Protein AF-0000000083314369 (afdb_homodimer)

Secondary structure (DSSP, 8-state):
---EEEEEE--SHHHHHHHHHHHHHHHTT---EEEEEEE-SSHHHHHHHHHHHHHHHSSPPEEESSGGGGGGGT--EEEE-S-GGGHHHHHHHHHHTT-EEEEESSS-SSHHHHHHHHHHHTTS---EEEE--GGGSHHHHHHHHHHHTTTT-SEEEEEEEEEEETTB--S-GGGG-GGGTHHHHHTHHHHHHHHHHHH--EEEEEEEEE---SEEE-GGGGTS--S--GGGTTHHHHTTS-SEEE--S--EEEEEEEETTS-EEEEEEEEEE-SS-EEEEEEEESSEEEEPPPTTS-PPPEEEETTTEE---GGGGGGG-TT----HHHHHHHT-SS-S-----HHHHHHHHHHHHHHHHHHHHTTSS--SSBHHHHHHHHHHHHHHHHHHHHTS-EEHHHHHTTS--HHHHHHHHHHT-/---EEEEEE--SHHHHHHHHHHHHHHHTT---EEEEEEE-SSHHHHHHHHHHHHHHHSSPPEEESSGGGGGGGT--EEEE-S-GGGHHHHHHHHHHTT-EEEEESSS-SSHHHHHHHHHHHTTS---EEEE--GGGSHHHHHHHHHHHTTTT-SEEEEEEEEEEETTB--SSGGGG-GGGTHHHHHTHHHHHHHHHHHH--EEEEEEEEE---SEEE-GGGGTS--S--GGGTTHHHHTTS-SEEE--S--EEEEEEEETTS-EEEEEEEEEE-SS-EEEEEEEESS-EEEPPPTTS-PPPEEEEGGGEE---SSGGGGG-TT----HHHHHHHT-SS-S-----HHHHHHHHHHHHHHHHHHHHTTSS--SSBHHHHHHHHHHHHHHHHHHHHTS-EEHHHHHTTS--HHHHHHHHHHT-

Radius of gyration: 30.79 Å; Cα contacts (8 Å, |Δi|>4): 2016; chains: 2; bounding box: 58×99×67 Å

pLDDT: mean 95.56, std 6.74, range [52.72, 98.94]

Foldseek 3Di:
DAAAEEEEADQALQVLLLLLLQLLCVVLVRHRHDDAEYEALPQVSRVVSQVVNCVSPVHGHHYYHDVVVCLVSNHQEYEYRDFQLCLLVVLLVCLVSNHAYEYEPLNHLALVSLVSNVVSNPPSLHFYHYPQQQCLDLQNLLLQLCVVLCVQPQWAEKEWAWAEQAQADDLDQLLQALLRNHVLRRVQLNVLLSCCSRRNAWWWKAKAFAAPHQKHAAVLCVVHDGPDDQVVRRSVVSVVDHRMDGGHDTAWMWMWIAHPSRHIYTYIGHNNHPDDTDGWIKIHHPFWIWTGDDGLAQDAIFTAGPPRDRDDDQVCSCVSRVPQFADPLLCSLQVHGNGRGGDDDSSSSSSSSSNSQSSLSSCVRVVNDHRPGGSVSSSLSSLVSVQRVQSNVVVHMDTSCCRSVVVGQVSVVVSCVVSVD/DAAAEEEEADQALQVLLLLLLQLLCVVLVRHRHDDAEYEALPQVSRVVSQVVNCVSPVDGHHYYHDVVVCLVSNHQAYEYRDFQLCLLVVLLVCLVSNHAYEYEPLNHLALVSLVSNVVSNPPSLHFYHYPQQQCLDLQNLLLQLCVVLCVQPQWAEKEWAWAEQAQADDLDQLLQALLRNHVLRRVQLNVLLSCCSRRNAWWWKAKAFAAPHQKHAAVLCVVHDGPDDQVVRRSVVSVVDHRMDGGHDTAWMWMWIAHPSRHIYTYIGHNNHPDDTDGWIKIHHPFWIWTGDDGLQQQAIWTAGPPRDTPDRDLVSCVSRVPQFADPLLCSLQVHGNGRGGDDDSSSSSSSSSNSQSSLSVCVRVVNDHRPGGSVSSSLSSLVSVQRVQSNVVVHMDTSCCRSVVVGQVSVVVSCVVSVD

Nearest PDB structures (foldseek):
  5yaq-assembly1_D  TM=8.282E-01  e=1.132E-24  Paracoccus laeviglucosivorans
  4gqa-assembly1_A-2  TM=8.170E-01  e=6.142E-25  Klebsiella pneumoniae 342
  2glx-assembly6_F  TM=8.316E-01  e=1.028E-20  Ensifer adhaerens
  5a02-assembly1_B  TM=8.290E-01  e=3.048E-19  Caulobacter vibrioides CB15
  3gfg-assembly1_B  TM=7.665E-01  e=4.755E-19  Bacillus subtilis subsp. subtilis str. 168

InterPro domains:
  IPR000683 Gfo/Idh/MocA-like oxidoreductase, N-terminal [PF01408] (6-131)
  IPR004104 Gfo/Idh/MocA-like oxidoreductase, C-terminal [PF02894] (145-400)
  IPR036291 NAD(P)-binding domain superfamily [SSF51735] (3-158)
  IPR050463 Gfo/Idh/MocA family oxidoreductases and glycosidases [PTHR43818] (2-307)

Structure (mmCIF, N/CA/C/O backbone):
data_AF-0000000083314369-model_v1
#
loop_
_entity.id
_entity.type
_entity.pdbx_description
1 polymer 'Gfo/Idh/MocA family oxidoreductase'
#
loop_
_atom_site.group_PDB
_atom_site.id
_atom_site.type_symbol
_atom_site.label_atom_id
_atom_site.label_alt_id
_atom_site.label_comp_id
_atom_site.label_asym_id
_atom_site.label_entity_id
_atom_site.label_seq_id
_atom_site.pdbx_PDB_ins_code
_atom_site.Cartn_x
_atom_site.Cartn_y
_atom_site.Cartn_z
_atom_site.occupancy
_atom_site.B_iso_or_equiv
_atom_site.auth_seq_id
_atom_site.auth_comp_id
_atom_site.auth_asym_id
_atom_site.auth_atom_id
_atom_site.pdbx_PDB_model_num
ATOM 1 N N . MET A 1 1 ? -9.172 -48.188 -13.641 1 52.75 1 MET A N 1
ATOM 2 C CA . MET A 1 1 ? -9.164 -47.312 -14.797 1 52.75 1 MET A CA 1
ATOM 3 C C . MET A 1 1 ? -7.738 -47.062 -15.281 1 52.75 1 MET A C 1
ATOM 5 O O . MET A 1 1 ? -6.805 -47.031 -14.477 1 52.75 1 MET A O 1
ATOM 9 N N . GLU A 1 2 ? -7.418 -47.125 -16.609 1 82.12 2 GLU A N 1
ATOM 10 C CA . GLU A 1 2 ? -6.078 -46.969 -17.172 1 82.12 2 GLU A CA 1
ATOM 11 C C . GLU A 1 2 ? -5.5 -45.594 -16.875 1 82.12 2 GLU A C 1
ATOM 13 O O . GLU A 1 2 ? -6.207 -44.594 -16.953 1 82.12 2 GLU A O 1
ATOM 18 N N . ARG A 1 3 ? -4.344 -45.5 -16.234 1 95 3 ARG A N 1
ATOM 19 C CA . ARG A 1 3 ? -3.658 -44.25 -15.875 1 95 3 ARG A CA 1
ATOM 20 C C . ARG A 1 3 ? -3.219 -43.5 -17.125 1 95 3 ARG A C 1
ATOM 22 O O . ARG A 1 3 ? -2.967 -44.094 -18.172 1 95 3 ARG A O 1
ATOM 29 N N . ILE A 1 4 ? -3.229 -42.219 -17.094 1 98.31 4 ILE A N 1
ATOM 30 C CA . ILE A 1 4 ? -2.854 -41.344 -18.203 1 98.31 4 ILE A CA 1
ATOM 31 C C . ILE A 1 4 ? -1.337 -41.344 -18.375 1 98.31 4 ILE A C 1
ATOM 33 O O . ILE A 1 4 ? -0.603 -40.969 -17.453 1 98.31 4 ILE A O 1
ATOM 37 N N . PRO A 1 5 ? -0.827 -41.906 -19.469 1 98.56 5 PRO A N 1
ATOM 38 C CA . PRO A 1 5 ? 0.622 -41.844 -19.672 1 98.56 5 PRO A CA 1
ATOM 39 C C . PRO A 1 5 ? 1.15 -40.406 -19.688 1 98.56 5 PRO A C 1
ATOM 41 O O . PRO A 1 5 ? 0.74 -39.594 -20.547 1 98.56 5 PRO A O 1
ATOM 44 N N . LEU A 1 6 ? 2.066 -40.062 -18.781 1 98.75 6 LEU A N 1
ATOM 45 C CA . LEU A 1 6 ? 2.562 -38.719 -18.578 1 98.75 6 LEU A CA 1
ATOM 46 C C . LEU A 1 6 ? 4.07 -38.625 -18.797 1 98.75 6 LEU A C 1
ATOM 48 O O . LEU A 1 6 ? 4.797 -39.562 -18.422 1 98.75 6 LEU A O 1
ATOM 52 N N . ALA A 1 7 ? 4.551 -37.594 -19.375 1 98.94 7 ALA A N 1
ATOM 53 C CA . ALA A 1 7 ? 5.977 -37.281 -19.406 1 98.94 7 ALA A CA 1
ATOM 54 C C . ALA A 1 7 ? 6.258 -35.938 -18.719 1 98.94 7 ALA A C 1
ATOM 56 O O . ALA A 1 7 ? 5.496 -35 -18.875 1 98.94 7 ALA A O 1
ATOM 57 N N . ILE A 1 8 ? 7.273 -35.875 -17.922 1 98.88 8 ILE A N 1
ATOM 58 C CA . ILE A 1 8 ? 7.781 -34.594 -17.406 1 98.88 8 ILE A CA 1
ATOM 59 C C . ILE A 1 8 ? 8.867 -34.062 -18.328 1 98.88 8 ILE A C 1
ATOM 61 O O . ILE A 1 8 ? 9.844 -34.75 -18.609 1 98.88 8 ILE A O 1
ATOM 65 N N . VAL A 1 9 ? 8.609 -32.906 -18.875 1 98.88 9 VAL A N 1
ATOM 66 C CA . VAL A 1 9 ? 9.547 -32.219 -19.766 1 98.88 9 VAL A CA 1
ATOM 67 C C . VAL A 1 9 ? 10.266 -31.109 -19.016 1 98.88 9 VAL A C 1
ATOM 69 O O . VAL A 1 9 ? 9.656 -30.094 -18.688 1 98.88 9 VAL A O 1
ATOM 72 N N . GLY A 1 10 ? 11.539 -31.172 -18.859 1 98.12 10 GLY A N 1
ATOM 73 C CA . GLY A 1 10 ? 12.312 -30.375 -17.906 1 98.12 10 GLY A CA 1
ATOM 74 C C . GLY A 1 10 ? 12.523 -31.094 -16.578 1 98.12 10 GLY A C 1
ATOM 75 O O . GLY A 1 10 ? 11.586 -31.266 -15.812 1 98.12 10 GLY A O 1
ATOM 76 N N . CYS A 1 11 ? 13.766 -31.484 -16.359 1 97.31 11 CYS A N 1
ATOM 77 C CA . CYS A 1 11 ? 14.031 -32.344 -15.203 1 97.31 11 CYS A CA 1
ATOM 78 C C . CYS A 1 11 ? 14.984 -31.672 -14.227 1 97.31 11 CYS A C 1
ATOM 80 O O . CYS A 1 11 ? 15.812 -32.312 -13.602 1 97.31 11 CYS A O 1
ATOM 82 N N . GLY A 1 12 ? 14.969 -30.312 -14.195 1 93.56 12 GLY A N 1
ATOM 83 C CA . GLY A 1 12 ? 15.695 -29.562 -13.18 1 93.56 12 GLY A CA 1
ATOM 84 C C . GLY A 1 12 ? 14.961 -29.5 -11.852 1 93.56 12 GLY A C 1
ATOM 85 O O . GLY A 1 12 ? 14.312 -30.469 -11.445 1 93.56 12 GLY A O 1
ATOM 86 N N . GLY A 1 13 ? 15.203 -28.438 -11.117 1 92.06 13 GLY A N 1
ATOM 87 C CA . GLY A 1 13 ? 14.586 -28.266 -9.812 1 92.06 13 GLY A CA 1
ATOM 88 C C . GLY A 1 13 ? 13.07 -28.344 -9.852 1 92.06 13 GLY A C 1
ATOM 89 O O . GLY A 1 13 ? 12.469 -29.078 -9.055 1 92.06 13 GLY A O 1
ATOM 90 N N . MET A 1 14 ? 12.469 -27.625 -10.781 1 94.81 14 MET A N 1
ATOM 91 C CA . MET A 1 14 ? 11.016 -27.609 -10.867 1 94.81 14 MET A CA 1
ATOM 92 C C . MET A 1 14 ? 10.484 -28.969 -11.281 1 94.81 14 MET A C 1
ATOM 94 O O . MET A 1 14 ? 9.422 -29.406 -10.812 1 94.81 14 MET A O 1
ATOM 98 N N . GLY A 1 15 ? 11.188 -29.641 -12.188 1 97.19 15 GLY A N 1
ATOM 99 C CA . GLY A 1 15 ? 10.805 -31 -12.547 1 97.19 15 GLY A CA 1
ATOM 100 C C . GLY A 1 15 ? 10.75 -31.938 -11.359 1 97.19 15 GLY A C 1
ATOM 101 O O . GLY A 1 15 ? 9.805 -32.719 -11.219 1 97.19 15 GLY A O 1
ATOM 102 N N . HIS A 1 16 ? 11.734 -31.828 -10.5 1 96.25 16 HIS A N 1
ATOM 103 C CA . HIS A 1 16 ? 11.758 -32.656 -9.289 1 96.25 16 HIS A CA 1
ATOM 104 C C . HIS A 1 16 ? 10.617 -32.281 -8.352 1 96.25 16 HIS A C 1
ATOM 106 O O . HIS A 1 16 ? 10.008 -33.156 -7.734 1 96.25 16 HIS A O 1
ATOM 112 N N . ARG A 1 17 ? 10.336 -30.984 -8.227 1 96.25 17 ARG A N 1
ATOM 113 C CA . ARG A 1 17 ? 9.211 -30.578 -7.391 1 96.25 17 ARG A CA 1
ATOM 114 C C . ARG A 1 17 ? 7.906 -31.188 -7.895 1 96.25 17 ARG A C 1
ATOM 116 O O . ARG A 1 17 ? 7.086 -31.656 -7.102 1 96.25 17 ARG A O 1
ATOM 123 N N . HIS A 1 18 ? 7.723 -31.172 -9.219 1 98.31 18 HIS A N 1
ATOM 124 C CA . HIS A 1 18 ? 6.52 -31.766 -9.797 1 98.31 18 HIS A CA 1
ATOM 125 C C . HIS A 1 18 ? 6.5 -33.281 -9.594 1 98.31 18 HIS A C 1
ATOM 127 O O . HIS A 1 18 ? 5.453 -33.844 -9.289 1 98.31 18 HIS A O 1
ATOM 133 N N . LEU A 1 19 ? 7.672 -33.906 -9.719 1 98.31 19 LEU A N 1
ATOM 134 C CA . LEU A 1 19 ? 7.77 -35.344 -9.406 1 98.31 19 LEU A CA 1
ATOM 135 C C . LEU A 1 19 ? 7.34 -35.625 -7.973 1 98.31 19 LEU A C 1
ATOM 137 O O . LEU A 1 19 ? 6.625 -36.594 -7.707 1 98.31 19 LEU A O 1
ATOM 141 N N . TYR A 1 20 ? 7.781 -34.75 -7.035 1 97.81 20 TYR A N 1
ATOM 142 C CA . TYR A 1 20 ? 7.414 -34.906 -5.633 1 97.81 20 TYR A CA 1
ATOM 143 C C . TYR A 1 20 ? 5.906 -34.812 -5.445 1 97.81 20 TYR A C 1
ATOM 145 O O . TYR A 1 20 ? 5.32 -35.5 -4.621 1 97.81 20 TYR A O 1
ATOM 153 N N . GLY A 1 21 ? 5.266 -33.906 -6.219 1 98.06 21 GLY A N 1
ATOM 154 C CA . GLY A 1 21 ? 3.814 -33.812 -6.191 1 98.06 21 GLY A CA 1
ATOM 155 C C . GLY A 1 21 ? 3.125 -35.062 -6.688 1 98.06 21 GLY A C 1
ATOM 156 O O . GLY A 1 21 ? 2.172 -35.531 -6.07 1 98.06 21 GLY A O 1
ATOM 157 N N . LEU A 1 22 ? 3.602 -35.562 -7.762 1 98.38 22 LEU A N 1
ATOM 158 C CA . LEU A 1 22 ? 3.066 -36.812 -8.312 1 98.38 22 LEU A CA 1
ATOM 159 C C . LEU A 1 22 ? 3.227 -37.969 -7.316 1 98.38 22 LEU A C 1
ATOM 161 O O . LEU A 1 22 ? 2.32 -38.781 -7.16 1 98.38 22 LEU A O 1
ATOM 165 N N . ALA A 1 23 ? 4.363 -38 -6.668 1 98.12 23 ALA A N 1
ATOM 166 C CA . ALA A 1 23 ? 4.637 -39.031 -5.668 1 98.12 23 ALA A CA 1
ATOM 167 C C . ALA A 1 23 ? 3.67 -38.906 -4.492 1 98.12 23 ALA A C 1
ATOM 169 O O . ALA A 1 23 ? 3.225 -39.938 -3.949 1 98.12 23 ALA A O 1
ATOM 170 N N . GLU A 1 24 ? 3.465 -37.656 -4.082 1 97.56 24 GLU A N 1
ATOM 171 C CA . GLU A 1 24 ? 2.518 -37.438 -2.998 1 97.56 24 GLU A CA 1
ATOM 172 C C . GLU A 1 24 ? 1.128 -37.938 -3.355 1 97.56 24 GLU A C 1
ATOM 174 O O . GLU A 1 24 ? 0.45 -38.562 -2.518 1 97.56 24 GLU A O 1
ATOM 179 N N . LEU A 1 25 ? 0.695 -37.688 -4.523 1 97.44 25 LEU A N 1
ATOM 180 C CA . LEU A 1 25 ? -0.593 -38.156 -5.016 1 97.44 25 LEU A CA 1
ATOM 181 C C . LEU A 1 25 ? -0.624 -39.688 -5.078 1 97.44 25 LEU A C 1
ATOM 183 O O . LEU A 1 25 ? -1.633 -40.312 -4.734 1 97.44 25 LEU A O 1
ATOM 187 N N . HIS A 1 26 ? 0.431 -40.281 -5.527 1 97.06 26 HIS A N 1
ATOM 188 C CA . HIS A 1 26 ? 0.576 -41.75 -5.598 1 97.06 26 HIS A CA 1
ATOM 189 C C . HIS A 1 26 ? 0.501 -42.375 -4.211 1 97.06 26 HIS A C 1
ATOM 191 O O . HIS A 1 26 ? -0.202 -43.375 -4.012 1 97.06 26 HIS A O 1
ATOM 197 N N . ARG A 1 27 ? 1.187 -41.781 -3.309 1 96.94 27 ARG A N 1
ATOM 198 C CA . ARG A 1 27 ? 1.199 -42.281 -1.937 1 96.94 27 ARG A CA 1
ATOM 199 C C . ARG A 1 27 ? -0.2 -42.25 -1.331 1 96.94 27 ARG A C 1
ATOM 201 O O . ARG A 1 27 ? -0.564 -43.156 -0.555 1 96.94 27 ARG A O 1
ATOM 208 N N . ALA A 1 28 ? -0.932 -41.312 -1.7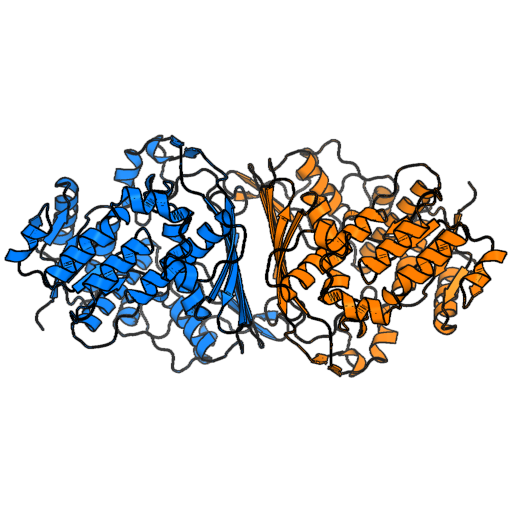1 1 97.12 28 ALA A N 1
ATOM 209 C CA . ALA A 1 28 ? -2.287 -41.125 -1.187 1 97.12 28 ALA A CA 1
ATOM 210 C C . ALA A 1 28 ? -3.266 -42.062 -1.899 1 97.12 28 ALA A C 1
ATOM 212 O O . ALA A 1 28 ? -4.449 -42.094 -1.562 1 97.12 28 ALA A O 1
ATOM 213 N N . GLY A 1 29 ? -2.836 -42.781 -2.928 1 96.25 29 GLY A N 1
ATOM 214 C CA . GLY A 1 29 ? -3.678 -43.688 -3.68 1 96.25 29 GLY A CA 1
ATOM 215 C C . GLY A 1 29 ? -4.602 -43 -4.656 1 96.25 29 GLY A C 1
ATOM 216 O O . GLY A 1 29 ? -5.648 -43.531 -5.027 1 96.25 29 GLY A O 1
ATOM 217 N N . LEU A 1 30 ? -4.195 -41.812 -5.07 1 96.06 30 LEU A N 1
ATOM 218 C CA . LEU A 1 30 ? -5.105 -40.969 -5.855 1 96.06 30 LEU A CA 1
ATOM 219 C C . LEU A 1 30 ? -4.543 -40.719 -7.25 1 96.06 30 LEU A C 1
ATOM 221 O O . LEU A 1 30 ? -5.207 -40.094 -8.086 1 96.06 30 LEU A O 1
ATOM 225 N N . SER A 1 31 ? -3.332 -41.125 -7.547 1 95 31 SER A N 1
ATOM 226 C CA . SER A 1 31 ? -2.691 -40.781 -8.805 1 95 31 SER A CA 1
ATOM 227 C C . SER A 1 31 ? -3.387 -41.438 -9.984 1 95 31 SER A C 1
ATOM 229 O O . SER A 1 31 ? -3.693 -42.656 -9.938 1 95 31 SER A O 1
ATOM 231 N N . ARG A 1 32 ? -3.627 -40.688 -10.977 1 97.12 32 ARG A N 1
ATOM 232 C CA . ARG A 1 32 ? -4.246 -41.188 -12.211 1 97.12 32 ARG A CA 1
ATOM 233 C C . ARG A 1 32 ? -3.273 -41.094 -13.383 1 97.12 32 ARG A C 1
ATOM 235 O O . ARG A 1 32 ? -3.676 -41.219 -14.539 1 97.12 32 ARG A O 1
ATOM 242 N N . PHE A 1 33 ? -2.014 -40.812 -13.047 1 98.19 33 PHE A N 1
ATOM 243 C CA . PHE A 1 33 ? -0.981 -40.688 -14.07 1 98.19 33 PHE A CA 1
ATOM 244 C C . PHE A 1 33 ? 0.006 -41.875 -13.984 1 98.19 33 PHE A C 1
ATOM 246 O O . PHE A 1 33 ? 0.234 -42.406 -12.898 1 98.19 33 PHE A O 1
ATOM 253 N N . ASP A 1 34 ? 0.502 -42.281 -15.062 1 97.94 34 ASP A N 1
ATOM 254 C CA . ASP A 1 34 ? 1.658 -43.156 -15.203 1 97.94 34 ASP A CA 1
ATOM 255 C C . ASP A 1 34 ? 2.838 -42.406 -15.828 1 97.94 34 ASP A C 1
ATOM 257 O O . ASP A 1 34 ? 2.812 -42.094 -17.016 1 97.94 34 ASP A O 1
ATOM 261 N N . LEU A 1 35 ? 3.836 -42.125 -15 1 98.69 35 LEU A N 1
ATOM 262 C CA . LEU A 1 35 ? 5 -41.406 -15.531 1 98.69 35 LEU A CA 1
ATOM 263 C C . LEU A 1 35 ? 5.82 -42.312 -16.438 1 98.69 35 LEU A C 1
ATOM 265 O O . LEU A 1 35 ? 6.547 -43.188 -15.953 1 98.69 35 LEU A O 1
ATOM 269 N N . VAL A 1 36 ? 5.812 -42.094 -17.719 1 98.31 36 VAL A N 1
ATOM 270 C CA . VAL A 1 36 ? 6.395 -43.062 -18.656 1 98.31 36 VAL A CA 1
ATOM 271 C C . VAL A 1 36 ? 7.719 -42.531 -19.188 1 98.31 36 VAL A C 1
ATOM 273 O O . VAL A 1 36 ? 8.523 -43.281 -19.734 1 98.31 36 VAL A O 1
ATOM 276 N N . ALA A 1 37 ? 7.906 -41.156 -18.984 1 98.81 37 ALA A N 1
ATOM 277 C CA . ALA A 1 37 ? 9.148 -40.625 -19.531 1 98.81 37 ALA A CA 1
ATOM 278 C C . ALA A 1 37 ? 9.594 -39.375 -18.797 1 98.81 37 ALA A C 1
ATOM 280 O O . ALA A 1 37 ? 8.766 -38.625 -18.266 1 98.81 37 ALA A O 1
ATOM 281 N N . ALA A 1 38 ? 10.875 -39.188 -18.688 1 98.81 38 ALA A N 1
ATOM 282 C CA . ALA A 1 38 ? 11.562 -37.938 -18.297 1 98.81 38 ALA A CA 1
ATOM 283 C C . ALA A 1 38 ? 12.336 -37.375 -19.484 1 98.81 38 ALA A C 1
ATOM 285 O O . ALA A 1 38 ? 13.203 -38.031 -20.047 1 98.81 38 ALA A O 1
ATOM 286 N N . CYS A 1 39 ? 12 -36.188 -19.828 1 98.81 39 CYS A N 1
ATOM 287 C CA . CYS A 1 39 ? 12.562 -35.562 -21.031 1 98.81 39 CYS A CA 1
ATOM 288 C C . CYS A 1 39 ? 13.398 -34.344 -20.672 1 98.81 39 CYS A C 1
ATOM 290 O O . CYS A 1 39 ? 12.883 -33.375 -20.125 1 98.81 39 CYS A O 1
ATOM 292 N N . ASP A 1 40 ? 14.648 -34.344 -20.922 1 98.38 40 ASP A N 1
ATOM 293 C CA . ASP A 1 40 ? 15.586 -33.25 -20.719 1 98.38 40 ASP A CA 1
ATOM 294 C C . ASP A 1 40 ? 16.797 -33.375 -21.625 1 98.38 40 ASP A C 1
ATOM 296 O O . ASP A 1 40 ? 17.359 -34.469 -21.781 1 98.38 40 ASP A O 1
ATOM 300 N N . PRO A 1 41 ? 17.188 -32.25 -22.281 1 97.62 41 PRO A N 1
ATOM 301 C CA . PRO A 1 41 ? 18.375 -32.344 -23.141 1 97.62 41 PRO A CA 1
ATOM 302 C C . PRO A 1 41 ? 19.641 -32.688 -22.359 1 97.62 41 PRO A C 1
ATOM 304 O O . PRO A 1 41 ? 20.609 -33.188 -22.938 1 97.62 41 PRO A O 1
ATOM 307 N N . VAL A 1 42 ? 19.688 -32.312 -21.094 1 96.25 42 VAL A N 1
ATOM 308 C CA . VAL A 1 42 ? 20.797 -32.688 -20.234 1 96.25 42 VAL A CA 1
ATOM 309 C C . VAL A 1 42 ? 20.547 -34.062 -19.609 1 96.25 42 VAL A C 1
ATOM 311 O O . VAL A 1 42 ? 19.75 -34.188 -18.672 1 96.25 42 VAL A O 1
ATOM 314 N N . ALA A 1 43 ? 21.234 -35.031 -19.984 1 96.25 43 ALA A N 1
ATOM 315 C CA . ALA A 1 43 ? 21 -36.438 -19.625 1 96.25 43 ALA A CA 1
ATOM 316 C C . ALA A 1 43 ? 21.031 -36.625 -18.109 1 96.25 43 ALA A C 1
ATOM 318 O O . ALA A 1 43 ? 20.234 -37.375 -17.562 1 96.25 43 ALA A O 1
ATOM 319 N N . ASP A 1 44 ? 21.953 -35.938 -17.484 1 95.88 44 ASP A N 1
ATOM 320 C CA . ASP A 1 44 ? 22.078 -36.094 -16.047 1 95.88 44 ASP A CA 1
ATOM 321 C C . ASP A 1 44 ? 20.812 -35.656 -15.32 1 95.88 44 ASP A C 1
ATOM 323 O O . ASP A 1 44 ? 20.422 -36.25 -14.32 1 95.88 44 ASP A O 1
ATOM 327 N N . ASN A 1 45 ? 20.203 -34.594 -15.828 1 95.94 45 ASN A N 1
ATOM 328 C CA . ASN A 1 45 ? 18.953 -34.156 -15.242 1 95.94 45 ASN A CA 1
ATOM 329 C C . ASN A 1 45 ? 17.844 -35.188 -15.406 1 95.94 45 ASN A C 1
ATOM 331 O O . ASN A 1 45 ? 17.156 -35.531 -14.445 1 95.94 45 ASN A O 1
ATOM 335 N N . ALA A 1 46 ? 17.703 -35.688 -16.594 1 98.06 46 ALA A N 1
ATOM 336 C CA . ALA A 1 46 ? 16.656 -36.656 -16.906 1 98.06 46 ALA A CA 1
ATOM 337 C C . ALA A 1 46 ? 16.859 -37.938 -16.125 1 98.06 46 ALA A C 1
ATOM 339 O O . ALA A 1 46 ? 15.914 -38.531 -15.586 1 98.06 46 ALA A O 1
ATOM 340 N N . ASN A 1 47 ? 18.109 -38.375 -16.062 1 98.19 47 ASN A N 1
ATOM 341 C CA . ASN A 1 47 ? 18.422 -39.625 -15.336 1 98.19 47 ASN A CA 1
ATOM 342 C C . ASN A 1 47 ? 18.141 -39.469 -13.844 1 98.19 47 ASN A C 1
ATOM 344 O O . ASN A 1 47 ? 17.609 -40.375 -13.219 1 98.19 47 ASN A O 1
ATOM 348 N N . SER A 1 48 ? 18.578 -38.344 -13.312 1 96.88 48 SER A N 1
ATOM 349 C CA . SER A 1 48 ? 18.344 -38.094 -11.891 1 96.88 48 SER A CA 1
ATOM 350 C C . SER A 1 48 ? 16.859 -38.156 -11.555 1 96.88 48 SER A C 1
ATOM 352 O O . SER A 1 48 ? 16.484 -38.781 -10.562 1 96.88 48 SER A O 1
ATOM 354 N N . LEU A 1 49 ? 16.031 -37.5 -12.375 1 97.88 49 LEU A N 1
ATOM 355 C CA . LEU A 1 49 ? 14.594 -37.5 -12.148 1 97.88 49 LEU A CA 1
ATOM 356 C C . LEU A 1 49 ? 14.031 -38.906 -12.32 1 97.88 49 LEU A C 1
ATOM 358 O O . LEU A 1 49 ? 13.227 -39.375 -11.508 1 97.88 49 LEU A O 1
ATOM 362 N N . ALA A 1 50 ? 14.453 -39.625 -13.32 1 98.69 50 ALA A N 1
ATOM 363 C CA . ALA A 1 50 ? 13.984 -41 -13.594 1 98.69 50 ALA A CA 1
ATOM 364 C C . ALA A 1 50 ? 14.344 -41.938 -12.453 1 98.69 50 ALA A C 1
ATOM 366 O O . ALA A 1 50 ? 13.547 -42.812 -12.078 1 98.69 50 ALA A O 1
ATOM 367 N N . ASP A 1 51 ? 15.539 -41.781 -11.922 1 98.5 51 ASP A N 1
ATOM 368 C CA . ASP A 1 51 ? 15.977 -42.625 -10.805 1 98.5 51 ASP A CA 1
ATOM 369 C C . ASP A 1 51 ? 15.117 -42.406 -9.57 1 98.5 51 ASP A C 1
ATOM 371 O O . ASP A 1 51 ? 14.719 -43.344 -8.898 1 98.5 51 ASP A O 1
ATOM 375 N N . GLN A 1 52 ? 14.867 -41.188 -9.328 1 97.62 52 GLN A N 1
ATOM 376 C CA . GLN A 1 52 ? 14.008 -40.875 -8.188 1 97.62 52 GLN A CA 1
ATOM 377 C C . GLN A 1 52 ? 12.586 -41.406 -8.406 1 97.62 52 GLN A C 1
ATOM 379 O O . GLN A 1 52 ? 11.945 -41.875 -7.473 1 97.62 52 GLN A O 1
ATOM 384 N N . ALA A 1 53 ? 12.117 -41.219 -9.633 1 98.5 53 ALA A N 1
ATOM 385 C CA . ALA A 1 53 ? 10.797 -41.781 -9.969 1 98.5 53 ALA A CA 1
ATOM 386 C C . ALA A 1 53 ? 10.742 -43.281 -9.742 1 98.5 53 ALA A C 1
ATOM 388 O O . ALA A 1 53 ? 9.734 -43.812 -9.258 1 98.5 53 ALA A O 1
ATOM 389 N N . ALA A 1 54 ? 11.766 -43.938 -10.102 1 98.38 54 ALA A N 1
ATOM 390 C CA . ALA A 1 54 ? 11.836 -45.375 -9.883 1 98.38 54 ALA A CA 1
ATOM 391 C C . ALA A 1 54 ? 11.68 -45.719 -8.406 1 98.38 54 ALA A C 1
ATOM 393 O O . ALA A 1 54 ? 11.031 -46.719 -8.062 1 98.38 54 ALA A O 1
ATOM 394 N N . GLU A 1 55 ? 12.305 -44.938 -7.629 1 98 55 GLU A N 1
ATOM 395 C CA . GLU A 1 55 ? 12.188 -45.125 -6.188 1 98 55 GLU A CA 1
ATOM 396 C C . GLU A 1 55 ? 10.758 -44.938 -5.715 1 98 55 GLU A C 1
ATOM 398 O O . GLU A 1 55 ? 10.266 -45.656 -4.855 1 98 55 GLU A O 1
ATOM 403 N N . PHE A 1 56 ? 10.109 -43.906 -6.266 1 97.5 56 PHE A N 1
ATOM 404 C CA . PHE A 1 56 ? 8.781 -43.531 -5.797 1 97.5 56 PHE A CA 1
ATOM 405 C C . PHE A 1 56 ? 7.723 -44.469 -6.34 1 97.5 56 PHE A C 1
ATOM 407 O O . PHE A 1 56 ? 6.762 -44.812 -5.645 1 97.5 56 PHE A O 1
ATOM 414 N N . PHE A 1 57 ? 7.906 -44.969 -7.625 1 97.31 57 PHE A N 1
ATOM 415 C CA . PHE A 1 57 ? 6.801 -45.594 -8.32 1 97.31 57 PHE A CA 1
ATOM 416 C C . PHE A 1 57 ? 7.117 -47.062 -8.609 1 97.31 57 PHE A C 1
ATOM 418 O O . PHE A 1 57 ? 6.25 -47.812 -9.055 1 97.31 57 PHE A O 1
ATOM 425 N N . GLY A 1 58 ? 8.32 -47.531 -8.414 1 96.62 58 GLY A N 1
ATOM 426 C CA . GLY A 1 58 ? 8.727 -48.906 -8.648 1 96.62 58 GLY A CA 1
ATOM 427 C C . GLY A 1 58 ? 9.078 -49.188 -10.094 1 96.62 58 GLY A C 1
ATOM 428 O O . GLY A 1 58 ? 9.391 -50.312 -10.461 1 96.62 58 GLY A O 1
ATOM 429 N N . ARG A 1 59 ? 8.984 -48.188 -10.898 1 96.31 59 ARG A N 1
ATOM 430 C CA . ARG A 1 59 ? 9.32 -48.312 -12.312 1 96.31 59 ARG A CA 1
ATOM 431 C C . ARG A 1 59 ? 10.039 -47.062 -12.812 1 96.31 59 ARG A C 1
ATOM 433 O O . ARG A 1 59 ? 9.594 -45.938 -12.57 1 96.31 59 ARG A O 1
ATOM 440 N N . ARG A 1 60 ? 11.078 -47.281 -13.508 1 98.19 60 ARG A N 1
ATOM 441 C CA . ARG A 1 60 ? 11.859 -46.156 -14.055 1 98.19 60 ARG A CA 1
ATOM 442 C C . ARG A 1 60 ? 11.281 -45.688 -15.391 1 98.19 60 ARG A C 1
ATOM 444 O O . ARG A 1 60 ? 11.156 -46.5 -16.328 1 98.19 60 ARG A O 1
ATOM 451 N N . PRO A 1 61 ? 10.852 -44.5 -15.492 1 98.56 61 PRO A N 1
ATOM 452 C CA . PRO A 1 61 ? 10.398 -44 -16.797 1 98.56 61 PRO A CA 1
ATOM 453 C C . PRO A 1 61 ? 11.523 -43.938 -17.812 1 98.56 61 PRO A C 1
ATOM 455 O O . PRO A 1 61 ? 12.703 -43.938 -17.453 1 98.56 61 PRO A O 1
ATOM 458 N N . ALA A 1 62 ? 11.172 -43.875 -19.047 1 98.62 62 ALA A N 1
ATOM 459 C CA . ALA A 1 62 ? 12.156 -43.719 -20.109 1 98.62 62 ALA A CA 1
ATOM 460 C C . ALA A 1 62 ? 12.82 -42.344 -20.047 1 98.62 62 ALA A C 1
ATOM 462 O O . ALA A 1 62 ? 12.188 -41.375 -19.641 1 98.62 62 ALA A O 1
ATOM 463 N N . VAL A 1 63 ? 14.086 -42.312 -20.344 1 98.56 63 VAL A N 1
ATOM 464 C CA . VAL A 1 63 ? 14.828 -41.062 -20.406 1 98.56 63 VAL A CA 1
ATOM 465 C C . VAL A 1 63 ? 15.031 -40.656 -21.875 1 98.56 63 VAL A C 1
ATOM 467 O O . VAL A 1 63 ? 15.531 -41.438 -22.672 1 98.56 63 VAL A O 1
ATOM 470 N N . VAL A 1 64 ? 14.609 -39.5 -22.234 1 98.44 64 VAL A N 1
ATOM 471 C CA . VAL A 1 64 ? 14.773 -39.031 -23.609 1 98.44 64 VAL A CA 1
ATOM 472 C C . VAL A 1 64 ? 15.281 -37.594 -23.609 1 98.44 64 VAL A C 1
ATOM 474 O O . VAL A 1 64 ? 15.125 -36.844 -22.609 1 98.44 64 VAL A O 1
ATOM 477 N N . ALA A 1 65 ? 15.828 -37.125 -24.75 1 97.88 65 ALA A N 1
ATOM 478 C CA . ALA A 1 65 ? 16.422 -35.812 -24.828 1 97.88 65 ALA A CA 1
ATOM 479 C C . ALA A 1 65 ? 15.484 -34.812 -25.531 1 97.88 65 ALA A C 1
ATOM 481 O O . ALA A 1 65 ? 15.562 -33.625 -25.312 1 97.88 65 ALA A O 1
ATOM 482 N N . ASP A 1 66 ? 14.578 -35.438 -26.312 1 97.25 66 ASP A N 1
ATOM 483 C CA . ASP A 1 66 ? 13.727 -34.625 -27.156 1 97.25 66 ASP A CA 1
ATOM 484 C C . ASP A 1 66 ? 12.273 -35.094 -27.094 1 97.25 66 ASP A C 1
ATOM 486 O O . ASP A 1 66 ? 12.008 -36.281 -26.953 1 97.25 66 ASP A O 1
ATOM 490 N N . MET A 1 67 ? 11.328 -34.125 -27.297 1 97.56 67 MET A N 1
ATOM 491 C CA . MET A 1 67 ? 9.906 -34.469 -27.219 1 97.56 67 MET A CA 1
ATOM 492 C C . MET A 1 67 ? 9.5 -35.406 -28.344 1 97.56 67 MET A C 1
ATOM 494 O O . MET A 1 67 ? 8.555 -36.188 -28.203 1 97.56 67 MET A O 1
ATOM 498 N N . ALA A 1 68 ? 10.211 -35.312 -29.453 1 96.81 68 ALA A N 1
ATOM 499 C CA . ALA A 1 68 ? 9.914 -36.219 -30.562 1 96.81 68 ALA A CA 1
ATOM 500 C C . ALA A 1 68 ? 10.023 -37.656 -30.141 1 96.81 68 ALA A C 1
ATOM 502 O O . ALA A 1 68 ? 9.289 -38.531 -30.641 1 96.81 68 ALA A O 1
ATOM 503 N N . ASP A 1 69 ? 10.93 -37.906 -29.203 1 97.88 69 ASP A N 1
ATOM 504 C CA . ASP A 1 69 ? 11.188 -39.281 -28.75 1 97.88 69 ASP A CA 1
ATOM 505 C C . ASP A 1 69 ? 10.078 -39.75 -27.828 1 97.88 69 ASP A C 1
ATOM 507 O O . ASP A 1 69 ? 10.055 -40.938 -27.453 1 97.88 69 ASP A O 1
ATOM 511 N N . LEU A 1 70 ? 9.133 -38.875 -27.516 1 98.38 70 LEU A N 1
ATOM 512 C CA . LEU A 1 70 ? 8.016 -39.25 -26.656 1 98.38 70 LEU A CA 1
ATOM 513 C C . LEU A 1 70 ? 6.93 -39.969 -27.453 1 98.38 70 LEU A C 1
ATOM 515 O O . LEU A 1 70 ? 6.105 -40.688 -26.875 1 98.38 70 LEU A O 1
ATOM 519 N N . VAL A 1 71 ? 6.855 -39.812 -28.75 1 97.25 71 VAL A N 1
ATOM 520 C CA . VAL A 1 71 ? 5.766 -40.25 -29.609 1 97.25 71 VAL A CA 1
ATOM 521 C C . VAL A 1 71 ? 5.625 -41.781 -29.5 1 97.25 71 VAL A C 1
ATOM 523 O O . VAL A 1 71 ? 4.543 -42.281 -29.219 1 97.25 71 VAL A O 1
ATOM 526 N N . PRO A 1 72 ? 6.73 -42.562 -29.625 1 97.62 72 PRO A N 1
ATOM 527 C CA . PRO A 1 72 ? 6.59 -44 -29.578 1 97.62 72 PRO A CA 1
ATOM 528 C C . PRO A 1 72 ? 6.273 -44.531 -28.188 1 97.62 72 PRO A C 1
ATOM 530 O O . PRO A 1 72 ? 5.961 -45.719 -28.031 1 97.62 72 PRO A O 1
ATOM 533 N N . LEU A 1 73 ? 6.348 -43.688 -27.203 1 97.81 73 LEU A N 1
ATOM 534 C CA . LEU A 1 73 ? 6.18 -44.125 -25.828 1 97.81 73 LEU A CA 1
ATOM 535 C C . LEU A 1 73 ? 4.711 -44.062 -25.406 1 97.81 73 LEU A C 1
ATOM 537 O O . LEU A 1 73 ? 4.367 -44.438 -24.281 1 97.81 73 LEU A O 1
ATOM 541 N N . GLY A 1 74 ? 3.826 -43.531 -26.281 1 97.06 74 GLY A N 1
ATOM 542 C CA . GLY A 1 74 ? 2.396 -43.5 -26.016 1 97.06 74 GLY A CA 1
ATOM 543 C C . GLY A 1 74 ? 1.992 -42.406 -25.047 1 97.06 74 GLY A C 1
ATOM 544 O O . GLY A 1 74 ? 1.001 -42.562 -24.328 1 97.06 74 GLY A O 1
ATOM 545 N N . VAL A 1 75 ? 2.73 -41.375 -24.984 1 98.12 75 VAL A N 1
ATOM 546 C CA . VAL A 1 75 ? 2.447 -40.25 -24.109 1 98.12 75 VAL A CA 1
ATOM 547 C C . VAL A 1 75 ? 1.104 -39.625 -24.484 1 98.12 75 VAL A C 1
ATOM 549 O O . VAL A 1 75 ? 0.796 -39.469 -25.656 1 98.12 75 VAL A O 1
ATOM 552 N N . ALA A 1 76 ? 0.301 -39.312 -23.484 1 98.31 76 ALA A N 1
ATOM 553 C CA . ALA A 1 76 ? -0.992 -38.688 -23.703 1 98.31 76 ALA A CA 1
ATOM 554 C C . ALA A 1 76 ? -1.006 -37.281 -23.125 1 98.31 76 ALA A C 1
ATOM 556 O O . ALA A 1 76 ? -1.836 -36.438 -23.516 1 98.31 76 ALA A O 1
ATOM 557 N N . ALA A 1 77 ? -0.124 -37.031 -22.188 1 98.81 77 ALA A N 1
ATOM 558 C CA . ALA A 1 77 ? -0.033 -35.719 -21.516 1 98.81 77 ALA A CA 1
ATOM 559 C C . ALA A 1 77 ? 1.413 -35.375 -21.172 1 98.81 77 ALA A C 1
ATOM 561 O O . ALA A 1 77 ? 2.227 -36.281 -20.922 1 98.81 77 ALA A O 1
ATOM 562 N N . VAL A 1 78 ? 1.716 -34.125 -21.172 1 98.88 78 VAL A N 1
ATOM 563 C CA . VAL A 1 78 ? 3.051 -33.688 -20.766 1 98.88 78 VAL A CA 1
ATOM 564 C C . VAL A 1 78 ? 2.943 -32.625 -19.656 1 98.88 78 VAL A C 1
ATOM 566 O O . VAL A 1 78 ? 1.985 -31.859 -19.609 1 98.88 78 VAL A O 1
ATOM 569 N N . ASP A 1 79 ? 3.857 -32.656 -18.703 1 98.88 79 ASP A N 1
ATOM 570 C CA . ASP A 1 79 ? 4.125 -31.656 -17.688 1 98.88 79 ASP A CA 1
ATOM 571 C C . ASP A 1 79 ? 5.398 -30.875 -18.016 1 98.88 79 ASP A C 1
ATOM 573 O O . ASP A 1 79 ? 6.508 -31.391 -17.859 1 98.88 79 ASP A O 1
ATOM 577 N N . ILE A 1 80 ? 5.191 -29.656 -18.469 1 98.88 80 ILE A N 1
ATOM 578 C CA . ILE A 1 80 ? 6.316 -28.844 -18.906 1 98.88 80 ILE A CA 1
ATOM 579 C C . ILE A 1 80 ? 6.805 -27.969 -17.766 1 98.88 80 ILE A C 1
ATOM 581 O O . ILE A 1 80 ? 6.125 -27.016 -17.359 1 98.88 80 ILE A O 1
ATOM 585 N N . THR A 1 81 ? 8.031 -28.234 -17.25 1 98 81 THR A N 1
ATOM 586 C CA . THR A 1 81 ? 8.57 -27.578 -16.062 1 98 81 THR A CA 1
ATOM 587 C C . THR A 1 81 ? 9.898 -26.906 -16.375 1 98 81 THR A C 1
ATOM 589 O O . THR A 1 81 ? 10.742 -26.734 -15.492 1 98 81 THR A O 1
ATOM 592 N N . THR A 1 82 ? 10.117 -26.578 -17.688 1 96.5 82 THR A N 1
ATOM 593 C CA . THR A 1 82 ? 11.328 -25.875 -18.125 1 96.5 82 THR A CA 1
ATOM 594 C C . THR A 1 82 ? 11.273 -24.406 -17.734 1 96.5 82 THR A C 1
ATOM 596 O O . THR A 1 82 ? 10.297 -23.953 -17.125 1 96.5 82 THR A O 1
ATOM 599 N N . THR A 1 83 ? 12.352 -23.688 -18.016 1 93.5 83 THR A N 1
ATOM 600 C CA . THR A 1 83 ? 12.32 -22.234 -17.875 1 93.5 83 THR A CA 1
ATOM 601 C C . THR A 1 83 ? 11.312 -21.625 -18.844 1 93.5 83 THR A C 1
ATOM 603 O O . THR A 1 83 ? 11.023 -22.188 -19.891 1 93.5 83 THR A O 1
ATOM 606 N N . PRO A 1 84 ? 10.812 -20.484 -18.516 1 94.81 84 PRO A N 1
ATOM 607 C CA . PRO A 1 84 ? 9.703 -19.906 -19.266 1 94.81 84 PRO A CA 1
ATOM 608 C C . PRO A 1 84 ? 10.047 -19.656 -20.734 1 94.81 84 PRO A C 1
ATOM 610 O O . PRO A 1 84 ? 9.156 -19.672 -21.594 1 94.81 84 PRO A O 1
ATOM 613 N N . ARG A 1 85 ? 11.297 -19.484 -21 1 94.69 85 ARG A N 1
ATOM 614 C CA . ARG A 1 85 ? 11.727 -19.156 -22.359 1 94.69 85 ARG A CA 1
ATOM 615 C C . ARG A 1 85 ? 11.289 -20.234 -23.344 1 94.69 85 ARG A C 1
ATOM 617 O O . ARG A 1 85 ? 11.047 -19.938 -24.516 1 94.69 85 ARG A O 1
ATOM 624 N N . HIS A 1 86 ? 11.07 -21.469 -22.891 1 95.88 86 HIS A N 1
ATOM 625 C CA . HIS A 1 86 ? 10.805 -22.594 -23.766 1 95.88 86 HIS A CA 1
ATOM 626 C C . HIS A 1 86 ? 9.336 -23 -23.719 1 95.88 86 HIS A C 1
ATOM 628 O O . HIS A 1 86 ? 8.906 -23.875 -24.469 1 95.88 86 HIS A O 1
ATOM 634 N N . HIS A 1 87 ? 8.531 -22.375 -22.906 1 98.38 87 HIS A N 1
ATOM 635 C CA . HIS A 1 87 ? 7.164 -22.828 -22.672 1 98.38 87 HIS A CA 1
ATOM 636 C C . HIS A 1 87 ? 6.344 -22.781 -23.953 1 98.38 87 HIS A C 1
ATOM 638 O O . HIS A 1 87 ? 5.633 -23.75 -24.266 1 98.38 87 HIS A O 1
ATOM 644 N N . HIS A 1 88 ? 6.5 -21.672 -24.719 1 98.12 88 HIS A N 1
ATOM 645 C CA . HIS A 1 88 ? 5.645 -21.562 -25.891 1 98.12 88 HIS A CA 1
ATOM 646 C C . HIS A 1 88 ? 6.023 -22.578 -26.953 1 98.12 88 HIS A C 1
ATOM 648 O O . HIS A 1 88 ? 5.152 -23.188 -27.578 1 98.12 88 HIS A O 1
ATOM 654 N N . THR A 1 89 ? 7.328 -22.844 -27.188 1 98.25 89 THR A N 1
ATOM 655 C CA . THR A 1 89 ? 7.758 -23.797 -28.203 1 98.25 89 THR A CA 1
ATOM 656 C C . THR A 1 89 ? 7.387 -25.219 -27.797 1 98.25 89 THR A C 1
ATOM 658 O O . THR A 1 89 ? 6.84 -25.984 -28.594 1 98.25 89 THR A O 1
ATOM 661 N N . LEU A 1 90 ? 7.621 -25.562 -26.531 1 98.69 90 LEU A N 1
ATOM 662 C CA . LEU A 1 90 ? 7.316 -26.906 -26.031 1 98.69 90 LEU A CA 1
ATOM 663 C C . LEU A 1 90 ? 5.812 -27.109 -25.938 1 98.69 90 LEU A C 1
ATOM 665 O O . LEU A 1 90 ? 5.312 -28.203 -26.25 1 98.69 90 LEU A O 1
ATOM 669 N N . GLY A 1 91 ? 5.098 -26.094 -25.453 1 98.69 91 GLY A N 1
ATOM 670 C CA . GLY A 1 91 ? 3.648 -26.172 -25.391 1 98.69 91 GL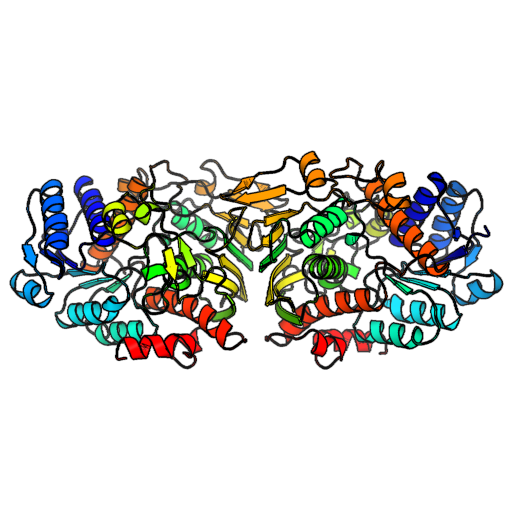Y A CA 1
ATOM 671 C C . GLY A 1 91 ? 3.004 -26.391 -26.75 1 98.69 91 GLY A C 1
ATOM 672 O O . GLY A 1 91 ? 2.152 -27.281 -26.906 1 98.69 91 GLY A O 1
ATOM 673 N N . VAL A 1 92 ? 3.441 -25.609 -27.734 1 98.44 92 VAL A N 1
ATOM 674 C CA . VAL A 1 92 ? 2.918 -25.75 -29.094 1 98.44 92 VAL A CA 1
ATOM 675 C C . VAL A 1 92 ? 3.219 -27.141 -29.625 1 98.44 92 VAL A C 1
ATOM 677 O O . VAL A 1 92 ? 2.342 -27.797 -30.188 1 98.44 92 VAL A O 1
ATOM 680 N N . THR A 1 93 ? 4.473 -27.609 -29.406 1 98.5 93 THR A N 1
ATOM 681 C CA . THR A 1 93 ? 4.875 -28.938 -29.859 1 98.5 93 THR A CA 1
ATOM 682 C C . THR A 1 93 ? 3.979 -30.016 -29.234 1 98.5 93 THR A C 1
ATOM 684 O O . THR A 1 93 ? 3.512 -30.922 -29.938 1 98.5 93 THR A O 1
ATOM 687 N N . ALA A 1 94 ? 3.707 -29.938 -27.938 1 98.69 94 ALA A N 1
ATOM 688 C CA . ALA A 1 94 ? 2.85 -30.906 -27.25 1 98.69 94 ALA A CA 1
ATOM 689 C C . ALA A 1 94 ? 1.455 -30.938 -27.875 1 98.69 94 ALA A C 1
ATOM 691 O O . ALA A 1 94 ? 0.929 -32 -28.172 1 98.69 94 ALA A O 1
ATOM 692 N N . LEU A 1 95 ? 0.877 -29.781 -28.094 1 98.5 95 LEU A N 1
ATOM 693 C CA . LEU A 1 95 ? -0.483 -29.672 -28.594 1 98.5 95 LEU A CA 1
ATOM 694 C C . LEU A 1 95 ? -0.572 -30.172 -30.031 1 98.5 95 LEU A C 1
ATOM 696 O O . LEU A 1 95 ? -1.562 -30.812 -30.406 1 98.5 95 LEU A O 1
ATOM 700 N N . GLU A 1 96 ? 0.458 -29.906 -30.812 1 97.56 96 GLU A N 1
ATOM 701 C CA . GLU A 1 96 ? 0.489 -30.359 -32.188 1 97.56 96 GLU A CA 1
ATOM 702 C C . GLU A 1 96 ? 0.544 -31.891 -32.25 1 97.56 96 GLU A C 1
ATOM 704 O O . GLU A 1 96 ? 0.073 -32.469 -33.25 1 97.56 96 GLU A O 1
ATOM 709 N N . HIS A 1 97 ? 1.107 -32.531 -31.25 1 97.81 97 HIS A N 1
ATOM 710 C CA . HIS A 1 97 ? 1.169 -34 -31.188 1 97.81 97 HIS A CA 1
ATOM 711 C C . HIS A 1 97 ? -0.106 -34.562 -30.578 1 97.81 97 HIS A C 1
ATOM 713 O O . HIS A 1 97 ? -0.233 -35.781 -30.453 1 97.81 97 HIS A O 1
ATOM 719 N N . GLY A 1 98 ? -1.003 -33.656 -30.141 1 98.06 98 GLY A N 1
ATOM 720 C CA . GLY A 1 98 ? -2.271 -34.125 -29.594 1 98.06 98 GLY A CA 1
ATOM 721 C C . GLY A 1 98 ? -2.189 -34.469 -28.125 1 98.06 98 GLY A C 1
ATOM 722 O O . GLY A 1 98 ? -3.004 -35.219 -27.609 1 98.06 98 GLY A O 1
ATOM 723 N N . TRP A 1 99 ? -1.189 -34.031 -27.422 1 98.69 99 TRP A N 1
ATOM 724 C CA . TRP A 1 99 ? -1.023 -34.312 -26 1 98.69 99 TRP A CA 1
ATOM 725 C C . TRP A 1 99 ? -1.641 -33.188 -25.156 1 98.69 99 TRP A C 1
ATOM 727 O O . TRP A 1 99 ? -1.536 -32 -25.5 1 98.69 99 TRP A O 1
ATOM 737 N N . HIS A 1 100 ? -2.381 -33.5 -24.062 1 98.75 100 HIS A N 1
ATOM 738 C CA . HIS A 1 100 ? -2.711 -32.531 -23.031 1 98.75 100 HIS A CA 1
ATOM 739 C C . HIS A 1 100 ? -1.452 -31.969 -22.391 1 98.75 100 HIS A C 1
ATOM 741 O O . HIS A 1 100 ? -0.411 -32.625 -22.359 1 98.75 100 HIS A O 1
ATOM 747 N N . ALA A 1 101 ? -1.531 -30.734 -21.922 1 98.88 101 ALA A N 1
ATOM 748 C CA . ALA A 1 101 ? -0.306 -30.156 -21.391 1 98.88 101 ALA A CA 1
ATOM 749 C C . ALA A 1 101 ? -0.584 -29.391 -20.094 1 98.88 101 ALA A C 1
ATOM 751 O O . ALA A 1 101 ? -1.536 -28.609 -20.016 1 98.88 101 ALA A O 1
ATOM 752 N N . MET A 1 102 ? 0.138 -29.641 -19.062 1 98.88 102 MET A N 1
ATOM 753 C CA . MET A 1 102 ? 0.307 -28.734 -17.922 1 98.88 102 MET A CA 1
ATOM 754 C C . MET A 1 102 ? 1.611 -27.953 -18.031 1 98.88 102 MET A C 1
ATOM 756 O O . MET A 1 102 ? 2.689 -28.547 -18.125 1 98.88 102 MET A O 1
ATOM 760 N N . ILE A 1 103 ? 1.515 -26.688 -18.109 1 98.81 103 ILE A N 1
ATOM 761 C CA . ILE A 1 103 ? 2.682 -25.844 -18.297 1 98.81 103 ILE A CA 1
ATOM 762 C C . ILE A 1 103 ? 2.934 -25.016 -17.047 1 98.81 103 ILE A C 1
ATOM 764 O O . ILE A 1 103 ? 2.012 -24.406 -16.5 1 98.81 103 ILE A O 1
ATOM 768 N N . GLU A 1 104 ? 4.117 -25.031 -16.562 1 98.25 104 GLU A N 1
ATOM 769 C CA . GLU A 1 104 ? 4.504 -24.234 -15.398 1 98.25 104 GLU A CA 1
ATOM 770 C C . GLU A 1 104 ? 4.238 -22.75 -15.633 1 98.25 104 GLU A C 1
ATOM 772 O O . GLU A 1 104 ? 4.246 -22.281 -16.781 1 98.25 104 GLU A O 1
ATOM 777 N N . LYS A 1 105 ? 3.957 -22.094 -14.609 1 98.19 105 LYS A N 1
ATOM 778 C CA . LYS A 1 105 ? 3.863 -20.641 -14.648 1 98.19 105 LYS A CA 1
ATOM 779 C C . LYS A 1 105 ? 5.25 -20 -14.719 1 98.19 105 LYS A C 1
ATOM 781 O O . LYS A 1 105 ? 6.219 -20.562 -14.203 1 98.19 105 LYS A O 1
ATOM 786 N N . PRO A 1 106 ? 5.465 -18.844 -15.32 1 98.25 106 PRO A N 1
ATOM 787 C CA . PRO A 1 106 ? 4.492 -18.25 -16.234 1 98.25 106 PRO A CA 1
ATOM 788 C C . PRO A 1 106 ? 4.297 -19.047 -17.516 1 98.25 106 PRO A C 1
ATOM 790 O O . PRO A 1 106 ? 5.254 -19.641 -18.031 1 98.25 106 PRO A O 1
ATOM 793 N N . VAL A 1 107 ? 3.107 -19.047 -18.047 1 98.5 107 VAL A N 1
ATOM 794 C CA . VAL A 1 107 ? 2.775 -19.969 -19.141 1 98.5 107 VAL A CA 1
ATOM 795 C C . VAL A 1 107 ? 3.521 -19.547 -20.406 1 98.5 107 VAL A C 1
ATOM 797 O O . VAL A 1 107 ? 3.766 -20.375 -21.297 1 98.5 107 VAL A O 1
ATOM 800 N N . GLY A 1 108 ? 3.887 -18.391 -20.5 1 98.12 108 GLY A N 1
ATOM 801 C CA . GLY A 1 108 ? 4.742 -17.828 -21.547 1 98.12 108 GLY A CA 1
ATOM 802 C C . GLY A 1 108 ? 5.637 -16.719 -21.047 1 98.12 108 GLY A C 1
ATOM 803 O O . GLY A 1 108 ? 5.324 -16.062 -20.047 1 98.12 108 GLY A O 1
ATOM 804 N N . LEU A 1 109 ? 6.727 -16.516 -21.781 1 98.25 109 LEU A N 1
ATOM 805 C CA . LEU A 1 109 ? 7.672 -15.484 -21.391 1 98.25 109 LEU A CA 1
ATOM 806 C C . LEU A 1 109 ? 7.141 -14.102 -21.75 1 98.25 109 LEU A C 1
ATOM 808 O O . LEU A 1 109 ? 7.559 -13.102 -21.156 1 98.25 109 LEU A O 1
ATOM 812 N N . THR A 1 110 ? 6.332 -13.984 -22.797 1 98.62 110 THR A N 1
ATOM 813 C CA . THR A 1 110 ? 5.648 -12.766 -23.219 1 98.62 110 THR A CA 1
ATOM 814 C C . THR A 1 110 ? 4.191 -13.055 -23.562 1 98.62 110 THR A C 1
ATOM 816 O O . THR A 1 110 ? 3.789 -14.219 -23.672 1 98.62 110 THR A O 1
ATOM 819 N N . VAL A 1 111 ? 3.455 -12 -23.688 1 98.75 111 VAL A N 1
ATOM 820 C CA . VAL A 1 111 ? 2.059 -12.172 -24.078 1 98.75 111 VAL A CA 1
ATOM 821 C C . VAL A 1 111 ? 1.985 -12.773 -25.484 1 98.75 111 VAL A C 1
ATOM 823 O O . VAL A 1 111 ? 1.138 -13.625 -25.75 1 98.75 111 VAL A O 1
ATOM 826 N N . ARG A 1 112 ? 2.871 -12.414 -26.359 1 98.5 112 ARG A N 1
ATOM 827 C CA . ARG A 1 112 ? 2.916 -12.977 -27.703 1 98.5 112 ARG A CA 1
ATOM 828 C C . ARG A 1 112 ? 3.201 -14.477 -27.656 1 98.5 112 ARG A C 1
ATOM 830 O O . ARG A 1 112 ? 2.598 -15.25 -28.391 1 98.5 112 ARG A O 1
ATOM 837 N N . ALA A 1 113 ? 4.164 -14.852 -26.797 1 98.62 113 ALA A N 1
ATOM 838 C CA . ALA A 1 113 ? 4.445 -16.266 -26.594 1 98.62 113 ALA A CA 1
ATOM 839 C C . ALA A 1 113 ? 3.207 -17.016 -26.109 1 98.62 113 ALA A C 1
ATOM 841 O O . ALA A 1 113 ? 2.906 -18.109 -26.594 1 98.62 113 ALA A O 1
ATOM 842 N N . CYS A 1 114 ? 2.488 -16.453 -25.172 1 98.69 114 CYS A N 1
ATOM 843 C CA . CYS A 1 114 ? 1.247 -17.047 -24.703 1 98.69 114 CYS A CA 1
ATOM 844 C C . CYS A 1 114 ? 0.248 -17.219 -25.828 1 98.69 114 CYS A C 1
ATOM 846 O O . CYS A 1 114 ? -0.399 -18.266 -25.938 1 98.69 114 CYS A O 1
ATOM 848 N N . ASN A 1 115 ? 0.134 -16.203 -26.609 1 98 115 ASN A N 1
ATOM 849 C CA . ASN A 1 115 ? -0.821 -16.219 -27.703 1 98 115 ASN A CA 1
ATOM 850 C C . ASN A 1 115 ? -0.492 -17.312 -28.719 1 98 115 ASN A C 1
ATOM 852 O O . ASN A 1 115 ? -1.394 -17.891 -29.328 1 98 115 ASN A O 1
ATOM 856 N N . ARG A 1 116 ? 0.778 -17.609 -28.906 1 97.88 116 ARG A N 1
ATOM 857 C CA . ARG A 1 116 ? 1.172 -18.703 -29.781 1 97.88 116 ARG A CA 1
ATOM 858 C C . ARG A 1 116 ? 0.64 -20.031 -29.266 1 97.88 116 ARG A C 1
ATOM 860 O O . ARG A 1 116 ? 0.181 -20.875 -30.031 1 97.88 116 ARG A O 1
ATOM 867 N N . ILE A 1 117 ? 0.688 -20.219 -27.984 1 98.62 117 ILE A N 1
ATOM 868 C CA . ILE A 1 117 ? 0.157 -21.438 -27.391 1 98.62 117 ILE A CA 1
ATOM 869 C C . ILE A 1 117 ? -1.36 -21.484 -27.547 1 98.62 117 ILE A C 1
ATOM 871 O O . ILE A 1 117 ? -1.929 -22.516 -27.906 1 98.62 117 ILE A O 1
ATOM 875 N N . ARG A 1 118 ? -1.978 -20.344 -27.266 1 98 118 ARG A N 1
ATOM 876 C CA . ARG A 1 118 ? -3.428 -20.25 -27.391 1 98 118 ARG A CA 1
ATOM 877 C C . ARG A 1 118 ? -3.877 -20.609 -28.812 1 98 118 ARG A C 1
ATOM 879 O O . ARG A 1 118 ? -4.875 -21.312 -29 1 98 118 ARG A O 1
ATOM 886 N N . GLN A 1 119 ? -3.145 -20.109 -29.766 1 97.31 119 GLN A N 1
ATOM 887 C CA . GLN A 1 119 ? -3.461 -20.391 -31.156 1 97.31 119 GLN A CA 1
ATOM 888 C C . GLN A 1 119 ? -3.344 -21.891 -31.453 1 97.31 119 GLN A C 1
ATOM 890 O O . GLN A 1 119 ? -4.195 -22.469 -32.125 1 97.31 119 GLN A O 1
ATOM 895 N N . ALA A 1 120 ? -2.314 -22.469 -30.906 1 97.69 120 ALA A N 1
ATOM 896 C CA . ALA A 1 120 ? -2.1 -23.906 -31.125 1 97.69 120 ALA A CA 1
ATOM 897 C C . ALA A 1 120 ? -3.188 -24.734 -30.438 1 97.69 120 ALA A C 1
ATOM 899 O O . ALA A 1 120 ? -3.562 -25.797 -30.922 1 97.69 120 ALA A O 1
ATOM 900 N N . ALA A 1 121 ? -3.654 -24.281 -29.328 1 97.56 121 ALA A N 1
ATOM 901 C CA . ALA A 1 121 ? -4.648 -25 -28.531 1 97.56 121 ALA A CA 1
ATOM 902 C C . ALA A 1 121 ? -6.039 -24.875 -29.156 1 97.56 121 ALA A C 1
ATOM 904 O O . ALA A 1 121 ? -6.906 -25.719 -28.922 1 97.56 121 ALA A O 1
ATOM 905 N N . ALA A 1 122 ? -6.215 -23.812 -29.906 1 92.25 122 ALA A N 1
ATOM 906 C CA . ALA A 1 122 ? -7.531 -23.484 -30.438 1 92.25 122 ALA A CA 1
ATOM 907 C C . ALA A 1 122 ? -8.109 -24.641 -31.234 1 92.25 122 ALA A C 1
ATOM 909 O O . ALA A 1 122 ? -7.441 -25.188 -32.125 1 92.25 122 ALA A O 1
ATOM 910 N N . HIS A 1 123 ? -9.195 -25.156 -30.922 1 88.19 123 HIS A N 1
ATOM 911 C CA . HIS A 1 123 ? -10.031 -26.109 -31.656 1 88.19 123 HIS A CA 1
ATOM 912 C C . HIS A 1 123 ? -9.445 -27.516 -31.609 1 88.19 123 HIS A C 1
ATOM 914 O O . HIS A 1 123 ? -9.75 -28.344 -32.469 1 88.19 123 HIS A O 1
ATOM 920 N N . ARG A 1 124 ? -8.586 -27.875 -30.688 1 91.31 124 ARG A N 1
ATOM 921 C CA . ARG A 1 124 ? -8.008 -29.219 -30.609 1 91.31 124 ARG A CA 1
ATOM 922 C C . ARG A 1 124 ? -8.688 -30.031 -29.516 1 91.31 124 ARG A C 1
ATOM 924 O O . ARG A 1 124 ? -8.492 -31.25 -29.438 1 91.31 124 ARG A O 1
ATOM 931 N N . GLY A 1 125 ? -9.453 -29.359 -28.688 1 94.62 125 GLY A N 1
ATOM 932 C CA . GLY A 1 125 ? -10.148 -30.047 -27.625 1 94.62 125 GLY A CA 1
ATOM 933 C C . GLY A 1 125 ? -9.219 -30.609 -26.562 1 94.62 125 GLY A C 1
ATOM 934 O O . GLY A 1 125 ? -9.562 -31.578 -25.875 1 94.62 125 GLY A O 1
ATOM 935 N N . LEU A 1 126 ? -7.992 -30.203 -26.484 1 98.06 126 LEU A N 1
ATOM 936 C CA . LEU A 1 126 ? -7.012 -30.656 -25.516 1 98.06 126 LEU A CA 1
ATOM 937 C C . LEU A 1 126 ? -7.051 -29.766 -24.266 1 98.06 126 LEU A C 1
ATOM 939 O O . LEU A 1 126 ? -7.383 -28.594 -24.344 1 98.06 126 LEU A O 1
ATOM 943 N N . VAL A 1 127 ? -6.727 -30.344 -23.109 1 98.44 127 VAL A N 1
ATOM 944 C CA . VAL A 1 127 ? -6.641 -29.609 -21.844 1 98.44 127 VAL A CA 1
ATOM 945 C C . VAL A 1 127 ? -5.262 -28.969 -21.719 1 98.44 127 VAL A C 1
ATOM 947 O O . VAL A 1 127 ? -4.238 -29.641 -21.859 1 98.44 127 VAL A O 1
ATOM 950 N N . VAL A 1 128 ? -5.234 -27.672 -21.578 1 98.75 128 VAL A N 1
ATOM 951 C CA . VAL A 1 128 ? -4.012 -26.953 -21.219 1 98.75 128 VAL A CA 1
ATOM 952 C C . VAL A 1 128 ? -4.164 -26.344 -19.828 1 98.75 128 VAL A C 1
ATOM 954 O O . VAL A 1 128 ? -4.977 -25.453 -19.609 1 98.75 128 VAL A O 1
ATOM 957 N N . SER A 1 129 ? -3.408 -26.859 -18.906 1 98.56 129 SER A N 1
ATOM 958 C CA . SER A 1 129 ? -3.395 -26.375 -17.531 1 98.56 129 SER A CA 1
ATOM 959 C C . SER A 1 129 ? -2.162 -25.516 -17.25 1 98.56 129 SER A C 1
ATOM 961 O O . SER A 1 129 ? -1.078 -25.797 -17.766 1 98.56 129 SER A O 1
ATOM 963 N N . VAL A 1 130 ? -2.33 -24.438 -16.547 1 98.75 130 VAL A N 1
ATOM 964 C CA . VAL A 1 130 ? -1.205 -23.656 -16.047 1 98.75 130 VAL A CA 1
ATOM 965 C C . VAL A 1 130 ? -0.959 -23.984 -14.578 1 98.75 130 VAL A C 1
ATOM 967 O O . VAL A 1 130 ? -1.892 -23.984 -13.773 1 98.75 130 VAL A O 1
ATOM 970 N N . ALA A 1 131 ? 0.254 -24.266 -14.258 1 98.12 131 ALA A N 1
ATOM 971 C CA . ALA A 1 131 ? 0.614 -24.734 -12.922 1 98.12 131 ALA A CA 1
ATOM 972 C C . ALA A 1 131 ? 0.706 -23.562 -11.945 1 98.12 131 ALA A C 1
ATOM 974 O O . ALA A 1 131 ? 1.789 -23.234 -11.453 1 98.12 131 ALA A O 1
ATOM 975 N N . GLU A 1 132 ? -0.401 -22.984 -11.617 1 96.12 132 GLU A N 1
ATOM 976 C CA . GLU A 1 132 ? -0.581 -22 -10.562 1 96.12 132 GLU A CA 1
ATOM 977 C C . GLU A 1 132 ? -1.081 -22.656 -9.273 1 96.12 132 GLU A C 1
ATOM 979 O O . GLU A 1 132 ? -2.221 -23.109 -9.211 1 96.12 132 GLU A O 1
ATOM 984 N N . ASN A 1 133 ? -0.29 -22.578 -8.25 1 94.75 133 ASN A N 1
ATOM 985 C CA . ASN A 1 133 ? -0.586 -23.438 -7.113 1 94.75 133 ASN A CA 1
ATOM 986 C C . ASN A 1 133 ? -1.211 -22.656 -5.961 1 94.75 133 ASN A C 1
ATOM 988 O O . ASN A 1 133 ? -1.834 -23.25 -5.074 1 94.75 133 ASN A O 1
ATOM 992 N N . TYR A 1 134 ? -1.167 -21.266 -5.934 1 96.94 134 TYR A N 1
ATOM 993 C CA . TYR A 1 134 ? -1.582 -20.516 -4.758 1 96.94 134 TYR A CA 1
ATOM 994 C C . TYR A 1 134 ? -3.084 -20.641 -4.531 1 96.94 134 TYR A C 1
ATOM 996 O O . TYR A 1 134 ? -3.531 -20.875 -3.408 1 96.94 134 TYR A O 1
ATOM 1004 N N . ARG A 1 135 ? -3.861 -20.5 -5.629 1 95.88 135 ARG A N 1
ATOM 1005 C CA . ARG A 1 135 ? -5.309 -20.484 -5.449 1 95.88 135 ARG A CA 1
ATOM 1006 C C . ARG A 1 135 ? -5.824 -21.859 -5.016 1 95.88 135 ARG A C 1
ATOM 1008 O O . ARG A 1 135 ? -6.949 -21.984 -4.531 1 95.88 135 ARG A O 1
ATOM 1015 N N . ARG A 1 136 ? -5.016 -22.906 -5.145 1 96.69 136 ARG A N 1
ATOM 1016 C CA . ARG A 1 136 ? -5.41 -24.281 -4.816 1 96.69 136 ARG A CA 1
ATOM 1017 C C . ARG A 1 136 ? -5.215 -24.562 -3.332 1 96.69 136 ARG A C 1
ATOM 1019 O O . ARG A 1 136 ? -5.691 -25.578 -2.822 1 96.69 136 ARG A O 1
ATOM 1026 N N . ASP A 1 137 ? -4.52 -23.688 -2.609 1 97.94 137 ASP A N 1
ATOM 1027 C CA . ASP A 1 137 ? -4.305 -23.797 -1.17 1 97.94 137 ASP A CA 1
ATOM 1028 C C . ASP A 1 137 ? -5.629 -23.719 -0.411 1 97.94 137 ASP A C 1
ATOM 1030 O O . ASP A 1 137 ? -6.449 -22.844 -0.672 1 97.94 137 ASP A O 1
ATOM 1034 N N . PRO A 1 138 ? -5.84 -24.672 0.552 1 97.94 138 PRO A N 1
ATOM 1035 C CA . PRO A 1 138 ? -7.094 -24.703 1.308 1 97.94 138 PRO A CA 1
ATOM 1036 C C . PRO A 1 138 ? -7.438 -23.344 1.919 1 97.94 138 PRO A C 1
ATOM 1038 O O . PRO A 1 138 ? -8.609 -22.953 1.96 1 97.94 138 PRO A O 1
ATOM 1041 N N . ILE A 1 139 ? -6.48 -22.625 2.363 1 96.81 139 ILE A N 1
ATOM 1042 C CA . ILE A 1 139 ? -6.711 -21.344 3.041 1 96.81 139 ILE A CA 1
ATOM 1043 C C . ILE A 1 139 ? -7.191 -20.312 2.033 1 96.81 139 ILE A C 1
ATOM 1045 O O . ILE A 1 139 ? -8.094 -19.516 2.326 1 96.81 139 ILE A O 1
ATOM 1049 N N . ASN A 1 140 ? -6.609 -20.297 0.846 1 98.25 140 ASN A N 1
ATOM 1050 C CA . ASN A 1 140 ? -7.055 -19.375 -0.191 1 98.25 140 ASN A CA 1
ATOM 1051 C C . ASN A 1 140 ? -8.438 -19.75 -0.722 1 98.25 140 ASN A C 1
ATOM 1053 O O . ASN A 1 140 ? -9.227 -18.875 -1.088 1 98.25 140 ASN A O 1
ATOM 1057 N N . ARG A 1 141 ? -8.711 -21.094 -0.782 1 98.44 141 ARG A N 1
ATOM 1058 C CA . ARG A 1 141 ? -10.055 -21.516 -1.137 1 98.44 141 ARG A CA 1
ATOM 1059 C C . ARG A 1 141 ? -11.078 -21.016 -0.121 1 98.44 141 ARG A C 1
ATOM 1061 O O . ARG A 1 141 ? -12.172 -20.594 -0.494 1 98.44 141 ARG A O 1
ATOM 1068 N N . LEU A 1 142 ? -10.695 -21.094 1.128 1 97.06 142 LEU A N 1
ATOM 1069 C CA . LEU A 1 142 ? -11.578 -20.594 2.178 1 97.06 142 LEU A CA 1
ATOM 1070 C C . LEU A 1 142 ? -11.797 -19.078 2.037 1 97.06 142 LEU A C 1
ATOM 1072 O O . LEU A 1 142 ? -12.93 -18.609 2.162 1 97.06 142 LEU A O 1
ATOM 1076 N N . ALA A 1 143 ? -10.742 -18.375 1.791 1 97.5 143 ALA A N 1
ATOM 1077 C CA . ALA A 1 143 ? -10.852 -16.922 1.583 1 97.5 143 ALA A CA 1
ATOM 1078 C C . ALA A 1 143 ? -11.836 -16.609 0.456 1 97.5 143 ALA A C 1
ATOM 1080 O O . ALA A 1 143 ? -12.68 -15.727 0.593 1 97.5 143 ALA A O 1
ATOM 1081 N N . ARG A 1 144 ? -11.711 -17.328 -0.65 1 98.44 144 ARG A N 1
ATOM 1082 C CA . ARG A 1 144 ? -12.625 -17.141 -1.777 1 98.44 144 ARG A CA 1
ATOM 1083 C C . ARG A 1 144 ? -14.062 -17.406 -1.37 1 98.44 144 ARG A C 1
ATOM 1085 O O . ARG A 1 144 ? -14.977 -16.672 -1.74 1 98.44 144 ARG A O 1
ATOM 1092 N N . ALA A 1 145 ? -14.242 -18.469 -0.604 1 98.12 145 ALA A N 1
ATOM 1093 C CA . ALA A 1 145 ? -15.586 -18.828 -0.15 1 98.12 145 ALA A CA 1
ATOM 1094 C C . ALA A 1 145 ? -16.188 -17.719 0.713 1 98.12 145 ALA A C 1
ATOM 1096 O O . ALA A 1 145 ? -17.375 -17.406 0.6 1 98.12 145 ALA A O 1
ATOM 1097 N N . LEU A 1 146 ? -15.359 -17.156 1.563 1 96.62 146 LEU A N 1
ATOM 1098 C CA . LEU A 1 146 ? -15.812 -16.062 2.424 1 96.62 146 LEU A CA 1
ATOM 1099 C C . LEU A 1 146 ? -16.219 -14.859 1.595 1 96.62 146 LEU A C 1
ATOM 1101 O O . LEU A 1 146 ? -17.234 -14.219 1.877 1 96.62 146 LEU A O 1
ATOM 1105 N N . LEU A 1 147 ? -15.477 -14.531 0.573 1 98.31 147 LEU A N 1
ATOM 1106 C CA . LEU A 1 147 ? -15.773 -13.406 -0.312 1 98.31 147 LEU A CA 1
ATOM 1107 C C . LEU A 1 147 ? -17.047 -13.672 -1.104 1 98.31 147 LEU A C 1
ATOM 1109 O O . LEU A 1 147 ? -17.906 -12.789 -1.224 1 98.31 147 LEU A O 1
ATOM 1113 N N . ASP A 1 148 ? -17.219 -14.883 -1.578 1 98.12 148 ASP A N 1
ATOM 1114 C CA . ASP A 1 148 ? -18.391 -15.258 -2.363 1 98.12 148 ASP A CA 1
ATOM 1115 C C . ASP A 1 148 ? -19.656 -15.188 -1.519 1 98.12 148 ASP A C 1
ATOM 1117 O O . ASP A 1 148 ? -20.734 -14.867 -2.027 1 98.12 148 ASP A O 1
ATOM 1121 N N . ALA A 1 149 ? -19.469 -15.555 -0.259 1 97.25 149 ALA A N 1
ATOM 1122 C CA . ALA A 1 149 ? -20.594 -15.562 0.657 1 97.25 149 ALA A CA 1
ATOM 1123 C C . ALA A 1 149 ? -20.969 -14.141 1.092 1 97.25 149 ALA A C 1
ATOM 1125 O O . ALA A 1 149 ? -21.953 -13.938 1.804 1 97.25 149 ALA A O 1
ATOM 1126 N N . GLY A 1 150 ? -20.156 -13.156 0.731 1 96.56 150 GLY A N 1
ATOM 1127 C CA . GLY A 1 150 ? -20.438 -11.766 1.04 1 96.56 150 GLY A CA 1
ATOM 1128 C C . GLY A 1 150 ? -20.172 -11.406 2.488 1 96.56 150 GLY A C 1
ATOM 1129 O O . GLY A 1 150 ? -20.797 -10.5 3.037 1 96.56 150 GLY A O 1
ATOM 1130 N N . ILE A 1 151 ? -19.234 -12.133 3.109 1 94.06 151 ILE A N 1
ATOM 1131 C CA . ILE A 1 151 ? -19.016 -12 4.547 1 94.06 151 ILE A CA 1
ATOM 1132 C C . ILE A 1 151 ? -18.516 -10.594 4.863 1 94.06 151 ILE A C 1
ATOM 1134 O O . ILE A 1 151 ? -18.859 -10.031 5.906 1 94.06 151 ILE A O 1
ATOM 1138 N N . ILE A 1 152 ? -17.812 -9.992 3.893 1 95.75 152 ILE A N 1
ATOM 1139 C CA . ILE A 1 152 ? -17.312 -8.641 4.145 1 95.75 152 ILE A CA 1
ATOM 1140 C C . ILE A 1 152 ? -18.062 -7.652 3.254 1 95.75 152 ILE A C 1
ATOM 1142 O O . ILE A 1 152 ? -17.594 -6.535 3.031 1 95.75 152 ILE A O 1
ATOM 1146 N N . GLY A 1 153 ? -19.156 -8 2.674 1 96.62 153 GLY A N 1
ATOM 1147 C CA . GLY A 1 153 ? -19.891 -7.145 1.76 1 96.62 153 GLY A CA 1
ATOM 1148 C C . GLY A 1 153 ? -19.234 -7.012 0.4 1 96.62 153 GLY A C 1
ATOM 1149 O O . GLY A 1 153 ? -18.641 -7.965 -0.102 1 96.62 153 GLY A O 1
ATOM 1150 N N . THR A 1 154 ? -19.453 -5.883 -0.23 1 97.56 154 THR A N 1
ATOM 1151 C CA . THR A 1 154 ? -18.844 -5.613 -1.529 1 97.56 154 THR A CA 1
ATOM 1152 C C . THR A 1 154 ? -17.359 -5.281 -1.375 1 97.56 154 THR A C 1
ATOM 1154 O O . THR A 1 154 ? -17 -4.328 -0.681 1 97.56 154 THR A O 1
ATOM 1157 N N . PRO A 1 155 ? -16.469 -6.059 -2.008 1 98.38 155 PRO A N 1
ATOM 1158 C CA . PRO A 1 155 ? -15.055 -5.695 -1.954 1 98.38 155 PRO A CA 1
ATOM 1159 C C . PRO A 1 155 ? -14.773 -4.312 -2.541 1 98.38 155 PRO A C 1
ATOM 1161 O O . PRO A 1 155 ? -15.219 -4.008 -3.65 1 98.38 155 PRO A O 1
ATOM 1164 N N . ARG A 1 156 ? -14 -3.473 -1.796 1 98.25 156 ARG A N 1
ATOM 1165 C CA . ARG A 1 156 ? -13.773 -2.088 -2.191 1 98.25 156 ARG A CA 1
ATOM 1166 C C . ARG A 1 156 ? -12.312 -1.865 -2.582 1 98.25 156 ARG A C 1
ATOM 1168 O O . ARG A 1 156 ? -12.031 -1.176 -3.562 1 98.25 156 ARG A O 1
ATOM 1175 N N . PHE A 1 157 ? -11.43 -2.369 -1.803 1 97.44 157 PHE A N 1
ATOM 1176 C CA . PHE A 1 157 ? -10.031 -2.213 -2.178 1 97.44 157 PHE A CA 1
ATOM 1177 C C . PHE A 1 157 ? -9.18 -3.322 -1.569 1 97.44 157 PHE A C 1
ATOM 1179 O O . PHE A 1 157 ? -9.609 -3.992 -0.626 1 97.44 157 PHE A O 1
ATOM 1186 N N . MET A 1 158 ? -7.992 -3.594 -2.152 1 98.62 158 MET A N 1
ATOM 1187 C CA . MET A 1 158 ? -7.047 -4.621 -1.735 1 98.62 158 MET A CA 1
ATOM 1188 C C . MET A 1 158 ? -5.641 -4.047 -1.606 1 98.62 158 MET A C 1
ATOM 1190 O O . MET A 1 158 ? -5.234 -3.199 -2.404 1 98.62 158 MET A O 1
ATOM 1194 N N . VAL A 1 159 ? -4.941 -4.426 -0.528 1 98.56 159 VAL A N 1
ATOM 1195 C CA . VAL A 1 159 ? -3.508 -4.195 -0.385 1 98.56 159 VAL A CA 1
ATOM 1196 C C . VAL A 1 159 ? -2.752 -5.512 -0.53 1 98.56 159 VAL A C 1
ATOM 1198 O O . VAL A 1 159 ? -3.035 -6.48 0.183 1 98.56 159 VAL A O 1
ATOM 1201 N N . HIS A 1 160 ? -1.896 -5.594 -1.448 1 98.44 160 HIS A N 1
ATOM 1202 C CA . HIS A 1 160 ? -1.018 -6.746 -1.613 1 98.44 160 HIS A CA 1
ATOM 1203 C C . HIS A 1 160 ? 0.437 -6.312 -1.761 1 98.44 160 HIS A C 1
ATOM 1205 O O . HIS A 1 160 ? 0.879 -5.969 -2.859 1 98.44 160 HIS A O 1
ATOM 1211 N N . ASN A 1 161 ? 1.206 -6.441 -0.641 1 98.06 161 ASN A N 1
ATOM 1212 C CA . ASN A 1 161 ? 2.582 -5.957 -0.639 1 98.06 161 ASN A CA 1
ATOM 1213 C C . ASN A 1 161 ? 3.566 -7.062 -0.276 1 98.06 161 ASN A C 1
ATOM 1215 O O . ASN A 1 161 ? 3.295 -7.875 0.612 1 98.06 161 ASN A O 1
ATOM 1219 N N . THR A 1 162 ? 4.605 -7.145 -0.957 1 97.75 162 THR A N 1
ATOM 1220 C CA . THR A 1 162 ? 5.773 -7.957 -0.644 1 97.75 162 THR A CA 1
ATOM 1221 C C . THR A 1 162 ? 7.059 -7.148 -0.827 1 97.75 162 THR A C 1
ATOM 1223 O O . THR A 1 162 ? 7.332 -6.652 -1.921 1 97.75 162 THR A O 1
ATOM 1226 N N . VAL A 1 163 ? 7.828 -7 0.212 1 96.81 163 VAL A N 1
ATOM 1227 C CA . VAL A 1 163 ? 9.094 -6.273 0.162 1 96.81 163 VAL A CA 1
ATOM 1228 C C . VAL A 1 163 ? 10.18 -7.066 0.885 1 96.81 163 VAL A C 1
ATOM 1230 O O . VAL A 1 163 ? 9.938 -7.621 1.96 1 96.81 163 VAL A O 1
ATOM 1233 N N . GLY A 1 164 ? 11.336 -7.191 0.336 1 95 164 GLY A N 1
ATOM 1234 C CA . GLY A 1 164 ? 12.492 -7.828 0.946 1 95 164 GLY A CA 1
ATOM 1235 C C . GLY A 1 164 ? 13.578 -8.18 -0.054 1 95 164 GLY A C 1
ATOM 1236 O O . GLY A 1 164 ? 13.695 -7.535 -1.098 1 95 164 GLY A O 1
ATOM 1237 N N . GLY A 1 165 ? 14.445 -9.078 0.385 1 92.25 165 GLY A N 1
ATOM 1238 C CA . GLY A 1 165 ? 15.43 -9.695 -0.49 1 92.25 165 GLY A CA 1
ATOM 1239 C C . GLY A 1 165 ? 16.75 -8.953 -0.522 1 92.25 165 GLY A C 1
ATOM 1240 O O . GLY A 1 165 ? 17.812 -9.562 -0.683 1 92.25 165 GLY A O 1
ATOM 1241 N N . GLY A 1 166 ? 16.688 -7.539 -0.421 1 93.38 166 GLY A N 1
ATOM 1242 C CA . GLY A 1 166 ? 17.922 -6.785 -0.563 1 93.38 166 GLY A CA 1
ATOM 1243 C C . GLY A 1 166 ? 18.609 -7.016 -1.895 1 93.38 166 GLY A C 1
ATOM 1244 O O . GLY A 1 166 ? 17.984 -6.906 -2.951 1 93.38 166 GLY A O 1
ATOM 1245 N N . ASN A 1 167 ? 19.938 -7.359 -1.84 1 94.06 167 ASN A N 1
ATOM 1246 C CA . ASN A 1 167 ? 20.672 -7.609 -3.076 1 94.06 167 ASN A CA 1
ATOM 1247 C C . ASN A 1 167 ? 20.906 -9.102 -3.297 1 94.06 167 ASN A C 1
ATOM 1249 O O . ASN A 1 167 ? 21.781 -9.484 -4.082 1 94.06 167 ASN A O 1
ATOM 1253 N N . GLN A 1 168 ? 20.141 -9.922 -2.65 1 93.62 168 GLN A N 1
ATOM 1254 C CA . GLN A 1 168 ? 20.344 -11.359 -2.73 1 93.62 168 GLN A CA 1
ATOM 1255 C C . GLN A 1 168 ? 19.672 -11.945 -3.969 1 93.62 168 GLN A C 1
ATOM 1257 O O . GLN A 1 168 ? 18.625 -11.469 -4.398 1 93.62 168 GLN A O 1
ATOM 1262 N N . MET A 1 169 ? 20.281 -12.984 -4.438 1 94.06 169 MET A N 1
ATOM 1263 C CA . MET A 1 169 ? 19.688 -13.734 -5.535 1 94.06 169 MET A CA 1
ATOM 1264 C C . MET A 1 169 ? 18.438 -14.484 -5.07 1 94.06 169 MET A C 1
ATOM 1266 O O . MET A 1 169 ? 18.438 -15.102 -4.004 1 94.06 169 MET A O 1
ATOM 1270 N N . LEU A 1 170 ? 17.406 -14.406 -5.836 1 93.06 170 LEU A N 1
ATOM 1271 C CA . LEU A 1 170 ? 16.219 -15.211 -5.598 1 93.06 170 LEU A CA 1
ATOM 1272 C C . LEU A 1 170 ? 16.266 -16.516 -6.395 1 93.06 170 LEU A C 1
ATOM 1274 O O . LEU A 1 170 ? 15.844 -16.547 -7.551 1 93.06 170 LEU A O 1
ATOM 1278 N N . ILE A 1 171 ? 16.797 -17.562 -5.863 1 89.69 171 ILE A N 1
ATOM 1279 C CA . ILE A 1 171 ? 16.797 -18.953 -6.297 1 89.69 171 ILE A CA 1
ATOM 1280 C C . ILE A 1 171 ? 17.766 -19.125 -7.461 1 89.69 171 ILE A C 1
ATOM 1282 O O . ILE A 1 171 ? 18.625 -20.016 -7.434 1 89.69 171 ILE A O 1
ATOM 1286 N N . SER A 1 172 ? 17.672 -18.344 -8.562 1 92.56 172 SER A N 1
ATOM 1287 C CA . SER A 1 172 ? 18.5 -18.562 -9.742 1 92.56 172 SER A CA 1
ATOM 1288 C C . SER A 1 172 ? 18.828 -17.25 -10.438 1 92.56 172 SER A C 1
ATOM 1290 O O . SER A 1 172 ? 18.125 -16.25 -10.281 1 92.56 172 SER A O 1
ATOM 1292 N N . VAL A 1 173 ? 19.828 -17.281 -11.242 1 93.44 173 VAL A N 1
ATOM 1293 C CA . VAL A 1 173 ? 20.312 -16.125 -11.992 1 93.44 173 VAL A CA 1
ATOM 1294 C C . VAL A 1 173 ? 19.25 -15.68 -12.992 1 93.44 173 VAL A C 1
ATOM 1296 O O . VAL A 1 173 ? 19 -14.484 -13.148 1 93.44 173 VAL A O 1
ATOM 1299 N N . TRP A 1 174 ? 18.578 -16.609 -13.648 1 91.25 174 TRP A N 1
ATOM 1300 C CA . TRP A 1 174 ? 17.656 -16.266 -14.734 1 91.25 174 TRP A CA 1
ATOM 1301 C C . TRP A 1 174 ? 16.484 -15.438 -14.219 1 91.25 174 TRP A C 1
ATOM 1303 O O . TRP A 1 174 ? 15.898 -14.648 -14.961 1 91.25 174 TRP A O 1
ATOM 1313 N N . ARG A 1 175 ? 16.141 -15.531 -12.953 1 94.12 175 ARG A N 1
ATOM 1314 C CA . ARG A 1 175 ? 15.047 -14.773 -12.352 1 94.12 175 ARG A CA 1
ATOM 1315 C C . ARG A 1 175 ? 15.391 -13.297 -12.258 1 94.12 175 ARG A C 1
ATOM 1317 O O . ARG A 1 175 ? 14.539 -12.477 -11.891 1 94.12 175 ARG A O 1
ATOM 1324 N N . HIS A 1 176 ? 16.578 -12.969 -12.586 1 97.06 176 HIS A N 1
ATOM 1325 C CA . HIS A 1 176 ? 17.031 -11.586 -12.523 1 97.06 176 HIS A CA 1
ATOM 1326 C C . HIS A 1 176 ? 17.391 -11.055 -13.906 1 97.06 176 HIS A C 1
ATOM 1328 O O . HIS A 1 176 ? 17.906 -9.945 -14.031 1 97.06 176 HIS A O 1
ATOM 1334 N N . MET A 1 177 ? 17.125 -11.883 -14.906 1 97.31 177 MET A N 1
ATOM 1335 C CA . MET A 1 177 ? 17.438 -11.508 -16.281 1 97.31 177 MET A CA 1
ATOM 1336 C C . MET A 1 177 ? 16.172 -11.188 -17.062 1 97.31 177 MET A C 1
ATOM 1338 O O . MET A 1 177 ? 15.25 -11.992 -17.109 1 97.31 177 MET A O 1
ATOM 1342 N N . LYS A 1 178 ? 16.156 -10.078 -17.734 1 96.44 178 LYS A N 1
ATOM 1343 C CA . LYS A 1 178 ? 14.977 -9.57 -18.453 1 96.44 178 LYS A CA 1
ATOM 1344 C C . LYS A 1 178 ? 14.508 -10.562 -19.516 1 96.44 178 LYS A C 1
ATOM 1346 O O . LYS A 1 178 ? 13.305 -10.789 -19.672 1 96.44 178 LYS A O 1
ATOM 1351 N N . ASP A 1 179 ? 15.43 -11.188 -20.156 1 95.5 179 ASP A N 1
ATOM 1352 C CA . ASP A 1 179 ? 15.094 -12.062 -21.281 1 95.5 179 ASP A CA 1
ATOM 1353 C C . ASP A 1 179 ? 14.773 -13.477 -20.797 1 95.5 179 ASP A C 1
ATOM 1355 O O . ASP A 1 179 ? 14.555 -14.383 -21.594 1 95.5 179 ASP A O 1
ATOM 1359 N N . GLN A 1 180 ? 14.773 -13.68 -19.469 1 94.69 180 GLN A N 1
ATOM 1360 C CA . GLN A 1 180 ? 14.508 -14.992 -18.891 1 94.69 180 GLN A CA 1
ATOM 1361 C C . GLN A 1 180 ? 13.398 -14.922 -17.844 1 94.69 180 GLN A C 1
ATOM 1363 O O . GLN A 1 180 ? 13.359 -15.742 -16.922 1 94.69 180 GLN A O 1
ATOM 1368 N N . SER A 1 181 ? 12.492 -13.836 -17.922 1 91 181 SER A N 1
ATOM 1369 C CA . SER A 1 181 ? 11.281 -13.68 -17.109 1 91 181 SER A CA 1
ATOM 1370 C C . SER A 1 181 ? 11.438 -12.547 -16.109 1 91 181 SER A C 1
ATOM 1372 O O . SER A 1 181 ? 10.562 -11.68 -16 1 91 181 SER A O 1
ATOM 1374 N N . GLY A 1 182 ? 12.734 -12.555 -15.406 1 95.62 182 GLY A N 1
ATOM 1375 C CA . GLY A 1 182 ? 12.828 -11.641 -14.273 1 95.62 182 GLY A CA 1
ATOM 1376 C C . GLY A 1 182 ? 11.914 -12.023 -13.125 1 95.62 182 GLY A C 1
ATOM 1377 O O . GLY A 1 182 ? 10.914 -12.711 -13.32 1 95.62 182 GLY A O 1
ATOM 1378 N N . VAL A 1 183 ? 12.164 -11.438 -12 1 96.56 183 VAL A N 1
ATOM 1379 C CA . VAL A 1 183 ? 11.445 -11.844 -10.797 1 96.56 183 VAL A CA 1
ATOM 1380 C C . VAL A 1 183 ? 10.039 -11.242 -10.797 1 96.56 183 VAL A C 1
ATOM 1382 O O . VAL A 1 183 ? 9.094 -11.859 -10.305 1 96.56 183 VAL A O 1
ATOM 1385 N N . LEU A 1 184 ? 9.828 -10.086 -11.422 1 98.25 184 LEU A N 1
ATOM 1386 C CA . LEU A 1 184 ? 8.539 -9.406 -11.391 1 98.25 184 LEU A CA 1
ATOM 1387 C C . LEU A 1 184 ? 7.508 -10.156 -12.227 1 98.25 184 LEU A C 1
ATOM 1389 O O . LEU A 1 184 ? 6.309 -10.086 -11.953 1 98.25 184 LEU A O 1
ATOM 1393 N N . LEU A 1 185 ? 7.988 -10.875 -13.219 1 98.25 185 LEU A N 1
ATOM 1394 C CA . LEU A 1 185 ? 7.086 -11.766 -13.945 1 98.25 185 LEU A CA 1
ATOM 1395 C C . LEU A 1 185 ? 6.973 -13.109 -13.242 1 98.25 185 LEU A C 1
ATOM 1397 O O . LEU A 1 185 ? 5.863 -13.602 -13.008 1 98.25 185 LEU A O 1
ATOM 1401 N N . ASP A 1 186 ? 8.094 -13.688 -12.898 1 96.94 186 ASP A N 1
ATOM 1402 C CA . ASP A 1 186 ? 8.125 -15.047 -12.367 1 96.94 186 ASP A CA 1
ATOM 1403 C C . ASP A 1 186 ? 7.273 -15.156 -11.102 1 96.94 186 ASP A C 1
ATOM 1405 O O . ASP A 1 186 ? 6.488 -16.094 -10.961 1 96.94 186 ASP A O 1
ATOM 1409 N N . VAL A 1 187 ? 7.477 -14.219 -10.188 1 96.75 187 VAL A N 1
ATOM 1410 C CA . VAL A 1 187 ? 6.715 -14.219 -8.938 1 96.75 187 VAL A CA 1
ATOM 1411 C C . VAL A 1 187 ? 5.383 -13.508 -9.148 1 96.75 187 VAL A C 1
ATOM 1413 O O . VAL A 1 187 ? 4.355 -13.922 -8.617 1 96.75 187 VAL A O 1
ATOM 1416 N N . GLY A 1 188 ? 5.375 -12.516 -9.984 1 98.12 188 GLY A N 1
ATOM 1417 C CA . GLY A 1 188 ? 4.23 -11.633 -10.172 1 98.12 188 GLY A CA 1
ATOM 1418 C C . GLY A 1 188 ? 3.006 -12.359 -10.695 1 98.12 188 GLY A C 1
ATOM 1419 O O . GLY A 1 188 ? 1.875 -11.984 -10.383 1 98.12 188 GLY A O 1
ATOM 1420 N N . VAL A 1 189 ? 3.203 -13.336 -11.453 1 98.5 189 VAL A N 1
ATOM 1421 C CA . VAL A 1 189 ? 2.07 -14.039 -12.047 1 98.5 189 VAL A CA 1
ATOM 1422 C C . VAL A 1 189 ? 1.262 -14.734 -10.961 1 98.5 189 VAL A C 1
ATOM 1424 O O . VAL A 1 189 ? 0.042 -14.883 -11.078 1 98.5 189 VAL A O 1
ATOM 1427 N N . HIS A 1 190 ? 1.949 -15.211 -9.867 1 98.25 190 HIS A N 1
ATOM 1428 C CA . HIS A 1 190 ? 1.212 -15.758 -8.734 1 98.25 190 HIS A CA 1
ATOM 1429 C C . HIS A 1 190 ? 0.264 -14.719 -8.141 1 98.25 190 HIS A C 1
ATOM 1431 O O . HIS A 1 190 ? -0.908 -15.016 -7.895 1 98.25 190 HIS A O 1
ATOM 1437 N N . TYR A 1 191 ? 0.8 -13.562 -7.969 1 98.56 191 TYR A N 1
ATOM 1438 C CA . TYR A 1 191 ? 0.035 -12.508 -7.309 1 98.56 191 TYR A CA 1
ATOM 1439 C C . TYR A 1 191 ? -1.042 -11.961 -8.234 1 98.56 191 TYR A C 1
ATOM 1441 O O . TYR A 1 191 ? -2.133 -11.602 -7.781 1 98.56 191 TYR A O 1
ATOM 1449 N N . ALA A 1 192 ? -0.719 -11.867 -9.523 1 98.75 192 ALA A N 1
ATOM 1450 C CA . ALA A 1 192 ? -1.731 -11.477 -10.5 1 98.75 192 ALA A CA 1
ATOM 1451 C C . ALA A 1 192 ? -2.912 -12.438 -10.484 1 98.75 192 ALA A C 1
ATOM 1453 O O . ALA A 1 192 ? -4.07 -12.016 -10.461 1 98.75 192 ALA A O 1
ATOM 1454 N N . ASP A 1 193 ? -2.604 -13.711 -10.477 1 98.69 193 ASP A N 1
ATOM 1455 C CA . ASP A 1 193 ? -3.645 -14.734 -10.406 1 98.69 193 ASP A CA 1
ATOM 1456 C C . ASP A 1 193 ? -4.477 -14.586 -9.133 1 98.69 193 ASP A C 1
ATOM 1458 O O . ASP A 1 193 ? -5.707 -14.648 -9.18 1 98.69 193 ASP A O 1
ATOM 1462 N N . MET A 1 194 ? -3.801 -14.359 -8.016 1 98.69 194 MET A N 1
ATOM 1463 C CA . MET A 1 194 ? -4.492 -14.258 -6.734 1 98.69 194 MET A CA 1
ATOM 1464 C C . MET A 1 194 ? -5.367 -13.008 -6.688 1 98.69 194 MET A C 1
ATOM 1466 O O . MET A 1 194 ? -6.477 -13.039 -6.152 1 98.69 194 MET A O 1
ATOM 1470 N N . MET A 1 195 ? -4.871 -11.891 -7.23 1 98.75 195 MET A N 1
ATOM 1471 C CA . MET A 1 195 ? -5.672 -10.672 -7.242 1 98.75 195 MET A CA 1
ATOM 1472 C C . MET A 1 195 ? -6.965 -10.875 -8.023 1 98.75 195 MET A C 1
ATOM 1474 O O . MET A 1 195 ? -8.047 -10.531 -7.547 1 98.75 195 MET A O 1
ATOM 1478 N N . GLU A 1 196 ? -6.832 -11.477 -9.195 1 98.56 196 GLU A N 1
ATOM 1479 C CA . GLU A 1 196 ? -8.039 -11.695 -9.984 1 98.56 196 GLU A CA 1
ATOM 1480 C C . GLU A 1 196 ? -8.922 -12.773 -9.359 1 98.56 196 GLU A C 1
ATOM 1482 O O . GLU A 1 196 ? -10.148 -12.711 -9.453 1 98.56 196 GLU A O 1
ATOM 1487 N N . TYR A 1 197 ? -8.266 -13.773 -8.703 1 98.5 197 TYR A N 1
ATOM 1488 C CA . TYR A 1 197 ? -9.008 -14.836 -8.031 1 98.5 197 TYR A CA 1
ATOM 1489 C C . TYR A 1 197 ? -9.898 -14.266 -6.934 1 98.5 197 TYR A C 1
ATOM 1491 O O . TYR A 1 197 ? -11.047 -14.695 -6.77 1 98.5 197 TYR A O 1
ATOM 1499 N N . PHE A 1 198 ? -9.43 -13.289 -6.195 1 98.69 198 PHE A N 1
ATOM 1500 C CA . PHE A 1 198 ? -10.156 -12.742 -5.059 1 98.69 198 PHE A CA 1
ATOM 1501 C C . PHE A 1 198 ? -11.062 -11.594 -5.492 1 98.69 198 PHE A C 1
ATOM 1503 O O . PHE A 1 198 ? -12.188 -11.469 -5.012 1 98.69 198 PHE A O 1
ATOM 1510 N N . MET A 1 199 ? -10.602 -10.75 -6.457 1 98.69 199 MET A N 1
ATOM 1511 C CA . MET A 1 199 ? -11.234 -9.445 -6.648 1 98.69 199 MET A CA 1
ATOM 1512 C C . MET A 1 199 ? -11.93 -9.375 -8.008 1 98.69 199 MET A C 1
ATOM 1514 O O . MET A 1 199 ? -12.664 -8.422 -8.281 1 98.69 199 MET A O 1
ATOM 1518 N N . GLY A 1 200 ? -11.734 -10.375 -8.867 1 98.44 200 GLY A N 1
ATOM 1519 C CA . GLY A 1 200 ? -12.266 -10.328 -10.219 1 98.44 200 GLY A CA 1
ATOM 1520 C C . GLY A 1 200 ? -11.297 -9.734 -11.227 1 98.44 200 GLY A C 1
ATOM 1521 O O . GLY A 1 200 ? -10.133 -9.469 -10.898 1 98.44 200 GLY A O 1
ATOM 1522 N N . PRO A 1 201 ? -11.719 -9.508 -12.438 1 98.62 201 PRO A N 1
ATOM 1523 C CA . PRO A 1 201 ? -10.828 -9.141 -13.539 1 98.62 201 PRO A CA 1
ATOM 1524 C C . PRO A 1 201 ? -10.203 -7.754 -13.352 1 98.62 201 PRO A C 1
ATOM 1526 O O . PRO A 1 201 ? -10.898 -6.809 -12.969 1 98.62 201 PRO A O 1
ATOM 1529 N N . ILE A 1 202 ? -8.969 -7.652 -13.555 1 98.81 202 ILE A N 1
ATOM 1530 C CA . ILE A 1 202 ? -8.234 -6.391 -13.617 1 98.81 202 ILE A CA 1
ATOM 1531 C C . ILE A 1 202 ? -8.422 -5.746 -14.984 1 98.81 202 ILE A C 1
ATOM 1533 O O . ILE A 1 202 ? -8.305 -6.414 -16.016 1 98.81 202 ILE A O 1
ATOM 1537 N N . THR A 1 203 ? -8.672 -4.445 -15.039 1 98.81 203 THR A N 1
ATOM 1538 C CA . THR A 1 203 ? -8.945 -3.777 -16.312 1 98.81 203 THR A CA 1
ATOM 1539 C C . THR A 1 203 ? -7.77 -2.887 -16.703 1 98.81 203 THR A C 1
ATOM 1541 O O . THR A 1 203 ? -7.477 -2.74 -17.891 1 98.81 203 THR A O 1
ATOM 1544 N N . SER A 1 204 ? -7.098 -2.285 -15.742 1 98.81 204 SER A N 1
ATOM 1545 C CA . SER A 1 204 ? -5.969 -1.407 -16.031 1 98.81 204 SER A CA 1
ATOM 1546 C C . SER A 1 204 ? -5.047 -1.272 -14.828 1 98.81 204 SER A C 1
ATOM 1548 O O . SER A 1 204 ? -5.43 -1.615 -13.711 1 98.81 204 SER A O 1
ATOM 1550 N N . VAL A 1 205 ? -3.811 -0.81 -15.133 1 98.81 205 VAL A N 1
ATOM 1551 C CA . VAL A 1 205 ? -2.824 -0.619 -14.07 1 98.81 205 VAL A CA 1
ATOM 1552 C C . VAL A 1 205 ? -2.006 0.639 -14.352 1 98.81 205 VAL A C 1
ATOM 1554 O O . VAL A 1 205 ? -1.816 1.022 -15.508 1 98.81 205 VAL A O 1
ATOM 1557 N N . TYR A 1 206 ? -1.647 1.369 -13.352 1 98.94 206 TYR A N 1
ATOM 1558 C CA . TYR A 1 206 ? -0.565 2.346 -13.359 1 98.94 206 TYR A CA 1
ATOM 1559 C C . TYR A 1 206 ? 0.569 1.913 -12.445 1 98.94 206 TYR A C 1
ATOM 1561 O O . TYR A 1 206 ? 0.334 1.54 -11.289 1 98.94 206 TYR A O 1
ATOM 1569 N N . ALA A 1 207 ? 1.803 1.965 -12.977 1 98.88 207 ALA A N 1
ATOM 1570 C CA . ALA A 1 207 ? 2.887 1.435 -12.156 1 98.88 207 ALA A CA 1
ATOM 1571 C C . ALA A 1 207 ? 4.176 2.219 -12.375 1 98.88 207 ALA A C 1
ATOM 1573 O O . ALA A 1 207 ? 4.359 2.846 -13.422 1 98.88 207 ALA A O 1
ATOM 1574 N N . GLN A 1 208 ? 4.965 2.266 -11.367 1 98.81 208 GLN A N 1
ATOM 1575 C CA . GLN A 1 208 ? 6.387 2.592 -11.43 1 98.81 208 GLN A CA 1
ATOM 1576 C C . GLN A 1 208 ? 7.246 1.346 -11.234 1 98.81 208 GLN A C 1
ATOM 1578 O O . GLN A 1 208 ? 6.93 0.492 -10.398 1 98.81 208 GLN A O 1
ATOM 1583 N N . VAL A 1 209 ? 8.234 1.234 -12.047 1 98.62 209 VAL A N 1
ATOM 1584 C CA . VAL A 1 209 ? 9.109 0.064 -12.016 1 98.62 209 VAL A CA 1
ATOM 1585 C C . VAL A 1 209 ? 10.562 0.506 -11.844 1 98.62 209 VAL A C 1
ATOM 1587 O O . VAL A 1 209 ? 10.961 1.554 -12.352 1 98.62 209 VAL A O 1
ATOM 1590 N N . ARG A 1 210 ? 11.359 -0.291 -11.031 1 98.56 210 ARG A N 1
ATOM 1591 C CA . ARG A 1 210 ? 12.734 0.095 -10.75 1 98.56 210 ARG A CA 1
ATOM 1592 C C . ARG A 1 210 ? 13.672 -1.111 -10.805 1 98.56 210 ARG A C 1
ATOM 1594 O O . ARG A 1 210 ? 13.234 -2.246 -10.594 1 98.56 210 ARG A O 1
ATOM 1601 N N . LEU A 1 211 ? 14.852 -0.869 -11.203 1 98.25 211 LEU A N 1
ATOM 1602 C CA . LEU A 1 211 ? 16 -1.722 -10.922 1 98.25 211 LEU A CA 1
ATOM 1603 C C . LEU A 1 211 ? 16.875 -1.104 -9.836 1 98.25 211 LEU A C 1
ATOM 1605 O O . LEU A 1 211 ? 17.75 -0.289 -10.133 1 98.25 211 LEU A O 1
ATOM 1609 N N . HIS A 1 212 ? 16.672 -1.509 -8.562 1 98.06 212 HIS A N 1
ATOM 1610 C CA . HIS A 1 212 ? 17.375 -0.919 -7.43 1 98.06 212 HIS A CA 1
ATOM 1611 C C . HIS A 1 212 ? 18.75 -1.55 -7.242 1 98.06 212 HIS A C 1
ATOM 1613 O O . HIS A 1 212 ? 19.719 -0.861 -6.891 1 98.06 212 HIS A O 1
ATOM 1619 N N . GLU A 1 213 ? 18.828 -2.865 -7.438 1 97.75 213 GLU A N 1
ATOM 1620 C CA . GLU A 1 213 ? 20.062 -3.602 -7.188 1 97.75 213 GLU A CA 1
ATOM 1621 C C . GLU A 1 213 ? 20.594 -4.234 -8.469 1 97.75 213 GLU A C 1
ATOM 1623 O O . GLU A 1 213 ? 20.281 -5.383 -8.781 1 97.75 213 GLU A O 1
ATOM 1628 N N . PRO A 1 214 ? 21.5 -3.582 -9.164 1 97.69 214 PRO A N 1
ATOM 1629 C CA . PRO A 1 214 ? 21.984 -4.055 -10.461 1 97.69 214 PRO A CA 1
ATOM 1630 C C . PRO A 1 214 ? 22.953 -5.227 -10.336 1 97.69 214 PRO A C 1
ATOM 1632 O O . PRO A 1 214 ? 23.281 -5.879 -11.336 1 97.69 214 PRO A O 1
ATOM 1635 N N . VAL A 1 215 ? 23.5 -5.457 -9.156 1 97.94 215 VAL A N 1
ATOM 1636 C CA . VAL A 1 215 ? 24.344 -6.605 -8.875 1 97.94 215 VAL A CA 1
ATOM 1637 C C . VAL A 1 215 ? 23.734 -7.441 -7.754 1 97.94 215 VAL A C 1
ATOM 1639 O O . VAL A 1 215 ? 23.438 -6.926 -6.672 1 97.94 215 VAL A O 1
ATOM 1642 N N . ARG A 1 216 ? 23.562 -8.734 -8.023 1 97.12 216 ARG A N 1
ATOM 1643 C CA . ARG A 1 216 ? 22.984 -9.641 -7.039 1 97.12 216 ARG A CA 1
ATOM 1644 C C . ARG A 1 216 ? 24.031 -10.602 -6.5 1 97.12 216 ARG A C 1
ATOM 1646 O O . ARG A 1 216 ? 25.016 -10.898 -7.18 1 97.12 216 ARG A O 1
ATOM 1653 N N . HIS A 1 217 ? 23.781 -11.023 -5.301 1 95.88 217 HIS A N 1
ATOM 1654 C CA . HIS A 1 217 ? 24.688 -11.93 -4.613 1 95.88 217 HIS A CA 1
ATOM 1655 C C . HIS A 1 217 ? 24.078 -13.305 -4.414 1 95.88 217 HIS A C 1
ATOM 1657 O O . HIS A 1 217 ? 22.953 -13.414 -3.906 1 95.88 217 HIS A O 1
ATOM 1663 N N . ASN A 1 218 ? 24.734 -14.297 -4.812 1 95.56 218 ASN A N 1
ATOM 1664 C CA . ASN A 1 218 ? 24.422 -15.711 -4.609 1 95.56 218 ASN A CA 1
ATOM 1665 C C . ASN A 1 218 ? 25.312 -16.344 -3.547 1 95.56 218 ASN A C 1
ATOM 1667 O O . ASN A 1 218 ? 26.406 -16.812 -3.852 1 95.56 218 ASN A O 1
ATOM 1671 N N . PRO A 1 219 ? 24.781 -16.484 -2.32 1 91.88 219 PRO A N 1
ATOM 1672 C CA . PRO A 1 219 ? 25.625 -17.031 -1.254 1 91.88 219 PRO A CA 1
ATOM 1673 C C . PRO A 1 219 ? 26.156 -18.422 -1.574 1 91.88 219 PRO A C 1
ATOM 1675 O O . PRO A 1 219 ? 27.297 -18.734 -1.234 1 91.88 219 PRO A O 1
ATOM 1678 N N . ALA A 1 220 ? 25.391 -19.234 -2.197 1 91.81 220 ALA A N 1
ATOM 1679 C CA . ALA A 1 220 ? 25.812 -20.594 -2.51 1 91.81 220 ALA A CA 1
ATOM 1680 C C . ALA A 1 220 ? 27.031 -20.594 -3.432 1 91.81 220 ALA A C 1
ATOM 1682 O O . ALA A 1 220 ? 27.906 -21.453 -3.32 1 91.81 220 ALA A O 1
ATOM 1683 N N . GLY A 1 221 ? 27.016 -19.656 -4.324 1 92.25 221 GLY A N 1
ATOM 1684 C CA . GLY A 1 221 ? 28.156 -19.516 -5.223 1 92.25 221 GLY A CA 1
ATOM 1685 C C . GLY A 1 221 ? 29.422 -19.062 -4.516 1 92.25 221 GLY A C 1
ATOM 1686 O O . GLY A 1 221 ? 30.516 -19.219 -5.047 1 92.25 221 GLY A O 1
ATOM 1687 N N . ALA A 1 222 ? 29.25 -18.562 -3.355 1 91.62 222 ALA A N 1
ATOM 1688 C CA . ALA A 1 222 ? 30.375 -18.125 -2.545 1 91.62 222 ALA A CA 1
ATOM 1689 C C . ALA A 1 222 ? 30.75 -19.172 -1.493 1 91.62 222 ALA A C 1
ATOM 1691 O O . ALA A 1 222 ? 31.547 -18.906 -0.6 1 91.62 222 ALA A O 1
ATOM 1692 N N . GLY A 1 223 ? 30.047 -20.266 -1.572 1 89.88 223 GLY A N 1
ATOM 1693 C CA . GLY A 1 223 ? 30.359 -21.359 -0.665 1 89.88 223 GLY A CA 1
ATOM 1694 C C . GLY A 1 223 ? 29.562 -21.312 0.621 1 89.88 223 GLY A C 1
ATOM 1695 O O . GLY A 1 223 ? 29.859 -22.031 1.572 1 89.88 223 GLY A O 1
ATOM 1696 N N . GLU A 1 224 ? 28.516 -20.469 0.637 1 89.88 224 GLU A N 1
ATOM 1697 C CA . GLU A 1 224 ? 27.656 -20.328 1.811 1 89.88 224 GLU A CA 1
ATOM 1698 C C . GLU A 1 224 ? 26.328 -21.031 1.604 1 89.88 224 GLU A C 1
ATOM 1700 O O . GLU A 1 224 ? 26.078 -21.609 0.542 1 89.88 224 GLU A O 1
ATOM 1705 N N . GLU A 1 225 ? 25.531 -21.094 2.6 1 86.06 225 GLU A N 1
ATOM 1706 C CA . GLU A 1 225 ? 24.172 -21.641 2.479 1 86.06 225 GLU A CA 1
ATOM 1707 C C . GLU A 1 225 ? 23.297 -20.766 1.59 1 86.06 225 GLU A C 1
ATOM 1709 O O . GLU A 1 225 ? 23.344 -19.531 1.679 1 86.06 225 GLU A O 1
ATOM 1714 N N . PRO A 1 226 ? 22.562 -21.438 0.79 1 83.62 226 PRO A N 1
ATOM 1715 C CA . PRO A 1 226 ? 21.703 -20.641 -0.083 1 83.62 226 PRO A CA 1
ATOM 1716 C C . PRO A 1 226 ? 20.656 -19.828 0.693 1 83.62 226 PRO A C 1
ATOM 1718 O O . PRO A 1 226 ? 20.219 -20.266 1.756 1 83.62 226 PRO A O 1
ATOM 1721 N N . GLN A 1 227 ? 20.312 -18.688 0.093 1 73.5 227 GLN A N 1
ATOM 1722 C CA . GLN A 1 227 ? 19.266 -17.844 0.672 1 73.5 227 GLN A CA 1
ATOM 1723 C C . GLN A 1 227 ? 17.891 -18.484 0.518 1 73.5 227 GLN A C 1
ATOM 1725 O O . GLN A 1 227 ? 17.078 -18.438 1.439 1 73.5 227 GLN A O 1
ATOM 1730 N N . ALA A 1 228 ? 17.594 -19 -0.674 1 76.38 228 ALA A N 1
ATOM 1731 C CA . ALA A 1 228 ? 16.312 -19.641 -0.964 1 76.38 228 ALA A CA 1
ATOM 1732 C C . ALA A 1 228 ? 16.5 -20.891 -1.803 1 76.38 228 ALA A C 1
ATOM 1734 O O . ALA A 1 228 ? 17.094 -20.844 -2.881 1 76.38 228 ALA A O 1
ATOM 1735 N N . SER A 1 229 ? 16.094 -21.953 -1.237 1 77.06 229 SER A N 1
ATOM 1736 C CA . SER A 1 229 ? 16.062 -23.234 -1.953 1 77.06 229 SER A CA 1
ATOM 1737 C C . SER A 1 229 ? 14.844 -24.062 -1.569 1 77.06 229 SER A C 1
ATOM 1739 O O . SER A 1 229 ? 14.945 -25 -0.775 1 77.06 229 SER A O 1
ATOM 1741 N N . PRO A 1 230 ? 13.711 -23.625 -2.221 1 73.19 230 PRO A N 1
ATOM 1742 C CA . PRO A 1 230 ? 12.5 -24.359 -1.855 1 73.19 230 PRO A CA 1
ATOM 1743 C C . PRO A 1 230 ? 12.656 -25.859 -1.987 1 73.19 230 PRO A C 1
ATOM 1745 O O . PRO A 1 230 ? 13.094 -26.359 -3.033 1 73.19 230 PRO A O 1
ATOM 1748 N N . ALA A 1 231 ? 12.461 -26.609 -0.947 1 71.19 231 ALA A N 1
ATOM 1749 C CA . ALA A 1 231 ? 12.523 -28.062 -0.841 1 71.19 231 ALA A CA 1
ATOM 1750 C C . ALA A 1 231 ? 13.945 -28.562 -1.074 1 71.19 231 ALA A C 1
ATOM 1752 O O . ALA A 1 231 ? 14.164 -29.766 -1.245 1 71.19 231 ALA A O 1
ATOM 1753 N N . GLY A 1 232 ? 14.891 -27.719 -1.22 1 77.94 232 GLY A N 1
ATOM 1754 C CA . GLY A 1 232 ? 16.297 -28.078 -1.346 1 77.94 232 GLY A CA 1
ATOM 1755 C C . GLY A 1 232 ? 16.672 -28.531 -2.742 1 77.94 232 GLY A C 1
ATOM 1756 O O . GLY A 1 232 ? 17.781 -29.031 -2.965 1 77.94 232 GLY A O 1
ATOM 1757 N N . VAL A 1 233 ? 15.789 -28.312 -3.699 1 84.06 233 VAL A N 1
ATOM 1758 C CA . VAL A 1 233 ? 15.938 -28.969 -4.988 1 84.06 233 VAL A CA 1
ATOM 1759 C C . VAL A 1 233 ? 16.875 -28.172 -5.879 1 84.06 233 VAL A C 1
ATOM 1761 O O . VAL A 1 233 ? 17.391 -28.688 -6.883 1 84.06 233 VAL A O 1
ATOM 1764 N N . TYR A 1 234 ? 17.188 -26.938 -5.438 1 88.38 234 TYR A N 1
ATOM 1765 C CA . TYR A 1 234 ? 17.938 -26.062 -6.34 1 88.38 234 TYR A CA 1
ATOM 1766 C C . TYR A 1 234 ? 19.406 -25.984 -5.914 1 88.38 234 TYR A C 1
ATOM 1768 O O . TYR A 1 234 ? 20.234 -25.453 -6.648 1 88.38 234 TYR A O 1
ATOM 1776 N N . THR A 1 235 ? 19.719 -26.531 -4.785 1 86.38 235 THR A N 1
ATOM 1777 C CA . THR A 1 235 ? 21 -26.312 -4.117 1 86.38 235 THR A CA 1
ATOM 1778 C C . THR A 1 235 ? 22.172 -26.703 -5.035 1 86.38 235 THR A C 1
ATOM 1780 O O . THR A 1 235 ? 23.141 -25.953 -5.156 1 86.38 235 THR A O 1
ATOM 1783 N N . ARG A 1 236 ? 22 -27.812 -5.672 1 83.62 236 ARG A N 1
ATOM 1784 C CA . ARG A 1 236 ? 23.109 -28.297 -6.496 1 83.62 236 ARG A CA 1
ATOM 1785 C C . ARG A 1 236 ? 23.391 -27.344 -7.652 1 83.62 236 ARG A C 1
ATOM 1787 O O . ARG A 1 236 ? 24.547 -27.141 -8.031 1 83.62 236 ARG A O 1
ATOM 1794 N N . TRP A 1 237 ? 22.422 -26.766 -8.195 1 87.94 237 TRP A N 1
ATOM 1795 C CA . TRP A 1 237 ? 22.578 -25.844 -9.312 1 87.94 237 TRP A CA 1
ATOM 1796 C C . TRP A 1 237 ? 23.078 -24.469 -8.828 1 87.94 237 TRP A C 1
ATOM 1798 O O . TRP A 1 237 ? 23.875 -23.812 -9.508 1 87.94 237 TRP A O 1
ATOM 1808 N N . GLN A 1 238 ? 22.625 -24 -7.664 1 92 238 GLN A N 1
ATOM 1809 C CA . GLN A 1 238 ? 22.969 -22.703 -7.109 1 92 238 GLN A CA 1
ATOM 1810 C C . GLN A 1 238 ? 24.469 -22.609 -6.824 1 92 238 GLN A C 1
ATOM 1812 O O . GLN A 1 238 ? 25.078 -21.547 -6.992 1 92 238 GLN A O 1
ATOM 1817 N N . LYS A 1 239 ? 25.062 -23.75 -6.488 1 91.75 239 LYS A N 1
ATOM 1818 C CA . LYS A 1 239 ? 26.484 -23.797 -6.203 1 91.75 239 LYS A CA 1
ATOM 1819 C C . LYS A 1 239 ? 27.312 -23.578 -7.473 1 91.75 239 LYS A C 1
ATOM 1821 O O . LYS A 1 239 ? 28.469 -23.156 -7.402 1 91.75 239 LYS A O 1
ATOM 1826 N N . GLN A 1 240 ? 26.688 -23.844 -8.547 1 91.88 240 GLN A N 1
ATOM 1827 C CA . GLN A 1 240 ? 27.391 -23.75 -9.82 1 91.88 240 GLN A CA 1
ATOM 1828 C C . GLN A 1 240 ? 27.219 -22.359 -10.438 1 91.88 240 GLN A C 1
ATOM 1830 O O . GLN A 1 240 ? 27.922 -22 -11.391 1 91.88 240 GLN A O 1
ATOM 1835 N N . MET A 1 241 ? 26.375 -21.562 -9.906 1 94.25 241 MET A N 1
ATOM 1836 C CA . MET A 1 241 ? 26.125 -20.203 -10.383 1 94.25 241 MET A CA 1
ATOM 1837 C C . MET A 1 241 ? 27.125 -19.219 -9.773 1 94.25 241 MET A C 1
ATOM 1839 O O . MET A 1 241 ? 27.703 -19.5 -8.719 1 94.25 241 MET A O 1
ATOM 1843 N N . PRO A 1 242 ? 27.391 -18.094 -10.461 1 96 242 PRO A N 1
ATOM 1844 C CA . PRO A 1 242 ? 28.359 -17.125 -9.93 1 96 242 PRO A CA 1
ATOM 1845 C C . PRO A 1 242 ? 27.922 -16.531 -8.586 1 96 242 PRO A C 1
ATOM 1847 O O . PRO A 1 242 ? 26.734 -16.391 -8.328 1 96 242 PRO A O 1
ATOM 1850 N N . ALA A 1 243 ? 28.938 -16.203 -7.816 1 96.12 243 ALA A N 1
ATOM 1851 C CA . ALA A 1 243 ? 28.688 -15.602 -6.512 1 96.12 243 ALA A CA 1
ATOM 1852 C C . ALA A 1 243 ? 28.047 -14.219 -6.664 1 96.12 243 ALA A C 1
ATOM 1854 O O . ALA A 1 243 ? 27.172 -13.844 -5.887 1 96.12 243 ALA A O 1
ATOM 1855 N N . ASP A 1 244 ? 28.562 -13.43 -7.621 1 97.31 244 ASP A N 1
ATOM 1856 C CA . ASP A 1 244 ? 28.016 -12.125 -7.98 1 97.31 244 ASP A CA 1
ATOM 1857 C C . ASP A 1 244 ? 27.766 -12.031 -9.484 1 97.31 244 ASP A C 1
ATOM 1859 O O . ASP A 1 244 ? 28.516 -12.586 -10.281 1 97.31 244 ASP A O 1
ATOM 1863 N N . PHE A 1 245 ? 26.703 -11.383 -9.781 1 97.75 245 PHE A N 1
ATOM 1864 C CA . PHE A 1 245 ? 26.406 -11.25 -11.195 1 97.75 245 PHE A CA 1
ATOM 1865 C C . PHE A 1 245 ? 25.578 -9.992 -11.461 1 97.75 245 PHE A C 1
ATOM 1867 O O . PHE A 1 245 ? 24.859 -9.523 -10.578 1 97.75 245 PHE A O 1
ATOM 1874 N N . GLU A 1 246 ? 25.688 -9.422 -12.609 1 98.12 246 GLU A N 1
ATOM 1875 C CA . GLU A 1 246 ? 24.891 -8.281 -13.047 1 98.12 246 GLU A CA 1
ATOM 1876 C C . GLU A 1 246 ? 23.531 -8.727 -13.547 1 98.12 246 GLU A C 1
ATOM 1878 O O . GLU A 1 246 ? 23.391 -9.812 -14.125 1 98.12 246 GLU A O 1
ATOM 1883 N N . VAL A 1 247 ? 22.547 -7.918 -13.242 1 98.06 247 VAL A N 1
ATOM 1884 C CA . VAL A 1 247 ? 21.203 -8.289 -13.633 1 98.06 247 VAL A CA 1
ATOM 1885 C C . VAL A 1 247 ? 20.703 -7.359 -14.742 1 98.06 247 VAL A C 1
ATOM 1887 O O . VAL A 1 247 ? 21.297 -6.305 -14.984 1 98.06 247 VAL A O 1
ATOM 1890 N N . THR A 1 248 ? 19.641 -7.766 -15.445 1 97.81 248 THR A N 1
ATOM 1891 C CA . THR A 1 248 ? 19.109 -6.941 -16.516 1 97.81 248 THR A CA 1
ATOM 1892 C C . THR A 1 248 ? 17.609 -6.695 -16.328 1 97.81 248 THR A C 1
ATOM 1894 O O . THR A 1 248 ? 17.016 -5.887 -17.031 1 97.81 248 THR A O 1
ATOM 1897 N N . ALA A 1 249 ? 16.984 -7.383 -15.367 1 97.94 249 ALA A N 1
ATOM 1898 C CA . ALA A 1 249 ? 15.547 -7.223 -15.125 1 97.94 249 ALA A CA 1
ATOM 1899 C C . ALA A 1 249 ? 15.289 -6.305 -13.938 1 97.94 249 ALA A C 1
ATOM 1901 O O . ALA A 1 249 ? 16.047 -6.309 -12.961 1 97.94 249 ALA A O 1
ATOM 1902 N N . GLU A 1 250 ? 14.227 -5.582 -14.016 1 98.38 250 GLU A N 1
ATOM 1903 C CA . GLU A 1 250 ? 13.773 -4.777 -12.883 1 98.38 250 GLU A CA 1
ATOM 1904 C C . GLU A 1 250 ? 13.43 -5.652 -11.68 1 98.38 250 GLU A C 1
ATOM 1906 O O . GLU A 1 250 ? 13.109 -6.832 -11.836 1 98.38 250 GLU A O 1
ATOM 1911 N N . ASP A 1 251 ? 13.539 -5.055 -10.445 1 98.44 251 ASP A N 1
ATOM 1912 C CA . ASP A 1 251 ? 13.383 -5.891 -9.258 1 98.44 251 ASP A CA 1
ATOM 1913 C C . ASP A 1 251 ? 12.328 -5.305 -8.312 1 98.44 251 ASP A C 1
ATOM 1915 O O . ASP A 1 251 ? 12.125 -5.82 -7.211 1 98.44 251 ASP A O 1
ATOM 1919 N N . ALA A 1 252 ? 11.641 -4.191 -8.797 1 98.69 252 ALA A N 1
ATOM 1920 C CA . ALA A 1 252 ? 10.586 -3.621 -7.957 1 98.69 252 ALA A CA 1
ATOM 1921 C C . ALA A 1 252 ? 9.484 -3.002 -8.812 1 98.69 252 ALA A C 1
ATOM 1923 O O . ALA A 1 252 ? 9.766 -2.363 -9.828 1 98.69 252 ALA A O 1
ATOM 1924 N N . VAL A 1 253 ? 8.25 -3.193 -8.406 1 98.81 253 VAL A N 1
ATOM 1925 C CA . VAL A 1 253 ? 7.094 -2.568 -9.039 1 98.81 253 VAL A CA 1
ATOM 1926 C C . VAL A 1 253 ? 6.152 -2.02 -7.965 1 98.81 253 VAL A C 1
ATOM 1928 O O . VAL A 1 253 ? 5.953 -2.652 -6.926 1 98.81 253 VAL A O 1
ATOM 1931 N N . TYR A 1 254 ? 5.676 -0.819 -8.102 1 98.81 254 TYR A N 1
ATOM 1932 C CA . TYR A 1 254 ? 4.68 -0.119 -7.293 1 98.81 254 TYR A CA 1
ATOM 1933 C C . TYR A 1 254 ? 3.469 0.264 -8.133 1 98.81 254 TYR A C 1
ATOM 1935 O O . TYR A 1 254 ? 3.551 1.148 -8.984 1 98.81 254 TYR A O 1
ATOM 1943 N N . ALA A 1 255 ? 2.303 -0.417 -7.848 1 98.88 255 ALA A N 1
ATOM 1944 C CA . ALA A 1 255 ? 1.246 -0.29 -8.844 1 98.88 255 ALA A CA 1
ATOM 1945 C C . ALA A 1 255 ? -0.097 0.015 -8.188 1 98.88 255 ALA A C 1
ATOM 1947 O O . ALA A 1 255 ? -0.324 -0.344 -7.031 1 98.88 255 ALA A O 1
ATOM 1948 N N . THR A 1 256 ? -0.911 0.78 -8.812 1 98.81 256 THR A N 1
ATOM 1949 C CA . THR A 1 256 ? -2.352 0.854 -8.602 1 98.81 256 THR A CA 1
ATOM 1950 C C . THR A 1 256 ? -3.092 0.008 -9.633 1 98.81 256 THR A C 1
ATOM 1952 O O . THR A 1 256 ? -2.9 0.183 -10.844 1 98.81 256 THR A O 1
ATOM 1955 N N . VAL A 1 257 ? -3.873 -0.895 -9.133 1 98.75 257 VAL A N 1
ATOM 1956 C CA . VAL A 1 257 ? -4.59 -1.845 -9.977 1 98.75 257 VAL A CA 1
ATOM 1957 C C . VAL A 1 257 ? -6.086 -1.537 -9.945 1 98.75 257 VAL A C 1
ATOM 1959 O O . VAL A 1 257 ? -6.668 -1.367 -8.875 1 98.75 257 VAL A O 1
ATOM 1962 N N . ASN A 1 258 ? -6.699 -1.438 -11.141 1 98.88 258 ASN A N 1
ATOM 1963 C CA . ASN A 1 258 ? -8.133 -1.174 -11.234 1 98.88 258 ASN A CA 1
ATOM 1964 C C . ASN A 1 258 ? -8.898 -2.416 -11.672 1 98.88 258 ASN A C 1
ATOM 1966 O O . ASN A 1 258 ? -8.562 -3.043 -12.68 1 98.88 258 ASN A O 1
ATOM 1970 N N . PHE A 1 259 ? -9.883 -2.814 -10.914 1 98.81 259 PHE A N 1
ATOM 1971 C CA . PHE A 1 259 ? -10.703 -3.986 -11.211 1 98.81 259 PHE A CA 1
ATOM 1972 C C . PHE A 1 259 ? -11.977 -3.586 -11.945 1 98.81 259 PHE A C 1
ATOM 1974 O O . PHE A 1 259 ? -12.445 -2.453 -11.82 1 98.81 259 PHE A O 1
ATOM 1981 N N . ALA A 1 260 ? -12.547 -4.488 -12.664 1 98.75 260 ALA A N 1
ATOM 1982 C CA . ALA A 1 260 ? -13.781 -4.254 -13.422 1 98.75 260 ALA A CA 1
ATOM 1983 C C . ALA A 1 260 ? -14.922 -3.863 -12.484 1 98.75 260 ALA A C 1
ATOM 1985 O O . ALA A 1 260 ? -15.805 -3.082 -12.867 1 98.75 260 ALA A O 1
ATOM 1986 N N . SER A 1 261 ? -14.945 -4.34 -11.273 1 98.38 261 SER A N 1
ATOM 1987 C CA . SER A 1 261 ? -15.992 -4.086 -10.289 1 98.38 261 SER A CA 1
ATOM 1988 C C . SER A 1 261 ? -15.969 -2.635 -9.812 1 98.38 261 SER A C 1
ATOM 1990 O O . SER A 1 261 ? -16.906 -2.172 -9.172 1 98.38 261 SER A O 1
ATOM 1992 N N . GLY A 1 262 ? -14.898 -1.945 -10.078 1 97.88 262 GLY A N 1
ATOM 1993 C CA . GLY A 1 262 ? -14.688 -0.612 -9.539 1 97.88 262 GLY A CA 1
ATOM 1994 C C . GLY A 1 262 ? -13.758 -0.596 -8.344 1 97.88 262 GLY A C 1
ATOM 1995 O O . GLY A 1 262 ? -13.281 0.466 -7.934 1 97.88 262 GLY A O 1
ATOM 1996 N N . ALA A 1 263 ? -13.453 -1.777 -7.777 1 98.62 263 ALA A N 1
ATOM 1997 C CA . ALA A 1 263 ? -12.492 -1.88 -6.684 1 98.62 263 ALA A CA 1
ATOM 1998 C C . ALA A 1 263 ? -11.094 -1.476 -7.141 1 98.62 263 ALA A C 1
ATOM 2000 O O . ALA A 1 263 ? -10.812 -1.448 -8.344 1 98.62 263 ALA A O 1
ATOM 2001 N N . VAL A 1 264 ? -10.297 -1.106 -6.164 1 98.69 264 VAL A N 1
ATOM 2002 C CA . VAL A 1 264 ? -8.938 -0.652 -6.438 1 98.69 264 VAL A CA 1
ATOM 2003 C C . VAL A 1 264 ? -7.938 -1.501 -5.652 1 98.69 264 VAL A C 1
ATOM 2005 O O . VAL A 1 264 ? -8.258 -2.014 -4.574 1 98.69 264 VAL A O 1
ATOM 2008 N N . GLY A 1 265 ? -6.805 -1.751 -6.23 1 98.44 265 GLY A N 1
ATOM 2009 C CA . GLY A 1 265 ? -5.73 -2.432 -5.527 1 98.44 265 GLY A CA 1
ATOM 2010 C C . GLY A 1 265 ? -4.449 -1.622 -5.469 1 98.44 265 GLY A C 1
ATOM 2011 O O . GLY A 1 265 ? -4.109 -0.916 -6.422 1 98.44 265 GLY A O 1
ATOM 2012 N N . GLN A 1 266 ? -3.773 -1.632 -4.355 1 98.44 266 GLN A N 1
ATOM 2013 C CA . GLN A 1 266 ? -2.383 -1.212 -4.238 1 98.44 266 GLN A CA 1
ATOM 2014 C C . GLN A 1 266 ? -1.449 -2.416 -4.156 1 98.44 266 GLN A C 1
ATOM 2016 O O . GLN A 1 266 ? -1.632 -3.295 -3.311 1 98.44 266 GLN A O 1
ATOM 2021 N N . TYR A 1 267 ? -0.529 -2.373 -5.051 1 98.75 267 TYR A N 1
ATOM 2022 C CA . TYR A 1 267 ? 0.338 -3.537 -5.207 1 98.75 267 TYR A CA 1
ATOM 2023 C C . TYR A 1 267 ? 1.807 -3.131 -5.16 1 98.75 267 TYR A C 1
ATOM 2025 O O . TYR A 1 267 ? 2.234 -2.236 -5.895 1 98.75 267 TYR A O 1
ATOM 2033 N N . ILE A 1 268 ? 2.611 -3.828 -4.238 1 98.81 268 ILE A N 1
ATOM 2034 C CA . ILE A 1 268 ? 4.062 -3.689 -4.191 1 98.81 268 ILE A CA 1
ATOM 2035 C C . ILE A 1 268 ? 4.715 -5.066 -4.285 1 98.81 268 ILE A C 1
ATOM 2037 O O . ILE A 1 268 ? 4.391 -5.969 -3.51 1 98.81 268 ILE A O 1
ATOM 2041 N N . GLU A 1 269 ? 5.488 -5.238 -5.223 1 98.69 269 GLU A N 1
ATOM 2042 C CA . GLU A 1 269 ? 6.441 -6.344 -5.305 1 98.69 269 GLU A CA 1
ATOM 2043 C C . GLU A 1 269 ? 7.875 -5.828 -5.422 1 98.69 269 GLU A C 1
ATOM 2045 O O . GLU A 1 269 ? 8.297 -5.391 -6.5 1 98.69 269 GLU A O 1
ATOM 2050 N N . ASP A 1 270 ? 8.562 -5.832 -4.316 1 98.31 270 ASP A N 1
ATOM 2051 C CA . ASP A 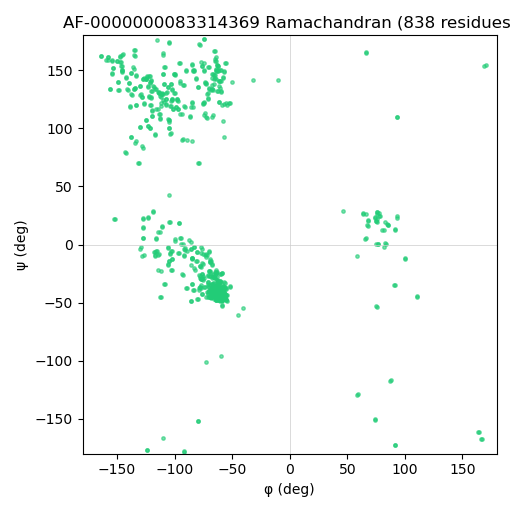1 270 ? 9.922 -5.305 -4.258 1 98.31 270 ASP A CA 1
ATOM 2052 C C . ASP A 1 270 ? 10.891 -6.348 -3.705 1 98.31 270 ASP A C 1
ATOM 2054 O O . ASP A 1 270 ? 10.883 -6.637 -2.506 1 98.31 270 ASP A O 1
ATOM 2058 N N . HIS A 1 271 ? 11.688 -6.871 -4.578 1 97.44 271 HIS A N 1
ATOM 2059 C CA . HIS A 1 271 ? 12.648 -7.898 -4.191 1 97.44 271 HIS A CA 1
ATOM 2060 C C . HIS A 1 271 ? 14.023 -7.293 -3.916 1 97.44 271 HIS A C 1
ATOM 2062 O O . HIS A 1 271 ? 15.039 -7.992 -3.977 1 97.44 271 HIS A O 1
ATOM 2068 N N . ALA A 1 272 ? 14.07 -5.992 -3.682 1 96.88 272 ALA A N 1
ATOM 2069 C CA . ALA A 1 272 ? 15.297 -5.27 -3.381 1 96.88 272 ALA A CA 1
ATOM 2070 C C . ALA A 1 272 ? 15.156 -4.453 -2.1 1 96.88 272 ALA A C 1
ATOM 2072 O O . ALA A 1 272 ? 15.906 -3.498 -1.881 1 96.88 272 ALA A O 1
ATOM 2073 N N . GLY A 1 273 ? 14.148 -4.746 -1.355 1 96.31 273 GLY A N 1
ATOM 2074 C CA . GLY A 1 273 ? 13.953 -4.023 -0.108 1 96.31 273 GLY A CA 1
ATOM 2075 C C . GLY A 1 273 ? 14.961 -4.395 0.962 1 96.31 273 GLY A C 1
ATOM 2076 O O . GLY A 1 273 ? 15.203 -5.578 1.208 1 96.31 273 GLY A O 1
ATOM 2077 N N . HIS A 1 274 ? 15.578 -3.432 1.558 1 95.69 274 HIS A N 1
ATOM 2078 C CA . HIS A 1 274 ? 16.516 -3.633 2.652 1 95.69 274 HIS A CA 1
ATOM 2079 C C . HIS A 1 274 ? 15.859 -3.363 4 1 95.69 274 HIS A C 1
ATOM 2081 O O . HIS A 1 274 ? 15.016 -2.471 4.121 1 95.69 274 HIS A O 1
ATOM 2087 N N . GLY A 1 275 ? 16.266 -4.125 5.023 1 93.69 275 GLY A N 1
ATOM 2088 C CA . GLY A 1 275 ? 15.734 -3.949 6.363 1 93.69 275 GLY A CA 1
ATOM 2089 C C . GLY A 1 275 ? 14.477 -4.766 6.609 1 93.69 275 GLY A C 1
ATOM 2090 O O . GLY A 1 275 ? 14.477 -5.984 6.434 1 93.69 275 GLY A O 1
ATOM 2091 N N . LYS A 1 276 ? 13.391 -4.062 6.852 1 93.31 276 LYS A N 1
ATOM 2092 C CA . LYS A 1 276 ? 12.148 -4.711 7.254 1 93.31 276 LYS A CA 1
ATOM 2093 C C . LYS A 1 276 ? 11.523 -5.469 6.09 1 93.31 276 LYS A C 1
ATOM 2095 O O . LYS A 1 276 ? 11.312 -4.906 5.016 1 93.31 276 LYS A O 1
ATOM 2100 N N . GLY A 1 277 ? 11.258 -6.734 6.305 1 93.94 277 GLY A N 1
ATOM 2101 C CA . GLY A 1 277 ? 10.375 -7.434 5.383 1 93.94 277 GLY A CA 1
ATOM 2102 C C . GLY A 1 277 ? 8.922 -7.023 5.52 1 93.94 277 GLY A C 1
ATOM 2103 O O . GLY A 1 277 ? 8.438 -6.812 6.629 1 93.94 277 GLY A O 1
ATOM 2104 N N . LEU A 1 278 ? 8.258 -6.867 4.375 1 94.5 278 LEU A N 1
ATOM 2105 C CA . LEU A 1 278 ? 6.848 -6.492 4.406 1 94.5 278 LEU A CA 1
ATOM 2106 C C . LEU A 1 278 ? 5.992 -7.527 3.682 1 94.5 278 LEU A C 1
ATOM 2108 O O . LEU A 1 278 ? 6.32 -7.938 2.566 1 94.5 278 LEU A O 1
ATOM 2112 N N . TRP A 1 279 ? 4.992 -8.016 4.352 1 95.44 279 TRP A N 1
ATOM 2113 C CA . TRP A 1 279 ? 3.916 -8.797 3.748 1 95.44 279 TRP A CA 1
ATOM 2114 C C . TRP A 1 279 ? 2.551 -8.25 4.16 1 95.44 279 TRP A C 1
ATOM 2116 O O . TRP A 1 279 ? 2.309 -7.996 5.34 1 95.44 279 TRP A O 1
ATOM 2126 N N . SER A 1 280 ? 1.744 -8.031 3.248 1 96.38 280 SER A N 1
ATOM 2127 C CA . SER A 1 280 ? 0.351 -7.68 3.508 1 96.38 280 SER A CA 1
ATOM 2128 C C . SER A 1 280 ? -0.562 -8.188 2.396 1 96.38 280 SER A C 1
ATOM 2130 O O . SER A 1 280 ? -0.218 -8.094 1.215 1 96.38 280 SER A O 1
ATOM 2132 N N . ARG A 1 281 ? -1.587 -8.781 2.719 1 98 281 ARG A N 1
ATOM 2133 C CA . ARG A 1 281 ? -2.695 -9.086 1.818 1 98 281 ARG A CA 1
ATOM 2134 C C . ARG A 1 281 ? -4.035 -8.844 2.5 1 98 281 ARG A C 1
ATOM 2136 O O . ARG A 1 281 ? -4.605 -9.758 3.105 1 98 281 ARG A O 1
ATOM 2143 N N . LEU A 1 282 ? -4.559 -7.668 2.326 1 98.19 282 LEU A N 1
ATOM 2144 C CA . LEU A 1 282 ? -5.773 -7.195 2.98 1 98.19 282 LEU A CA 1
ATOM 2145 C C . LEU A 1 282 ? -6.867 -6.906 1.958 1 98.19 282 LEU A C 1
ATOM 2147 O O . LEU A 1 282 ? -6.598 -6.344 0.896 1 98.19 282 LEU A O 1
ATOM 2151 N N . ILE A 1 283 ? -8.016 -7.359 2.244 1 98.44 283 ILE A N 1
ATOM 2152 C CA . ILE A 1 283 ? -9.18 -7.031 1.425 1 98.44 283 ILE A CA 1
ATOM 2153 C C . ILE A 1 283 ? -10.227 -6.328 2.279 1 98.44 283 ILE A C 1
ATOM 2155 O O . ILE A 1 283 ? -10.711 -6.887 3.268 1 98.44 283 ILE A O 1
ATOM 2159 N N . TYR A 1 284 ? -10.562 -5.105 1.893 1 97.88 284 TYR A N 1
ATOM 2160 C CA . TYR A 1 284 ? -11.586 -4.328 2.586 1 97.88 284 TYR A CA 1
ATOM 2161 C C . TYR A 1 284 ? -12.898 -4.336 1.81 1 97.88 284 TYR A C 1
ATOM 2163 O O . TYR A 1 284 ? -12.906 -4.141 0.592 1 97.88 284 TYR A O 1
ATOM 2171 N N . GLY A 1 285 ? -13.961 -4.57 2.492 1 97.56 285 GLY A N 1
ATOM 2172 C CA . GLY A 1 285 ? -15.289 -4.508 1.916 1 97.56 285 GLY A CA 1
ATOM 2173 C C . GLY A 1 285 ? -16.219 -3.557 2.654 1 97.56 285 GLY A C 1
ATOM 2174 O O . GLY A 1 285 ? -15.781 -2.834 3.553 1 97.56 285 GLY A O 1
ATOM 2175 N N . SER A 1 286 ? -17.438 -3.482 2.242 1 96.56 286 SER A N 1
ATOM 2176 C CA . SER A 1 286 ? -18.422 -2.535 2.756 1 96.56 286 SER A CA 1
ATOM 2177 C C . SER A 1 286 ? -18.891 -2.928 4.156 1 96.56 286 SER A C 1
ATOM 2179 O O . SER A 1 286 ? -19.547 -2.143 4.84 1 96.56 286 SER A O 1
ATOM 2181 N N . LEU A 1 287 ? -18.484 -4.211 4.648 1 95.19 287 LEU A N 1
ATOM 2182 C CA . LEU A 1 287 ? -18.984 -4.664 5.945 1 95.19 287 LEU A CA 1
ATOM 2183 C C . LEU A 1 287 ? -17.844 -5.145 6.828 1 95.19 287 LEU A C 1
ATOM 2185 O O . LEU A 1 287 ? -18.062 -5.527 7.98 1 95.19 287 LEU A O 1
ATOM 2189 N N . GLY A 1 288 ? -16.656 -5.16 6.324 1 95.25 288 GLY A N 1
ATOM 2190 C CA . GLY A 1 288 ? -15.508 -5.676 7.055 1 95.25 288 GLY A CA 1
ATOM 2191 C C . GLY A 1 288 ? -14.289 -5.887 6.176 1 95.25 288 GLY A C 1
ATOM 2192 O O . GLY A 1 288 ? -14.227 -5.375 5.059 1 95.25 288 GLY A O 1
ATOM 2193 N N . SER A 1 289 ? -13.289 -6.609 6.754 1 96.62 289 SER A N 1
ATOM 2194 C CA . SER A 1 289 ? -12.055 -6.836 6.012 1 96.62 289 SER A CA 1
ATOM 2195 C C . SER A 1 289 ? -11.453 -8.203 6.34 1 96.62 289 SER A C 1
ATOM 2197 O O . SER A 1 289 ? -11.758 -8.781 7.383 1 96.62 289 SER A O 1
ATOM 2199 N N . LEU A 1 290 ? -10.727 -8.703 5.434 1 96.38 290 LEU A N 1
ATOM 2200 C CA . LEU A 1 290 ? -9.969 -9.945 5.586 1 96.38 290 LEU A CA 1
ATOM 2201 C C . LEU A 1 290 ? -8.469 -9.672 5.555 1 96.38 290 LEU A C 1
ATOM 2203 O O . LEU A 1 290 ? -7.992 -8.883 4.734 1 96.38 290 LEU A O 1
ATOM 2207 N N . ASP A 1 291 ? -7.77 -10.18 6.492 1 96.12 291 ASP A N 1
ATOM 2208 C CA . ASP A 1 291 ? -6.312 -10.227 6.512 1 96.12 291 ASP A CA 1
ATOM 2209 C C . ASP A 1 291 ? -5.805 -11.633 6.207 1 96.12 291 ASP A C 1
ATOM 2211 O O . ASP A 1 291 ? -5.934 -12.539 7.039 1 96.12 291 ASP A O 1
ATOM 2215 N N . LEU A 1 292 ? -5.242 -11.828 5.012 1 96.94 292 LEU A N 1
ATOM 2216 C CA . LEU A 1 292 ? -4.871 -13.148 4.52 1 96.94 292 LEU A CA 1
ATOM 2217 C C . LEU A 1 292 ? -3.402 -13.438 4.809 1 96.94 292 LEU A C 1
ATOM 2219 O O . LEU A 1 292 ? -2.547 -12.562 4.652 1 96.94 292 LEU A O 1
ATOM 2223 N N . PRO A 1 293 ? -3.139 -14.625 5.176 1 94.94 293 PRO A N 1
ATOM 2224 C CA . PRO A 1 293 ? -1.761 -14.984 5.512 1 94.94 293 PRO A CA 1
ATOM 2225 C C . PRO A 1 293 ? -0.895 -15.227 4.277 1 94.94 293 PRO A C 1
ATOM 2227 O O . PRO A 1 293 ? -1.405 -15.242 3.156 1 94.94 293 PRO A O 1
ATOM 2230 N N . HIS A 1 294 ? 0.369 -15.391 4.516 1 95.19 294 HIS A N 1
ATOM 2231 C CA . HIS A 1 294 ? 1.302 -15.758 3.457 1 95.19 294 HIS A CA 1
ATOM 2232 C C . HIS A 1 294 ? 0.893 -17.062 2.793 1 95.19 294 HIS A C 1
ATOM 2234 O O . HIS A 1 294 ? 0.448 -18 3.471 1 95.19 294 HIS A O 1
ATOM 2240 N N . ASP A 1 295 ? 1.111 -17.109 1.526 1 93.94 295 ASP A N 1
ATOM 2241 C CA . ASP A 1 295 ? 0.775 -18.328 0.793 1 93.94 295 ASP A CA 1
ATOM 2242 C C . ASP A 1 295 ? 1.579 -19.516 1.309 1 93.94 295 ASP A C 1
ATOM 2244 O O . ASP A 1 295 ? 2.752 -19.375 1.665 1 93.94 295 ASP A O 1
ATOM 2248 N N . ARG A 1 296 ? 0.993 -20.688 1.406 1 94.81 296 ARG A N 1
ATOM 2249 C CA . ARG A 1 296 ? 1.581 -21.969 1.764 1 94.81 296 ARG A CA 1
ATOM 2250 C C . ARG A 1 296 ? 2.021 -21.984 3.225 1 94.81 296 ARG A C 1
ATOM 2252 O O . ARG A 1 296 ? 2.932 -22.734 3.596 1 94.81 296 ARG A O 1
ATOM 2259 N N . SER A 1 297 ? 1.458 -21.078 4.059 1 94.5 297 SER A N 1
ATOM 2260 C CA . SER A 1 297 ? 1.842 -21 5.465 1 94.5 297 SER A CA 1
ATOM 2261 C C . SER A 1 297 ? 0.914 -21.844 6.34 1 94.5 297 SER A C 1
ATOM 2263 O O . SER A 1 297 ? 1.293 -22.25 7.438 1 94.5 297 SER A O 1
ATOM 2265 N N . GLY A 1 298 ? -0.248 -22.062 5.898 1 95.25 298 GLY A N 1
ATOM 2266 C CA . GLY A 1 298 ? -1.245 -22.781 6.668 1 95.25 298 GLY A CA 1
ATOM 2267 C C . GLY A 1 298 ? -1.841 -21.969 7.801 1 95.25 298 GLY A C 1
ATOM 2268 O O . GLY A 1 298 ? -2.723 -22.438 8.516 1 95.25 298 GLY A O 1
ATOM 2269 N N . HIS A 1 299 ? -1.397 -20.688 7.961 1 94.31 299 HIS A N 1
ATOM 2270 C CA . HIS A 1 299 ? -1.93 -19.812 9 1 94.31 299 HIS A CA 1
ATOM 2271 C C . HIS A 1 299 ? -3.363 -19.406 8.695 1 94.31 299 HIS A C 1
ATOM 2273 O O . HIS A 1 299 ? -3.768 -19.359 7.531 1 94.31 299 HIS A O 1
ATOM 2279 N N . PRO A 1 300 ? -4.07 -19.125 9.672 1 94.06 300 PRO A N 1
ATOM 2280 C CA . PRO A 1 300 ? -5.484 -18.812 9.461 1 94.06 300 PRO A CA 1
ATOM 2281 C C . PRO A 1 300 ? -5.688 -17.406 8.906 1 94.06 300 PRO A C 1
ATOM 2283 O O . P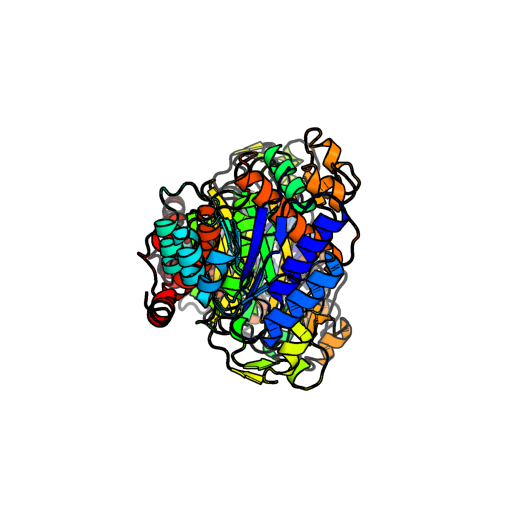RO A 1 300 ? -4.832 -16.531 9.078 1 94.06 300 PRO A O 1
ATOM 2286 N N . ILE A 1 301 ? -6.859 -17.266 8.258 1 95.12 301 ILE A N 1
ATOM 2287 C CA . ILE A 1 301 ? -7.375 -15.961 7.84 1 95.12 301 ILE A CA 1
ATOM 2288 C C . ILE A 1 301 ? -7.875 -15.188 9.062 1 95.12 301 ILE A C 1
ATOM 2290 O O . ILE A 1 301 ? -8.477 -15.773 9.969 1 95.12 301 ILE A O 1
ATOM 2294 N N . THR A 1 302 ? -7.648 -13.922 9.188 1 94.69 302 THR A N 1
ATOM 2295 C CA . THR A 1 302 ? -8.25 -13.086 10.219 1 94.69 302 THR A CA 1
ATOM 2296 C C . THR A 1 302 ? -9.375 -12.234 9.633 1 94.69 302 THR A C 1
ATOM 2298 O O . THR A 1 302 ? -9.156 -11.477 8.688 1 94.69 302 THR A O 1
ATOM 2301 N N . LEU A 1 303 ? -10.547 -12.383 10.094 1 95 303 LEU A N 1
ATOM 2302 C CA . LEU A 1 303 ? -11.719 -11.609 9.703 1 95 303 LEU A CA 1
ATOM 2303 C C . LEU A 1 303 ? -11.977 -10.484 10.703 1 95 303 LEU A C 1
ATOM 2305 O O . LEU A 1 303 ? -11.992 -10.719 11.914 1 95 303 LEU A O 1
ATOM 2309 N N . TYR A 1 304 ? -12.055 -9.25 10.219 1 93.56 304 TYR A N 1
ATOM 2310 C CA . TYR A 1 304 ? -12.438 -8.109 11.039 1 93.56 304 TYR A CA 1
ATOM 2311 C C . TYR A 1 304 ? -13.82 -7.594 10.656 1 93.56 304 TYR A C 1
ATOM 2313 O O . TYR A 1 304 ? -14.086 -7.34 9.477 1 93.56 304 TYR A O 1
ATOM 2321 N N . ARG A 1 305 ? -14.625 -7.594 11.656 1 84.88 305 ARG A N 1
ATOM 2322 C CA . ARG A 1 305 ? -15.953 -7.027 11.422 1 84.88 305 ARG A CA 1
ATOM 2323 C C . ARG A 1 305 ? -16.156 -5.77 12.258 1 84.88 305 ARG A C 1
ATOM 2325 O O . ARG A 1 305 ? -15.383 -5.484 13.172 1 84.88 305 ARG A O 1
ATOM 2332 N N . GLU A 1 306 ? -17.234 -5.059 12.156 1 69.69 306 GLU A N 1
ATOM 2333 C CA . GLU A 1 306 ? -17.625 -3.789 12.758 1 69.69 306 GLU A CA 1
ATOM 2334 C C . GLU A 1 306 ? -16.641 -3.375 13.852 1 69.69 306 GLU A C 1
ATOM 2336 O O . GLU A 1 306 ? -16.188 -4.215 14.633 1 69.69 306 GLU A O 1
ATOM 2341 N N . GLN A 1 307 ? -16.281 -2.176 14.047 1 60.31 307 GLN A N 1
ATOM 2342 C CA . GLN A 1 307 ? -15.445 -1.434 14.992 1 60.31 307 GLN A CA 1
ATOM 2343 C C . GLN A 1 307 ? -14.109 -2.127 15.211 1 60.31 307 GLN A C 1
ATOM 2345 O O . GLN A 1 307 ? -13.602 -2.164 16.328 1 60.31 307 GLN A O 1
ATOM 2350 N N . GLY A 1 308 ? -13.602 -2.869 14.188 1 64 308 GLY A N 1
ATOM 2351 C CA . GLY A 1 308 ? -12.234 -3.375 14.242 1 64 308 GLY A CA 1
ATOM 2352 C C . GLY A 1 308 ? -12.109 -4.652 15.047 1 64 308 GLY A C 1
ATOM 2353 O O . GLY A 1 308 ? -10.992 -5.121 15.297 1 64 308 GLY A O 1
ATOM 2354 N N . ARG A 1 309 ? -13.219 -5.074 15.594 1 59.44 309 ARG A N 1
ATOM 2355 C CA . ARG A 1 309 ? -13.211 -6.266 16.438 1 59.44 309 ARG A CA 1
ATOM 2356 C C . ARG A 1 309 ? -12.898 -7.516 15.625 1 59.44 309 ARG A C 1
ATOM 2358 O O . ARG A 1 309 ? -13.531 -7.77 14.602 1 59.44 309 ARG A O 1
ATOM 2365 N N . GLN A 1 310 ? -11.711 -7.934 16 1 67 310 GLN A N 1
ATOM 2366 C CA . GLN A 1 310 ? -11.352 -9.219 15.422 1 67 310 GLN A CA 1
ATOM 2367 C C . GLN A 1 310 ? -12.383 -10.289 15.758 1 67 310 GLN A C 1
ATOM 2369 O O . GLN A 1 310 ? -12.805 -10.414 16.906 1 67 310 GLN A O 1
ATOM 2374 N N . VAL A 1 311 ? -13.258 -10.414 14.922 1 60.53 311 VAL A N 1
ATOM 2375 C CA . VAL A 1 311 ? -14.297 -11.383 15.266 1 60.53 311 VAL A CA 1
ATOM 2376 C C . VAL A 1 311 ? -13.672 -12.758 15.453 1 60.53 311 VAL A C 1
ATOM 2378 O O . VAL A 1 311 ? -13.906 -13.422 16.469 1 60.53 311 VAL A O 1
ATOM 2381 N N . VAL A 1 312 ? -13.734 -13.562 14.312 1 57.75 312 VAL A N 1
ATOM 2382 C CA . VAL A 1 312 ? -14.047 -14.992 14.336 1 57.75 312 VAL A CA 1
ATOM 2383 C C . VAL A 1 312 ? -12.758 -15.797 14.508 1 57.75 312 VAL A C 1
ATOM 2385 O O . VAL A 1 312 ? -11.781 -15.578 13.789 1 57.75 312 VAL A O 1
ATOM 2388 N N . ASP A 1 313 ? -12.508 -15.977 15.773 1 56.69 313 ASP A N 1
ATOM 2389 C CA . ASP A 1 313 ? -11.555 -17.062 15.945 1 56.69 313 ASP A CA 1
ATOM 2390 C C . ASP A 1 313 ? -11.727 -18.125 14.852 1 56.69 313 ASP A C 1
ATOM 2392 O O . ASP A 1 313 ? -12.812 -18.281 14.305 1 56.69 313 ASP A O 1
ATOM 2396 N N . ASP A 1 314 ? -10.492 -18.75 14.312 1 60.78 314 ASP A N 1
ATOM 2397 C CA . ASP A 1 314 ? -10.195 -19.578 13.148 1 60.78 314 ASP A CA 1
ATOM 2398 C C . ASP A 1 314 ? -11.297 -20.625 12.93 1 60.78 314 ASP A C 1
ATOM 2400 O O . ASP A 1 314 ? -11.812 -20.766 11.82 1 60.78 314 ASP A O 1
ATOM 2404 N N . GLY A 1 315 ? -11.656 -21.438 13.844 1 65.06 315 GLY A N 1
ATOM 2405 C CA . GLY A 1 315 ? -12.633 -22.469 13.516 1 65.06 315 GLY A CA 1
ATOM 2406 C C . GLY A 1 315 ? -14.023 -21.906 13.266 1 65.06 315 GLY A C 1
ATOM 2407 O O . GLY A 1 315 ? -14.844 -22.547 12.609 1 65.06 315 GLY A O 1
ATOM 2408 N N . ARG A 1 316 ? -14.336 -20.641 13.594 1 84.12 316 ARG A N 1
ATOM 2409 C CA . ARG A 1 316 ? -15.656 -20.047 13.438 1 84.12 316 ARG A CA 1
ATOM 2410 C C . ARG A 1 316 ? -15.844 -19.5 12.031 1 84.12 316 ARG A C 1
ATOM 2412 O O . ARG A 1 316 ? -16.984 -19.281 11.586 1 84.12 316 ARG A O 1
ATOM 2419 N N . LEU A 1 317 ? -14.75 -19.312 11.328 1 91.81 317 LEU A N 1
ATOM 2420 C CA . LEU A 1 317 ? -14.828 -18.891 9.938 1 91.81 317 LEU A CA 1
ATOM 2421 C C . LEU A 1 317 ? -15.633 -19.891 9.109 1 91.81 317 LEU A C 1
ATOM 2423 O O . LEU A 1 317 ? -16.391 -19.5 8.219 1 91.81 317 LEU A O 1
ATOM 2427 N N . LEU A 1 318 ? -15.469 -21.125 9.477 1 94.31 318 LEU A N 1
ATOM 2428 C CA . LEU A 1 318 ? -16.125 -22.188 8.711 1 94.31 318 LEU A CA 1
ATOM 2429 C C . LEU A 1 318 ? -17.641 -22.141 8.906 1 94.31 318 LEU A C 1
ATOM 2431 O O . LEU A 1 318 ? -18.391 -22.578 8.031 1 94.31 318 LEU A O 1
ATOM 2435 N N . ASP A 1 319 ? -18.078 -21.625 10.031 1 93.19 319 ASP A N 1
ATOM 2436 C CA . ASP A 1 319 ? -19.5 -21.484 10.297 1 93.19 319 ASP A CA 1
ATOM 2437 C C . ASP A 1 319 ? -20.141 -20.469 9.359 1 93.19 319 ASP A C 1
ATOM 2439 O O . ASP A 1 319 ? -21.344 -20.531 9.102 1 93.19 319 ASP A O 1
ATOM 2443 N N . LEU A 1 320 ? -19.375 -19.547 8.867 1 93.69 320 LEU A N 1
ATOM 2444 C CA . LEU A 1 320 ? -19.875 -18.5 7.992 1 93.69 320 LEU A CA 1
ATOM 2445 C C . LEU A 1 320 ? -20.078 -19.016 6.57 1 93.69 320 LEU A C 1
ATOM 2447 O O . LEU A 1 320 ? -20.75 -18.375 5.762 1 93.69 320 LEU A O 1
ATOM 2451 N N . VAL A 1 321 ? -19.438 -20.125 6.312 1 96.31 321 VAL A N 1
ATOM 2452 C CA . VAL A 1 321 ? -19.531 -20.75 4.996 1 96.31 321 VAL A CA 1
ATOM 2453 C C . VAL A 1 321 ? -19.828 -22.234 5.145 1 96.31 321 VAL A C 1
ATOM 2455 O O . VAL A 1 321 ? -19.016 -23.078 4.77 1 96.31 321 VAL A O 1
ATOM 2458 N N . PRO A 1 322 ? -21 -22.625 5.57 1 95.88 322 PRO A N 1
ATOM 2459 C CA . PRO A 1 322 ? -21.344 -24.016 5.883 1 95.88 322 PRO A CA 1
ATOM 2460 C C . PRO A 1 322 ? -21.266 -24.922 4.66 1 95.88 322 PRO A C 1
ATOM 2462 O O . PRO A 1 322 ? -21.062 -26.141 4.797 1 95.88 322 PRO A O 1
ATOM 2465 N N . ASP A 1 323 ? -21.391 -24.359 3.484 1 96.69 323 ASP A N 1
ATOM 2466 C CA . ASP A 1 323 ? -21.422 -25.172 2.275 1 96.69 323 ASP A CA 1
ATOM 2467 C C . ASP A 1 323 ? -20.031 -25.328 1.668 1 96.69 323 ASP A C 1
ATOM 2469 O O . ASP A 1 323 ? -19.875 -25.984 0.633 1 96.69 323 ASP A O 1
ATOM 2473 N N . PHE A 1 324 ? -19.031 -24.719 2.338 1 97.06 324 PHE A N 1
ATOM 2474 C CA . PHE A 1 324 ? -17.656 -24.781 1.827 1 97.06 324 PHE A CA 1
ATOM 2475 C C . PHE A 1 324 ? -17.062 -26.156 2.078 1 97.06 324 PHE A C 1
ATOM 2477 O O . PHE A 1 324 ? -17 -26.625 3.221 1 97.06 324 PHE A O 1
ATOM 2484 N N . HIS A 1 325 ? -16.641 -26.797 1 1 97.81 325 HIS A N 1
ATOM 2485 C CA . HIS A 1 325 ? -15.898 -28.062 1.063 1 97.81 325 HIS A CA 1
ATOM 2486 C C . HIS A 1 325 ? -14.773 -28.094 0.031 1 97.81 325 HIS A C 1
ATOM 2488 O O . HIS A 1 325 ? -14.953 -27.625 -1.099 1 97.81 325 HIS A O 1
ATOM 2494 N N . LEU A 1 326 ? -13.703 -28.609 0.502 1 98.12 326 LEU A N 1
ATOM 2495 C CA . LEU A 1 326 ? -12.617 -28.875 -0.435 1 98.12 326 LEU A CA 1
ATOM 2496 C C . LEU A 1 326 ? -12.914 -30.125 -1.256 1 98.12 326 LEU A C 1
ATOM 2498 O O . LEU A 1 326 ? -13.703 -30.984 -0.833 1 98.12 326 LEU A O 1
ATOM 2502 N N . ASN A 1 327 ? -12.344 -30.188 -2.449 1 96.56 327 ASN A N 1
ATOM 2503 C CA . ASN A 1 327 ? -12.523 -31.406 -3.238 1 96.56 327 ASN A CA 1
ATOM 2504 C C . ASN A 1 327 ? -11.859 -32.625 -2.576 1 96.56 327 ASN A C 1
ATOM 2506 O O . ASN A 1 327 ? -11.047 -32.469 -1.668 1 96.56 327 ASN A O 1
ATOM 2510 N N . ARG A 1 328 ? -12.156 -33.781 -3.016 1 96.44 328 ARG A N 1
ATOM 2511 C CA . ARG A 1 328 ? -11.758 -35.031 -2.375 1 96.44 328 ARG A CA 1
ATOM 2512 C C . ARG A 1 328 ? -10.234 -35.125 -2.273 1 96.44 328 ARG A C 1
ATOM 2514 O O . ARG A 1 328 ? -9.703 -35.469 -1.216 1 96.44 328 ARG A O 1
ATOM 2521 N N . ALA A 1 329 ? -9.547 -34.844 -3.326 1 97.44 329 ALA A N 1
ATOM 2522 C CA . ALA A 1 329 ? -8.094 -34.969 -3.344 1 97.44 329 ALA A CA 1
ATOM 2523 C C . ALA A 1 329 ? -7.441 -34.031 -2.338 1 97.44 329 ALA A C 1
ATOM 2525 O O . ALA A 1 329 ? -6.586 -34.438 -1.549 1 97.44 329 ALA A O 1
ATOM 2526 N N . THR A 1 330 ? -7.895 -32.75 -2.369 1 98.38 330 THR A N 1
ATOM 2527 C CA . THR A 1 330 ? -7.344 -31.781 -1.445 1 98.38 330 THR A CA 1
ATOM 2528 C C . THR A 1 330 ? -7.641 -32.156 0 1 98.38 330 THR A C 1
ATOM 2530 O O . THR A 1 330 ? -6.762 -32.094 0.861 1 98.38 330 THR A O 1
ATOM 2533 N N . ALA A 1 331 ? -8.852 -32.625 0.245 1 98.31 331 ALA A N 1
ATOM 2534 C CA . ALA A 1 331 ? -9.25 -33.062 1.582 1 98.31 331 ALA A CA 1
ATOM 2535 C C . ALA A 1 331 ? -8.383 -34.219 2.078 1 98.31 331 ALA A C 1
ATOM 2537 O O . ALA A 1 331 ? -7.949 -34.219 3.232 1 98.31 331 ALA A O 1
ATOM 2538 N N . THR A 1 332 ? -8.117 -35.156 1.224 1 98.31 332 THR A N 1
ATOM 2539 C CA . THR A 1 332 ? -7.301 -36.312 1.584 1 98.31 332 THR A CA 1
ATOM 2540 C C . THR A 1 332 ? -5.863 -35.906 1.872 1 98.31 332 THR A C 1
ATOM 2542 O O . THR A 1 332 ? -5.285 -36.312 2.883 1 98.31 332 THR A O 1
ATOM 2545 N N . LEU A 1 333 ? -5.344 -35.062 1.035 1 98.38 333 LEU A N 1
ATOM 2546 C CA . LEU A 1 333 ? -3.943 -34.656 1.129 1 98.38 333 LEU A CA 1
ATOM 2547 C C . LEU A 1 333 ? -3.709 -33.781 2.35 1 98.38 333 LEU A C 1
ATOM 2549 O O . LEU A 1 333 ? -2.674 -33.875 3.01 1 98.38 333 LEU A O 1
ATOM 2553 N N . PHE A 1 334 ? -4.711 -32.906 2.674 1 98.19 334 PHE A N 1
ATOM 2554 C CA . PHE A 1 334 ? -4.508 -31.938 3.73 1 98.19 334 PHE A CA 1
ATOM 2555 C C . PHE A 1 334 ? -5.207 -32.375 5.012 1 98.19 334 PHE A C 1
ATOM 2557 O O . PHE A 1 334 ? -5.098 -31.703 6.043 1 98.19 334 PHE A O 1
ATOM 2564 N N . GLY A 1 335 ? -5.941 -33.406 5.02 1 97 335 GLY A N 1
ATOM 2565 C CA . GLY A 1 335 ? -6.441 -34.031 6.23 1 97 335 GLY A CA 1
ATOM 2566 C C . GLY A 1 335 ? -7.816 -33.531 6.637 1 97 335 GLY A C 1
ATOM 2567 O O . GLY A 1 335 ? -8.156 -33.531 7.82 1 97 335 GLY A O 1
ATOM 2568 N N . GLY A 1 336 ? -8.57 -33.031 5.629 1 96.75 336 GLY A N 1
ATOM 2569 C CA . GLY A 1 336 ? -9.922 -32.562 5.926 1 96.75 336 GLY A CA 1
ATOM 2570 C C . GLY A 1 336 ? -10.555 -31.781 4.781 1 96.75 336 GLY A C 1
ATOM 2571 O O . GLY A 1 336 ? -9.852 -31.141 4.004 1 96.75 336 GLY A O 1
ATOM 2572 N N . ASP A 1 337 ? -11.891 -31.844 4.797 1 96.44 337 ASP A N 1
ATOM 2573 C CA . ASP A 1 337 ? -12.57 -31.203 3.682 1 96.44 337 ASP A CA 1
ATOM 2574 C C . ASP A 1 337 ? -13.016 -29.797 4.051 1 96.44 337 ASP A C 1
ATOM 2576 O O . ASP A 1 337 ? -13.508 -29.047 3.203 1 96.44 337 ASP A O 1
ATOM 2580 N N . ARG A 1 338 ? -12.867 -29.453 5.309 1 95.88 338 ARG A N 1
ATOM 2581 C CA . ARG A 1 338 ? -13.148 -28.094 5.785 1 95.88 338 ARG A CA 1
ATOM 2582 C C . ARG A 1 338 ? -12.031 -27.594 6.688 1 95.88 338 ARG A C 1
ATOM 2584 O O . ARG A 1 338 ? -12.062 -27.797 7.902 1 95.88 338 ARG A O 1
ATOM 2591 N N . LEU A 1 339 ? -11.07 -27 6.07 1 95 339 LEU A N 1
ATOM 2592 C CA . LEU A 1 339 ? -9.883 -26.594 6.805 1 95 339 LEU A CA 1
ATOM 2593 C C . LEU A 1 339 ? -9.828 -25.078 6.938 1 95 339 LEU A C 1
ATOM 2595 O O . LEU A 1 339 ? -10.148 -24.344 5.992 1 95 339 LEU A O 1
ATOM 2599 N N . TRP A 1 340 ? -9.461 -24.594 8.109 1 94.25 340 TRP A N 1
ATOM 2600 C CA . TRP A 1 340 ? -9.242 -23.172 8.336 1 94.25 340 TRP A CA 1
ATOM 2601 C C . TRP A 1 340 ? -7.781 -22.891 8.68 1 94.25 340 TRP A C 1
ATOM 2603 O O . TRP A 1 340 ? -7.359 -21.734 8.758 1 94.25 340 TRP A O 1
ATOM 2613 N N . ARG A 1 341 ? -7.023 -23.969 8.828 1 94.88 341 ARG A N 1
ATOM 2614 C CA . ARG A 1 341 ? -5.582 -23.922 9.031 1 94.88 341 ARG A CA 1
ATOM 2615 C C . ARG A 1 341 ? -4.949 -25.281 8.766 1 94.88 341 ARG A C 1
ATOM 2617 O O . ARG A 1 341 ? -5.652 -26.297 8.672 1 94.88 341 ARG A O 1
ATOM 2624 N N . TYR A 1 342 ? -3.676 -25.328 8.562 1 95.94 342 TYR A N 1
ATOM 2625 C CA . TYR A 1 342 ? -2.9 -26.562 8.57 1 95.94 342 TYR A CA 1
ATOM 2626 C C . TYR A 1 342 ? -1.471 -26.312 9.031 1 95.94 342 TYR A C 1
ATOM 2628 O O . TYR A 1 342 ? -1.005 -25.172 9.031 1 95.94 342 TYR A O 1
ATOM 2636 N N . ASP A 1 343 ? -0.873 -27.359 9.492 1 95.94 343 ASP A N 1
ATOM 2637 C CA . ASP A 1 343 ? 0.492 -27.25 10 1 95.94 343 ASP A CA 1
ATOM 2638 C C . ASP A 1 343 ? 1.396 -28.297 9.352 1 95.94 343 ASP A C 1
ATOM 2640 O O . ASP A 1 343 ? 1.571 -29.391 9.898 1 95.94 343 ASP A O 1
ATOM 2644 N N . PHE A 1 344 ? 1.938 -28.047 8.211 1 96 344 PHE A N 1
ATOM 2645 C CA . PHE A 1 344 ? 2.912 -28.859 7.504 1 96 344 PHE A CA 1
ATOM 2646 C C . PHE A 1 344 ? 4.188 -28.078 7.23 1 96 344 PHE A C 1
ATOM 2648 O O . PHE A 1 344 ? 4.141 -26.859 7.051 1 96 344 PHE A O 1
ATOM 2655 N N . PRO A 1 345 ? 5.305 -28.797 7.281 1 94.31 345 PRO A N 1
ATOM 2656 C CA . PRO A 1 345 ? 6.496 -28.109 6.777 1 94.31 345 PRO A CA 1
ATOM 2657 C C . PRO A 1 345 ? 6.324 -27.609 5.348 1 94.31 345 PRO A C 1
ATOM 2659 O O . PRO A 1 345 ? 5.535 -28.156 4.582 1 94.31 345 PRO A O 1
ATOM 2662 N N . PHE A 1 346 ? 7.047 -26.641 4.949 1 92.06 346 PHE A N 1
ATOM 2663 C CA . PHE A 1 346 ? 6.941 -25.984 3.65 1 92.06 346 PHE A CA 1
ATOM 2664 C C . PHE A 1 346 ? 7.059 -27 2.521 1 92.06 346 PHE A C 1
ATOM 2666 O O . PHE A 1 346 ? 6.254 -26.984 1.587 1 92.06 346 PHE A O 1
ATOM 2673 N N . ALA A 1 347 ? 8.031 -27.844 2.613 1 92.69 347 ALA A N 1
ATOM 2674 C CA . ALA A 1 347 ? 8.289 -28.812 1.548 1 92.69 347 ALA A CA 1
ATOM 2675 C C . ALA A 1 347 ? 7.086 -29.734 1.353 1 92.69 347 ALA A C 1
ATOM 2677 O O . ALA A 1 347 ? 6.75 -30.094 0.222 1 92.69 347 ALA A O 1
ATOM 2678 N N . GLU A 1 348 ? 6.496 -30.109 2.457 1 96 348 GLU A N 1
ATOM 2679 C CA . GLU A 1 348 ? 5.312 -30.953 2.393 1 96 348 GLU A CA 1
ATOM 2680 C C . GLU A 1 348 ? 4.129 -30.203 1.792 1 96 348 GLU A C 1
ATOM 2682 O O . GLU A 1 348 ? 3.404 -30.734 0.952 1 96 348 GLU A O 1
ATOM 2687 N N . THR A 1 349 ? 3.91 -28.969 2.221 1 96.69 349 THR A N 1
ATOM 2688 C CA . THR A 1 349 ? 2.848 -28.141 1.664 1 96.69 349 THR A CA 1
ATOM 2689 C C . THR A 1 349 ? 3.027 -27.969 0.158 1 96.69 349 THR A C 1
ATOM 2691 O O . THR A 1 349 ? 2.061 -28.062 -0.602 1 96.69 349 THR A O 1
ATOM 2694 N N . ASP A 1 350 ? 4.258 -27.75 -0.226 1 95.38 350 ASP A N 1
ATOM 2695 C CA . ASP A 1 350 ? 4.586 -27.547 -1.635 1 95.38 350 ASP A CA 1
ATOM 2696 C C . ASP A 1 350 ? 4.227 -28.781 -2.459 1 95.38 350 ASP A C 1
ATOM 2698 O O . ASP A 1 350 ? 3.564 -28.672 -3.494 1 95.38 350 ASP A O 1
ATOM 2702 N N . ARG A 1 351 ? 4.598 -30 -1.984 1 96.06 351 ARG A N 1
ATOM 2703 C CA . ARG A 1 351 ? 4.301 -31.234 -2.709 1 96.06 351 ARG A CA 1
ATOM 2704 C C . ARG A 1 351 ? 2.797 -31.484 -2.768 1 96.06 351 ARG A C 1
ATOM 2706 O O . ARG A 1 351 ? 2.279 -31.953 -3.785 1 96.06 351 ARG A O 1
ATOM 2713 N N . LYS A 1 352 ? 2.15 -31.156 -1.705 1 98.12 352 LYS A N 1
ATOM 2714 C CA . LYS A 1 352 ? 0.708 -31.375 -1.654 1 98.12 352 LYS A CA 1
ATOM 2715 C C . LYS A 1 352 ? -0.023 -30.469 -2.643 1 98.12 352 LYS A C 1
ATOM 2717 O O . LYS A 1 352 ? -0.968 -30.906 -3.305 1 98.12 352 LYS A O 1
ATOM 2722 N N . LEU A 1 353 ? 0.386 -29.266 -2.738 1 98 353 LEU A N 1
ATOM 2723 C CA . LEU A 1 353 ? -0.278 -28.344 -3.648 1 98 353 LEU A CA 1
ATOM 2724 C C . LEU A 1 353 ? -0.033 -28.734 -5.102 1 98 353 LEU A C 1
ATOM 2726 O O . LEU A 1 353 ? -0.928 -28.609 -5.941 1 98 353 LEU A O 1
ATOM 2730 N N . ILE A 1 354 ? 1.151 -29.172 -5.406 1 97.88 354 ILE A N 1
ATOM 2731 C CA . ILE A 1 354 ? 1.439 -29.656 -6.754 1 97.88 354 ILE A CA 1
ATOM 2732 C C . ILE A 1 354 ? 0.636 -30.922 -7.035 1 97.88 354 ILE A C 1
ATOM 2734 O O . ILE A 1 354 ? 0.151 -31.125 -8.148 1 97.88 354 ILE A O 1
ATOM 2738 N N . ALA A 1 355 ? 0.48 -31.781 -6.016 1 98.62 355 ALA A N 1
ATOM 2739 C CA . ALA A 1 355 ? -0.369 -32.969 -6.145 1 98.62 355 ALA A CA 1
ATOM 2740 C C . ALA A 1 355 ? -1.796 -32.562 -6.52 1 98.62 355 ALA A C 1
ATOM 2742 O O . ALA A 1 355 ? -2.416 -33.219 -7.375 1 98.62 355 ALA A O 1
ATOM 2743 N N . VAL A 1 356 ? -2.266 -31.516 -5.914 1 98.44 356 VAL A N 1
ATOM 2744 C CA . VAL A 1 356 ? -3.609 -31.031 -6.207 1 98.44 356 VAL A CA 1
ATOM 2745 C C . VAL A 1 356 ? -3.689 -30.578 -7.664 1 98.44 356 VAL A C 1
ATOM 2747 O O . VAL A 1 356 ? -4.707 -30.781 -8.328 1 98.44 356 VAL A O 1
ATOM 2750 N N . GLU A 1 357 ? -2.662 -29.969 -8.18 1 98.31 357 GLU A N 1
ATOM 2751 C CA . GLU A 1 357 ? -2.609 -29.578 -9.586 1 98.31 357 GLU A CA 1
ATOM 2752 C C . GLU A 1 357 ? -2.727 -30.781 -10.508 1 98.31 357 GLU A C 1
ATOM 2754 O O . GLU A 1 357 ? -3.477 -30.75 -11.484 1 98.31 357 GLU A O 1
ATOM 2759 N N . TYR A 1 358 ? -2.004 -31.844 -10.195 1 98.56 358 TYR A N 1
ATOM 2760 C CA . TYR A 1 358 ? -2.043 -33.062 -11 1 98.56 358 TYR A CA 1
ATOM 2761 C C . TYR A 1 358 ? -3.43 -33.688 -10.977 1 98.56 358 TYR A C 1
ATOM 2763 O O . TYR A 1 358 ? -3.926 -34.156 -12.008 1 98.56 358 TYR A O 1
ATOM 2771 N N . ASP A 1 359 ? -3.988 -33.719 -9.789 1 98.56 359 ASP A N 1
ATOM 2772 C CA . ASP A 1 359 ? -5.332 -34.25 -9.672 1 98.56 359 ASP A CA 1
ATOM 2773 C C . ASP A 1 359 ? -6.328 -33.469 -10.523 1 98.56 359 ASP A C 1
ATOM 2775 O O . ASP A 1 359 ? -7.164 -34.062 -11.211 1 98.56 359 ASP A O 1
ATOM 2779 N N . ASP A 1 360 ? -6.25 -32.188 -10.453 1 98.38 360 ASP A N 1
ATOM 2780 C CA . ASP A 1 360 ? -7.109 -31.328 -11.25 1 98.38 360 ASP A CA 1
ATOM 2781 C C . ASP A 1 360 ? -6.902 -31.578 -12.742 1 98.38 360 ASP A C 1
ATOM 2783 O O . ASP A 1 360 ? -7.871 -31.656 -13.508 1 98.38 360 ASP A O 1
ATOM 2787 N N . PHE A 1 361 ? -5.664 -31.672 -13.148 1 98.62 361 PHE A N 1
ATOM 2788 C CA . PHE A 1 361 ? -5.305 -31.906 -14.547 1 98.62 361 PHE A CA 1
ATOM 2789 C C . PHE A 1 361 ? -5.879 -33.219 -15.047 1 98.62 361 PHE A C 1
ATOM 2791 O O . PHE A 1 361 ? -6.52 -33.281 -16.094 1 98.62 361 PHE A O 1
ATOM 2798 N N . ALA A 1 362 ? -5.742 -34.281 -14.297 1 98.56 362 ALA A N 1
ATOM 2799 C CA . ALA A 1 362 ? -6.273 -35.594 -14.664 1 98.56 362 ALA A CA 1
ATOM 2800 C C . ALA A 1 362 ? -7.793 -35.562 -14.781 1 98.56 362 ALA A C 1
ATOM 2802 O O . ALA A 1 362 ? -8.359 -36.062 -15.758 1 98.56 362 ALA A O 1
ATOM 2803 N N . GLY A 1 363 ? -8.422 -34.938 -13.75 1 98.06 363 GLY A N 1
ATOM 2804 C CA . GLY A 1 363 ? -9.875 -34.844 -13.789 1 98.06 363 GLY A CA 1
ATOM 2805 C C . GLY A 1 363 ? -10.391 -34.125 -15.008 1 98.06 363 GLY A C 1
ATOM 2806 O O . GLY A 1 363 ? -11.406 -34.5 -15.586 1 98.06 363 GLY A O 1
ATOM 2807 N N . ALA A 1 364 ? -9.672 -33.062 -15.398 1 98.38 364 ALA A N 1
ATOM 2808 C CA . ALA A 1 364 ? -10.062 -32.312 -16.578 1 98.38 364 ALA A CA 1
ATOM 2809 C C . ALA A 1 364 ? -9.883 -33.156 -17.844 1 98.38 364 ALA A C 1
ATOM 2811 O O . ALA A 1 364 ? -10.742 -33.125 -18.734 1 98.38 364 ALA A O 1
ATOM 2812 N N . ILE A 1 365 ? -8.766 -33.844 -17.984 1 98.19 365 ILE A N 1
ATOM 2813 C CA . ILE A 1 365 ? -8.484 -34.688 -19.141 1 98.19 365 ILE A CA 1
ATOM 2814 C C . ILE A 1 365 ? -9.578 -35.75 -19.281 1 98.19 365 ILE A C 1
ATOM 2816 O O . ILE A 1 365 ? -10.023 -36.062 -20.391 1 98.19 365 ILE A O 1
ATOM 2820 N N . LEU A 1 366 ? -10.047 -36.281 -18.156 1 97.56 366 LEU A N 1
ATOM 2821 C CA . LEU A 1 366 ? -11.031 -37.344 -18.141 1 97.56 366 LEU A CA 1
ATOM 2822 C C . LEU A 1 366 ? -12.445 -36.812 -18.281 1 97.56 366 LEU A C 1
ATOM 2824 O O . LEU A 1 366 ? -13.422 -37.562 -18.219 1 97.56 366 LEU A O 1
ATOM 2828 N N . GLY A 1 367 ? -12.602 -35.5 -18.359 1 96.88 367 GLY A N 1
ATOM 2829 C CA . GLY A 1 367 ? -13.891 -34.875 -18.609 1 96.88 367 GLY A CA 1
ATOM 2830 C C . GLY A 1 367 ? -14.734 -34.719 -17.359 1 96.88 367 GLY A C 1
ATOM 2831 O O . GLY A 1 367 ? -15.945 -34.531 -17.438 1 96.88 367 GLY A O 1
ATOM 2832 N N . GLU A 1 368 ? -14.086 -34.781 -16.188 1 97.12 368 GLU A N 1
ATOM 2833 C CA . GLU A 1 368 ? -14.82 -34.719 -14.93 1 97.12 368 GLU A CA 1
ATOM 2834 C C . GLU A 1 368 ? -15.211 -33.281 -14.586 1 97.12 368 GLU A C 1
ATOM 2836 O O . GLU A 1 368 ? -16.25 -33.031 -13.961 1 97.12 368 GLU A O 1
ATOM 2841 N N . HIS A 1 369 ? -14.445 -32.312 -14.82 1 96.75 369 HIS A N 1
ATOM 2842 C CA . HIS A 1 369 ? -14.641 -30.906 -14.539 1 96.75 369 HIS A CA 1
ATOM 2843 C C . HIS A 1 369 ? -13.742 -30.031 -15.406 1 96.75 369 HIS A C 1
ATOM 2845 O O . HIS A 1 369 ? -12.773 -30.531 -16 1 96.75 369 HIS A O 1
ATOM 2851 N N . PRO A 1 370 ? -14.094 -28.781 -15.578 1 97.06 370 PRO A N 1
ATOM 2852 C CA . PRO A 1 370 ? -13.148 -27.875 -16.219 1 97.06 370 PRO A CA 1
ATOM 2853 C C . PRO A 1 370 ? -11.867 -27.672 -15.422 1 97.06 370 PRO A C 1
ATOM 2855 O O . PRO A 1 370 ? -11.875 -27.812 -14.195 1 97.06 370 PRO A O 1
ATOM 2858 N N . ILE A 1 371 ? -10.781 -27.438 -16.094 1 97.88 371 ILE A N 1
ATOM 2859 C CA . ILE A 1 371 ? -9.5 -27.203 -15.438 1 97.88 371 ILE A CA 1
ATOM 2860 C C . ILE A 1 371 ? -9.578 -25.922 -14.609 1 97.88 371 ILE A C 1
ATOM 2862 O O . ILE A 1 371 ? -10.203 -24.938 -15.023 1 97.88 371 ILE A O 1
ATOM 2866 N N . ASP A 1 372 ? -8.961 -25.875 -13.461 1 97.44 372 ASP A N 1
ATOM 2867 C CA . ASP A 1 372 ? -9.055 -24.781 -12.5 1 97.44 372 ASP A CA 1
ATOM 2868 C C . ASP A 1 372 ? -8.359 -23.531 -13.023 1 97.44 372 ASP A C 1
ATOM 2870 O O . ASP A 1 372 ? -8.891 -22.422 -12.883 1 97.44 372 ASP A O 1
ATOM 2874 N N . VAL A 1 373 ? -7.145 -23.719 -13.586 1 98.38 373 VAL A N 1
ATOM 2875 C CA . VAL A 1 373 ? -6.395 -22.625 -14.211 1 98.38 373 VAL A CA 1
ATOM 2876 C C . VAL A 1 373 ? -6.078 -22.969 -15.656 1 98.38 373 VAL A C 1
ATOM 2878 O O . VAL A 1 373 ? -5.148 -23.734 -15.93 1 98.38 373 VAL A O 1
ATOM 2881 N N . ASP A 1 374 ? -6.809 -22.422 -16.516 1 98.31 374 ASP A N 1
ATOM 2882 C CA . ASP A 1 374 ? -6.637 -22.734 -17.938 1 98.31 374 ASP A CA 1
ATOM 2883 C C . ASP A 1 374 ? -5.664 -21.75 -18.594 1 98.31 374 ASP A C 1
ATOM 2885 O O . ASP A 1 374 ? -5.051 -20.922 -17.906 1 98.31 374 ASP A O 1
ATOM 2889 N N . LEU A 1 375 ? -5.492 -21.938 -19.844 1 98.38 375 LEU A N 1
ATOM 2890 C CA . LEU A 1 375 ? -4.527 -21.172 -20.609 1 98.38 375 LEU A CA 1
ATOM 2891 C C . LEU A 1 375 ? -4.895 -19.688 -20.625 1 98.38 375 LEU A C 1
ATOM 2893 O O . LEU A 1 375 ? -4.016 -18.828 -20.531 1 98.38 375 LEU A O 1
ATOM 2897 N N . ASP A 1 376 ? -6.168 -19.344 -20.672 1 97.81 376 ASP A N 1
ATOM 2898 C CA . ASP A 1 376 ? -6.613 -17.953 -20.688 1 97.81 376 ASP A CA 1
ATOM 2899 C C . ASP A 1 376 ? -6.289 -17.266 -19.359 1 97.81 376 ASP A C 1
ATOM 2901 O O . ASP A 1 376 ? -5.789 -16.141 -19.344 1 97.81 376 ASP A O 1
ATOM 2905 N N . GLN A 1 377 ? -6.543 -17.938 -18.297 1 98.12 377 GLN A N 1
ATOM 2906 C CA . GLN A 1 377 ? -6.242 -17.391 -16.984 1 98.12 377 GLN A CA 1
ATOM 2907 C C . GLN A 1 377 ? -4.742 -17.188 -16.797 1 98.12 377 GLN A C 1
ATOM 2909 O O . GLN A 1 377 ? -4.301 -16.172 -16.25 1 98.12 377 GLN A O 1
ATOM 2914 N N . GLY A 1 378 ? -3.979 -18.203 -17.203 1 98.69 378 GLY A N 1
ATOM 2915 C CA . GLY A 1 378 ? -2.533 -18.062 -17.125 1 98.69 378 GLY A CA 1
ATOM 2916 C C . GLY A 1 378 ? -2.008 -16.906 -17.969 1 98.69 378 GLY A C 1
ATOM 2917 O O . GLY A 1 378 ? -1.104 -16.172 -17.531 1 98.69 378 GLY A O 1
ATOM 2918 N N . THR A 1 379 ? -2.584 -16.75 -19.156 1 98.69 379 THR A N 1
ATOM 2919 C CA . THR A 1 379 ? -2.197 -15.656 -20.047 1 98.69 379 THR A CA 1
ATOM 2920 C C . THR A 1 379 ? -2.535 -14.305 -19.422 1 98.69 379 THR A C 1
ATOM 2922 O O . THR A 1 379 ? -1.749 -13.359 -19.5 1 98.69 379 THR A O 1
ATOM 2925 N N . ARG A 1 380 ? -3.672 -14.211 -18.797 1 98.69 380 ARG A N 1
ATOM 2926 C CA . ARG A 1 380 ? -4.07 -12.977 -18.125 1 98.69 380 ARG A CA 1
ATOM 2927 C C . ARG A 1 380 ? -3.092 -12.609 -17.016 1 98.69 380 ARG A C 1
ATOM 2929 O O . ARG A 1 380 ? -2.762 -11.438 -16.828 1 98.69 380 ARG A O 1
ATOM 2936 N N . SER A 1 381 ? -2.678 -13.609 -16.25 1 98.75 381 SER A N 1
ATOM 2937 C CA . SER A 1 381 ? -1.701 -13.344 -15.195 1 98.75 381 SER A CA 1
ATOM 2938 C C . SER A 1 381 ? -0.415 -12.758 -15.773 1 98.75 381 SER A C 1
ATOM 2940 O O . SER A 1 381 ? 0.155 -11.828 -15.203 1 98.75 381 SER A O 1
ATOM 2942 N N . VAL A 1 382 ? 0.045 -13.312 -16.891 1 98.81 382 VAL A N 1
ATOM 2943 C CA . VAL A 1 382 ? 1.216 -12.789 -17.578 1 98.81 382 VAL A CA 1
ATOM 2944 C C . VAL A 1 382 ? 0.945 -11.352 -18.031 1 98.81 382 VAL A C 1
ATOM 2946 O O . VAL A 1 382 ? 1.772 -10.461 -17.828 1 98.81 382 VAL A O 1
ATOM 2949 N N . ALA A 1 383 ? -0.232 -11.141 -18.562 1 98.88 383 ALA A N 1
ATOM 2950 C CA . ALA A 1 383 ? -0.597 -9.828 -19.078 1 98.88 383 ALA A CA 1
ATOM 2951 C C . ALA A 1 383 ? -0.652 -8.781 -17.969 1 98.88 383 ALA A C 1
ATOM 2953 O O . ALA A 1 383 ? -0.253 -7.633 -18.172 1 98.88 383 ALA A O 1
ATOM 2954 N N . VAL A 1 384 ? -1.164 -9.125 -16.828 1 98.94 384 VAL A N 1
ATOM 2955 C CA . VAL A 1 384 ? -1.222 -8.195 -15.703 1 98.94 384 VAL A CA 1
ATOM 2956 C C . VAL A 1 384 ? 0.193 -7.793 -15.289 1 98.94 384 VAL A C 1
ATOM 2958 O O . VAL A 1 384 ? 0.47 -6.609 -15.086 1 98.94 384 VAL A O 1
ATOM 2961 N N . SER A 1 385 ? 1.088 -8.781 -15.164 1 98.81 385 SER A N 1
ATOM 2962 C CA . SER A 1 385 ? 2.477 -8.492 -14.828 1 98.81 385 SER A CA 1
ATOM 2963 C C . SER A 1 385 ? 3.109 -7.543 -15.844 1 98.81 385 SER A C 1
ATOM 2965 O O . SER A 1 385 ? 3.748 -6.559 -15.469 1 98.81 385 SER A O 1
ATOM 2967 N N . TYR A 1 386 ? 2.844 -7.816 -17.109 1 98.81 386 TYR A N 1
ATOM 2968 C CA . TYR A 1 386 ? 3.453 -6.984 -18.141 1 98.81 386 TYR A CA 1
ATOM 2969 C C . TYR A 1 386 ? 2.75 -5.637 -18.25 1 98.81 386 TYR A C 1
ATOM 2971 O O . TYR A 1 386 ? 3.363 -4.637 -18.625 1 98.81 386 TYR A O 1
ATOM 2979 N N . ALA A 1 387 ? 1.436 -5.609 -17.922 1 98.94 387 ALA A N 1
ATOM 2980 C CA . ALA A 1 387 ? 0.775 -4.309 -17.891 1 98.94 387 ALA A CA 1
ATOM 2981 C C . ALA A 1 387 ? 1.489 -3.357 -16.922 1 98.94 387 ALA A C 1
ATOM 2983 O O . ALA A 1 387 ? 1.635 -2.168 -17.219 1 98.94 387 ALA A O 1
ATOM 2984 N N . MET A 1 388 ? 1.953 -3.859 -15.867 1 98.81 388 MET A N 1
ATOM 2985 C CA . MET A 1 388 ? 2.68 -3.041 -14.898 1 98.81 388 MET A CA 1
ATOM 2986 C C . MET A 1 388 ? 4.02 -2.59 -15.469 1 98.81 388 MET A C 1
ATOM 2988 O O . MET A 1 388 ? 4.375 -1.413 -15.375 1 98.81 388 MET A O 1
ATOM 2992 N N . LEU A 1 389 ? 4.758 -3.533 -16.078 1 98.75 389 LEU A N 1
ATOM 2993 C CA . LEU A 1 389 ? 6.055 -3.207 -16.656 1 98.75 389 LEU A CA 1
ATOM 2994 C C . LEU A 1 389 ? 5.898 -2.203 -17.797 1 98.75 389 LEU A C 1
ATOM 2996 O O . LEU A 1 389 ? 6.656 -1.234 -17.891 1 98.75 389 LEU A O 1
ATOM 3000 N N . GLU A 1 390 ? 4.867 -2.449 -18.625 1 98.81 390 GLU A N 1
ATOM 3001 C CA . GLU A 1 390 ? 4.609 -1.558 -19.75 1 98.81 390 GLU A CA 1
ATOM 3002 C C . GLU A 1 390 ? 4.176 -0.174 -19.266 1 98.81 390 GLU A C 1
ATOM 3004 O O . GLU A 1 390 ? 4.547 0.839 -19.875 1 98.81 390 GLU A O 1
ATOM 3009 N N . SER A 1 391 ? 3.365 -0.121 -18.25 1 98.81 391 SER A N 1
ATOM 3010 C CA . SER A 1 391 ? 2.977 1.154 -17.656 1 98.81 391 SER A CA 1
ATOM 3011 C C . SER A 1 391 ? 4.195 1.936 -17.172 1 98.81 391 SER A C 1
ATOM 3013 O O . SER A 1 391 ? 4.281 3.148 -17.375 1 98.81 391 SER A O 1
ATOM 3015 N N . GLY A 1 392 ? 5.133 1.24 -16.531 1 98.25 392 GLY A N 1
ATOM 3016 C CA . GLY A 1 392 ? 6.371 1.869 -16.109 1 98.25 392 GLY A CA 1
ATOM 3017 C C . GLY A 1 392 ? 7.148 2.502 -17.234 1 98.25 392 GLY A C 1
ATOM 3018 O O . GLY A 1 392 ? 7.723 3.582 -17.078 1 98.25 392 GLY A O 1
ATOM 3019 N N . VAL A 1 393 ? 7.137 1.87 -18.359 1 97.81 393 VAL A N 1
ATOM 3020 C CA . VAL A 1 393 ? 7.848 2.367 -19.531 1 97.81 393 VAL A CA 1
ATOM 3021 C C . VAL A 1 393 ? 7.066 3.516 -20.156 1 97.81 393 VAL A C 1
ATOM 3023 O O . VAL A 1 393 ? 7.641 4.547 -20.516 1 97.81 393 VAL A O 1
ATOM 3026 N N . ALA A 1 394 ? 5.738 3.35 -20.25 1 97.5 394 ALA A N 1
ATOM 3027 C CA . ALA A 1 394 ? 4.891 4.297 -20.969 1 97.5 394 ALA A CA 1
ATOM 3028 C C . ALA A 1 394 ? 4.629 5.543 -20.141 1 97.5 394 ALA A C 1
ATOM 3030 O O . ALA A 1 394 ? 4.301 6.602 -20.672 1 97.5 394 ALA A O 1
ATOM 3031 N N . GLY A 1 395 ? 4.68 5.398 -18.797 1 96.94 395 GLY A N 1
ATOM 3032 C CA . GLY A 1 395 ? 4.426 6.527 -17.906 1 96.94 395 GLY A CA 1
ATOM 3033 C C . GLY A 1 395 ? 2.953 6.883 -17.797 1 96.94 395 GLY A C 1
ATOM 3034 O O . GLY A 1 395 ? 2.605 8.031 -17.516 1 96.94 395 GLY A O 1
ATOM 3035 N N . ARG A 1 396 ? 2.105 6.004 -18.141 1 97.69 396 ARG A N 1
ATOM 3036 C CA . ARG A 1 396 ? 0.658 6.188 -18.109 1 97.69 396 ARG A CA 1
ATOM 3037 C C . ARG A 1 396 ? -0.049 4.891 -17.719 1 97.69 396 ARG A C 1
ATOM 3039 O O . ARG A 1 396 ? 0.547 3.814 -17.781 1 97.69 396 ARG A O 1
ATOM 3046 N N . PRO A 1 397 ? -1.334 4.984 -17.328 1 98.56 397 PRO A N 1
ATOM 3047 C CA . PRO A 1 397 ? -2.094 3.744 -17.156 1 98.56 397 PRO A CA 1
ATOM 3048 C C . PRO A 1 397 ? -2.193 2.922 -18.438 1 98.56 397 PRO A C 1
ATOM 3050 O O . PRO A 1 397 ? -2.314 3.484 -19.516 1 98.56 397 PRO A O 1
ATOM 3053 N N . VAL A 1 398 ? -2.086 1.648 -18.266 1 98.75 398 VAL A N 1
ATOM 3054 C CA . VAL A 1 398 ? -2.188 0.692 -19.359 1 98.75 398 VAL A CA 1
ATOM 3055 C C . VAL A 1 398 ? -3.346 -0.268 -19.109 1 98.75 398 VAL A C 1
ATOM 3057 O O . VAL A 1 398 ? -3.51 -0.773 -18 1 98.75 398 VAL A O 1
ATOM 3060 N N . THR A 1 399 ? -4.195 -0.47 -20.125 1 98.81 399 THR A N 1
ATOM 3061 C CA . THR A 1 399 ? -5.289 -1.426 -19.984 1 98.81 399 THR A CA 1
ATOM 3062 C C . THR A 1 399 ? -4.809 -2.844 -20.281 1 98.81 399 THR A C 1
ATOM 3064 O O . THR A 1 399 ? -3.844 -3.039 -21.031 1 98.81 399 THR A O 1
ATOM 3067 N N . LEU A 1 400 ? -5.441 -3.777 -19.641 1 98.75 400 LEU A N 1
ATOM 3068 C CA . LEU A 1 400 ? -5.082 -5.168 -19.906 1 98.75 400 LEU A CA 1
ATOM 3069 C C . LEU A 1 400 ? -5.328 -5.523 -21.375 1 98.75 400 LEU A C 1
ATOM 3071 O O . LEU A 1 400 ? -4.562 -6.289 -21.969 1 98.75 400 LEU A O 1
ATOM 3075 N N . ASP A 1 401 ? -6.316 -4.996 -21.969 1 98.5 401 ASP A N 1
ATOM 3076 C CA . ASP A 1 401 ? -6.625 -5.242 -23.375 1 98.5 401 ASP A CA 1
ATOM 3077 C C . ASP A 1 401 ? -5.492 -4.762 -24.281 1 98.5 401 ASP A C 1
ATOM 3079 O O . ASP A 1 401 ? -5.148 -5.426 -25.266 1 98.5 401 ASP A O 1
ATOM 3083 N N . GLU A 1 402 ? -4.953 -3.576 -23.969 1 98.62 402 GLU A N 1
ATOM 3084 C CA . GLU A 1 402 ? -3.822 -3.068 -24.734 1 98.62 402 GLU A CA 1
ATOM 3085 C C . GLU A 1 402 ? -2.668 -4.066 -24.75 1 98.62 402 GLU A C 1
ATOM 3087 O O . GLU A 1 402 ? -1.978 -4.215 -25.766 1 98.62 402 GLU A O 1
ATOM 3092 N N . VAL A 1 403 ? -2.484 -4.73 -23.641 1 98.69 403 VAL A N 1
ATOM 3093 C CA . VAL A 1 403 ? -1.372 -5.664 -23.516 1 98.69 403 VAL A CA 1
ATOM 3094 C C . VAL A 1 403 ? -1.728 -6.988 -24.188 1 98.69 403 VAL A C 1
ATOM 3096 O O . VAL A 1 403 ? -0.939 -7.523 -24.969 1 98.69 403 VAL A O 1
ATOM 3099 N N . LEU A 1 404 ? -2.916 -7.488 -23.906 1 98.44 404 LEU A N 1
ATOM 3100 C CA . LEU A 1 404 ? -3.363 -8.766 -24.438 1 98.44 404 LEU A CA 1
ATOM 3101 C C . LEU A 1 404 ? -3.396 -8.734 -25.969 1 98.44 404 LEU A C 1
ATOM 3103 O O . LEU A 1 404 ? -3.109 -9.734 -26.625 1 98.44 404 LEU A O 1
ATOM 3107 N N . ASN A 1 405 ? -3.705 -7.527 -26.531 1 98 405 ASN A N 1
ATOM 3108 C CA . ASN A 1 405 ? -3.783 -7.367 -27.969 1 98 405 ASN A CA 1
ATOM 3109 C C . ASN A 1 405 ? -2.469 -6.855 -28.547 1 98 405 ASN A C 1
ATOM 3111 O O . ASN A 1 405 ? -2.404 -6.484 -29.719 1 98 405 ASN A O 1
ATOM 3115 N N . GLU A 1 406 ? -1.47 -6.754 -27.703 1 97.19 406 GLU A N 1
ATOM 3116 C CA . GLU A 1 406 ? -0.104 -6.406 -28.078 1 97.19 406 GLU A CA 1
ATOM 3117 C C . GLU A 1 406 ? -0.033 -4.996 -28.656 1 97.19 406 GLU A C 1
ATOM 3119 O O . GLU A 1 406 ? 0.787 -4.719 -29.531 1 97.19 406 GLU A O 1
ATOM 3124 N N . GLN A 1 407 ? -0.993 -4.121 -28.25 1 97.94 407 GLN A N 1
ATOM 3125 C CA . GLN A 1 407 ? -0.969 -2.717 -28.656 1 97.94 407 GLN A CA 1
ATOM 3126 C C . GLN A 1 407 ? 0.092 -1.942 -27.875 1 97.94 407 GLN A C 1
ATOM 3128 O O . GLN A 1 407 ? 0.572 -0.904 -28.328 1 97.94 407 GLN A O 1
ATOM 3133 N N . VAL A 1 408 ? 0.404 -2.371 -26.703 1 97.69 408 VAL A N 1
ATOM 3134 C CA . VAL A 1 408 ? 1.506 -1.879 -25.891 1 97.69 408 VAL A CA 1
ATOM 3135 C C . VAL A 1 408 ? 2.482 -3.016 -25.594 1 97.69 408 VAL A C 1
ATOM 3137 O O . VAL A 1 408 ? 2.125 -4 -24.953 1 97.69 408 VAL A O 1
ATOM 3140 N N . ASP A 1 409 ? 3.711 -2.895 -26.109 1 97 409 ASP A N 1
ATOM 3141 C CA . ASP A 1 409 ? 4.652 -4 -25.953 1 97 409 ASP A CA 1
ATOM 3142 C C . ASP A 1 409 ? 6.094 -3.498 -25.938 1 97 409 ASP A C 1
ATOM 3144 O O . ASP A 1 409 ? 7.012 -4.223 -26.328 1 97 409 ASP A O 1
ATOM 3148 N N . ALA A 1 410 ? 6.289 -2.205 -25.609 1 98.19 410 ALA A N 1
ATOM 3149 C CA . ALA A 1 410 ? 7.629 -1.627 -25.656 1 98.19 410 ALA A CA 1
ATOM 3150 C C . ALA A 1 410 ? 8.594 -2.426 -24.781 1 98.19 410 ALA A C 1
ATOM 3152 O O . ALA A 1 410 ? 9.734 -2.689 -25.188 1 98.19 410 ALA A O 1
ATOM 3153 N N . TYR A 1 411 ? 8.195 -2.811 -23.641 1 98.06 411 TYR A N 1
ATOM 3154 C CA . TYR A 1 411 ? 9.047 -3.584 -22.734 1 98.06 411 TYR A CA 1
ATOM 3155 C C . TYR A 1 411 ? 9.297 -4.98 -23.297 1 98.06 411 TYR A C 1
ATOM 3157 O O . TYR A 1 411 ? 10.414 -5.492 -23.219 1 98.06 411 TYR A O 1
ATOM 3165 N N . GLN A 1 412 ? 8.281 -5.613 -23.859 1 98.06 412 GLN A N 1
ATOM 3166 C CA . GLN A 1 412 ? 8.328 -7.012 -24.281 1 98.06 412 GLN A CA 1
ATOM 3167 C C . GLN A 1 412 ? 9.016 -7.152 -25.625 1 98.06 412 GLN A C 1
ATOM 3169 O O . GLN A 1 412 ? 9.391 -8.258 -26.031 1 98.06 412 GLN A O 1
ATOM 3174 N N . ARG A 1 413 ? 9.188 -6.066 -26.312 1 97.5 413 ARG A N 1
ATOM 3175 C CA . ARG A 1 413 ? 9.602 -6.098 -27.719 1 97.5 413 ARG A CA 1
ATOM 3176 C C . ARG A 1 413 ? 10.938 -6.82 -27.875 1 97.5 413 ARG A C 1
ATOM 3178 O O . ARG A 1 413 ? 11.07 -7.727 -28.703 1 97.5 413 ARG A O 1
ATOM 3185 N N . GLU A 1 414 ? 11.883 -6.391 -27.109 1 96.56 414 GLU A N 1
ATOM 3186 C CA . GLU A 1 414 ? 13.203 -7.004 -27.203 1 96.56 414 GLU A CA 1
ATOM 3187 C C . GLU A 1 414 ? 13.164 -8.477 -26.812 1 96.56 414 GLU A C 1
ATOM 3189 O O . GLU A 1 414 ? 13.898 -9.297 -27.375 1 96.56 414 GLU A O 1
ATOM 3194 N N . ILE A 1 415 ? 12.383 -8.805 -25.875 1 98.06 415 ILE A N 1
ATOM 3195 C CA . ILE A 1 415 ? 12.242 -10.195 -25.453 1 98.06 415 ILE A CA 1
ATOM 3196 C C . ILE A 1 415 ? 11.656 -11.023 -26.594 1 98.06 415 ILE A C 1
ATOM 3198 O O . ILE A 1 415 ? 12.156 -12.109 -26.891 1 98.06 415 ILE A O 1
ATOM 3202 N N . ASN A 1 416 ? 10.602 -10.531 -27.203 1 98 416 ASN A N 1
ATOM 3203 C CA . ASN A 1 416 ? 9.984 -11.195 -28.344 1 98 416 ASN A CA 1
ATOM 3204 C C . ASN A 1 416 ? 10.992 -11.438 -29.469 1 98 416 ASN A C 1
ATOM 3206 O O . ASN A 1 416 ? 11.031 -12.531 -30.047 1 98 416 ASN A O 1
ATOM 3210 N N . GLU A 1 417 ? 11.781 -10.414 -29.719 1 97.5 417 GLU A N 1
ATOM 3211 C CA . GLU A 1 417 ? 12.812 -10.547 -30.75 1 97.5 417 GLU A CA 1
ATOM 3212 C C . GLU A 1 417 ? 13.789 -11.672 -30.406 1 97.5 417 GLU A C 1
ATOM 3214 O O . GLU A 1 417 ? 14.148 -12.477 -31.266 1 97.5 417 GLU A O 1
ATOM 3219 N N . GLY A 1 418 ? 14.156 -11.734 -29.156 1 96.75 418 GLY A N 1
ATOM 3220 C CA . GLY A 1 418 ? 15.062 -12.773 -28.703 1 96.75 418 GLY A CA 1
ATOM 3221 C C . GLY A 1 418 ? 14.469 -14.172 -28.812 1 96.75 418 GLY A C 1
ATOM 3222 O O . GLY A 1 418 ? 15.203 -15.156 -28.922 1 96.75 418 GLY A O 1
ATOM 3223 N N . LEU A 1 419 ? 13.125 -14.266 -28.812 1 96.69 419 LEU A N 1
ATOM 3224 C CA . LEU A 1 419 ? 12.422 -15.539 -28.906 1 96.69 419 LEU A CA 1
ATOM 3225 C C . LEU A 1 419 ? 12.117 -15.898 -30.344 1 96.69 419 LEU A C 1
ATOM 3227 O O . LEU A 1 419 ? 11.586 -16.969 -30.625 1 96.69 419 LEU A O 1
ATOM 3231 N N . GLY A 1 420 ? 12.43 -15.016 -31.25 1 96.31 420 GLY A N 1
ATOM 3232 C CA . GLY A 1 420 ? 12.086 -15.219 -32.656 1 96.31 420 GLY A CA 1
ATOM 3233 C C . GLY A 1 420 ? 10.609 -15.008 -32.938 1 96.31 420 GLY A C 1
ATOM 3234 O O . GLY A 1 420 ? 10.062 -15.617 -33.844 1 96.31 420 GLY A O 1
ATOM 3235 N N . LEU A 1 421 ? 10 -14.289 -32.125 1 95.5 421 LEU A N 1
ATOM 3236 C CA . LEU A 1 421 ? 8.578 -14.008 -32.281 1 95.5 421 LEU A CA 1
ATOM 3237 C C . LEU A 1 421 ? 8.359 -12.609 -32.844 1 95.5 421 LEU A C 1
ATOM 3239 O O . LEU A 1 421 ? 9.133 -11.695 -32.594 1 95.5 421 LEU A O 1
ATOM 3243 N N . MET B 1 1 ? 11.43 41.969 26.828 1 52.72 1 MET B N 1
ATOM 3244 C CA . MET B 1 1 ? 11.109 42.281 25.438 1 52.72 1 MET B CA 1
ATOM 3245 C C . MET B 1 1 ? 9.602 42.344 25.219 1 52.72 1 MET B C 1
ATOM 3247 O O . MET B 1 1 ? 8.844 41.625 25.891 1 52.72 1 MET B O 1
ATOM 3251 N N . GLU B 1 2 ? 9.039 43.375 24.516 1 82.06 2 GLU B N 1
ATOM 3252 C CA . GLU B 1 2 ? 7.609 43.594 24.312 1 82.06 2 GLU B CA 1
ATOM 3253 C C . GLU B 1 2 ? 6.969 42.438 23.562 1 82.06 2 GLU B C 1
ATOM 3255 O O . GLU B 1 2 ? 7.547 41.906 22.594 1 82.06 2 GLU B O 1
ATOM 3260 N N . ARG B 1 3 ? 5.957 41.781 24.109 1 95 3 ARG B N 1
ATOM 3261 C CA . ARG B 1 3 ? 5.242 40.656 23.516 1 95 3 ARG B CA 1
ATOM 3262 C C . ARG B 1 3 ? 4.488 41.094 22.266 1 95 3 ARG B C 1
ATOM 3264 O O . ARG B 1 3 ? 4.094 42.25 22.141 1 95 3 ARG B O 1
ATOM 3271 N N . ILE B 1 4 ? 4.383 40.25 21.312 1 98.31 4 ILE B N 1
ATOM 3272 C CA . ILE B 1 4 ? 3.713 40.5 20.031 1 98.31 4 ILE B CA 1
ATOM 3273 C C . ILE B 1 4 ? 2.199 40.5 20.25 1 98.31 4 ILE B C 1
ATOM 3275 O O . ILE B 1 4 ? 1.628 39.469 20.641 1 98.31 4 ILE B O 1
ATOM 3279 N N . PRO B 1 5 ? 1.527 41.625 20.094 1 98.56 5 PRO B N 1
ATOM 3280 C CA . PRO B 1 5 ? 0.067 41.625 20.203 1 98.56 5 PRO B CA 1
ATOM 3281 C C . PRO B 1 5 ? -0.59 40.688 19.203 1 98.56 5 PRO B C 1
ATOM 3283 O O . PRO B 1 5 ? -0.437 40.844 17.984 1 98.56 5 PRO B O 1
ATOM 3286 N N . LEU B 1 6 ? -1.338 39.688 19.672 1 98.81 6 LEU B N 1
ATOM 3287 C CA . LEU B 1 6 ? -1.909 38.594 18.859 1 98.81 6 LEU B CA 1
ATOM 3288 C C . LEU B 1 6 ? -3.43 38.594 18.984 1 98.81 6 LEU B C 1
ATOM 3290 O O . LEU B 1 6 ? -3.975 38.812 20.062 1 98.81 6 LEU B O 1
ATOM 3294 N N . ALA B 1 7 ? -4.109 38.344 17.922 1 98.94 7 ALA B N 1
ATOM 3295 C CA . ALA B 1 7 ? -5.535 38.031 17.938 1 98.94 7 ALA B CA 1
ATOM 3296 C C . ALA B 1 7 ? -5.797 36.625 17.391 1 98.94 7 ALA B C 1
ATOM 3298 O O . ALA B 1 7 ? -5.176 36.188 16.422 1 98.94 7 ALA B O 1
ATOM 3299 N N . ILE B 1 8 ? -6.641 35.844 18.031 1 98.88 8 ILE B N 1
ATOM 3300 C CA . ILE B 1 8 ? -7.152 34.594 17.484 1 98.88 8 ILE B CA 1
ATOM 3301 C C . ILE B 1 8 ? -8.445 34.875 16.719 1 98.88 8 ILE B C 1
ATOM 3303 O O . ILE B 1 8 ? -9.398 35.438 17.281 1 98.88 8 ILE B O 1
ATOM 3307 N N . VAL B 1 9 ? -8.422 34.594 15.445 1 98.88 9 VAL B N 1
ATOM 3308 C CA . VAL B 1 9 ? -9.578 34.75 14.578 1 98.88 9 VAL B CA 1
ATOM 3309 C C . VAL B 1 9 ? -10.234 33.406 14.32 1 98.88 9 VAL B C 1
ATOM 3311 O O . VAL B 1 9 ? -9.68 32.562 13.617 1 98.88 9 VAL B O 1
ATOM 3314 N N . GLY B 1 10 ? -11.438 33.188 14.719 1 98.06 10 GLY B N 1
ATOM 3315 C CA . GLY B 1 10 ? -12.07 31.891 14.852 1 98.06 10 GLY B CA 1
ATOM 3316 C C . GLY B 1 10 ? -11.945 31.297 16.25 1 98.06 10 GLY B C 1
ATOM 3317 O O . GLY B 1 10 ? -10.852 30.922 16.672 1 98.06 10 GLY B O 1
ATOM 3318 N N . CYS B 1 11 ? -13.078 31.25 16.938 1 97.25 11 CYS B N 1
ATOM 3319 C CA . CYS B 1 11 ? -13.031 30.875 18.359 1 97.25 11 CYS B CA 1
ATOM 3320 C C . CYS B 1 11 ? -13.828 29.609 18.625 1 97.25 11 CYS B C 1
ATOM 3322 O O . CYS B 1 11 ? -14.438 29.469 19.688 1 97.25 11 CYS B O 1
ATOM 3324 N N . GLY B 1 12 ? -13.93 28.734 17.594 1 93.5 12 GLY B N 1
ATOM 3325 C CA . GLY B 1 12 ? -14.508 27.406 17.781 1 93.5 12 GLY B CA 1
ATOM 3326 C C . GLY B 1 12 ? -13.531 26.422 18.391 1 93.5 12 GLY B C 1
ATOM 3327 O O . GLY B 1 12 ? -12.719 26.781 19.25 1 93.5 12 GLY B O 1
ATOM 3328 N N . GLY B 1 13 ? -13.727 25.156 18.078 1 92.06 13 GLY B N 1
ATOM 3329 C CA . GLY B 1 13 ? -12.875 24.109 18.609 1 92.06 13 GLY B CA 1
ATOM 3330 C C . GLY B 1 13 ? -11.398 24.328 18.344 1 92.06 13 GLY B C 1
ATOM 3331 O O . GLY B 1 13 ? -10.578 24.25 19.266 1 92.06 13 GLY B O 1
ATOM 3332 N N . MET B 1 14 ? -11.07 24.641 17.109 1 94.81 14 MET B N 1
ATOM 3333 C CA . MET B 1 14 ? -9.672 24.844 16.734 1 94.81 14 MET B CA 1
ATOM 3334 C C . MET B 1 14 ? -9.102 26.078 17.438 1 94.81 14 MET B C 1
ATOM 3336 O O . MET B 1 14 ? -7.938 26.094 17.828 1 94.81 14 MET B O 1
ATOM 3340 N N . GLY B 1 15 ? -9.906 27.141 17.531 1 97.12 15 GLY B N 1
ATOM 3341 C CA . GLY B 1 15 ? -9.477 28.312 18.281 1 97.12 15 GLY B CA 1
ATOM 3342 C C . GLY B 1 15 ? -9.086 28 19.719 1 97.12 15 GLY B C 1
ATOM 3343 O O . GLY B 1 15 ? -8.055 28.469 20.203 1 97.12 15 GLY B O 1
ATOM 3344 N N . HIS B 1 16 ? -9.891 27.172 20.359 1 96.19 16 HIS B N 1
ATOM 3345 C CA . HIS B 1 16 ? -9.586 26.766 21.719 1 96.19 16 HIS B CA 1
ATOM 3346 C C . HIS B 1 16 ? -8.32 25.922 21.781 1 96.19 16 HIS B C 1
ATOM 3348 O O . HIS B 1 16 ? -7.523 26.062 22.703 1 96.19 16 HIS B O 1
ATOM 3354 N N . ARG B 1 17 ? -8.148 25.031 20.797 1 96.19 17 ARG B N 1
ATOM 3355 C CA . ARG B 1 17 ? -6.926 24.234 20.766 1 96.19 17 ARG B CA 1
ATOM 3356 C C . ARG B 1 17 ? -5.699 25.141 20.672 1 96.19 17 ARG B C 1
ATOM 3358 O O . ARG B 1 17 ? -4.691 24.891 21.328 1 96.19 17 ARG B O 1
ATOM 3365 N N . HIS B 1 18 ? -5.785 26.172 19.812 1 98.31 18 HIS B N 1
ATOM 3366 C CA . HIS B 1 18 ? -4.672 27.094 19.672 1 98.31 18 HIS B CA 1
ATOM 3367 C C . HIS B 1 18 ? -4.469 27.906 20.953 1 98.31 18 HIS B C 1
ATOM 3369 O O . HIS B 1 18 ? -3.334 28.141 21.375 1 98.31 18 HIS B O 1
ATOM 3375 N N . LEU B 1 19 ? -5.566 28.281 21.609 1 98.31 19 LEU B N 1
ATOM 3376 C CA . LEU B 1 19 ? -5.465 28.938 22.922 1 98.31 19 LEU B CA 1
ATOM 3377 C C . LEU B 1 19 ? -4.727 28.062 23.906 1 98.31 19 LEU B C 1
ATOM 3379 O O . LEU B 1 19 ? -3.885 28.547 24.672 1 98.31 19 LEU B O 1
ATOM 3383 N N . TYR B 1 20 ? -5.047 26.75 23.906 1 97.81 20 TYR B N 1
ATOM 3384 C CA . TYR B 1 20 ? -4.391 25.812 24.812 1 97.81 20 TYR B CA 1
ATOM 3385 C C . TYR B 1 20 ? -2.896 25.734 24.531 1 97.81 20 TYR B C 1
ATOM 3387 O O . TYR B 1 20 ? -2.09 25.609 25.453 1 97.81 20 TYR B O 1
ATOM 3395 N N . GLY B 1 21 ? -2.518 25.812 23.234 1 98.06 21 GLY B N 1
ATOM 3396 C CA . GLY B 1 21 ? -1.107 25.859 22.891 1 98.06 21 GLY B CA 1
ATOM 3397 C C . GLY B 1 21 ? -0.413 27.109 23.406 1 98.06 21 GLY B C 1
ATOM 3398 O O . GLY B 1 21 ? 0.688 27.031 23.953 1 98.06 21 GLY B O 1
ATOM 3399 N N . LEU B 1 22 ? -1.048 28.219 23.25 1 98.38 22 LEU B N 1
ATOM 3400 C CA . LEU B 1 22 ? -0.517 29.484 23.766 1 98.38 22 LEU B CA 1
ATOM 3401 C C . LEU B 1 22 ? -0.361 29.422 25.281 1 98.38 22 LEU B C 1
ATOM 3403 O O . LEU B 1 22 ? 0.63 29.922 25.812 1 98.38 22 LEU B O 1
ATOM 3407 N N . ALA B 1 23 ? -1.333 28.844 25.922 1 98.12 23 ALA B N 1
ATOM 3408 C CA . ALA B 1 23 ? -1.299 28.703 27.375 1 98.12 23 ALA B CA 1
ATOM 3409 C C . ALA B 1 23 ? -0.13 27.812 27.812 1 98.12 23 ALA B C 1
ATOM 3411 O O . ALA B 1 23 ? 0.509 28.094 28.828 1 98.12 23 ALA B O 1
ATOM 3412 N N . GLU B 1 24 ? 0.033 26.734 27.062 1 97.56 24 GLU B N 1
ATOM 3413 C CA . GLU B 1 24 ? 1.151 25.844 27.359 1 97.56 24 GLU B CA 1
ATOM 3414 C C . GLU B 1 24 ? 2.484 26.578 27.25 1 97.56 24 GLU B C 1
ATOM 3416 O O . GLU B 1 24 ? 3.373 26.375 28.078 1 97.56 24 GLU B O 1
ATOM 3421 N N . LEU B 1 25 ? 2.646 27.359 26.266 1 97.5 25 LEU B N 1
ATOM 3422 C CA . LEU B 1 25 ? 3.85 28.156 26.062 1 97.5 25 LEU B CA 1
ATOM 3423 C C . LEU B 1 25 ? 4.012 29.172 27.188 1 97.5 25 LEU B C 1
ATOM 3425 O O . LEU B 1 25 ? 5.125 29.406 27.672 1 97.5 25 LEU B O 1
ATOM 3429 N N . HIS B 1 26 ? 2.951 29.812 27.594 1 97.06 26 HIS B N 1
ATOM 3430 C CA . HIS B 1 26 ? 2.936 30.766 28.688 1 97.06 26 HIS B CA 1
ATOM 3431 C C . HIS B 1 26 ? 3.348 30.109 30 1 97.06 26 HIS B C 1
ATOM 3433 O O . HIS B 1 26 ? 4.172 30.656 30.734 1 97.06 26 HIS B O 1
ATOM 3439 N N . ARG B 1 27 ? 2.805 28.984 30.234 1 96.94 27 ARG B N 1
ATOM 3440 C CA . ARG B 1 27 ? 3.115 28.25 31.453 1 96.94 27 ARG B CA 1
ATOM 3441 C C . ARG B 1 27 ? 4.598 27.891 31.516 1 96.94 27 ARG B C 1
ATOM 3443 O O . ARG B 1 27 ? 5.191 27.891 32.594 1 96.94 27 ARG B O 1
ATOM 3450 N N . ALA B 1 28 ? 5.148 27.656 30.406 1 97.12 28 ALA B N 1
ATOM 3451 C CA . ALA B 1 28 ? 6.559 27.281 30.328 1 97.12 28 ALA B CA 1
ATOM 3452 C C . ALA B 1 28 ? 7.461 28.5 30.422 1 97.12 28 ALA B C 1
ATOM 3454 O O . ALA B 1 28 ? 8.688 28.375 30.422 1 97.12 28 ALA B O 1
ATOM 3455 N N . GLY B 1 29 ? 6.902 29.703 30.422 1 96.31 29 GLY B N 1
ATOM 3456 C CA . GLY B 1 29 ? 7.664 30.938 30.5 1 96.31 29 GLY B CA 1
ATOM 3457 C C . GLY B 1 29 ? 8.297 31.328 29.188 1 96.31 29 GLY B C 1
ATOM 3458 O O . GLY B 1 29 ? 9.289 32.062 29.156 1 96.31 29 GLY B O 1
ATOM 3459 N N . LEU B 1 30 ? 7.703 30.859 28.109 1 96.12 30 LEU B N 1
ATOM 3460 C CA . LEU B 1 30 ? 8.352 31.016 26.812 1 96.12 30 LEU B CA 1
ATOM 3461 C C . LEU B 1 30 ? 7.504 31.875 25.875 1 96.12 30 LEU B C 1
ATOM 3463 O O . LEU B 1 30 ? 7.922 32.188 24.766 1 96.12 30 LEU B O 1
ATOM 3467 N N . SER B 1 31 ? 6.293 32.25 26.266 1 95.12 31 SER B N 1
ATOM 3468 C CA . SER B 1 31 ? 5.379 32.938 25.344 1 95.12 31 SER B CA 1
ATOM 3469 C C . SER B 1 31 ? 5.883 34.344 25.016 1 95.12 31 SER B C 1
ATOM 3471 O O . SER B 1 31 ? 6.312 35.062 25.891 1 95.12 31 SER B O 1
ATOM 3473 N N . ARG B 1 32 ? 5.852 34.625 23.766 1 97.12 32 ARG B N 1
ATOM 3474 C CA . ARG B 1 32 ? 6.25 35.938 23.281 1 97.12 32 ARG B CA 1
ATOM 3475 C C . ARG B 1 32 ? 5.059 36.688 22.703 1 97.12 32 ARG B C 1
ATOM 3477 O O . ARG B 1 32 ? 5.227 37.719 22.016 1 97.12 32 ARG B O 1
ATOM 3484 N N . PHE B 1 33 ? 3.865 36.125 22.938 1 98.19 33 PHE B N 1
ATOM 3485 C CA . PHE B 1 33 ? 2.641 36.75 22.438 1 98.19 33 PHE B CA 1
ATOM 3486 C C . PHE B 1 33 ? 1.809 37.312 23.578 1 98.19 33 PHE B C 1
ATOM 3488 O O . PHE B 1 33 ? 1.859 36.812 24.703 1 98.19 33 PHE B O 1
ATOM 3495 N N . ASP B 1 34 ? 1.147 38.375 23.328 1 98 34 ASP B N 1
ATOM 3496 C CA . ASP B 1 34 ? 0.078 38.906 24.156 1 98 34 ASP B CA 1
ATOM 3497 C C . ASP B 1 34 ? -1.27 38.812 23.438 1 98 34 ASP B C 1
ATOM 3499 O O . ASP B 1 34 ? -1.514 39.531 22.453 1 98 34 ASP B O 1
ATOM 3503 N N . LEU B 1 35 ? -2.109 37.906 23.922 1 98.69 35 LEU B N 1
ATOM 3504 C CA . LEU B 1 35 ? -3.416 37.75 23.281 1 98.69 35 LEU B CA 1
ATOM 3505 C C . LEU B 1 35 ? -4.309 38.938 23.609 1 98.69 35 LEU B C 1
ATOM 3507 O O . LEU B 1 35 ? -4.836 39.062 24.719 1 98.69 35 LEU B O 1
ATOM 3511 N N . VAL B 1 36 ? -4.578 39.781 22.641 1 98.31 36 VAL B N 1
ATOM 3512 C CA . VAL B 1 36 ? -5.242 41.062 22.922 1 98.31 36 VAL B CA 1
ATOM 3513 C C . VAL B 1 36 ? -6.691 41 22.453 1 98.31 36 VAL B C 1
ATOM 3515 O O . VAL B 1 36 ? -7.52 41.812 22.859 1 98.31 36 VAL B O 1
ATOM 3518 N N . ALA B 1 37 ? -6.961 39.969 21.562 1 98.81 37 ALA B N 1
ATOM 3519 C CA . ALA B 1 37 ? -8.336 39.938 21.078 1 98.81 37 ALA B CA 1
ATOM 3520 C C . ALA B 1 37 ? -8.742 38.5 20.656 1 98.81 37 ALA B C 1
ATOM 3522 O O . ALA B 1 37 ? -7.895 37.719 20.234 1 98.81 37 ALA B O 1
ATOM 3523 N N . ALA B 1 38 ? -9.984 38.188 20.828 1 98.81 38 ALA B N 1
ATOM 3524 C CA . ALA B 1 38 ? -10.703 37.062 20.266 1 98.81 38 ALA B CA 1
ATOM 3525 C C . ALA B 1 38 ? -11.75 37.5 19.25 1 98.81 38 ALA B C 1
ATOM 3527 O O . ALA B 1 38 ? -12.641 38.281 19.594 1 98.81 38 ALA B O 1
ATOM 3528 N N . CYS B 1 39 ? -11.594 37.062 18.078 1 98.81 39 CYS B N 1
ATOM 3529 C CA . CYS B 1 39 ? -12.445 37.531 16.984 1 98.81 39 CYS B CA 1
ATOM 3530 C C . CYS B 1 39 ? -13.305 36.406 16.438 1 98.81 39 CYS B C 1
ATOM 3532 O O . CYS B 1 39 ? -12.781 35.406 15.922 1 98.81 39 CYS B O 1
ATOM 3534 N N . ASP B 1 40 ? -14.586 36.469 16.531 1 98.38 40 ASP B N 1
ATOM 3535 C CA . ASP B 1 40 ? -15.562 35.531 16 1 98.38 40 ASP B CA 1
ATOM 3536 C C . ASP B 1 40 ? -16.922 36.188 15.789 1 98.38 40 ASP B C 1
ATOM 3538 O O . ASP B 1 40 ? -17.391 36.938 16.641 1 98.38 40 ASP B O 1
ATOM 3542 N N . PRO B 1 41 ? -17.531 35.938 14.594 1 97.56 41 PRO B N 1
ATOM 35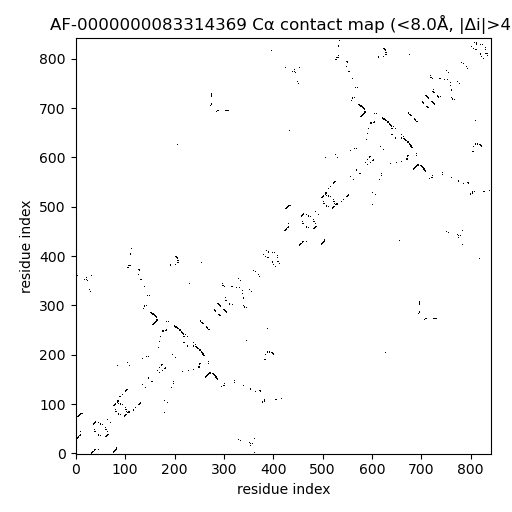43 C CA . PRO B 1 41 ? -18.844 36.562 14.398 1 97.56 41 PRO B CA 1
ATOM 3544 C C . PRO B 1 41 ? -19.891 36.031 15.391 1 97.56 41 PRO B C 1
ATOM 3546 O O . PRO B 1 41 ? -20.906 36.719 15.617 1 97.56 41 PRO B O 1
ATOM 3549 N N . VAL B 1 42 ? -19.719 34.844 15.883 1 96.25 42 VAL B N 1
ATOM 3550 C CA . VAL B 1 42 ? -20.594 34.281 16.922 1 96.25 42 VAL B CA 1
ATOM 3551 C C . VAL B 1 42 ? -20.078 34.719 18.297 1 96.25 42 VAL B C 1
ATOM 3553 O O . VAL B 1 42 ? -19.125 34.156 18.812 1 96.25 42 VAL B O 1
ATOM 3556 N N . ALA B 1 43 ? -20.766 35.531 18.953 1 96.25 43 ALA B N 1
ATOM 3557 C CA . ALA B 1 43 ? -20.328 36.156 20.188 1 96.25 43 ALA B CA 1
ATOM 3558 C C . ALA B 1 43 ? -20.016 35.125 21.266 1 96.25 43 ALA B C 1
ATOM 3560 O O . ALA B 1 43 ? -19.062 35.281 22.016 1 96.25 43 ALA B O 1
ATOM 3561 N N . ASP B 1 44 ? -20.859 34.125 21.312 1 95.94 44 ASP B N 1
ATOM 3562 C CA . ASP B 1 44 ? -20.672 33.094 22.328 1 95.94 44 ASP B CA 1
ATOM 3563 C C . ASP B 1 44 ? -19.328 32.406 22.188 1 95.94 44 ASP B C 1
ATOM 3565 O O . ASP B 1 44 ? -18.688 32.062 23.172 1 95.94 44 ASP B O 1
ATOM 3569 N N . ASN B 1 45 ? -18.953 32.188 20.953 1 95.88 45 ASN B N 1
ATOM 3570 C CA . ASN B 1 45 ? -17.641 31.578 20.703 1 95.88 45 ASN B CA 1
ATOM 3571 C C . ASN B 1 45 ? -16.5 32.469 21.172 1 95.88 45 ASN B C 1
ATOM 3573 O O . ASN B 1 45 ? -15.602 32 21.875 1 95.88 45 ASN B O 1
ATOM 3577 N N . ALA B 1 46 ? -16.562 33.719 20.812 1 98.06 46 ALA B N 1
ATOM 3578 C CA . ALA B 1 46 ? -15.508 34.656 21.156 1 98.06 46 ALA B CA 1
ATOM 3579 C C . ALA B 1 46 ? -15.43 34.875 22.672 1 98.06 46 ALA B C 1
ATOM 3581 O O . ALA B 1 46 ? -14.336 34.906 23.234 1 98.06 46 ALA B O 1
ATOM 3582 N N . ASN B 1 47 ? -16.578 34.969 23.281 1 98.19 47 ASN B N 1
ATOM 3583 C CA . ASN B 1 47 ? -16.625 35.156 24.719 1 98.19 47 ASN B CA 1
ATOM 3584 C C . ASN B 1 47 ? -16.062 33.938 25.469 1 98.19 47 ASN B C 1
ATOM 3586 O O . ASN B 1 47 ? -15.32 34.094 26.438 1 98.19 47 ASN B O 1
ATOM 3590 N N . SER B 1 48 ? -16.484 32.781 25.016 1 96.81 48 SER B N 1
ATOM 3591 C CA . SER B 1 48 ? -16 31.562 25.641 1 96.81 48 SER B CA 1
ATOM 3592 C C . SER B 1 48 ? -14.477 31.484 25.594 1 96.81 48 SER B C 1
ATOM 3594 O O . SER B 1 48 ? -13.836 31.172 26.594 1 96.81 48 SER B O 1
ATOM 3596 N N . LEU B 1 49 ? -13.906 31.781 24.422 1 97.88 49 LEU B N 1
ATOM 3597 C CA . LEU B 1 49 ? -12.453 31.766 24.281 1 97.88 49 LEU B CA 1
ATOM 3598 C C . LEU B 1 49 ? -11.805 32.844 25.141 1 97.88 49 LEU B C 1
ATOM 3600 O O . LEU B 1 49 ? -10.812 32.594 25.828 1 97.88 49 LEU B O 1
ATOM 3604 N N . ALA B 1 50 ? -12.352 34.031 25.188 1 98.69 50 ALA B N 1
ATOM 3605 C CA . ALA B 1 50 ? -11.82 35.125 25.969 1 98.69 50 ALA B CA 1
ATOM 3606 C C . ALA B 1 50 ? -11.836 34.812 27.453 1 98.69 50 ALA B C 1
ATOM 3608 O O . ALA B 1 50 ? -10.898 35.156 28.188 1 98.69 50 ALA B O 1
ATOM 3609 N N . ASP B 1 51 ? -12.906 34.188 27.906 1 98.5 51 ASP B N 1
ATOM 3610 C CA . ASP B 1 51 ? -13.031 33.844 29.312 1 98.5 51 ASP B CA 1
ATOM 3611 C C . ASP B 1 51 ? -11.961 32.812 29.703 1 98.5 51 ASP B C 1
ATOM 3613 O O . ASP B 1 51 ? -11.352 32.938 30.766 1 98.5 51 ASP B O 1
ATOM 3617 N N . GLN B 1 52 ? -11.781 31.891 28.875 1 97.62 52 GLN B N 1
ATOM 3618 C CA . GLN B 1 52 ? -10.75 30.906 29.156 1 97.62 52 GLN B CA 1
ATOM 3619 C C . GLN B 1 52 ? -9.359 31.531 29.141 1 97.62 52 GLN B C 1
ATOM 3621 O O . GLN B 1 52 ? -8.5 31.188 29.953 1 97.62 52 GLN B O 1
ATOM 3626 N N . ALA B 1 53 ? -9.164 32.438 28.188 1 98.5 53 ALA B N 1
ATOM 3627 C CA . ALA B 1 53 ? -7.902 33.156 28.125 1 98.5 53 ALA B CA 1
ATOM 3628 C C . ALA B 1 53 ? -7.656 33.938 29.406 1 98.5 53 ALA B C 1
ATOM 3630 O O . ALA B 1 53 ? -6.527 34 29.891 1 98.5 53 ALA B O 1
ATOM 3631 N N . ALA B 1 54 ? -8.656 34.531 29.891 1 98.38 54 ALA B N 1
ATOM 3632 C CA . ALA B 1 54 ? -8.547 35.281 31.156 1 98.38 54 ALA B CA 1
ATOM 3633 C C . ALA B 1 54 ? -8.062 34.375 32.281 1 98.38 54 ALA B C 1
ATOM 3635 O O . ALA B 1 54 ? -7.262 34.781 33.125 1 98.38 54 ALA B O 1
ATOM 3636 N N . GLU B 1 55 ? -8.594 33.188 32.25 1 98 55 GLU B N 1
ATOM 3637 C CA . GLU B 1 55 ? -8.172 32.219 33.281 1 98 55 GLU B CA 1
ATOM 3638 C C . GLU B 1 55 ? -6.695 31.875 33.125 1 98 55 GLU B C 1
ATOM 3640 O O . GLU B 1 55 ? -5.977 31.734 34.094 1 98 55 GLU B O 1
ATOM 3645 N N . PHE B 1 56 ? -6.277 31.734 31.875 1 97.44 56 PHE B N 1
ATOM 3646 C CA . PHE B 1 56 ? -4.926 31.266 31.594 1 97.44 56 PHE B CA 1
ATOM 3647 C C . PHE B 1 56 ? -3.912 32.375 31.781 1 97.44 56 PHE B C 1
ATOM 3649 O O . PHE B 1 56 ? -2.801 32.156 32.281 1 97.44 56 PHE B O 1
ATOM 3656 N N . PHE B 1 57 ? -4.305 33.656 31.406 1 97.31 57 PHE B N 1
ATOM 3657 C CA . PHE B 1 57 ? -3.301 34.688 31.25 1 97.31 57 PHE B CA 1
ATOM 3658 C C . PHE B 1 57 ? -3.527 35.812 32.25 1 97.31 57 PHE B C 1
ATOM 3660 O O . PHE B 1 57 ? -2.695 36.719 32.406 1 97.31 57 PHE B O 1
ATOM 3667 N N . GLY B 1 58 ? -4.605 35.844 32.969 1 96.56 58 GLY B N 1
ATOM 3668 C CA . GLY B 1 58 ? -4.914 36.844 33.969 1 96.56 58 GLY B CA 1
ATOM 3669 C C . GLY B 1 58 ? -5.52 38.125 33.375 1 96.56 58 GLY B C 1
ATOM 3670 O O . GLY B 1 58 ? -5.789 39.094 34.094 1 96.56 58 GLY B O 1
ATOM 3671 N N . ARG B 1 59 ? -5.688 38.125 32.094 1 96.25 59 ARG B N 1
ATOM 3672 C CA . ARG B 1 59 ? -6.285 39.25 31.391 1 96.25 59 ARG B CA 1
ATOM 3673 C C . ARG B 1 59 ? -7.207 38.75 30.281 1 96.25 59 ARG B C 1
ATOM 3675 O O . ARG B 1 59 ? -6.828 37.906 29.484 1 96.25 59 ARG B O 1
ATOM 3682 N N . ARG B 1 60 ? -8.344 39.312 30.234 1 98.12 60 ARG B N 1
ATOM 3683 C CA . ARG B 1 60 ? -9.32 38.969 29.219 1 98.12 60 ARG B CA 1
ATOM 3684 C C . ARG B 1 60 ? -9.078 39.75 27.922 1 98.12 60 ARG B C 1
ATOM 3686 O O . ARG B 1 60 ? -9.062 41 27.938 1 98.12 60 ARG B O 1
ATOM 3693 N N . PRO B 1 61 ? -8.805 39.125 26.859 1 98.56 61 PRO B N 1
ATOM 3694 C CA . PRO B 1 61 ? -8.68 39.844 25.594 1 98.56 61 PRO B CA 1
ATOM 3695 C C . PRO B 1 61 ? -9.992 40.469 25.156 1 98.56 61 PRO B C 1
ATOM 3697 O O . PRO B 1 61 ? -11.062 40.094 25.625 1 98.56 61 PRO B O 1
ATOM 3700 N N . ALA B 1 62 ? -9.898 41.438 24.297 1 98.62 62 ALA B N 1
ATOM 3701 C CA . ALA B 1 62 ? -11.086 42.031 23.719 1 98.62 62 ALA B CA 1
ATOM 3702 C C . ALA B 1 62 ? -11.852 41.062 22.844 1 98.62 62 ALA B C 1
ATOM 3704 O O . ALA B 1 62 ? -11.25 40.188 22.219 1 98.62 62 ALA B O 1
ATOM 3705 N N . VAL B 1 63 ? -13.148 41.125 22.891 1 98.56 63 VAL B N 1
ATOM 3706 C CA . VAL B 1 63 ? -14.008 40.312 22.031 1 98.56 63 VAL B CA 1
ATOM 3707 C C . VAL B 1 63 ? -14.547 41.156 20.875 1 98.56 63 VAL B C 1
ATOM 3709 O O . VAL B 1 63 ? -15.125 42.219 21.094 1 98.56 63 VAL B O 1
ATOM 3712 N N . VAL B 1 64 ? -14.312 40.719 19.672 1 98.44 64 VAL B N 1
ATOM 3713 C CA . VAL B 1 64 ? -14.797 41.469 18.516 1 98.44 64 VAL B CA 1
ATOM 3714 C C . VAL B 1 64 ? -15.43 40.5 17.516 1 98.44 64 VAL B C 1
ATOM 3716 O O . VAL B 1 64 ? -15.148 39.312 17.531 1 98.44 64 VAL B O 1
ATOM 3719 N N . ALA B 1 65 ? -16.234 41.062 16.578 1 97.88 65 ALA B N 1
ATOM 3720 C CA . ALA B 1 65 ? -16.953 40.219 15.617 1 97.88 65 ALA B CA 1
ATOM 3721 C C . ALA B 1 65 ? -16.266 40.25 14.25 1 97.88 65 ALA B C 1
ATOM 3723 O O . ALA B 1 65 ? -16.422 39.312 13.469 1 97.88 65 ALA B O 1
ATOM 3724 N N . ASP B 1 66 ? -15.5 41.312 14.078 1 97.19 66 ASP B N 1
ATOM 3725 C CA . ASP B 1 66 ? -14.914 41.5 12.758 1 97.19 66 ASP B CA 1
ATOM 3726 C C . ASP B 1 66 ? -13.445 41.906 12.867 1 97.19 66 ASP B C 1
ATOM 3728 O O . ASP B 1 66 ? -13.047 42.594 13.812 1 97.19 66 ASP B O 1
ATOM 3732 N N . MET B 1 67 ? -12.664 41.562 11.812 1 97.56 67 MET B N 1
ATOM 3733 C CA . MET B 1 67 ? -11.227 41.844 11.82 1 97.56 67 MET B CA 1
ATOM 3734 C C . MET B 1 67 ? -10.969 43.344 11.773 1 97.56 67 MET B C 1
ATOM 3736 O O . MET B 1 67 ? -9.938 43.812 12.266 1 97.56 67 MET B O 1
ATOM 3740 N N . ALA B 1 68 ? -11.883 44.062 11.172 1 96.81 68 ALA B N 1
ATOM 3741 C CA . ALA B 1 68 ? -11.742 45.531 11.125 1 96.81 68 ALA B CA 1
ATOM 3742 C C . ALA B 1 68 ? -11.617 46.094 12.531 1 96.81 68 ALA B C 1
ATOM 3744 O O . ALA B 1 68 ? -10.914 47.094 12.734 1 96.81 68 ALA B O 1
ATOM 3745 N N . ASP B 1 69 ? -12.289 45.438 13.461 1 97.88 69 ASP B N 1
ATOM 3746 C CA . ASP B 1 69 ? -12.312 45.938 14.836 1 97.88 69 ASP B CA 1
ATOM 3747 C C . ASP B 1 69 ? -11 45.625 15.555 1 97.88 69 ASP B C 1
ATOM 3749 O O . ASP B 1 69 ? -10.781 46.094 16.672 1 97.88 69 ASP B O 1
ATOM 3753 N N . LEU B 1 70 ? -10.109 44.938 14.875 1 98.31 70 LEU B N 1
ATOM 3754 C CA . LEU B 1 70 ? -8.812 44.625 15.461 1 98.31 70 LEU B CA 1
ATOM 3755 C C . LEU B 1 70 ? -7.84 45.781 15.297 1 98.31 70 LEU B C 1
ATOM 3757 O O . LEU B 1 70 ? -6.852 45.875 16.031 1 98.31 70 LEU B O 1
ATOM 3761 N N . VAL B 1 71 ? -8.055 46.688 14.383 1 97.19 71 VAL B N 1
ATOM 3762 C CA . VAL B 1 71 ? -7.129 47.719 13.984 1 97.19 71 VAL B CA 1
ATOM 3763 C C . VAL B 1 71 ? -6.824 48.625 15.188 1 97.19 71 VAL B C 1
ATOM 3765 O O . VAL B 1 71 ? -5.66 48.844 15.531 1 97.19 71 VAL B O 1
ATOM 3768 N N . PRO B 1 72 ? -7.844 49.094 15.93 1 97.62 72 PRO B N 1
ATOM 3769 C CA . PRO B 1 72 ? -7.559 50 17.047 1 97.62 72 PRO B CA 1
ATOM 3770 C C . PRO B 1 72 ? -6.918 49.312 18.234 1 97.62 72 PRO B C 1
ATOM 3772 O O . PRO B 1 72 ? -6.465 49.969 19.172 1 97.62 72 PRO B O 1
ATOM 3775 N N . LEU B 1 73 ? -6.867 48 18.172 1 97.81 73 LEU B N 1
ATOM 3776 C CA . LEU B 1 73 ? -6.379 47.25 19.328 1 97.81 73 LEU B CA 1
ATOM 3777 C C . LEU B 1 73 ? -4.875 47.031 19.234 1 97.81 73 LEU B C 1
ATOM 3779 O O . LEU B 1 73 ? -4.273 46.438 20.141 1 97.81 73 LEU B O 1
ATOM 3783 N N . GLY B 1 74 ? -4.234 47.469 18.125 1 97.06 74 GLY B N 1
ATOM 3784 C CA . GLY B 1 74 ? -2.791 47.375 17.969 1 97.06 74 GLY B CA 1
ATOM 3785 C C . GLY B 1 74 ? -2.307 45.969 17.641 1 97.06 74 GLY B C 1
ATOM 3786 O O . GLY B 1 74 ? -1.182 45.625 17.984 1 97.06 74 GLY B O 1
ATOM 3787 N N . VAL B 1 75 ? -3.115 45.188 17.047 1 98.12 75 VAL B N 1
ATOM 3788 C CA . VAL B 1 75 ? -2.768 43.844 16.656 1 98.12 75 VAL B CA 1
ATOM 3789 C C . VAL B 1 75 ? -1.595 43.844 15.688 1 98.12 75 VAL B C 1
ATOM 3791 O O . VAL B 1 75 ? -1.548 44.688 14.781 1 98.12 75 VAL B O 1
ATOM 3794 N N . ALA B 1 76 ? -0.635 42.969 15.906 1 98.31 76 ALA B N 1
ATOM 3795 C CA . ALA B 1 76 ? 0.52 42.844 15.023 1 98.31 76 ALA B CA 1
ATOM 3796 C C . ALA B 1 76 ? 0.51 41.531 14.281 1 98.31 76 ALA B C 1
ATOM 3798 O O . ALA B 1 76 ? 1.155 41.375 13.234 1 98.31 76 ALA B O 1
ATOM 3799 N N . ALA B 1 77 ? -0.18 40.562 14.836 1 98.81 77 ALA B N 1
ATOM 3800 C CA . ALA B 1 77 ? -0.261 39.219 14.266 1 98.81 77 ALA B CA 1
ATOM 3801 C C . ALA B 1 77 ? -1.633 38.594 14.508 1 98.81 77 ALA B C 1
ATOM 3803 O O . ALA B 1 77 ? -2.287 38.906 15.508 1 98.81 77 ALA B O 1
ATOM 3804 N N . VAL B 1 78 ? -2.049 37.781 13.594 1 98.88 78 VAL B N 1
ATOM 3805 C CA . VAL B 1 78 ? -3.312 37.062 13.766 1 98.88 78 VAL B CA 1
ATOM 3806 C C . VAL B 1 78 ? -3.084 35.562 13.625 1 98.88 78 VAL B C 1
ATOM 3808 O O . VAL B 1 78 ? -2.217 35.125 12.859 1 98.88 78 VAL B O 1
ATOM 3811 N N . ASP B 1 79 ? -3.779 34.781 14.414 1 98.88 79 ASP B N 1
ATOM 3812 C CA . ASP B 1 79 ? -3.936 33.312 14.305 1 98.88 79 ASP B CA 1
ATOM 3813 C C . ASP B 1 79 ? -5.316 32.969 13.766 1 98.88 79 ASP B C 1
ATOM 3815 O O . ASP B 1 79 ? -6.312 33.062 14.484 1 98.88 79 ASP B O 1
ATOM 3819 N N . ILE B 1 80 ? -5.316 32.531 12.508 1 98.88 80 ILE B N 1
ATOM 3820 C CA . ILE B 1 80 ? -6.582 32.25 11.836 1 98.88 80 ILE B CA 1
ATOM 3821 C C . ILE B 1 80 ? -6.91 30.766 11.961 1 98.88 80 ILE B C 1
ATOM 3823 O O . ILE B 1 80 ? -6.258 29.938 11.344 1 98.88 80 ILE B O 1
ATOM 3827 N N . THR B 1 81 ? -7.984 30.438 12.734 1 97.94 81 THR B N 1
ATOM 3828 C CA . THR B 1 81 ? -8.328 29.062 13.055 1 97.94 81 THR B CA 1
ATOM 3829 C C . THR B 1 81 ? -9.75 28.734 12.609 1 97.94 81 THR B C 1
ATOM 3831 O O . THR B 1 81 ? -10.398 27.859 13.172 1 97.94 81 THR B O 1
ATOM 3834 N N . THR B 1 82 ? -10.258 29.516 11.617 1 96.38 82 THR B N 1
ATOM 3835 C CA . THR B 1 82 ? -11.594 29.281 11.062 1 96.38 82 THR B CA 1
ATOM 3836 C C . THR B 1 82 ? -11.602 28.062 10.156 1 96.38 82 THR B C 1
ATOM 3838 O O . THR B 1 82 ? -10.57 27.406 9.977 1 96.38 82 THR B O 1
ATOM 3841 N N . THR B 1 83 ? -12.781 27.719 9.648 1 93.44 83 THR B N 1
ATOM 3842 C CA . THR B 1 83 ? -12.859 26.703 8.609 1 93.44 83 THR B CA 1
ATOM 3843 C C . THR B 1 83 ? -12.133 27.156 7.352 1 93.44 83 THR B C 1
ATOM 3845 O O . THR B 1 83 ? -12.008 28.344 7.09 1 93.44 83 THR B O 1
ATOM 3848 N N . PRO B 1 84 ? -11.68 26.219 6.578 1 94.75 84 PRO B N 1
ATOM 3849 C CA . PRO B 1 84 ? -10.805 26.531 5.449 1 94.75 84 PRO B CA 1
ATOM 3850 C C . PRO B 1 84 ? -11.461 27.469 4.43 1 94.75 84 PRO B C 1
ATOM 3852 O O . PRO B 1 84 ? -10.766 28.219 3.742 1 94.75 84 PRO B O 1
ATOM 3855 N N . ARG B 1 85 ? -12.75 27.453 4.383 1 94.62 85 ARG B N 1
ATOM 3856 C CA . ARG B 1 85 ? -13.477 28.25 3.393 1 94.62 85 ARG B CA 1
ATOM 3857 C C . ARG B 1 85 ? -13.148 29.719 3.533 1 94.62 85 ARG B C 1
ATOM 3859 O O . ARG B 1 85 ? -13.188 30.469 2.551 1 94.62 85 ARG B O 1
ATOM 3866 N N . HIS B 1 86 ? -12.727 30.156 4.723 1 95.69 86 HIS B N 1
ATOM 3867 C CA . HIS B 1 86 ? -12.539 31.578 4.996 1 95.69 86 HIS B CA 1
ATOM 3868 C C . HIS B 1 86 ? -11.062 31.953 5.039 1 95.69 86 HIS B C 1
ATOM 3870 O O . HIS B 1 86 ? -10.711 33.125 5.168 1 95.69 86 HIS B O 1
ATOM 3876 N N . HIS B 1 87 ? -10.172 31.016 4.887 1 98.38 87 HIS B N 1
ATOM 3877 C CA . HIS B 1 87 ? -8.75 31.25 5.098 1 98.38 87 HIS B CA 1
ATOM 3878 C C . HIS B 1 87 ? -8.211 32.281 4.121 1 98.38 87 HIS B C 1
ATOM 3880 O O . HIS B 1 87 ? -7.488 33.219 4.52 1 98.38 87 HIS B O 1
ATOM 3886 N N . HIS B 1 88 ? -8.633 32.156 2.846 1 98.12 88 HIS B N 1
ATOM 3887 C CA . HIS B 1 88 ? -8.047 33.062 1.866 1 98.12 88 HIS B CA 1
ATOM 3888 C C . HIS B 1 88 ? -8.531 34.5 2.078 1 98.12 88 HIS B C 1
ATOM 3890 O O . HIS B 1 88 ? -7.746 35.438 1.993 1 98.12 88 HIS B O 1
ATOM 3896 N N . THR B 1 89 ? -9.82 34.719 2.414 1 98.25 89 THR B N 1
ATOM 3897 C CA . THR B 1 89 ? -10.352 36.062 2.617 1 98.25 89 THR B CA 1
ATOM 3898 C C . THR B 1 89 ? -9.766 36.688 3.885 1 98.25 89 THR B C 1
ATOM 3900 O O . THR B 1 89 ? -9.336 37.844 3.871 1 98.25 89 THR B O 1
ATOM 3903 N N . LEU B 1 90 ? -9.711 35.906 4.949 1 98.62 90 LEU B N 1
ATOM 3904 C CA . LEU B 1 90 ? -9.188 36.406 6.219 1 98.62 90 LEU B CA 1
ATOM 3905 C C . LEU B 1 90 ? -7.676 36.594 6.141 1 98.62 90 LEU B C 1
ATOM 3907 O O . LEU B 1 90 ? -7.148 37.594 6.684 1 98.62 90 LEU B O 1
ATOM 3911 N N . GLY B 1 91 ? -6.98 35.656 5.508 1 98.69 91 GLY B N 1
ATOM 3912 C CA . GLY B 1 91 ? -5.547 35.781 5.312 1 98.69 91 GLY B CA 1
ATOM 3913 C C . GLY B 1 91 ? -5.172 37.031 4.531 1 98.69 91 GLY B C 1
ATOM 3914 O O . GLY B 1 91 ? -4.285 37.781 4.941 1 98.69 91 GLY B O 1
ATOM 3915 N N . VAL B 1 92 ? -5.871 37.25 3.418 1 98.44 92 VAL B N 1
ATOM 3916 C CA . VAL B 1 92 ? -5.617 38.438 2.59 1 98.44 92 VAL B CA 1
ATOM 3917 C C . VAL B 1 92 ? -5.887 39.688 3.396 1 98.44 92 VAL B C 1
ATOM 3919 O O . VAL B 1 92 ? -5.086 40.625 3.379 1 98.44 92 VAL B O 1
ATOM 3922 N N . THR B 1 93 ? -7.02 39.719 4.141 1 98.44 93 THR B N 1
ATOM 3923 C CA . THR B 1 93 ? -7.375 40.844 4.973 1 98.44 93 THR B CA 1
ATOM 3924 C C . THR B 1 93 ? -6.273 41.156 5.988 1 98.44 93 THR B C 1
ATOM 3926 O O . THR B 1 93 ? -5.875 42.312 6.164 1 98.44 93 THR B O 1
ATOM 3929 N N . ALA B 1 94 ? -5.758 40.125 6.66 1 98.69 94 ALA B N 1
ATOM 3930 C CA . ALA B 1 94 ? -4.691 40.281 7.645 1 98.69 94 ALA B CA 1
ATOM 3931 C C . ALA B 1 94 ? -3.455 40.906 7.012 1 98.69 94 ALA B C 1
ATOM 3933 O O . ALA B 1 94 ? -2.9 41.875 7.547 1 98.69 94 ALA B O 1
ATOM 3934 N N . LEU B 1 95 ? -3.043 40.406 5.883 1 98.5 95 LEU B N 1
ATOM 3935 C CA . LEU B 1 95 ? -1.83 40.875 5.203 1 98.5 95 LEU B CA 1
ATOM 3936 C C . LEU B 1 95 ? -1.982 42.312 4.707 1 98.5 95 LEU B C 1
ATOM 3938 O O . LEU B 1 95 ? -1.032 43.094 4.758 1 98.5 95 LEU B O 1
ATOM 3942 N N . GLU B 1 96 ? -3.17 42.625 4.242 1 97.5 96 GLU B N 1
ATOM 3943 C CA . GLU B 1 96 ? -3.434 43.969 3.76 1 97.5 96 GLU B CA 1
ATOM 3944 C C . GLU B 1 96 ? -3.355 45 4.895 1 97.5 96 GLU B C 1
ATOM 3946 O O . GLU B 1 96 ? -3.029 46.156 4.668 1 97.5 96 GLU B O 1
ATOM 3951 N N . HIS B 1 97 ? -3.643 44.562 6.125 1 97.81 97 HIS B N 1
ATOM 3952 C CA . HIS B 1 97 ? -3.551 45.438 7.293 1 97.81 97 HIS B CA 1
ATOM 3953 C C . HIS B 1 97 ? -2.133 45.469 7.852 1 97.81 97 HIS B C 1
ATOM 3955 O O . HIS B 1 97 ? -1.864 46.125 8.844 1 97.81 97 HIS B O 1
ATOM 3961 N N . GLY B 1 98 ? -1.253 44.656 7.25 1 98 98 GLY B N 1
ATOM 3962 C CA . GLY B 1 98 ? 0.138 44.625 7.672 1 98 98 GLY B CA 1
ATOM 3963 C C . GLY B 1 98 ? 0.387 43.688 8.852 1 98 98 GLY B C 1
ATOM 3964 O O . GLY B 1 98 ? 1.357 43.875 9.594 1 98 98 GLY B O 1
ATOM 3965 N N . TRP B 1 99 ? -0.484 42.812 9.133 1 98.69 99 TRP B N 1
ATOM 3966 C CA . TRP B 1 99 ? -0.331 41.875 10.242 1 98.69 99 TRP B CA 1
ATOM 3967 C C . TRP B 1 99 ? 0.334 40.562 9.781 1 98.69 99 TRP B C 1
ATOM 3969 O O . TRP B 1 99 ? 0.054 40.094 8.688 1 98.69 99 TRP B O 1
ATOM 3979 N N . HIS B 1 100 ? 1.299 40 10.547 1 98.75 100 HIS B N 1
ATOM 3980 C CA . HIS B 1 100 ? 1.734 38.625 10.359 1 98.75 100 HIS B CA 1
ATOM 3981 C C . HIS B 1 100 ? 0.583 37.656 10.578 1 98.75 100 HIS B C 1
ATOM 3983 O O . HIS B 1 100 ? -0.363 37.938 11.305 1 98.75 100 HIS B O 1
ATOM 3989 N N . ALA B 1 101 ? 0.636 36.531 9.891 1 98.88 101 ALA B N 1
ATOM 3990 C CA . ALA B 1 101 ? -0.507 35.625 10.008 1 98.88 101 ALA B CA 1
ATOM 3991 C C . ALA B 1 101 ? -0.05 34.156 10.156 1 98.88 101 ALA B C 1
ATOM 3993 O O . ALA B 1 101 ? 0.816 33.719 9.406 1 98.88 101 ALA B O 1
ATOM 3994 N N . MET B 1 102 ? -0.52 33.469 11.125 1 98.88 102 MET B N 1
ATOM 3995 C CA . MET B 1 102 ? -0.542 32 11.164 1 98.88 102 MET B CA 1
ATOM 3996 C C . MET B 1 102 ? -1.911 31.469 10.758 1 98.88 102 MET B C 1
ATOM 3998 O O . MET B 1 102 ? -2.92 31.812 11.383 1 98.88 102 MET B O 1
ATOM 4002 N N . ILE B 1 103 ? -1.95 30.75 9.727 1 98.81 103 ILE B N 1
ATOM 4003 C CA . ILE B 1 103 ? -3.207 30.234 9.188 1 98.81 103 ILE B CA 1
ATOM 4004 C C . ILE B 1 103 ? -3.279 28.734 9.375 1 98.81 103 ILE B C 1
ATOM 4006 O O . ILE B 1 103 ? -2.328 28.016 9.055 1 98.81 103 ILE B O 1
ATOM 4010 N N . GLU B 1 104 ? -4.34 28.25 9.914 1 98.25 104 GLU B N 1
ATOM 4011 C CA . GLU B 1 104 ? -4.562 26.828 10.094 1 98.25 104 GLU B CA 1
ATOM 4012 C C . GLU B 1 104 ? -4.492 26.078 8.758 1 98.25 104 GLU B C 1
ATOM 4014 O O . GLU B 1 104 ? -4.777 26.656 7.707 1 98.25 104 GLU B O 1
ATOM 4019 N N . LYS B 1 105 ? -4.066 24.922 8.836 1 98.19 105 LYS B N 1
ATOM 4020 C CA . LYS B 1 105 ? -4.121 24.031 7.668 1 98.19 105 LYS B CA 1
ATOM 4021 C C . LYS B 1 105 ? -5.547 23.547 7.414 1 98.19 105 LYS B C 1
ATOM 4023 O O . LYS B 1 105 ? -6.34 23.422 8.352 1 98.19 105 LYS B O 1
ATOM 4028 N N . PRO B 1 106 ? -5.992 23.266 6.199 1 98.19 106 PRO B N 1
ATOM 4029 C CA . PRO B 1 106 ? -5.281 23.672 4.984 1 98.19 106 PRO B CA 1
ATOM 4030 C C . PRO B 1 106 ? -5.273 25.188 4.785 1 98.19 106 PRO B C 1
ATOM 4032 O O . PRO B 1 106 ? -6.25 25.859 5.113 1 98.19 106 PRO B O 1
ATOM 4035 N N . VAL B 1 107 ? -4.219 25.703 4.219 1 98.5 107 VAL B N 1
ATOM 4036 C CA . VAL B 1 107 ? -4.031 27.156 4.188 1 98.5 107 VAL B CA 1
ATOM 4037 C C . VAL B 1 107 ? -5.051 27.781 3.246 1 98.5 107 VAL B C 1
ATOM 4039 O O . VAL B 1 107 ? -5.383 28.969 3.385 1 98.5 107 VAL B O 1
ATOM 4042 N N . GLY B 1 108 ? -5.543 27.078 2.383 1 98.12 108 GLY B N 1
ATOM 4043 C CA . GLY B 1 108 ? -6.637 27.438 1.494 1 98.12 108 GLY B CA 1
ATOM 4044 C C . GLY B 1 108 ? -7.516 26.266 1.122 1 98.12 108 GLY B C 1
ATOM 4045 O O . GLY B 1 108 ? -7.07 25.109 1.168 1 98.12 108 GLY B O 1
ATOM 4046 N N . LEU B 1 109 ? -8.75 26.594 0.729 1 98.25 109 LEU B N 1
ATOM 4047 C CA . LEU B 1 109 ? -9.688 25.547 0.365 1 98.25 109 LEU B CA 1
ATOM 4048 C C . LEU B 1 109 ? -9.375 25 -1.023 1 98.25 109 LEU B C 1
ATOM 4050 O O . LEU B 1 109 ? -9.758 23.875 -1.352 1 98.25 109 LEU B O 1
ATOM 4054 N N . THR B 1 110 ? -8.812 25.812 -1.908 1 98.56 110 THR B N 1
ATOM 4055 C CA . THR B 1 110 ? -8.352 25.438 -3.238 1 98.56 110 THR B CA 1
ATOM 4056 C C . THR B 1 110 ? -6.969 26.016 -3.518 1 98.56 110 THR B C 1
ATOM 4058 O O . THR B 1 110 ? -6.488 26.875 -2.771 1 98.56 110 THR B O 1
ATOM 4061 N N . VAL B 1 111 ? -6.367 25.531 -4.555 1 98.75 111 VAL B N 1
ATOM 4062 C CA . VAL B 1 111 ? -5.07 26.062 -4.941 1 98.75 111 VAL B CA 1
ATOM 4063 C C . VAL B 1 111 ? -5.223 27.531 -5.352 1 98.75 111 VAL B C 1
ATOM 4065 O O . VAL B 1 111 ? -4.367 28.359 -5.035 1 98.75 111 VAL B O 1
ATOM 4068 N N . ARG B 1 112 ? -6.301 27.891 -5.977 1 98.5 112 ARG B N 1
ATOM 4069 C CA . ARG B 1 112 ? -6.559 29.281 -6.348 1 98.5 112 ARG B CA 1
ATOM 4070 C C . ARG B 1 112 ? -6.684 30.172 -5.113 1 98.5 112 ARG B C 1
ATOM 4072 O O . ARG B 1 112 ? -6.168 31.281 -5.094 1 98.5 112 ARG B O 1
ATOM 4079 N N . ALA B 1 113 ? -7.414 29.641 -4.121 1 98.62 113 ALA B N 1
ATOM 4080 C CA . ALA B 1 113 ? -7.516 30.359 -2.857 1 98.62 113 ALA B CA 1
ATOM 4081 C C . ALA B 1 113 ? -6.137 30.578 -2.238 1 98.62 113 ALA B C 1
ATOM 4083 O O . ALA B 1 113 ? -5.836 31.672 -1.754 1 98.62 113 ALA B O 1
ATOM 4084 N N . CYS B 1 114 ? -5.297 29.578 -2.248 1 98.69 114 CYS B N 1
ATOM 4085 C CA . CYS B 1 114 ? -3.934 29.703 -1.746 1 98.69 114 CYS B CA 1
ATOM 4086 C C . CYS B 1 114 ? -3.17 30.781 -2.504 1 98.69 114 CYS B C 1
ATOM 4088 O O . CYS B 1 114 ? -2.461 31.594 -1.899 1 98.69 114 CYS B O 1
ATOM 4090 N N . ASN B 1 115 ? -3.307 30.734 -3.775 1 98 115 ASN B N 1
ATOM 4091 C CA . ASN B 1 115 ? -2.596 31.688 -4.629 1 98 115 ASN B CA 1
ATOM 4092 C C . ASN B 1 115 ? -3.016 33.125 -4.344 1 98 115 ASN B C 1
ATOM 4094 O O . ASN B 1 115 ? -2.201 34.031 -4.449 1 98 115 ASN B O 1
ATOM 4098 N N . ARG B 1 116 ? -4.266 33.344 -3.98 1 97.81 116 ARG B N 1
ATOM 4099 C CA . ARG B 1 116 ? -4.719 34.656 -3.592 1 97.81 116 ARG B CA 1
ATOM 4100 C C . ARG B 1 116 ? -3.969 35.156 -2.359 1 97.81 116 ARG B C 1
ATOM 4102 O O . ARG B 1 116 ? -3.6 36.344 -2.283 1 97.81 116 ARG B O 1
ATOM 4109 N N . ILE B 1 117 ? -3.75 34.312 -1.434 1 98.62 117 ILE B N 1
ATOM 4110 C CA . ILE B 1 117 ? -2.994 34.656 -0.24 1 98.62 117 ILE B CA 1
ATOM 4111 C C . ILE B 1 117 ? -1.544 34.969 -0.615 1 98.62 117 ILE B C 1
ATOM 4113 O O . ILE B 1 117 ? -0.959 35.938 -0.147 1 98.62 117 ILE B O 1
ATOM 4117 N N . ARG B 1 118 ? -0.992 34.094 -1.431 1 98 118 ARG B N 1
ATOM 4118 C CA . ARG B 1 118 ? 0.387 34.25 -1.875 1 98 118 ARG B CA 1
ATOM 4119 C C . ARG B 1 118 ? 0.575 35.594 -2.557 1 98 118 ARG B C 1
ATOM 4121 O O . ARG B 1 118 ? 1.579 36.281 -2.334 1 98 118 ARG B O 1
ATOM 4128 N N . GLN B 1 119 ? -0.383 35.938 -3.381 1 97.31 119 GLN B N 1
ATOM 4129 C CA . GLN B 1 119 ? -0.329 37.219 -4.07 1 97.31 119 GLN B CA 1
ATOM 4130 C C . GLN B 1 119 ? -0.36 38.375 -3.078 1 97.31 119 GLN B C 1
ATOM 4132 O O . GLN B 1 119 ? 0.387 39.344 -3.225 1 97.31 119 GLN B O 1
ATOM 4137 N N . ALA B 1 120 ? -1.196 38.25 -2.09 1 97.62 120 ALA B N 1
ATOM 4138 C CA . ALA B 1 120 ? -1.312 39.312 -1.077 1 97.62 120 ALA B CA 1
ATOM 4139 C C . ALA B 1 120 ? -0.035 39.406 -0.247 1 97.62 120 ALA B C 1
ATOM 4141 O O . ALA B 1 120 ? 0.336 40.5 0.201 1 97.62 120 ALA B O 1
ATOM 4142 N N . ALA B 1 121 ? 0.6 38.312 -0.018 1 97.62 121 ALA B N 1
ATOM 4143 C CA . ALA B 1 121 ? 1.798 38.25 0.815 1 97.62 121 ALA B CA 1
ATOM 4144 C C . ALA B 1 121 ? 3.016 38.781 0.064 1 97.62 121 ALA B C 1
ATOM 4146 O O . ALA B 1 121 ? 3.99 39.219 0.68 1 97.62 121 ALA B O 1
ATOM 4147 N N . ALA B 1 122 ? 2.93 38.688 -1.246 1 92.25 122 ALA B N 1
ATOM 4148 C CA . ALA B 1 122 ? 4.074 39.031 -2.092 1 92.25 122 ALA B CA 1
ATOM 4149 C C . ALA B 1 122 ? 4.59 40.438 -1.807 1 92.25 122 ALA B C 1
ATOM 4151 O O . ALA B 1 122 ? 3.814 41.375 -1.779 1 92.25 122 ALA B O 1
ATOM 4152 N N . HIS B 1 123 ? 5.758 40.625 -1.424 1 88.12 123 HIS B N 1
ATOM 4153 C CA . HIS B 1 123 ? 6.523 41.844 -1.312 1 88.12 123 HIS B CA 1
ATOM 4154 C C . HIS B 1 123 ? 6.094 42.656 -0.091 1 88.12 123 HIS B C 1
ATOM 4156 O O . HIS B 1 123 ? 6.285 43.875 -0.048 1 88.12 123 HIS B O 1
ATOM 4162 N N . ARG B 1 124 ? 5.477 42.094 0.927 1 91.44 124 ARG B N 1
ATOM 4163 C CA . ARG B 1 124 ? 5.062 42.844 2.119 1 91.44 124 ARG B CA 1
ATOM 4164 C C . ARG B 1 124 ? 6.02 42.594 3.277 1 91.44 124 ARG B C 1
ATOM 4166 O O . ARG B 1 124 ? 5.969 43.281 4.297 1 91.44 124 ARG B O 1
ATOM 4173 N N . GLY B 1 125 ? 6.863 41.594 3.1 1 94.62 125 GLY B N 1
ATOM 4174 C CA . GLY B 1 125 ? 7.828 41.281 4.141 1 94.62 125 GLY B CA 1
ATOM 4175 C C . GLY B 1 125 ? 7.188 40.75 5.406 1 94.62 125 GLY B C 1
ATOM 4176 O O . GLY B 1 125 ? 7.758 40.844 6.492 1 94.62 125 GLY B O 1
ATOM 4177 N N . LEU B 1 126 ? 5.969 40.312 5.398 1 98.06 126 LEU B N 1
ATOM 4178 C CA . LEU B 1 126 ? 5.25 39.75 6.531 1 98.06 126 LEU B CA 1
ATOM 4179 C C . LEU B 1 126 ? 5.457 38.219 6.605 1 98.06 126 LEU B C 1
ATOM 4181 O O . LEU B 1 126 ? 5.652 37.562 5.582 1 98.06 126 LEU B O 1
ATOM 4185 N N . VAL B 1 127 ? 5.426 37.656 7.816 1 98.44 127 VAL B N 1
ATOM 4186 C CA . VAL B 1 127 ? 5.523 36.219 8.031 1 98.44 127 VAL B CA 1
ATOM 4187 C C . VAL B 1 127 ? 4.141 35.594 7.898 1 98.44 127 VAL B C 1
ATOM 4189 O O . VAL B 1 127 ? 3.184 36.031 8.547 1 98.44 127 VAL B O 1
ATOM 4192 N N . VAL B 1 128 ? 4.016 34.656 6.992 1 98.75 128 VAL B N 1
ATOM 4193 C CA . VAL B 1 128 ? 2.83 33.812 6.914 1 98.75 128 VAL B CA 1
ATOM 4194 C C . VAL B 1 128 ? 3.199 32.375 7.27 1 98.75 128 VAL B C 1
ATOM 4196 O O . VAL B 1 128 ? 3.947 31.734 6.539 1 98.75 128 VAL B O 1
ATOM 4199 N N . SER B 1 129 ? 2.697 31.938 8.375 1 98.56 129 SER B N 1
ATOM 4200 C CA . SER B 1 129 ? 2.918 30.578 8.844 1 98.56 129 SER B CA 1
ATOM 4201 C C . SER B 1 129 ? 1.691 29.703 8.602 1 98.56 129 SER B C 1
ATOM 4203 O O . SER B 1 129 ? 0.556 30.172 8.719 1 98.56 129 SER B O 1
ATOM 4205 N N . VAL B 1 130 ? 1.895 28.484 8.164 1 98.75 130 VAL B N 1
ATOM 4206 C CA . VAL B 1 130 ? 0.826 27.5 8.094 1 98.75 130 VAL B CA 1
ATOM 4207 C C . VAL B 1 130 ? 0.913 26.562 9.297 1 98.75 130 VAL B C 1
ATOM 4209 O O . VAL B 1 130 ? 1.983 26.031 9.602 1 98.75 130 VAL B O 1
ATOM 4212 N N . ALA B 1 131 ? -0.186 26.391 9.953 1 98.19 131 ALA B N 1
ATOM 4213 C CA . ALA B 1 131 ? -0.227 25.609 11.195 1 98.19 131 ALA B CA 1
ATOM 4214 C C . ALA B 1 131 ? -0.229 24.109 10.914 1 98.19 131 ALA B C 1
ATOM 4216 O O . ALA B 1 131 ? -1.21 23.422 11.203 1 98.19 131 ALA B O 1
ATOM 4217 N N . GLU B 1 132 ? 0.861 23.609 10.453 1 96.19 132 GLU B N 1
ATOM 4218 C CA . GLU B 1 132 ? 1.155 22.188 10.297 1 96.19 132 GLU B CA 1
ATOM 4219 C C . GLU B 1 132 ? 1.963 21.656 11.484 1 96.19 132 GLU B C 1
ATOM 4221 O O . GLU B 1 132 ? 3.127 22.031 11.656 1 96.19 132 GLU B O 1
ATOM 4226 N N . ASN B 1 133 ? 1.396 20.75 12.203 1 94.69 133 ASN B N 1
ATOM 4227 C CA . ASN B 1 133 ? 1.996 20.453 13.5 1 94.69 133 ASN B CA 1
ATOM 4228 C C . ASN B 1 133 ? 2.762 19.125 13.477 1 94.69 133 ASN B C 1
ATOM 4230 O O . ASN B 1 133 ? 3.6 18.875 14.344 1 94.69 133 ASN B O 1
ATOM 4234 N N . TYR B 1 134 ? 2.588 18.219 12.43 1 96.94 134 TYR B N 1
ATOM 4235 C CA . TYR B 1 134 ? 3.154 16.875 12.484 1 96.94 134 TYR B CA 1
ATOM 4236 C C . TYR B 1 134 ? 4.676 16.922 12.422 1 96.94 134 TYR B C 1
ATOM 4238 O O . TYR B 1 134 ? 5.359 16.25 13.195 1 96.94 134 TYR B O 1
ATOM 4246 N N . ARG B 1 135 ? 5.211 17.766 11.492 1 95.81 135 ARG B N 1
ATOM 4247 C CA . ARG B 1 135 ? 6.656 17.75 11.297 1 95.81 135 ARG B CA 1
ATOM 4248 C C . ARG B 1 135 ? 7.379 18.328 12.508 1 95.81 135 ARG B C 1
ATOM 4250 O O . ARG B 1 135 ? 8.586 18.156 12.664 1 95.81 135 ARG B O 1
ATOM 4257 N N . ARG B 1 136 ? 6.668 19.016 13.406 1 96.62 136 ARG B N 1
ATOM 4258 C CA . ARG B 1 136 ? 7.25 19.672 14.578 1 96.62 136 ARG B CA 1
ATOM 4259 C C . ARG B 1 136 ? 7.387 18.688 15.742 1 96.62 136 ARG B C 1
ATOM 4261 O O . ARG B 1 136 ? 8.047 18.984 16.734 1 96.62 136 ARG B O 1
ATOM 4268 N N . ASP B 1 137 ? 6.773 17.516 15.641 1 97.94 137 ASP B N 1
ATOM 4269 C CA . ASP B 1 137 ? 6.867 16.453 16.641 1 97.94 137 ASP B CA 1
ATOM 4270 C C . ASP B 1 137 ? 8.305 15.953 16.781 1 97.94 137 ASP B C 1
ATOM 4272 O O . ASP B 1 137 ? 8.969 15.672 15.773 1 97.94 137 ASP B O 1
ATOM 4276 N N . PRO B 1 138 ? 8.789 15.844 18.062 1 97.88 138 PRO B N 1
ATOM 4277 C CA . PRO B 1 138 ? 10.172 15.398 18.281 1 97.88 138 PRO B CA 1
ATOM 4278 C C . PRO B 1 138 ? 10.5 14.102 17.547 1 97.88 138 PRO B C 1
ATOM 4280 O O . PRO B 1 138 ? 11.609 13.938 17.047 1 97.88 138 PRO B O 1
ATOM 4283 N N . ILE B 1 139 ? 9.578 13.211 17.453 1 96.75 139 ILE B N 1
ATOM 4284 C CA . ILE B 1 139 ? 9.812 11.906 16.828 1 96.75 139 ILE B CA 1
ATOM 4285 C C . ILE B 1 139 ? 9.984 12.062 15.328 1 96.75 139 ILE B C 1
ATOM 4287 O O . ILE B 1 139 ? 10.844 11.43 14.719 1 96.75 139 ILE B O 1
ATOM 4291 N N . ASN B 1 140 ? 9.18 12.922 14.711 1 98.12 140 ASN B N 1
ATOM 4292 C CA . ASN B 1 140 ? 9.312 13.172 13.281 1 98.12 140 ASN B CA 1
ATOM 4293 C C . ASN B 1 140 ? 10.586 13.953 12.969 1 98.12 140 ASN B C 1
ATOM 4295 O O . ASN B 1 140 ? 11.195 13.75 11.914 1 98.12 140 ASN B O 1
ATOM 4299 N N . ARG B 1 141 ? 10.977 14.867 13.914 1 98.31 141 ARG B N 1
ATOM 4300 C CA . ARG B 1 141 ? 12.258 15.539 13.758 1 98.31 141 ARG B CA 1
ATOM 4301 C C . ARG B 1 141 ? 13.414 14.539 13.789 1 98.31 141 ARG B C 1
ATOM 4303 O O . ARG B 1 141 ? 14.359 14.656 13.008 1 98.31 141 ARG B O 1
ATOM 4310 N N . LEU B 1 142 ? 13.305 13.586 14.68 1 96.94 142 LEU B N 1
ATOM 4311 C CA . LEU B 1 142 ? 14.328 12.547 14.75 1 96.94 142 LEU B CA 1
ATOM 4312 C C . LEU B 1 142 ? 14.367 11.727 13.469 1 96.94 142 LEU B C 1
ATOM 4314 O O . LEU B 1 142 ? 15.445 11.43 12.945 1 96.94 142 LEU B O 1
ATOM 4318 N N . ALA B 1 143 ? 13.211 11.367 12.977 1 97.38 143 ALA B N 1
ATOM 4319 C CA . ALA B 1 143 ? 13.141 10.633 11.719 1 97.38 143 ALA B CA 1
ATOM 4320 C C . ALA B 1 143 ? 13.836 11.391 10.594 1 97.38 143 ALA B C 1
ATOM 4322 O O . ALA B 1 143 ? 14.609 10.805 9.828 1 97.38 143 ALA B O 1
ATOM 4323 N N . ARG B 1 144 ? 13.57 12.68 10.492 1 98.38 144 ARG B N 1
ATOM 4324 C CA . ARG B 1 144 ? 14.211 13.516 9.477 1 98.38 144 ARG B CA 1
ATOM 4325 C C . ARG B 1 144 ? 15.727 13.516 9.648 1 98.38 144 ARG B C 1
ATOM 4327 O O . ARG B 1 144 ? 16.469 13.414 8.672 1 98.38 144 ARG B O 1
ATOM 4334 N N . ALA B 1 145 ? 16.156 13.609 10.891 1 97.94 145 ALA B N 1
ATOM 4335 C CA . ALA B 1 145 ? 17.594 13.617 11.172 1 97.94 145 ALA B CA 1
ATOM 4336 C C . ALA B 1 145 ? 18.234 12.312 10.727 1 97.94 145 ALA B C 1
ATOM 4338 O O . ALA B 1 145 ? 19.344 12.312 10.18 1 97.94 145 ALA B O 1
ATOM 4339 N N . LEU B 1 146 ? 17.562 11.227 10.977 1 96.56 146 LEU B N 1
ATOM 4340 C CA . LEU B 1 146 ? 18.062 9.914 10.57 1 96.56 146 LEU B CA 1
ATOM 4341 C C . LEU B 1 146 ? 18.188 9.828 9.047 1 96.56 146 LEU B C 1
ATOM 4343 O O . LEU B 1 146 ? 19.172 9.305 8.523 1 96.56 146 LEU B O 1
ATOM 4347 N N . LEU B 1 147 ? 17.219 10.336 8.328 1 98.31 147 LEU B N 1
ATOM 4348 C CA . LEU B 1 147 ? 17.219 10.336 6.871 1 98.31 147 LEU B CA 1
ATOM 4349 C C . LEU B 1 147 ? 18.328 11.234 6.336 1 98.31 147 LEU B C 1
ATOM 4351 O O . LEU B 1 147 ? 19.062 10.852 5.414 1 98.31 147 LEU B O 1
ATOM 4355 N N . ASP B 1 148 ? 18.516 12.383 6.953 1 98.12 148 ASP B N 1
ATOM 4356 C CA . ASP B 1 148 ? 19.531 13.336 6.527 1 98.12 148 ASP B CA 1
ATOM 4357 C C . ASP B 1 148 ? 20.938 12.766 6.734 1 98.12 148 ASP B C 1
ATOM 4359 O O . ASP B 1 148 ? 21.844 13.047 5.957 1 98.12 148 ASP B O 1
ATOM 4363 N N . ALA B 1 149 ? 21.031 12 7.824 1 97.19 149 ALA B N 1
ATOM 4364 C CA . ALA B 1 149 ? 22.328 11.414 8.156 1 97.19 149 ALA B CA 1
ATOM 4365 C C . ALA B 1 149 ? 22.641 10.211 7.262 1 97.19 149 ALA B C 1
ATOM 4367 O O . ALA B 1 149 ? 23.719 9.633 7.34 1 97.19 149 ALA B O 1
ATOM 4368 N N . GLY B 1 150 ? 21.688 9.789 6.453 1 96.5 150 GLY B N 1
ATOM 4369 C CA . GLY B 1 150 ? 21.891 8.695 5.516 1 96.5 150 GLY B CA 1
ATOM 4370 C C . GLY B 1 150 ? 21.891 7.332 6.176 1 96.5 150 GLY B C 1
ATOM 4371 O O . GLY B 1 150 ? 22.531 6.398 5.684 1 96.5 150 GLY B O 1
ATOM 4372 N N . ILE B 1 151 ? 21.172 7.223 7.293 1 94 151 ILE B N 1
ATOM 4373 C CA . ILE B 1 151 ? 21.234 6.012 8.102 1 94 151 ILE B CA 1
ATOM 4374 C C . ILE B 1 151 ? 20.672 4.828 7.316 1 94 151 ILE B C 1
ATOM 4376 O O . ILE B 1 151 ? 21.156 3.703 7.457 1 94 151 ILE B O 1
ATOM 4380 N N . ILE B 1 152 ? 19.734 5.129 6.406 1 95.62 152 ILE B N 1
ATOM 4381 C CA . ILE B 1 152 ? 19.172 4.035 5.621 1 95.62 152 ILE B CA 1
ATOM 4382 C C . ILE B 1 152 ? 19.625 4.164 4.168 1 95.62 152 ILE B C 1
ATOM 4384 O O . ILE B 1 152 ? 19.016 3.582 3.268 1 95.62 152 ILE B O 1
ATOM 4388 N N . GLY B 1 153 ? 20.609 4.93 3.871 1 96.69 153 GLY B N 1
ATOM 4389 C CA . GLY B 1 153 ? 21.062 5.16 2.51 1 96.69 153 GLY B CA 1
ATOM 4390 C C . GLY B 1 153 ? 20.125 6.055 1.713 1 96.69 153 GLY B C 1
ATOM 4391 O O . GLY B 1 153 ? 19.547 6.988 2.26 1 96.69 153 GLY B O 1
ATOM 4392 N N . THR B 1 154 ? 20.094 5.844 0.43 1 97.56 154 THR B N 1
ATOM 4393 C CA . THR B 1 154 ? 19.219 6.613 -0.444 1 97.56 154 THR B CA 1
ATOM 4394 C C . THR B 1 154 ? 17.781 6.141 -0.306 1 97.56 154 THR B C 1
ATOM 4396 O O . THR B 1 154 ? 17.469 4.969 -0.542 1 97.56 154 THR B O 1
ATOM 4399 N N . PRO B 1 155 ? 16.859 7.035 0.076 1 98.38 155 PRO B N 1
ATOM 4400 C CA . PRO B 1 155 ? 15.453 6.629 0.115 1 98.38 155 PRO B CA 1
ATOM 4401 C C . PRO B 1 155 ? 14.93 6.18 -1.248 1 98.38 155 PRO B C 1
ATOM 4403 O O . PRO B 1 155 ? 15.109 6.879 -2.246 1 98.38 155 PRO B O 1
ATOM 4406 N N . ARG B 1 156 ? 14.25 5 -1.286 1 98.38 156 ARG B N 1
ATOM 4407 C CA . ARG B 1 156 ? 13.812 4.402 -2.545 1 98.38 156 ARG B CA 1
ATOM 4408 C C . ARG B 1 156 ? 12.289 4.422 -2.662 1 98.38 156 ARG B C 1
ATOM 4410 O O . ARG B 1 156 ? 11.75 4.707 -3.73 1 98.38 156 ARG B O 1
ATOM 4417 N N . PHE B 1 157 ? 11.633 4.051 -1.624 1 97.44 157 PHE B N 1
ATOM 4418 C CA . PHE B 1 157 ? 10.18 4.109 -1.688 1 97.44 157 PHE B CA 1
ATOM 4419 C C . PHE B 1 157 ? 9.578 4.262 -0.295 1 97.44 157 PHE B C 1
ATOM 4421 O O . PHE B 1 157 ? 10.25 4.004 0.706 1 97.44 157 PHE B O 1
ATOM 4428 N N . MET B 1 158 ? 8.328 4.762 -0.198 1 98.62 158 MET B N 1
ATOM 4429 C CA . MET B 1 158 ? 7.582 5 1.037 1 98.62 158 MET B CA 1
ATOM 4430 C C . MET B 1 158 ? 6.184 4.402 0.956 1 98.62 158 MET B C 1
ATOM 4432 O O . MET B 1 158 ? 5.551 4.434 -0.1 1 98.62 158 MET B O 1
ATOM 4436 N N . VAL B 1 159 ? 5.754 3.736 2.047 1 98.56 159 VAL B N 1
ATOM 4437 C CA . VAL B 1 159 ? 4.363 3.34 2.242 1 98.56 159 VAL B CA 1
ATOM 4438 C C . VAL B 1 159 ? 3.725 4.211 3.32 1 98.56 159 VAL B C 1
ATOM 4440 O O . VAL B 1 159 ? 4.23 4.293 4.441 1 98.56 159 VAL B O 1
ATOM 4443 N N . HIS B 1 160 ? 2.717 4.898 2.996 1 98.44 160 HIS B N 1
ATOM 4444 C CA . HIS B 1 160 ? 1.941 5.676 3.957 1 98.44 160 HIS B CA 1
ATOM 4445 C C . HIS B 1 160 ? 0.451 5.383 3.826 1 98.44 160 HIS B C 1
ATOM 4447 O O . HIS B 1 160 ? -0.234 5.98 2.994 1 98.44 160 HIS B O 1
ATOM 4453 N N . ASN B 1 161 ? -0.066 4.52 4.758 1 98.06 161 ASN B N 1
ATOM 4454 C CA . ASN B 1 161 ? -1.454 4.078 4.664 1 98.06 161 ASN B CA 1
ATOM 4455 C C . ASN B 1 161 ? -2.234 4.402 5.938 1 98.06 161 ASN B C 1
ATOM 4457 O O . ASN B 1 161 ? -1.711 4.258 7.043 1 98.06 161 ASN B O 1
ATOM 4461 N N . THR B 1 162 ? -3.373 4.883 5.785 1 97.75 162 THR B N 1
ATOM 4462 C CA . THR B 1 162 ? -4.371 5.039 6.84 1 97.75 162 THR B CA 1
ATOM 4463 C C . THR B 1 162 ? -5.738 4.551 6.367 1 97.75 162 THR B C 1
ATOM 4465 O O . THR B 1 162 ? -6.277 5.055 5.379 1 97.75 162 THR B O 1
ATOM 4468 N N . VAL B 1 163 ? -6.297 3.576 7.035 1 96.75 163 VAL B N 1
ATOM 4469 C CA . VAL B 1 163 ? -7.609 3.035 6.699 1 96.75 163 VAL B CA 1
ATOM 4470 C C . VAL B 1 163 ? -8.445 2.879 7.969 1 96.75 163 VAL B C 1
ATOM 4472 O O . VAL B 1 163 ? -7.941 2.422 9 1 96.75 163 VAL B O 1
ATOM 4475 N N . GLY B 1 164 ? -9.672 3.273 7.965 1 94.94 164 GLY B N 1
ATOM 4476 C CA . GLY B 1 164 ? -10.617 3.096 9.055 1 94.94 164 GLY B CA 1
ATOM 4477 C C . GLY B 1 164 ? -11.844 3.982 8.93 1 94.94 164 GLY B C 1
ATOM 4478 O O . GLY B 1 164 ? -12.227 4.375 7.828 1 94.94 164 GLY B O 1
ATOM 4479 N N . GLY B 1 165 ? -12.508 4.137 10.07 1 92.5 165 GLY B N 1
ATOM 4480 C CA . GLY B 1 165 ? -13.586 5.105 10.211 1 92.5 165 GLY B CA 1
ATOM 4481 C C . GLY B 1 165 ? -14.953 4.531 9.883 1 92.5 165 GLY B C 1
ATOM 4482 O O . GLY B 1 165 ? -15.953 4.934 10.477 1 92.5 165 GLY B O 1
ATOM 4483 N N . GLY B 1 166 ? -15.008 3.566 8.844 1 93.38 166 GLY B N 1
ATOM 4484 C CA . GLY B 1 166 ? -16.312 3.08 8.422 1 93.38 166 GLY B CA 1
ATOM 4485 C C . GLY B 1 166 ? -17.219 4.188 7.934 1 93.38 166 GLY B C 1
ATOM 4486 O O . GLY B 1 166 ? -16.828 4.992 7.09 1 93.38 166 GLY B O 1
ATOM 4487 N N . ASN B 1 167 ? -18.484 4.23 8.492 1 94.12 167 ASN B N 1
ATOM 4488 C CA . ASN B 1 167 ? -19.422 5.266 8.086 1 94.12 167 ASN B CA 1
ATOM 4489 C C . ASN B 1 167 ? -19.547 6.363 9.141 1 94.12 167 ASN B C 1
ATOM 4491 O O . ASN B 1 167 ? -20.516 7.129 9.133 1 94.12 167 ASN B O 1
ATOM 4495 N N . GLN B 1 168 ? -18.578 6.457 10.008 1 93.69 168 GLN B N 1
ATOM 4496 C CA . GLN B 1 168 ? -18.656 7.41 11.109 1 93.69 168 GLN B CA 1
ATOM 4497 C C . GLN B 1 168 ? -18.203 8.797 10.672 1 93.69 168 GLN B C 1
ATOM 4499 O O . GLN B 1 168 ? -17.328 8.93 9.812 1 93.69 168 GLN B O 1
ATOM 4504 N N . MET B 1 169 ? -18.781 9.758 11.305 1 94.19 169 MET B N 1
ATOM 4505 C CA . MET B 1 169 ? -18.359 11.133 11.094 1 94.19 169 MET B CA 1
ATOM 4506 C C . MET B 1 169 ? -16.984 11.375 11.695 1 94.19 169 MET B C 1
ATOM 4508 O O . MET B 1 169 ? -16.703 10.945 12.82 1 94.19 169 MET B O 1
ATOM 4512 N N . LEU B 1 170 ? -16.125 12.008 10.969 1 93.25 170 LEU B N 1
ATOM 4513 C CA . LEU B 1 170 ? -14.844 12.453 11.492 1 93.25 170 LEU B CA 1
ATOM 4514 C C . LEU B 1 170 ? -14.938 13.883 12.016 1 93.25 170 LEU B C 1
ATOM 4516 O O . LEU B 1 170 ? -14.742 14.836 11.266 1 93.25 170 LEU B O 1
ATOM 4520 N N . ILE B 1 171 ? -15.234 14.094 13.242 1 89.81 171 ILE B N 1
ATOM 4521 C CA . ILE B 1 171 ? -15.188 15.305 14.055 1 89.81 171 ILE B CA 1
ATOM 4522 C C . ILE B 1 171 ? -16.359 16.219 13.68 1 89.81 171 ILE B C 1
ATOM 4524 O O . ILE B 1 171 ? -17.094 16.688 14.555 1 89.81 171 ILE B O 1
ATOM 4528 N N . SER B 1 172 ? -16.562 16.562 12.391 1 92.5 172 SER B N 1
ATOM 4529 C CA . SER B 1 172 ? -17.594 17.531 12.008 1 92.5 172 SER B CA 1
ATOM 4530 C C . SER B 1 172 ? -18.188 17.203 10.641 1 92.5 172 SER B C 1
ATOM 4532 O O . SER B 1 172 ? -17.562 16.516 9.836 1 92.5 172 SER B O 1
ATOM 4534 N N . VAL B 1 173 ? -19.312 17.75 10.375 1 93.5 173 VAL B N 1
ATOM 4535 C CA . VAL B 1 173 ? -20.047 17.531 9.125 1 93.5 173 VAL B CA 1
ATOM 4536 C C . VAL B 1 173 ? -19.25 18.125 7.961 1 93.5 173 VAL B C 1
ATOM 4538 O O . VAL B 1 173 ? -19.156 17.516 6.895 1 93.5 173 VAL B O 1
ATOM 4541 N N . TRP B 1 174 ? -18.641 19.281 8.141 1 91.19 174 TRP B N 1
ATOM 4542 C CA . TRP B 1 174 ? -18 19.984 7.035 1 91.19 174 TRP B CA 1
ATOM 4543 C C . TRP B 1 174 ? -16.828 19.172 6.484 1 91.19 174 TRP B C 1
ATOM 4545 O O . TRP B 1 174 ? -16.484 19.297 5.305 1 91.19 174 TRP B O 1
ATOM 4555 N N . ARG B 1 175 ? -16.234 18.297 7.246 1 94.19 175 ARG B N 1
ATOM 4556 C CA . ARG B 1 175 ? -15.117 17.469 6.809 1 94.19 175 ARG B CA 1
ATOM 4557 C C . ARG B 1 175 ? -15.578 16.422 5.805 1 94.19 175 ARG B C 1
ATOM 4559 O O . ARG B 1 175 ? -14.75 15.703 5.227 1 94.19 175 ARG B O 1
ATOM 4566 N N . HIS B 1 176 ? -16.828 16.359 5.594 1 97.06 176 HIS B N 1
ATOM 4567 C CA . HIS B 1 176 ? -17.391 15.383 4.664 1 97.06 176 HIS B CA 1
ATOM 4568 C C . HIS B 1 176 ? -18.062 16.062 3.486 1 97.06 176 HIS B C 1
ATOM 4570 O O . HIS B 1 176 ? -18.703 15.414 2.658 1 97.06 176 HIS B O 1
ATOM 4576 N N . MET B 1 177 ? -17.938 17.391 3.459 1 97.25 177 MET B N 1
ATOM 4577 C CA . MET B 1 177 ? -18.562 18.172 2.396 1 97.25 177 MET B CA 1
ATOM 4578 C C . MET B 1 177 ? -17.516 18.688 1.416 1 97.25 177 MET B C 1
ATOM 4580 O O . MET B 1 177 ? -16.547 19.328 1.821 1 97.25 177 MET B O 1
ATOM 4584 N N . LYS B 1 178 ? -17.734 18.516 0.153 1 96.44 178 LYS B N 1
ATOM 4585 C CA . LYS B 1 178 ? -16.781 18.844 -0.9 1 96.44 178 LYS B CA 1
ATOM 4586 C C . LYS B 1 178 ? -16.438 20.328 -0.883 1 96.44 178 LYS B C 1
ATOM 4588 O O . LYS B 1 178 ? -15.273 20.719 -1.043 1 96.44 178 LYS B O 1
ATOM 4593 N N . ASP B 1 179 ? -17.406 21.141 -0.616 1 95.38 179 ASP B N 1
ATOM 4594 C CA . ASP B 1 179 ? -17.234 22.594 -0.688 1 95.38 179 ASP B CA 1
ATOM 4595 C C . ASP B 1 179 ? -16.672 23.141 0.625 1 95.38 179 ASP B C 1
ATOM 4597 O O . ASP B 1 179 ? -16.547 24.359 0.788 1 95.38 179 ASP B O 1
ATOM 4601 N N . GLN B 1 180 ? -16.391 22.25 1.582 1 94.56 180 GLN B N 1
ATOM 4602 C CA . GLN B 1 180 ? -15.898 22.672 2.889 1 94.56 180 GLN B CA 1
ATOM 4603 C C . GLN B 1 180 ? -14.609 21.938 3.25 1 94.56 180 GLN B C 1
ATOM 4605 O O . GLN B 1 180 ? -14.312 21.75 4.43 1 94.56 180 GLN B O 1
ATOM 4610 N N . SER B 1 181 ? -13.844 21.391 2.189 1 91 181 SER B N 1
ATOM 4611 C CA . SER B 1 181 ? -12.523 20.797 2.32 1 91 181 SER B CA 1
ATOM 4612 C C . SER B 1 181 ? -12.57 19.281 2.096 1 91 181 SER B C 1
ATOM 4614 O O . SER B 1 181 ? -11.773 18.734 1.338 1 91 181 SER B O 1
ATOM 4616 N N . GLY B 1 182 ? -13.688 18.641 2.779 1 95.69 182 GLY B N 1
ATOM 4617 C CA . GLY B 1 182 ? -13.641 17.188 2.783 1 95.69 182 GLY B CA 1
ATOM 4618 C C . GLY B 1 182 ? -12.484 16.625 3.588 1 95.69 182 GLY B C 1
ATOM 4619 O O . GLY B 1 182 ? -11.477 17.312 3.795 1 95.69 182 GLY B O 1
ATOM 4620 N N . VAL B 1 183 ? -12.555 15.367 3.881 1 96.56 183 VAL B N 1
ATOM 4621 C CA . VAL B 1 183 ? -11.578 14.766 4.781 1 96.56 183 VAL B CA 1
ATOM 4622 C C . VAL B 1 183 ? -10.266 14.531 4.035 1 96.56 183 VAL B C 1
ATOM 4624 O O . VAL B 1 183 ? -9.18 14.625 4.621 1 96.56 183 VAL B O 1
ATOM 4627 N N . LEU B 1 184 ? -10.297 14.289 2.719 1 98.19 184 LEU B N 1
ATOM 4628 C CA . LEU B 1 184 ? -9.094 13.961 1.955 1 98.19 184 LEU B CA 1
ATOM 4629 C C . LEU B 1 184 ? -8.188 15.18 1.813 1 98.19 184 LEU B C 1
ATOM 4631 O O . LEU B 1 184 ? -6.973 15.039 1.664 1 98.19 184 LEU B O 1
ATOM 4635 N N . LEU B 1 185 ? -8.781 16.359 1.865 1 98.19 185 LEU B N 1
ATOM 4636 C CA . LEU B 1 185 ? -7.973 17.562 1.924 1 98.19 185 LEU B CA 1
ATOM 4637 C C . LEU B 1 185 ? -7.586 17.891 3.363 1 98.19 185 LEU B C 1
ATOM 4639 O O . LEU B 1 185 ? -6.414 18.125 3.658 1 98.19 185 LEU B O 1
ATOM 4643 N N . ASP B 1 186 ? -8.562 17.875 4.242 1 96.81 186 ASP B N 1
ATOM 4644 C CA . ASP B 1 186 ? -8.352 18.328 5.617 1 96.81 186 ASP B CA 1
ATOM 4645 C C . ASP B 1 186 ? -7.262 17.5 6.301 1 96.81 186 ASP B C 1
ATOM 4647 O O . ASP B 1 186 ? -6.383 18.062 6.961 1 96.81 186 ASP B O 1
ATOM 4651 N N . VAL B 1 187 ? -7.367 16.203 6.176 1 96.69 187 VAL B N 1
ATOM 4652 C CA . VAL B 1 187 ? -6.379 15.312 6.781 1 96.69 187 VAL B CA 1
ATOM 4653 C C . VAL B 1 187 ? -5.191 15.141 5.84 1 96.69 187 VAL B C 1
ATOM 4655 O O . VAL B 1 187 ? -4.043 15.086 6.281 1 96.69 187 VAL B O 1
ATOM 4658 N N . GLY B 1 188 ? -5.449 15.148 4.57 1 98.12 188 GLY B N 1
ATOM 4659 C CA . GLY B 1 188 ? -4.457 14.844 3.553 1 98.12 188 GLY B CA 1
ATOM 4660 C C . GLY B 1 188 ? -3.299 15.82 3.537 1 98.12 188 GLY B C 1
ATOM 4661 O O . GLY B 1 188 ? -2.168 15.445 3.217 1 98.12 188 GLY B O 1
ATOM 4662 N N . VAL B 1 189 ? -3.537 17 3.873 1 98.5 189 VAL B N 1
ATOM 4663 C CA . VAL B 1 189 ? -2.484 18.016 3.818 1 98.5 189 VAL B CA 1
ATOM 4664 C C . VAL B 1 189 ? -1.408 17.688 4.855 1 98.5 189 VAL B C 1
ATOM 4666 O O . VAL B 1 189 ? -0.23 18 4.648 1 98.5 189 VAL B O 1
ATOM 4669 N N . HIS B 1 190 ? -1.816 17.094 6.027 1 98.25 190 HIS B N 1
ATOM 4670 C CA . HIS B 1 190 ? -0.817 16.641 6.988 1 98.25 190 HIS B CA 1
ATOM 4671 C C . HIS B 1 190 ? 0.126 15.617 6.359 1 98.25 190 HIS B C 1
ATOM 4673 O O . HIS B 1 190 ? 1.346 15.727 6.5 1 98.25 190 HIS B O 1
ATOM 4679 N N . TYR B 1 191 ? -0.469 14.703 5.68 1 98.56 191 TYR B N 1
ATOM 4680 C CA . TYR B 1 191 ? 0.31 13.602 5.121 1 98.56 191 TYR B CA 1
ATOM 4681 C C . TYR B 1 191 ? 1.12 14.062 3.916 1 98.56 191 TYR B C 1
ATOM 4683 O O . TYR B 1 191 ? 2.24 13.594 3.695 1 98.56 191 TYR B O 1
ATOM 4691 N N . ALA B 1 192 ? 0.536 14.969 3.129 1 98.75 192 ALA B N 1
ATOM 4692 C CA . ALA B 1 192 ? 1.289 15.562 2.031 1 98.75 192 ALA B CA 1
ATOM 4693 C C . ALA B 1 192 ? 2.537 16.281 2.545 1 98.75 192 ALA B C 1
ATOM 4695 O O . ALA B 1 192 ? 3.629 16.109 1.998 1 98.75 192 ALA B O 1
ATOM 4696 N N . ASP B 1 193 ? 2.363 17.047 3.59 1 98.69 193 ASP B N 1
ATOM 4697 C CA . ASP B 1 193 ? 3.488 17.734 4.207 1 98.69 193 ASP B CA 1
ATOM 4698 C C . ASP B 1 193 ? 4.543 16.75 4.699 1 98.69 193 ASP B C 1
ATOM 4700 O O . ASP B 1 193 ? 5.738 16.953 4.473 1 98.69 193 ASP B O 1
ATOM 4704 N N . MET B 1 194 ? 4.09 15.68 5.336 1 98.69 194 MET B N 1
ATOM 4705 C CA . MET B 1 194 ? 5.012 14.695 5.895 1 98.69 194 MET B CA 1
ATOM 4706 C C . MET B 1 194 ? 5.754 13.953 4.789 1 98.69 194 MET B C 1
ATOM 4708 O O . MET B 1 194 ? 6.945 13.672 4.918 1 98.69 194 MET B O 1
ATOM 4712 N N . MET B 1 195 ? 5.047 13.617 3.701 1 98.75 195 MET B N 1
ATOM 4713 C CA . MET B 1 195 ? 5.707 12.93 2.594 1 98.75 195 MET B CA 1
ATOM 4714 C C . MET B 1 195 ? 6.828 13.789 2.014 1 98.75 195 MET B C 1
ATOM 4716 O O . MET B 1 195 ? 7.945 13.305 1.817 1 98.75 195 MET B O 1
ATOM 4720 N N . GLU B 1 196 ? 6.52 15.047 1.802 1 98.56 196 GLU B N 1
ATOM 4721 C CA . GLU B 1 196 ? 7.559 15.914 1.246 1 98.56 196 GLU B CA 1
ATOM 4722 C C . GLU B 1 196 ? 8.648 16.203 2.273 1 98.56 196 GLU B C 1
ATOM 4724 O O . GLU B 1 196 ? 9.82 16.344 1.919 1 98.56 196 GLU B O 1
ATOM 4729 N N . TYR B 1 197 ? 8.242 16.266 3.574 1 98.5 197 TYR B N 1
ATOM 4730 C CA . TYR B 1 197 ? 9.203 16.5 4.648 1 98.5 197 TYR B CA 1
ATOM 4731 C C . TYR B 1 197 ? 10.242 15.375 4.695 1 98.5 197 TYR B C 1
ATOM 4733 O O . TYR B 1 197 ? 11.43 15.633 4.898 1 98.5 197 TYR B O 1
ATOM 4741 N N . PHE B 1 198 ? 9.844 14.141 4.488 1 98.69 198 PHE B N 1
ATOM 4742 C CA . PHE B 1 198 ? 10.727 12.984 4.613 1 98.69 198 PHE B CA 1
ATOM 4743 C C . PHE B 1 198 ? 11.406 12.68 3.283 1 98.69 198 PHE B C 1
ATOM 4745 O O . PHE B 1 198 ? 12.594 12.336 3.254 1 98.69 198 PHE B O 1
ATOM 4752 N N . MET B 1 199 ? 10.688 12.852 2.145 1 98.69 199 MET B N 1
ATOM 4753 C CA . MET B 1 199 ? 11.141 12.234 0.9 1 98.69 199 MET B CA 1
ATOM 4754 C C . MET B 1 199 ? 11.539 13.297 -0.121 1 98.69 199 MET B C 1
ATOM 4756 O O . MET B 1 199 ? 12.102 12.977 -1.167 1 98.69 199 MET B O 1
ATOM 4760 N N . GLY B 1 200 ? 11.266 14.57 0.163 1 98.44 200 GLY B N 1
ATOM 4761 C CA . GLY B 1 200 ? 11.508 15.633 -0.798 1 98.44 200 GLY B CA 1
ATOM 4762 C C . GLY B 1 200 ? 10.305 15.93 -1.676 1 98.44 200 GLY B C 1
ATOM 4763 O O . GLY B 1 200 ? 9.219 15.406 -1.442 1 98.44 200 GLY B O 1
ATOM 4764 N N . PRO B 1 201 ? 10.461 16.766 -2.672 1 98.62 201 PRO B N 1
ATOM 4765 C CA . PRO B 1 201 ? 9.328 17.297 -3.445 1 98.62 201 PRO B CA 1
ATOM 4766 C C . PRO B 1 201 ? 8.625 16.219 -4.266 1 98.62 201 PRO B C 1
ATOM 4768 O O . PRO B 1 201 ? 9.289 15.383 -4.898 1 98.62 201 PRO B O 1
ATOM 4771 N N . ILE B 1 202 ? 7.371 16.188 -4.223 1 98.81 202 ILE B N 1
ATOM 4772 C CA . ILE B 1 202 ? 6.523 15.367 -5.078 1 98.81 202 ILE B CA 1
ATOM 4773 C C . ILE B 1 202 ? 6.367 16.031 -6.445 1 98.81 202 ILE B C 1
ATOM 4775 O O . ILE B 1 202 ? 6.113 17.234 -6.535 1 98.81 202 ILE B O 1
ATOM 4779 N N . THR B 1 203 ? 6.477 15.266 -7.523 1 98.81 203 THR B N 1
ATOM 4780 C CA . THR B 1 203 ? 6.418 15.844 -8.859 1 98.81 203 THR B CA 1
ATOM 4781 C C . THR B 1 203 ? 5.109 15.477 -9.555 1 98.81 203 THR B C 1
ATOM 4783 O O . THR B 1 203 ? 4.566 16.266 -10.328 1 98.81 203 THR B O 1
ATOM 4786 N N . SER B 1 204 ? 4.59 14.289 -9.289 1 98.81 204 SER B N 1
ATOM 4787 C CA . SER B 1 204 ? 3.346 13.844 -9.914 1 98.81 204 SER B CA 1
ATOM 4788 C C . SER B 1 204 ? 2.678 12.742 -9.094 1 98.81 204 SER B C 1
ATOM 4790 O O . SER B 1 204 ? 3.309 12.141 -8.227 1 98.81 204 SER B O 1
ATOM 4792 N N . VAL B 1 205 ? 1.367 12.562 -9.383 1 98.81 205 VAL B N 1
ATOM 4793 C CA . VAL B 1 205 ? 0.604 11.531 -8.688 1 98.81 205 VAL B CA 1
ATOM 4794 C C . VAL B 1 205 ? -0.372 10.867 -9.664 1 98.81 205 VAL B C 1
ATOM 4796 O O . VAL B 1 205 ? -0.817 11.492 -10.625 1 98.81 205 VAL B O 1
ATOM 4799 N N . TYR B 1 206 ? -0.606 9.602 -9.539 1 98.94 206 TYR B N 1
ATOM 4800 C CA . TYR B 1 206 ? -1.758 8.891 -10.078 1 98.94 206 TYR B CA 1
ATOM 4801 C C . TYR B 1 206 ? -2.637 8.344 -8.953 1 98.94 206 TYR B C 1
ATOM 4803 O O . TYR B 1 206 ? -2.141 7.719 -8.016 1 98.94 206 TYR B O 1
ATOM 4811 N N . ALA B 1 207 ? -3.941 8.617 -9.086 1 98.88 207 ALA B N 1
ATOM 4812 C CA . ALA B 1 207 ? -4.781 8.211 -7.957 1 98.88 207 ALA B CA 1
ATOM 4813 C C . ALA B 1 207 ? -6.16 7.762 -8.43 1 98.88 207 ALA B C 1
ATOM 4815 O O . ALA B 1 207 ? -6.605 8.148 -9.516 1 98.88 207 ALA B O 1
ATOM 4816 N N . GLN B 1 208 ? -6.727 6.879 -7.699 1 98.81 208 GLN B N 1
ATOM 4817 C CA . GLN B 1 208 ? -8.156 6.586 -7.699 1 98.81 208 GLN B CA 1
ATOM 4818 C C . GLN B 1 208 ? -8.836 7.141 -6.449 1 98.81 208 GLN B C 1
ATOM 4820 O O . GLN B 1 208 ? -8.273 7.074 -5.352 1 98.81 208 GLN B O 1
ATOM 4825 N N . VAL B 1 209 ? -9.953 7.734 -6.66 1 98.62 209 VAL B N 1
ATOM 4826 C CA . VAL B 1 209 ? -10.688 8.367 -5.566 1 98.62 209 VAL B CA 1
ATOM 4827 C C . VAL B 1 209 ? -12.109 7.816 -5.512 1 98.62 209 VAL B C 1
ATOM 4829 O O . VAL B 1 209 ? -12.703 7.516 -6.547 1 98.62 209 VAL B O 1
ATOM 4832 N N . ARG B 1 210 ? -12.648 7.621 -4.242 1 98.56 210 ARG B N 1
ATOM 4833 C CA . ARG B 1 210 ? -13.969 7.023 -4.086 1 98.56 210 ARG B CA 1
ATOM 4834 C C . ARG B 1 210 ? -14.773 7.746 -3.01 1 98.56 210 ARG B C 1
ATOM 4836 O O . ARG B 1 210 ? -14.203 8.336 -2.094 1 98.56 210 ARG B O 1
ATOM 4843 N N . LEU B 1 211 ? -16.031 7.793 -3.201 1 98.31 211 LEU B N 1
ATOM 4844 C CA . LEU B 1 211 ? -17.016 8 -2.141 1 98.31 211 LEU B CA 1
ATOM 4845 C C . LEU B 1 211 ? -17.703 6.691 -1.777 1 98.31 211 LEU B C 1
ATOM 4847 O O . LEU B 1 211 ? -18.688 6.309 -2.412 1 98.31 211 LEU B O 1
ATOM 4851 N N . HIS B 1 212 ? -17.219 5.996 -0.731 1 98 212 HIS B N 1
ATOM 4852 C CA . HIS B 1 212 ? -17.719 4.684 -0.35 1 98 212 HIS B CA 1
ATOM 4853 C C . HIS B 1 212 ? -18.953 4.809 0.528 1 98 212 HIS B C 1
ATOM 4855 O O . HIS B 1 212 ? -19.891 4.012 0.407 1 98 212 HIS B O 1
ATOM 4861 N N . GLU B 1 213 ? -18.938 5.781 1.428 1 97.69 213 GLU B N 1
ATOM 4862 C CA . GLU B 1 213 ? -20.016 5.934 2.393 1 97.69 213 GLU B CA 1
ATOM 4863 C C . GLU B 1 213 ? -20.75 7.266 2.203 1 97.69 213 GLU B C 1
ATOM 4865 O O . GLU B 1 213 ? -20.391 8.266 2.834 1 97.69 213 GLU B O 1
ATOM 4870 N N . PRO B 1 214 ? -21.828 7.301 1.47 1 97.69 214 PRO B N 1
ATOM 4871 C CA . PRO B 1 214 ? -22.516 8.547 1.138 1 97.69 214 PRO B CA 1
ATOM 4872 C C . PRO B 1 214 ? -23.328 9.102 2.309 1 97.69 214 PRO B C 1
ATOM 4874 O O . PRO B 1 214 ? -23.781 10.25 2.264 1 97.69 214 PRO B O 1
ATOM 4877 N N . VAL B 1 215 ? -23.594 8.297 3.314 1 98 215 VAL B N 1
ATOM 4878 C CA . VAL B 1 215 ? -24.25 8.727 4.539 1 98 215 VAL B CA 1
ATOM 4879 C C . VAL B 1 215 ? -23.344 8.461 5.742 1 98 215 VAL B C 1
ATOM 4881 O O . VAL B 1 215 ? -22.891 7.328 5.941 1 98 215 VAL B O 1
ATOM 4884 N N . ARG B 1 216 ? -23.094 9.508 6.527 1 97.12 216 ARG B N 1
ATOM 4885 C CA . ARG B 1 216 ? -22.25 9.383 7.707 1 97.12 216 ARG B CA 1
ATOM 4886 C C . ARG B 1 216 ? -23.078 9.469 8.984 1 97.12 216 ARG B C 1
ATOM 4888 O O . ARG B 1 216 ? -24.141 10.078 9 1 97.12 216 ARG B O 1
ATOM 4895 N N . HIS B 1 217 ? -22.547 8.836 9.992 1 95.94 217 HIS B N 1
ATOM 4896 C CA . HIS B 1 217 ? -23.219 8.789 11.281 1 95.94 217 HIS B CA 1
ATOM 4897 C C . HIS B 1 217 ? -22.438 9.57 12.336 1 95.94 217 HIS B C 1
ATOM 4899 O O . HIS B 1 217 ? -21.234 9.367 12.508 1 95.94 217 HIS B O 1
ATOM 4905 N N . ASN B 1 218 ? -23.078 10.445 13 1 95.62 218 ASN B N 1
ATOM 4906 C CA . ASN B 1 218 ? -22.594 11.219 14.141 1 95.62 218 ASN B CA 1
ATOM 4907 C C . ASN B 1 218 ? -23.188 10.711 15.445 1 95.62 218 ASN B C 1
ATOM 4909 O O . ASN B 1 218 ? -24.281 11.141 15.844 1 95.62 218 ASN B O 1
ATOM 4913 N N . PRO B 1 219 ? -22.406 9.914 16.203 1 92.06 219 PRO B N 1
ATOM 4914 C CA . PRO B 1 219 ? -22.969 9.352 17.438 1 92.06 219 PRO B CA 1
ATOM 4915 C C . PRO B 1 219 ? -23.422 10.43 18.422 1 92.06 219 PRO B C 1
ATOM 4917 O O . PRO B 1 219 ? -24.438 10.266 19.094 1 92.06 219 PRO B O 1
ATOM 4920 N N . ALA B 1 220 ? -22.719 11.492 18.516 1 91.88 220 ALA B N 1
ATOM 4921 C CA . ALA B 1 220 ? -23.062 12.555 19.453 1 91.88 220 ALA B CA 1
ATOM 4922 C C . ALA B 1 220 ? -24.438 13.148 19.125 1 91.88 220 ALA B C 1
ATOM 4924 O O . ALA B 1 220 ? -25.172 13.531 20.031 1 91.88 220 ALA B O 1
ATOM 4925 N N . GLY B 1 221 ? -24.703 13.242 17.875 1 92.38 221 GLY B N 1
ATOM 4926 C CA . GLY B 1 221 ? -26 13.734 17.438 1 92.38 221 GLY B CA 1
ATOM 4927 C C . GLY B 1 221 ? -27.125 12.789 17.781 1 92.38 221 GLY B C 1
ATOM 4928 O O . GLY B 1 221 ? -28.297 13.195 17.797 1 92.38 221 GLY B O 1
ATOM 4929 N N . ALA B 1 222 ? -26.797 11.594 18.062 1 91.94 222 ALA B N 1
ATOM 4930 C CA . ALA B 1 222 ? -27.781 10.586 18.453 1 91.94 222 ALA B CA 1
ATOM 4931 C C . ALA B 1 222 ? -27.812 10.406 19.969 1 91.94 222 ALA B C 1
ATOM 4933 O O . ALA B 1 222 ? -28.453 9.477 20.469 1 91.94 222 ALA B O 1
ATOM 4934 N N . GLY B 1 223 ? -27.047 11.227 20.609 1 89.94 223 GLY B N 1
ATOM 4935 C CA . GLY B 1 223 ? -27.062 11.188 22.062 1 89.94 223 GLY B CA 1
ATOM 4936 C C . GLY B 1 223 ? -26.031 10.258 22.656 1 89.94 223 GLY B C 1
ATOM 4937 O O . GLY B 1 223 ? -26.062 9.953 23.844 1 89.94 223 GLY B O 1
ATOM 4938 N N . GLU B 1 224 ? -25.078 9.805 21.812 1 89.88 224 GLU B N 1
ATOM 4939 C CA . GLU B 1 224 ? -24.031 8.891 22.234 1 89.88 224 GLU B CA 1
ATOM 4940 C C . GLU B 1 224 ? -22.703 9.625 22.375 1 89.88 224 GLU B C 1
ATOM 4942 O O . GLU B 1 224 ? -22.609 10.828 22.141 1 89.88 224 GLU B O 1
ATOM 4947 N N . GLU B 1 225 ? -21.703 8.961 22.859 1 86.06 225 GLU B N 1
ATOM 4948 C CA . GLU B 1 225 ? -20.359 9.523 22.938 1 86.06 225 GLU B CA 1
ATOM 4949 C C . GLU B 1 225 ? -19.766 9.734 21.547 1 86.06 225 GLU B C 1
ATOM 4951 O O . GLU B 1 225 ? -19.922 8.883 20.672 1 86.06 225 GLU B O 1
ATOM 4956 N N . PRO B 1 226 ? -19.156 10.836 21.422 1 83.38 226 PRO B N 1
ATOM 4957 C CA . PRO B 1 226 ? -18.578 11.086 20.109 1 83.38 226 PRO B CA 1
ATOM 4958 C C . PRO B 1 226 ? -17.484 10.078 19.75 1 83.38 226 PRO B C 1
ATOM 4960 O O . PRO B 1 226 ? -16.781 9.594 20.625 1 83.38 226 PRO B O 1
ATOM 4963 N N . GLN B 1 227 ? -17.359 9.852 18.453 1 74 227 GLN B N 1
ATOM 4964 C CA . GLN B 1 227 ? -16.312 8.977 17.938 1 74 227 GLN B CA 1
ATOM 4965 C C . GLN B 1 227 ? -14.945 9.633 18.031 1 74 227 GLN B C 1
ATOM 4967 O O . GLN B 1 227 ? -13.961 8.984 18.391 1 74 227 GLN B O 1
ATOM 4972 N N . ALA B 1 228 ? -14.859 10.906 17.641 1 76.5 228 ALA B N 1
ATOM 4973 C CA . ALA B 1 228 ? -13.602 11.664 17.688 1 76.5 228 ALA B CA 1
ATOM 4974 C C . ALA B 1 228 ? -13.836 13.086 18.188 1 76.5 228 ALA B C 1
ATOM 4976 O O . ALA B 1 228 ? -14.633 13.828 17.609 1 76.5 228 ALA B O 1
ATOM 4977 N N . SER B 1 229 ? -13.211 13.359 19.281 1 76.94 229 SER B N 1
ATOM 4978 C CA . SER B 1 229 ? -13.211 14.711 19.828 1 76.94 229 SER B CA 1
ATOM 4979 C C . SER B 1 229 ? -11.867 15.055 20.453 1 76.94 229 SER B C 1
ATOM 4981 O O . SER B 1 229 ? -11.719 15.016 21.672 1 76.94 229 SER B O 1
ATOM 4983 N N . PRO B 1 230 ? -10.945 15.406 19.484 1 72.81 230 PRO B N 1
ATOM 4984 C CA . PRO B 1 230 ? -9.617 15.703 20.031 1 72.81 230 PRO B CA 1
ATOM 4985 C C . PRO B 1 230 ? -9.656 16.734 21.156 1 72.81 230 PRO B C 1
ATOM 4987 O O . PRO B 1 230 ? -10.242 17.812 21 1 72.81 230 PRO B O 1
ATOM 4990 N N . ALA B 1 231 ? -9.18 16.406 22.312 1 70.75 231 ALA B N 1
ATOM 4991 C CA . ALA B 1 231 ? -9.086 17.234 23.516 1 70.75 231 ALA B CA 1
ATOM 4992 C C . ALA B 1 231 ? -10.469 17.594 24.031 1 70.75 231 ALA B C 1
ATOM 4994 O O . ALA B 1 231 ? -10.602 18.469 24.906 1 70.75 231 ALA B O 1
ATOM 4995 N N . GLY B 1 232 ? -11.5 17.109 23.469 1 78 232 GLY B N 1
ATOM 4996 C CA . GLY B 1 232 ? -12.859 17.312 23.953 1 78 232 GLY B CA 1
ATOM 4997 C C . GLY B 1 232 ? -13.453 18.641 23.531 1 78 232 GLY B C 1
ATOM 4998 O O . GLY B 1 232 ? -14.531 19.016 23.984 1 78 232 GLY B O 1
ATOM 4999 N N . VAL B 1 233 ? -12.789 19.312 22.594 1 83.94 233 VAL B N 1
ATOM 5000 C CA . VAL B 1 233 ? -13.117 20.703 22.359 1 83.94 233 VAL B CA 1
ATOM 5001 C C . VAL B 1 233 ? -14.289 20.812 21.391 1 83.94 233 VAL B C 1
ATOM 5003 O O . VAL B 1 233 ? -14.922 21.859 21.266 1 83.94 233 VAL B O 1
ATOM 5006 N N . TYR B 1 234 ? -14.633 19.656 20.766 1 88.31 234 TYR B N 1
ATOM 5007 C CA . TYR B 1 234 ? -15.641 19.734 19.719 1 88.31 234 TYR B CA 1
ATOM 5008 C C . TYR B 1 234 ? -16.984 19.219 20.203 1 88.31 234 TYR B C 1
ATOM 5010 O O . TYR B 1 234 ? -18 19.375 19.516 1 88.31 234 TYR B O 1
ATOM 5018 N N . THR B 1 235 ? -17.016 18.672 21.375 1 86.25 235 THR B N 1
ATOM 5019 C CA . THR B 1 235 ? -18.156 17.891 21.875 1 86.25 235 THR B CA 1
ATOM 5020 C C . THR B 1 235 ? -19.438 18.719 21.844 1 86.25 235 THR B C 1
ATOM 5022 O O . THR B 1 235 ? -20.469 18.25 21.391 1 86.25 235 THR B O 1
ATOM 5025 N N . ARG B 1 236 ? -19.297 19.938 22.281 1 83.69 236 ARG B N 1
ATOM 5026 C CA . ARG B 1 236 ? -20.5 20.766 22.375 1 83.69 236 ARG B CA 1
ATOM 5027 C C . ARG B 1 236 ? -21.109 21.016 21 1 83.69 236 ARG B C 1
ATOM 5029 O O . ARG B 1 236 ? -22.328 21.062 20.844 1 83.69 236 ARG B O 1
ATOM 5036 N N . TRP B 1 237 ? -20.328 21.156 20.031 1 88 237 TRP B N 1
ATOM 5037 C CA . TRP B 1 23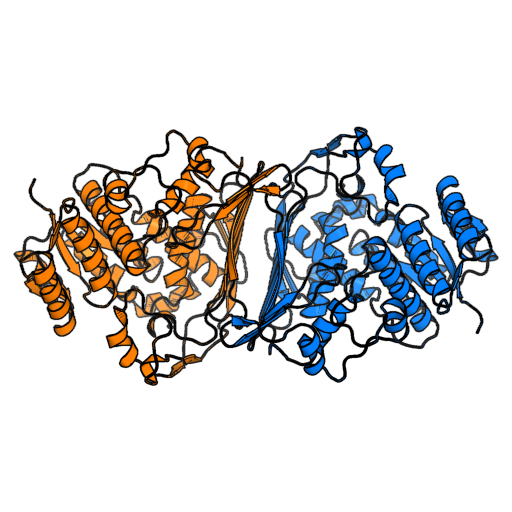7 ? -20.812 21.406 18.672 1 88 237 TRP B CA 1
ATOM 5038 C C . TRP B 1 237 ? -21.312 20.125 18.016 1 88 237 TRP B C 1
ATOM 5040 O O . TRP B 1 237 ? -22.281 20.156 17.266 1 88 237 TRP B O 1
ATOM 5050 N N . GLN B 1 238 ? -20.688 18.984 18.266 1 91.88 238 GLN B N 1
ATOM 5051 C CA . GLN B 1 238 ? -21.031 17.703 17.672 1 91.88 238 GLN B CA 1
ATOM 5052 C C . GLN B 1 238 ? -22.438 17.266 18.078 1 91.88 238 GLN B C 1
ATOM 5054 O O . GLN B 1 238 ? -23.156 16.672 17.281 1 91.88 238 GLN B O 1
ATOM 5059 N N . LYS B 1 239 ? -22.828 17.688 19.281 1 91.75 239 LYS B N 1
ATOM 5060 C CA . LYS B 1 239 ? -24.156 17.359 19.797 1 91.75 239 LYS B CA 1
ATOM 5061 C C . LYS B 1 239 ? -25.234 18.109 19.016 1 91.75 239 LYS B C 1
ATOM 5063 O O . LYS B 1 239 ? -26.391 17.672 18.953 1 91.75 239 LYS B O 1
ATOM 5068 N N . GLN B 1 240 ? -24.828 19.172 18.438 1 91.88 240 GLN B N 1
ATOM 5069 C CA . GLN B 1 240 ? -25.797 20.016 17.719 1 91.88 240 GLN B CA 1
ATOM 5070 C C . GLN B 1 240 ? -25.875 19.625 16.25 1 91.88 240 GLN B C 1
ATOM 5072 O O . GLN B 1 240 ? -26.797 20.047 15.547 1 91.88 240 GLN B O 1
ATOM 5077 N N . MET B 1 241 ? -25.016 18.797 15.789 1 94.25 241 MET B N 1
ATOM 5078 C CA . MET B 1 241 ? -25.016 18.328 14.406 1 94.25 241 MET B CA 1
ATOM 5079 C C . MET B 1 241 ? -25.953 17.141 14.219 1 94.25 241 MET B C 1
ATOM 5081 O O . MET B 1 241 ? -26.281 16.453 15.188 1 94.25 241 MET B O 1
ATOM 5085 N N . PRO B 1 242 ? -26.453 16.922 12.984 1 96 242 PRO B N 1
ATOM 5086 C CA . PRO B 1 242 ? -27.375 15.812 12.766 1 96 242 PRO B CA 1
ATOM 5087 C C . PRO B 1 242 ? -26.734 14.445 13.039 1 96 242 PRO B C 1
ATOM 5089 O O . PRO B 1 242 ? -25.531 14.273 12.844 1 96 242 PRO B O 1
ATOM 5092 N N . ALA B 1 243 ? -27.594 13.547 13.469 1 96.12 243 ALA B N 1
ATOM 5093 C CA . ALA B 1 243 ? -27.141 12.188 13.75 1 96.12 243 ALA B CA 1
ATOM 5094 C C . ALA B 1 243 ? -26.688 11.492 12.469 1 96.12 243 ALA B C 1
ATOM 5096 O O . ALA B 1 243 ? -25.719 10.742 12.477 1 96.12 243 ALA B O 1
ATOM 5097 N N . ASP B 1 244 ? -27.469 11.68 11.383 1 97.38 244 ASP B N 1
ATOM 5098 C CA . ASP B 1 244 ? -27.125 11.18 10.055 1 97.38 244 ASP B CA 1
ATOM 5099 C C . ASP B 1 244 ? -27.188 12.297 9.016 1 97.38 244 ASP B C 1
ATOM 5101 O O . ASP B 1 244 ? -28.031 13.188 9.109 1 97.38 244 ASP B O 1
ATOM 5105 N N . PHE B 1 245 ? -26.281 12.211 8.133 1 97.81 245 PHE B N 1
ATOM 5106 C CA . PHE B 1 245 ? -26.297 13.242 7.098 1 97.81 245 PHE B CA 1
ATOM 5107 C C . PHE B 1 245 ? -25.656 12.727 5.812 1 97.81 245 PHE B C 1
ATOM 5109 O O . PHE B 1 245 ? -24.812 11.828 5.848 1 97.81 245 PHE B O 1
ATOM 5116 N N . GLU B 1 246 ? -26.047 13.234 4.699 1 98.12 246 GLU B N 1
ATOM 5117 C CA . GLU B 1 246 ? -25.469 12.922 3.396 1 98.12 246 GLU B CA 1
ATOM 5118 C C . GLU B 1 246 ? -24.188 13.727 3.156 1 98.12 246 GLU B C 1
ATOM 5120 O O . GLU B 1 246 ? -24.078 14.867 3.609 1 98.12 246 GLU B O 1
ATOM 5125 N N . VAL B 1 247 ? -23.266 13.078 2.525 1 98.06 247 VAL B N 1
ATOM 5126 C CA . VAL B 1 247 ? -21.984 13.75 2.297 1 98.06 247 VAL B CA 1
ATOM 5127 C C . VAL B 1 247 ? -21.828 14.062 0.81 1 98.06 247 VAL B C 1
ATOM 5129 O O . VAL B 1 247 ? -22.562 13.523 -0.025 1 98.06 247 VAL B O 1
ATOM 5132 N N . THR B 1 248 ? -20.875 14.945 0.474 1 97.81 248 THR B N 1
ATOM 5133 C CA . THR B 1 248 ? -20.656 15.305 -0.922 1 97.81 248 THR B CA 1
ATOM 5134 C C . THR B 1 248 ? -19.188 15.141 -1.287 1 97.81 248 THR B C 1
ATOM 5136 O O . THR B 1 248 ? -18.812 15.234 -2.459 1 97.81 248 THR B O 1
ATOM 5139 N N . ALA B 1 249 ? -18.312 14.906 -0.304 1 98 249 ALA B N 1
ATOM 5140 C CA . ALA B 1 249 ? -16.891 14.758 -0.564 1 98 249 ALA B CA 1
ATOM 5141 C C . ALA B 1 249 ? -16.484 13.289 -0.6 1 98 249 ALA B C 1
ATOM 5143 O O . ALA B 1 249 ? -17.031 12.469 0.146 1 98 249 ALA B O 1
ATOM 5144 N N . GLU B 1 250 ? -15.531 12.992 -1.416 1 98.38 250 GLU B N 1
ATOM 5145 C CA . GLU B 1 250 ? -14.938 11.656 -1.438 1 98.38 250 GLU B CA 1
ATOM 5146 C C . GLU B 1 250 ? -14.273 11.328 -0.105 1 98.38 250 GLU B C 1
ATOM 5148 O O . GLU B 1 250 ? -13.875 12.227 0.638 1 98.38 250 GLU B O 1
ATOM 5153 N N . ASP B 1 251 ? -14.188 9.992 0.208 1 98.5 251 ASP B N 1
ATOM 5154 C CA . ASP B 1 251 ? -13.719 9.625 1.538 1 98.5 251 ASP B CA 1
ATOM 5155 C C . ASP B 1 251 ? -12.562 8.625 1.451 1 98.5 251 ASP B C 1
ATOM 5157 O O . ASP B 1 251 ? -12.094 8.117 2.473 1 98.5 251 ASP B O 1
ATOM 5161 N N . ALA B 1 252 ? -12.094 8.352 0.167 1 98.69 252 ALA B N 1
ATOM 5162 C CA . ALA B 1 252 ? -10.953 7.449 0.023 1 98.69 252 ALA B CA 1
ATOM 5163 C C . ALA B 1 252 ? -10.109 7.816 -1.193 1 98.69 252 ALA B C 1
ATOM 5165 O O . ALA B 1 252 ? -10.648 8.164 -2.248 1 98.69 252 ALA B O 1
ATOM 5166 N N . VAL B 1 253 ? -8.805 7.742 -1.045 1 98.81 253 VAL B N 1
ATOM 5167 C CA . VAL B 1 253 ? -7.867 7.941 -2.143 1 98.81 253 VAL B CA 1
ATOM 5168 C C . VAL B 1 253 ? -6.789 6.863 -2.102 1 98.81 253 VAL B C 1
ATOM 5170 O O . VAL B 1 253 ? -6.324 6.484 -1.023 1 98.81 253 VAL B O 1
ATOM 5173 N N . TYR B 1 254 ? -6.465 6.254 -3.201 1 98.81 254 TYR B N 1
ATOM 5174 C CA . TYR B 1 254 ? -5.402 5.285 -3.447 1 98.81 254 TYR B CA 1
ATOM 5175 C C . TYR B 1 254 ? -4.426 5.805 -4.496 1 98.81 254 TYR B C 1
ATOM 5177 O O . TYR B 1 254 ? -4.766 5.895 -5.68 1 98.81 254 TYR B O 1
ATOM 5185 N N . ALA B 1 255 ? -3.168 6.129 -4.035 1 98.88 255 ALA B N 1
ATOM 5186 C CA . ALA B 1 255 ? -2.354 6.918 -4.957 1 98.88 255 ALA B CA 1
ATOM 5187 C C . ALA B 1 255 ? -0.94 6.352 -5.062 1 98.88 255 ALA B C 1
ATOM 5189 O O . ALA B 1 255 ? -0.45 5.711 -4.129 1 98.88 255 ALA B O 1
ATOM 5190 N N . THR B 1 256 ? -0.341 6.43 -6.188 1 98.81 256 THR B N 1
ATOM 5191 C CA . THR B 1 256 ? 1.1 6.359 -6.406 1 98.81 256 THR B CA 1
ATOM 5192 C C . THR B 1 256 ? 1.694 7.762 -6.531 1 98.81 256 THR B C 1
ATOM 5194 O O . THR B 1 256 ? 1.246 8.562 -7.355 1 98.81 256 THR B O 1
ATOM 5197 N N . VAL B 1 257 ? 2.646 8.016 -5.699 1 98.75 257 VAL B N 1
ATOM 5198 C CA . VAL B 1 257 ? 3.268 9.336 -5.625 1 98.75 257 VAL B CA 1
ATOM 5199 C C . VAL B 1 257 ? 4.699 9.258 -6.145 1 98.75 257 VAL B C 1
ATOM 5201 O O . VAL B 1 257 ? 5.469 8.383 -5.742 1 98.75 257 VAL B O 1
ATOM 5204 N N . ASN B 1 258 ? 5.051 10.172 -7.055 1 98.88 258 ASN B N 1
ATOM 5205 C CA . ASN B 1 258 ? 6.398 10.227 -7.605 1 98.88 258 ASN B CA 1
ATOM 5206 C C . ASN B 1 258 ? 7.184 11.422 -7.07 1 98.88 258 ASN B C 1
ATOM 5208 O O . ASN B 1 258 ? 6.707 12.555 -7.125 1 98.88 258 ASN B O 1
ATOM 5212 N N . PHE B 1 259 ? 8.336 11.18 -6.512 1 98.81 259 PHE B N 1
ATOM 5213 C CA . PHE B 1 259 ? 9.18 12.227 -5.953 1 98.81 259 PHE B CA 1
ATOM 5214 C C . PHE B 1 259 ? 10.242 12.656 -6.965 1 98.81 259 PHE B C 1
ATOM 5216 O O . PHE B 1 259 ? 10.609 11.891 -7.852 1 98.81 259 PHE B O 1
ATOM 5223 N N . ALA B 1 260 ? 10.742 13.844 -6.828 1 98.75 260 ALA B N 1
ATOM 5224 C CA . ALA B 1 260 ? 11.766 14.391 -7.711 1 98.75 260 ALA B CA 1
ATOM 5225 C C . ALA B 1 260 ? 13.031 13.539 -7.676 1 98.75 260 ALA B C 1
ATOM 5227 O O . ALA B 1 260 ? 13.734 13.414 -8.68 1 98.75 260 ALA B O 1
ATOM 5228 N N . SER B 1 261 ? 13.344 12.906 -6.574 1 98.38 261 SER B N 1
ATOM 5229 C CA . SER B 1 261 ? 14.539 12.094 -6.379 1 98.38 261 SER B CA 1
ATOM 5230 C C . SER B 1 261 ? 14.469 10.812 -7.199 1 98.38 261 SER B C 1
ATOM 5232 O O . SER B 1 261 ? 15.477 10.109 -7.352 1 98.38 261 SER B O 1
ATOM 5234 N N . GLY B 1 262 ? 13.305 10.477 -7.68 1 97.88 262 GLY B N 1
ATOM 5235 C CA . GLY B 1 262 ? 13.078 9.195 -8.328 1 97.88 262 GLY B CA 1
ATOM 5236 C C . GLY B 1 262 ? 12.414 8.172 -7.426 1 97.88 262 GLY B C 1
ATOM 5237 O O . GLY B 1 262 ? 11.93 7.141 -7.895 1 97.88 262 GLY B O 1
ATOM 5238 N N . ALA B 1 263 ? 12.344 8.461 -6.117 1 98.62 263 ALA B N 1
ATOM 5239 C CA . ALA B 1 263 ? 11.633 7.594 -5.176 1 98.62 263 ALA B CA 1
ATOM 5240 C C . ALA B 1 263 ? 10.141 7.551 -5.488 1 98.62 263 ALA B C 1
ATOM 5242 O O . ALA B 1 263 ? 9.625 8.43 -6.184 1 98.62 263 ALA B O 1
ATOM 5243 N N . VAL B 1 264 ? 9.516 6.48 -5.008 1 98.69 264 VAL B N 1
ATOM 5244 C CA . VAL B 1 264 ? 8.094 6.273 -5.254 1 98.69 264 VAL B CA 1
ATOM 5245 C C . VAL B 1 264 ? 7.359 6.109 -3.922 1 98.69 264 VAL B C 1
ATOM 5247 O O . VAL B 1 264 ? 7.941 5.641 -2.939 1 98.69 264 VAL B O 1
ATOM 5250 N N . GLY B 1 265 ? 6.172 6.609 -3.859 1 98.44 265 GLY B N 1
ATOM 5251 C CA . GLY B 1 265 ? 5.332 6.391 -2.691 1 98.44 265 GLY B CA 1
ATOM 5252 C C . GLY B 1 265 ? 4.016 5.711 -3.018 1 98.44 265 GLY B C 1
ATOM 5253 O O . GLY B 1 265 ? 3.424 5.965 -4.07 1 98.44 265 GLY B O 1
ATOM 5254 N N . GLN B 1 266 ? 3.578 4.789 -2.193 1 98.44 266 GLN B N 1
ATOM 5255 C CA . GLN B 1 266 ? 2.205 4.301 -2.158 1 98.44 266 GLN B CA 1
ATOM 5256 C C . GLN B 1 266 ? 1.43 4.918 -0.999 1 98.44 266 GLN B C 1
ATOM 5258 O O . GLN B 1 266 ? 1.866 4.855 0.152 1 98.44 266 GLN B O 1
ATOM 5263 N N . TYR B 1 267 ? 0.348 5.488 -1.392 1 98.81 267 TYR B N 1
ATOM 5264 C CA . TYR B 1 267 ? -0.418 6.262 -0.419 1 98.81 267 TYR B CA 1
ATOM 5265 C C . TYR B 1 267 ? -1.879 5.828 -0.406 1 98.81 267 TYR B C 1
ATOM 5267 O O . TYR B 1 267 ? -2.529 5.781 -1.453 1 98.81 267 TYR B O 1
ATOM 5275 N N . ILE B 1 268 ? -2.412 5.484 0.846 1 98.81 268 ILE B N 1
ATOM 5276 C CA . ILE B 1 268 ? -3.83 5.223 1.06 1 98.81 268 ILE B CA 1
ATOM 5277 C C . ILE B 1 268 ? -4.355 6.102 2.193 1 98.81 268 ILE B C 1
ATOM 5279 O O . ILE B 1 268 ? -3.791 6.109 3.291 1 98.81 268 ILE B O 1
ATOM 5283 N N . GLU B 1 269 ? -5.277 6.859 1.907 1 98.69 269 GLU B N 1
ATOM 5284 C CA . GLU B 1 269 ? -6.117 7.523 2.9 1 98.69 269 GLU B CA 1
ATOM 5285 C C . GLU B 1 269 ? -7.586 7.152 2.721 1 98.69 269 GLU B C 1
ATOM 5287 O O . GLU B 1 269 ? -8.25 7.66 1.817 1 98.69 269 GLU B O 1
ATOM 5292 N N . ASP B 1 270 ? -8.023 6.254 3.514 1 98.25 270 ASP B N 1
ATOM 5293 C CA . ASP B 1 270 ? -9.391 5.746 3.422 1 98.25 270 ASP B CA 1
ATOM 5294 C C . ASP B 1 270 ? -10.117 5.891 4.754 1 98.25 270 ASP B C 1
ATOM 5296 O O . ASP B 1 270 ? -9.852 5.148 5.699 1 98.25 270 ASP B O 1
ATOM 5300 N N . HIS B 1 271 ? -11.031 6.812 4.805 1 97.38 271 HIS B N 1
ATOM 5301 C CA . HIS B 1 271 ? -11.789 7.074 6.02 1 97.38 271 HIS B CA 1
ATOM 5302 C C . HIS B 1 271 ? -13.133 6.348 6.004 1 97.38 271 HIS B C 1
ATOM 5304 O O . HIS B 1 271 ? -14.07 6.742 6.703 1 97.38 271 HIS B O 1
ATOM 5310 N N . ALA B 1 272 ? -13.25 5.348 5.16 1 96.81 272 ALA B N 1
ATOM 5311 C CA . ALA B 1 272 ? -14.461 4.543 5.035 1 96.81 272 ALA B CA 1
ATOM 5312 C C . ALA B 1 272 ? -14.148 3.057 5.156 1 96.81 272 ALA B C 1
ATOM 5314 O O . ALA B 1 272 ? -14.93 2.213 4.711 1 96.81 272 ALA B O 1
ATOM 5315 N N . GLY B 1 273 ? -12.984 2.76 5.613 1 96.19 273 GLY B N 1
ATOM 5316 C CA . GLY B 1 273 ? -12.617 1.362 5.781 1 96.19 273 GLY B CA 1
ATOM 5317 C C . GLY B 1 273 ? -13.344 0.682 6.922 1 96.19 273 GLY B C 1
ATOM 5318 O O . GLY B 1 273 ? -13.422 1.223 8.031 1 96.19 273 GLY B O 1
ATOM 5319 N N . HIS B 1 274 ? -13.914 -0.443 6.68 1 95.56 274 HIS B N 1
ATOM 5320 C CA . HIS B 1 274 ? -14.594 -1.243 7.695 1 95.56 274 HIS B CA 1
ATOM 5321 C C . HIS B 1 274 ? -13.703 -2.387 8.18 1 95.56 274 HIS B C 1
ATOM 5323 O O . HIS B 1 274 ? -12.938 -2.957 7.395 1 95.56 274 HIS B O 1
ATOM 5329 N N . GLY B 1 275 ? -13.836 -2.74 9.461 1 93.56 275 GLY B N 1
ATOM 5330 C CA . GLY B 1 275 ? -13.055 -3.826 10.031 1 93.56 275 GLY B CA 1
ATOM 5331 C C . GLY B 1 275 ? -11.703 -3.381 10.555 1 93.56 275 GLY B C 1
ATOM 5332 O O . GLY B 1 275 ? -11.625 -2.469 11.383 1 93.56 275 GLY B O 1
ATOM 5333 N N . LYS B 1 276 ? -10.664 -3.918 9.953 1 93.25 276 LYS B N 1
ATOM 5334 C CA . LYS B 1 276 ? -9.305 -3.699 10.445 1 93.25 276 LYS B CA 1
ATOM 5335 C C . LYS B 1 276 ? -8.852 -2.264 10.195 1 93.25 276 LYS B C 1
ATOM 5337 O O . LYS B 1 276 ? -8.914 -1.777 9.062 1 93.25 276 LYS B O 1
ATOM 5342 N N . GLY B 1 277 ? -8.438 -1.607 11.234 1 93.88 277 GLY B N 1
ATOM 5343 C CA . GLY B 1 277 ? -7.703 -0.372 11.031 1 93.88 277 GLY B CA 1
ATOM 5344 C C . GLY B 1 277 ? -6.297 -0.596 10.508 1 93.88 277 GLY B C 1
ATOM 5345 O O . GLY B 1 277 ? -5.617 -1.538 10.922 1 93.88 277 GLY B O 1
ATOM 5346 N N . LEU B 1 278 ? -5.891 0.253 9.555 1 94.38 278 LEU B N 1
ATOM 5347 C CA . LEU B 1 278 ? -4.547 0.134 9.008 1 94.38 278 LEU B CA 1
ATOM 5348 C C . LEU B 1 278 ? -3.764 1.429 9.195 1 94.38 278 LEU B C 1
ATOM 5350 O O . LEU B 1 278 ? -4.273 2.514 8.906 1 94.38 278 LEU B O 1
ATOM 5354 N N . TRP B 1 279 ? -2.594 1.322 9.766 1 95.44 279 TRP B N 1
ATOM 5355 C CA . TRP B 1 279 ? -1.594 2.383 9.789 1 95.44 279 TRP B CA 1
ATOM 5356 C C . TRP B 1 279 ? -0.232 1.857 9.344 1 95.44 279 TRP B C 1
ATOM 5358 O O . TRP B 1 279 ? 0.221 0.814 9.82 1 95.44 279 TRP B O 1
ATOM 5368 N N . SER B 1 280 ? 0.347 2.486 8.445 1 96.38 280 SER B N 1
ATOM 5369 C CA . SER B 1 280 ? 1.725 2.201 8.055 1 96.38 280 SER B CA 1
ATOM 5370 C C . SER B 1 280 ? 2.438 3.463 7.582 1 96.38 280 SER B C 1
ATOM 5372 O O . SER B 1 280 ? 1.854 4.285 6.871 1 96.38 280 SER B O 1
ATOM 5374 N N . ARG B 1 281 ? 3.561 3.688 8.031 1 98 281 ARG B N 1
ATOM 5375 C CA . ARG B 1 281 ? 4.484 4.684 7.5 1 98 281 ARG B CA 1
ATOM 5376 C C . ARG B 1 281 ? 5.91 4.137 7.457 1 98 281 ARG B C 1
ATOM 5378 O O . ARG B 1 281 ? 6.676 4.309 8.406 1 98 281 ARG B O 1
ATOM 5385 N N . LEU B 1 282 ? 6.27 3.57 6.336 1 98.25 282 LEU B N 1
ATOM 5386 C CA . LEU B 1 282 ? 7.539 2.885 6.125 1 98.25 282 LEU B CA 1
ATOM 5387 C C . LEU B 1 282 ? 8.375 3.596 5.062 1 98.25 282 LEU B C 1
ATOM 5389 O O . LEU B 1 282 ? 7.84 4.031 4.039 1 98.25 282 LEU B O 1
ATOM 5393 N N . ILE B 1 283 ? 9.594 3.771 5.352 1 98.5 283 ILE B N 1
ATOM 5394 C CA . ILE B 1 283 ? 10.523 4.305 4.367 1 98.5 283 ILE B CA 1
ATOM 5395 C C . ILE B 1 283 ? 11.656 3.307 4.137 1 98.5 283 ILE B C 1
ATOM 5397 O O . ILE B 1 283 ? 12.375 2.947 5.074 1 98.5 283 ILE B O 1
ATOM 5401 N N . TYR B 1 284 ? 11.789 2.863 2.895 1 97.94 284 TYR B N 1
ATOM 5402 C CA . TYR B 1 284 ? 12.852 1.938 2.514 1 97.94 284 TYR B CA 1
ATOM 5403 C C . TYR B 1 284 ? 13.969 2.666 1.784 1 97.94 284 TYR B C 1
ATOM 5405 O O . TYR B 1 284 ? 13.719 3.482 0.895 1 97.94 284 TYR B O 1
ATOM 5413 N N . GLY B 1 285 ? 15.172 2.393 2.174 1 97.69 285 GLY B N 1
ATOM 5414 C CA . GLY B 1 285 ? 16.344 2.928 1.51 1 97.69 285 GLY B CA 1
ATOM 5415 C C . GLY B 1 285 ? 17.312 1.851 1.041 1 97.69 285 GLY B C 1
ATOM 5416 O O . GLY B 1 285 ? 17 0.659 1.123 1 97.69 285 GLY B O 1
ATOM 5417 N N . SER B 1 286 ? 18.406 2.242 0.491 1 96.62 286 SER B N 1
ATOM 5418 C CA . SER B 1 286 ? 19.391 1.344 -0.121 1 96.62 286 SER B CA 1
ATOM 5419 C C . SER B 1 286 ? 20.156 0.564 0.938 1 96.62 286 SER B C 1
ATOM 5421 O O . SER B 1 286 ? 20.859 -0.394 0.617 1 96.62 286 SER B O 1
ATOM 5423 N N . LEU B 1 287 ? 20 0.957 2.303 1 95.31 287 LEU B N 1
ATOM 5424 C CA . LEU B 1 287 ? 20.781 0.298 3.338 1 95.31 287 LEU B CA 1
ATOM 5425 C C . LEU B 1 287 ? 19.891 -0.184 4.477 1 95.31 287 LEU B C 1
ATOM 5427 O O . LEU B 1 287 ? 20.375 -0.795 5.434 1 95.31 287 LEU B O 1
ATOM 5431 N N . GLY B 1 288 ? 18.625 0.083 4.414 1 95.31 288 GLY B N 1
ATOM 5432 C CA . GLY B 1 288 ? 17.703 -0.262 5.484 1 95.31 288 GLY B CA 1
ATOM 5433 C C . GLY B 1 288 ? 16.359 0.429 5.359 1 95.31 288 GLY B C 1
ATOM 5434 O O . GLY B 1 288 ? 16.016 0.95 4.293 1 95.31 288 GLY B O 1
ATOM 5435 N N . SER B 1 289 ? 15.57 0.346 6.461 1 96.5 289 SER B N 1
ATOM 5436 C CA . SER B 1 289 ? 14.234 0.937 6.434 1 96.5 289 SER B CA 1
ATOM 5437 C C . SER B 1 289 ? 13.852 1.495 7.801 1 96.5 289 SER B C 1
ATOM 5439 O O . SER B 1 289 ? 14.414 1.095 8.82 1 96.5 289 SER B O 1
ATOM 5441 N N . LEU B 1 290 ? 13 2.443 7.785 1 96.19 290 LEU B N 1
ATOM 5442 C CA . LEU B 1 290 ? 12.414 3.041 8.977 1 96.19 290 LEU B CA 1
ATOM 5443 C C . LEU B 1 290 ? 10.914 2.746 9.055 1 96.19 290 LEU B C 1
ATOM 5445 O O . LEU B 1 290 ? 10.211 2.832 8.047 1 96.19 290 LEU B O 1
ATOM 5449 N N . ASP B 1 291 ? 10.469 2.289 10.164 1 96 291 ASP B N 1
ATOM 5450 C CA . ASP B 1 291 ? 9.062 2.166 10.5 1 96 291 ASP B CA 1
ATOM 5451 C C . ASP B 1 291 ? 8.641 3.246 11.5 1 96 291 ASP B C 1
ATOM 5453 O O . ASP B 1 291 ? 9.016 3.199 12.672 1 96 291 ASP B O 1
ATOM 5457 N N . LEU B 1 292 ? 7.871 4.227 11.031 1 96.81 292 LEU B N 1
ATOM 5458 C CA . LEU B 1 292 ? 7.535 5.41 11.812 1 96.81 292 LEU B CA 1
ATOM 5459 C C . LEU B 1 292 ? 6.188 5.234 12.508 1 96.81 292 LEU B C 1
ATOM 5461 O O . LEU B 1 292 ? 5.238 4.723 11.914 1 96.81 292 LEU B O 1
ATOM 5465 N N . PRO B 1 293 ? 6.125 5.664 13.695 1 94.94 293 PRO B N 1
ATOM 5466 C CA . PRO B 1 293 ? 4.887 5.508 14.453 1 94.94 293 PRO B CA 1
ATOM 5467 C C . PRO B 1 293 ? 3.818 6.527 14.062 1 94.94 293 PRO B C 1
ATOM 5469 O O . PRO B 1 293 ? 4.094 7.449 13.289 1 94.94 293 PRO B O 1
ATOM 5472 N N . HIS B 1 294 ? 2.646 6.328 14.578 1 95.25 294 HIS B N 1
ATOM 5473 C CA . HIS B 1 294 ? 1.559 7.281 14.398 1 95.25 294 HIS B CA 1
ATOM 5474 C C . HIS B 1 294 ? 1.943 8.664 14.922 1 95.25 294 HIS B C 1
ATOM 5476 O O . HIS B 1 294 ? 2.598 8.773 15.961 1 95.25 294 HIS B O 1
ATOM 5482 N N . ASP B 1 295 ? 1.478 9.641 14.234 1 94.12 295 ASP B N 1
ATOM 5483 C CA . ASP B 1 295 ? 1.773 11.008 14.656 1 94.12 295 ASP B CA 1
ATOM 5484 C C . ASP B 1 295 ? 1.211 11.289 16.047 1 94.12 295 ASP B C 1
ATOM 5486 O O . ASP B 1 295 ? 0.128 10.812 16.391 1 94.12 295 ASP B O 1
ATOM 5490 N N . ARG B 1 296 ? 1.928 12.008 16.875 1 94.94 296 ARG B N 1
ATOM 5491 C CA . ARG B 1 296 ? 1.552 12.492 18.203 1 94.94 296 ARG B CA 1
ATOM 5492 C C . ARG B 1 296 ? 1.422 11.344 19.188 1 94.94 296 ARG B C 1
ATOM 5494 O O . ARG B 1 296 ? 0.701 11.445 20.188 1 94.94 296 ARG B O 1
ATOM 5501 N N . SER B 1 297 ? 2.033 10.172 18.891 1 94.44 297 SER B N 1
ATOM 5502 C CA . SER B 1 297 ? 1.938 9.008 19.766 1 94.44 297 SER B CA 1
ATOM 5503 C C . SER B 1 297 ? 3.098 8.969 20.75 1 94.44 297 SER B C 1
ATOM 5505 O O . SER B 1 297 ? 2.988 8.359 21.812 1 94.44 297 SER B O 1
ATOM 5507 N N . GLY B 1 298 ? 4.168 9.539 20.406 1 95.12 298 GLY B N 1
ATOM 5508 C CA . GLY B 1 298 ? 5.363 9.508 21.234 1 95.12 298 GLY B CA 1
ATOM 5509 C C . GLY B 1 298 ? 6.094 8.172 21.172 1 95.12 298 GLY B C 1
ATOM 5510 O O . GLY B 1 298 ? 7.145 8.008 21.797 1 95.12 298 GLY B O 1
ATOM 5511 N N . HIS B 1 299 ? 5.57 7.203 20.375 1 94.31 299 HIS B N 1
ATOM 5512 C CA . HIS B 1 299 ? 6.219 5.902 20.234 1 94.31 299 HIS B CA 1
ATOM 5513 C C . HIS B 1 299 ? 7.516 6.012 19.438 1 94.31 299 HIS B C 1
ATOM 5515 O O . HIS B 1 299 ? 7.672 6.922 18.625 1 94.31 299 HIS B O 1
ATOM 5521 N N . PRO B 1 300 ? 8.367 5.16 19.703 1 94 300 PRO B N 1
ATOM 5522 C CA . PRO B 1 300 ? 9.672 5.25 19.047 1 94 300 PRO B CA 1
ATOM 5523 C C . PRO B 1 300 ? 9.625 4.809 17.578 1 94 300 PRO B C 1
ATOM 5525 O O . PRO B 1 300 ? 8.742 4.039 17.188 1 94 300 PRO B O 1
ATOM 5528 N N . ILE B 1 301 ? 10.609 5.328 16.844 1 95.12 301 ILE B N 1
ATOM 5529 C CA . ILE B 1 301 ? 10.898 4.867 15.484 1 95.12 301 ILE B CA 1
ATOM 5530 C C . ILE B 1 301 ? 11.562 3.492 15.539 1 95.12 301 ILE B C 1
ATOM 5532 O O . ILE B 1 301 ? 12.383 3.225 16.422 1 95.12 301 ILE B O 1
ATOM 5536 N N . THR B 1 302 ? 11.242 2.57 14.68 1 94.81 302 THR B N 1
ATOM 5537 C CA . THR B 1 302 ? 11.961 1.308 14.539 1 94.81 302 THR B CA 1
ATOM 5538 C C . THR B 1 302 ? 12.859 1.329 13.305 1 94.81 302 THR B C 1
ATOM 5540 O O . THR B 1 302 ? 12.391 1.556 12.195 1 94.81 302 THR B O 1
ATOM 5543 N N . LEU B 1 303 ? 14.102 1.184 13.477 1 95.06 303 LEU B N 1
ATOM 5544 C CA . LEU B 1 303 ? 15.094 1.1 12.414 1 95.06 303 LEU B CA 1
ATOM 5545 C C . LEU B 1 303 ? 15.445 -0.354 12.109 1 95.06 303 LEU B C 1
ATOM 5547 O O . LEU B 1 303 ? 15.734 -1.131 13.023 1 95.06 303 LEU B O 1
ATOM 5551 N N . TYR B 1 304 ? 15.297 -0.734 10.82 1 93.56 304 TYR B N 1
ATOM 5552 C CA . TYR B 1 304 ? 15.727 -2.051 10.359 1 93.56 304 TYR B CA 1
ATOM 5553 C C . TYR B 1 304 ? 16.953 -1.941 9.453 1 93.56 304 TYR B C 1
ATOM 5555 O O . TYR B 1 304 ? 16.953 -1.172 8.492 1 93.56 304 TYR B O 1
ATOM 5563 N N . ARG B 1 305 ? 17.938 -2.605 9.805 1 85.75 305 ARG B N 1
ATOM 5564 C CA . ARG B 1 305 ? 19.141 -2.662 8.969 1 85.75 305 ARG B CA 1
ATOM 5565 C C . ARG B 1 305 ? 19.312 -4.051 8.352 1 85.75 305 ARG B C 1
ATOM 5567 O O . ARG B 1 305 ? 18.391 -4.879 8.414 1 85.75 305 ARG B O 1
ATOM 5574 N N . GLU B 1 306 ? 20.5 -4.344 7.785 1 70.12 306 GLU B N 1
ATOM 5575 C CA . GLU B 1 306 ? 20.719 -5.527 6.961 1 70.12 306 GLU B CA 1
ATOM 5576 C C . GLU B 1 306 ? 20.219 -6.785 7.664 1 70.12 306 GLU B C 1
ATOM 5578 O O . GLU B 1 306 ? 20.328 -6.914 8.883 1 70.12 306 GLU B O 1
ATOM 5583 N N . GLN B 1 307 ? 19.578 -7.754 6.992 1 61.03 307 GLN B N 1
ATOM 5584 C CA . GLN B 1 307 ? 19 -9.055 7.312 1 61.03 307 GLN B CA 1
ATOM 5585 C C . GLN B 1 307 ? 17.797 -8.914 8.25 1 61.03 307 GLN B C 1
ATOM 5587 O O . GLN B 1 307 ? 17.594 -9.75 9.133 1 61.03 307 GLN B O 1
ATOM 5592 N N . GLY B 1 308 ? 17.094 -7.688 8.188 1 64.19 308 GLY B N 1
ATOM 5593 C CA . GLY B 1 308 ? 15.828 -7.523 8.875 1 64.19 308 GLY B CA 1
ATOM 5594 C C . GLY B 1 308 ? 15.984 -7.316 10.375 1 64.19 308 GLY B C 1
ATOM 5595 O O . GLY B 1 308 ? 15 -7.34 11.117 1 64.19 308 GLY B O 1
ATOM 5596 N N . ARG B 1 309 ? 17.172 -7.305 10.789 1 59.78 309 ARG B N 1
ATOM 5597 C CA . ARG B 1 309 ? 17.453 -7.18 12.219 1 59.78 309 ARG B CA 1
ATOM 5598 C C . ARG B 1 309 ? 17.062 -5.797 12.727 1 59.78 309 ARG B C 1
ATOM 5600 O O . ARG B 1 309 ? 17.5 -4.781 12.188 1 59.78 309 ARG B O 1
ATOM 5607 N N . GLN B 1 310 ? 15.961 -5.898 13.531 1 68 310 GLN B N 1
ATOM 5608 C CA . GLN B 1 310 ? 15.562 -4.672 14.211 1 68 310 GLN B CA 1
ATOM 5609 C C . GLN B 1 310 ? 16.688 -4.129 15.078 1 68 310 GLN B C 1
ATOM 5611 O O . GLN B 1 310 ? 17.344 -4.883 15.805 1 68 310 GLN B O 1
ATOM 5616 N N . VAL B 1 311 ? 17.203 -3.168 14.617 1 61.88 311 VAL B N 1
ATOM 5617 C CA . VAL B 1 311 ? 18.25 -2.615 15.477 1 61.88 311 VAL B CA 1
ATOM 5618 C C . VAL B 1 311 ? 17.609 -1.938 16.688 1 61.88 311 VAL B C 1
ATOM 5620 O O . VAL B 1 311 ? 17.844 -2.338 17.828 1 61.88 311 VAL B O 1
ATOM 5623 N N . VAL B 1 312 ? 17.469 -0.425 16.719 1 59.94 312 VAL B N 1
ATOM 5624 C CA . VAL B 1 312 ? 17.844 0.533 17.766 1 59.94 312 VAL B CA 1
ATOM 5625 C C . VAL B 1 312 ? 16.594 1.013 18.484 1 59.94 312 VAL B C 1
ATOM 5627 O O . VAL B 1 312 ? 15.914 1.938 18.031 1 59.94 312 VAL B O 1
ATOM 5630 N N . ASP B 1 313 ? 15.695 0.113 18.766 1 56.34 313 ASP B N 1
ATOM 5631 C CA . ASP B 1 313 ? 14.664 0.884 19.453 1 56.34 313 ASP B CA 1
ATOM 5632 C C . ASP B 1 313 ? 15.281 1.833 20.469 1 56.34 313 ASP B C 1
ATOM 5634 O O . ASP B 1 313 ? 14.852 2.984 20.594 1 56.34 313 ASP B O 1
ATOM 5638 N N . ASP B 1 314 ? 16 1.388 21.484 1 59.31 314 ASP B N 1
ATOM 5639 C CA . ASP B 1 314 ? 16.219 1.894 22.844 1 59.31 314 ASP B CA 1
ATOM 5640 C C . ASP B 1 314 ? 17.328 2.936 22.859 1 59.31 314 ASP B C 1
ATOM 5642 O O . ASP B 1 314 ? 18.516 2.588 22.875 1 59.31 314 ASP B O 1
ATOM 5646 N N . GLY B 1 315 ? 16.906 4.316 22.641 1 67.31 315 GLY B N 1
ATOM 5647 C CA . GLY B 1 315 ? 17.828 5.422 22.828 1 67.31 315 GLY B CA 1
ATOM 5648 C C . GLY B 1 315 ? 19.062 5.32 21.938 1 67.31 315 GLY B C 1
ATOM 5649 O O . GLY B 1 315 ? 19.766 6.312 21.719 1 67.31 315 GLY B O 1
ATOM 5650 N N . ARG B 1 316 ? 19.344 4.168 21.203 1 84.06 316 ARG B N 1
ATOM 5651 C CA . ARG B 1 316 ? 20.516 3.986 20.359 1 84.06 316 ARG B CA 1
ATOM 5652 C C . ARG B 1 316 ? 20.359 4.723 19.031 1 84.06 316 ARG B C 1
ATOM 5654 O O . ARG B 1 316 ? 21.344 5.027 18.359 1 84.06 316 ARG B O 1
ATOM 5661 N N . LEU B 1 317 ? 19.109 5.031 18.703 1 91.88 317 LEU B N 1
ATOM 5662 C CA . LEU B 1 317 ? 18.875 5.836 17.516 1 91.88 317 LEU B CA 1
ATOM 5663 C C . LEU B 1 317 ? 19.594 7.18 17.609 1 91.88 317 LEU B C 1
ATOM 5665 O O . LEU B 1 317 ? 20.125 7.684 16.625 1 91.88 317 LEU B O 1
ATOM 5669 N N . LEU B 1 318 ? 19.625 7.676 18.812 1 94.19 318 LEU B N 1
ATOM 5670 C CA . LEU B 1 318 ? 20.203 8.992 19.031 1 94.19 318 LEU B CA 1
ATOM 5671 C C . LEU B 1 318 ? 21.719 8.961 18.812 1 94.19 318 LEU B C 1
ATOM 5673 O O . LEU B 1 318 ? 22.312 9.977 18.453 1 94.19 318 LEU B O 1
ATOM 5677 N N . ASP B 1 319 ? 22.328 7.816 19.016 1 93.12 319 ASP B N 1
ATOM 5678 C CA . ASP B 1 319 ? 23.766 7.656 18.781 1 93.12 319 ASP B CA 1
ATOM 5679 C C . ASP B 1 319 ? 24.109 7.793 17.297 1 93.12 319 ASP B C 1
ATOM 5681 O O . ASP B 1 319 ? 25.234 8.141 16.938 1 93.12 319 ASP B O 1
ATOM 5685 N N . LEU B 1 320 ? 23.172 7.504 16.453 1 93.56 320 LEU B N 1
ATOM 5686 C CA . LEU B 1 320 ? 23.391 7.555 15.008 1 93.56 320 LEU B CA 1
ATOM 5687 C C . LEU B 1 320 ? 23.344 8.992 14.508 1 93.56 320 LEU B C 1
ATOM 5689 O O . LEU B 1 320 ? 23.781 9.273 13.383 1 93.56 320 LEU B O 1
ATOM 5693 N N . VAL B 1 321 ? 22.766 9.836 15.32 1 96.25 321 VAL B N 1
ATOM 5694 C CA . VAL B 1 321 ? 22.656 11.25 14.977 1 96.25 321 VAL B CA 1
ATOM 5695 C C . VAL B 1 321 ? 23.125 12.109 16.156 1 96.25 321 VAL B C 1
ATOM 5697 O O . VAL B 1 321 ? 22.328 12.852 16.734 1 96.25 321 VAL B O 1
ATOM 5700 N N . PRO B 1 322 ? 24.391 12.141 16.484 1 95.94 322 PRO B N 1
ATOM 5701 C CA . PRO B 1 322 ? 24.906 12.82 17.672 1 95.94 322 PRO B CA 1
ATOM 5702 C C . PRO B 1 322 ? 24.688 14.328 17.641 1 95.94 322 PRO B C 1
ATOM 5704 O O . PRO B 1 322 ? 24.625 14.969 18.688 1 95.94 322 PRO B O 1
ATOM 5707 N N . ASP B 1 323 ? 24.5 14.883 16.469 1 96.75 323 ASP B N 1
ATOM 5708 C CA . ASP B 1 323 ? 24.391 16.328 16.344 1 96.75 323 ASP B CA 1
ATOM 5709 C C . ASP B 1 323 ? 22.922 16.766 16.375 1 96.75 323 ASP B C 1
ATOM 5711 O O . ASP B 1 323 ? 22.609 17.953 16.281 1 96.75 323 ASP B O 1
ATOM 5715 N N . PHE B 1 324 ? 22 15.758 16.516 1 97.06 324 PHE B N 1
ATOM 5716 C CA . PHE B 1 324 ? 20.578 16.062 16.531 1 97.06 324 PHE B CA 1
ATOM 5717 C C . PHE B 1 324 ? 20.172 16.688 17.859 1 97.06 324 PHE B C 1
ATOM 5719 O O . PHE B 1 324 ? 20.406 16.094 18.922 1 97.06 324 PHE B O 1
ATOM 5726 N N . HIS B 1 325 ? 19.609 17.891 17.781 1 97.81 325 HIS B N 1
ATOM 5727 C CA . HIS B 1 325 ? 19.016 18.562 18.938 1 97.81 325 HIS B CA 1
ATOM 5728 C C . HIS B 1 325 ? 17.719 19.266 18.562 1 97.81 325 HIS B C 1
ATOM 5730 O O . HIS B 1 325 ? 17.625 19.859 17.484 1 97.81 325 HIS B O 1
ATOM 5736 N N . LEU B 1 326 ? 16.828 19.125 19.453 1 98.12 326 LEU B N 1
ATOM 5737 C CA . LEU B 1 326 ? 15.609 19.906 19.312 1 98.12 326 LEU B CA 1
ATOM 5738 C C . LEU B 1 326 ? 15.852 21.359 19.703 1 98.12 326 LEU B C 1
ATOM 5740 O O . LEU B 1 326 ? 16.781 21.656 20.469 1 98.12 326 LEU B O 1
ATOM 5744 N N . ASN B 1 327 ? 15.062 22.266 19.141 1 96.62 327 ASN B N 1
ATOM 5745 C CA . ASN B 1 327 ? 15.195 23.656 19.562 1 96.62 327 ASN B CA 1
ATOM 5746 C C . ASN B 1 327 ? 14.797 23.859 21.016 1 96.62 327 ASN B C 1
ATOM 5748 O O . ASN B 1 327 ? 14.172 22.969 21.625 1 96.62 327 ASN B O 1
ATOM 5752 N N . ARG B 1 328 ? 15.102 24.969 21.594 1 96.5 328 ARG B N 1
ATOM 5753 C CA . ARG B 1 328 ? 14.961 25.234 23.031 1 96.5 328 ARG B CA 1
ATOM 5754 C C . ARG B 1 328 ? 13.516 25.078 23.469 1 96.5 328 ARG B C 1
ATOM 5756 O O . ARG B 1 328 ? 13.234 24.422 24.484 1 96.5 328 ARG B O 1
ATOM 5763 N N . ALA B 1 329 ? 12.594 25.625 22.75 1 97.5 329 ALA B N 1
ATOM 5764 C CA . ALA B 1 329 ? 11.18 25.578 23.141 1 97.5 329 ALA B CA 1
ATOM 5765 C C . ALA B 1 329 ? 10.656 24.156 23.156 1 97.5 329 ALA B C 1
ATOM 5767 O O . ALA B 1 329 ? 10.023 23.734 24.125 1 97.5 329 ALA B O 1
ATOM 5768 N N . THR B 1 330 ? 10.977 23.406 22.062 1 98.38 330 THR B N 1
ATOM 5769 C CA . THR B 1 330 ? 10.523 22.031 21.984 1 98.38 330 THR B CA 1
ATOM 5770 C C . THR B 1 330 ? 11.141 21.188 23.109 1 98.38 330 THR B C 1
ATOM 5772 O O . THR B 1 330 ? 10.453 20.406 23.75 1 98.38 330 THR B O 1
ATOM 5775 N N . ALA B 1 331 ? 12.414 21.422 23.375 1 98.38 331 ALA B N 1
ATOM 5776 C CA . ALA B 1 331 ? 13.117 20.703 24.438 1 98.38 331 ALA B CA 1
ATOM 5777 C C . ALA B 1 331 ? 12.484 20.969 25.797 1 98.38 331 ALA B C 1
ATOM 5779 O O . ALA B 1 331 ? 12.297 20.047 26.594 1 98.38 331 ALA B O 1
ATOM 5780 N N . THR B 1 332 ? 12.148 22.203 26.047 1 98.31 332 THR B N 1
ATOM 5781 C CA . THR B 1 332 ? 11.539 22.578 27.328 1 98.31 332 THR B CA 1
ATOM 5782 C C . THR B 1 332 ? 10.156 21.953 27.469 1 98.31 332 THR B C 1
ATOM 5784 O O . THR B 1 332 ? 9.828 21.375 28.5 1 98.31 332 THR B O 1
ATOM 5787 N N . LEU B 1 333 ? 9.391 22.016 26.406 1 98.38 333 LEU B N 1
ATOM 5788 C CA . LEU B 1 333 ? 8.008 21.562 26.453 1 98.38 333 LEU B CA 1
ATOM 5789 C C . LEU B 1 333 ? 7.941 20.031 26.562 1 98.38 333 LEU B C 1
ATOM 5791 O O . LEU B 1 333 ? 7.078 19.5 27.266 1 98.38 333 LEU B O 1
ATOM 5795 N N . PHE B 1 334 ? 8.898 19.344 25.891 1 98.19 334 PHE B N 1
ATOM 5796 C CA . PHE B 1 334 ? 8.82 17.891 25.828 1 98.19 334 PHE B CA 1
ATOM 5797 C C . PHE B 1 334 ? 9.805 17.25 26.797 1 98.19 334 PHE B C 1
ATOM 5799 O O . PHE B 1 334 ? 9.852 16.016 26.938 1 98.19 334 PHE B O 1
ATOM 5806 N N . GLY B 1 335 ? 10.625 17.969 27.453 1 97 335 GLY B N 1
ATOM 5807 C CA . GLY B 1 335 ? 11.422 17.484 28.562 1 97 335 GLY B CA 1
ATOM 5808 C C . GLY B 1 335 ? 12.797 17 28.156 1 97 335 GLY B C 1
ATOM 5809 O O . GLY B 1 335 ? 13.367 16.125 28.812 1 97 335 GLY B O 1
ATOM 5810 N N . GLY B 1 336 ? 13.281 17.516 26.984 1 96.75 336 GLY B N 1
ATOM 5811 C CA . GLY B 1 336 ? 14.602 17.125 26.547 1 96.75 336 GLY B CA 1
ATOM 5812 C C . GLY B 1 336 ? 14.914 17.578 25.125 1 96.75 336 GLY B C 1
ATOM 5813 O O . GLY B 1 336 ? 14.008 17.688 24.297 1 96.75 336 GLY B O 1
ATOM 5814 N N . ASP B 1 337 ? 16.234 17.719 24.922 1 96.44 337 ASP B N 1
ATOM 5815 C CA . ASP B 1 337 ? 16.609 18.234 23.609 1 96.44 337 ASP B CA 1
ATOM 5816 C C . ASP B 1 337 ? 16.984 17.094 22.656 1 96.44 337 ASP B C 1
ATOM 5818 O O . ASP B 1 337 ? 17.219 17.312 21.469 1 96.44 337 ASP B O 1
ATOM 5822 N N . ARG B 1 338 ? 17.047 15.898 23.203 1 95.88 338 ARG B N 1
ATOM 5823 C CA . ARG B 1 338 ? 17.297 14.695 22.406 1 95.88 338 ARG B CA 1
ATOM 5824 C C . ARG B 1 338 ? 16.344 13.578 22.781 1 95.88 338 ARG B C 1
ATOM 5826 O O . ARG B 1 338 ? 16.641 12.766 23.672 1 95.88 338 ARG B O 1
ATOM 5833 N N . LEU B 1 339 ? 15.227 13.594 22.141 1 94.88 339 LEU B N 1
ATOM 5834 C CA . LEU B 1 339 ? 14.172 12.648 22.516 1 94.88 339 LEU B CA 1
ATOM 5835 C C . LEU B 1 339 ? 14 11.586 21.438 1 94.88 339 LEU B C 1
ATOM 5837 O O . LEU B 1 339 ? 14.062 11.883 20.234 1 94.88 339 LEU B O 1
ATOM 5841 N N . TRP B 1 340 ? 13.828 10.344 21.859 1 93.94 340 TRP B N 1
ATOM 5842 C CA . TRP B 1 340 ? 13.523 9.242 20.953 1 93.94 340 TRP B CA 1
ATOM 5843 C C . TRP B 1 340 ? 12.141 8.664 21.25 1 93.94 340 TRP B C 1
ATOM 5845 O O . TRP B 1 340 ? 11.641 7.824 20.484 1 93.94 340 TRP B O 1
ATOM 5855 N N . ARG B 1 341 ? 11.539 9.156 22.297 1 94.81 341 ARG B N 1
ATOM 5856 C CA . ARG B 1 341 ? 10.164 8.836 22.688 1 94.81 341 ARG B CA 1
ATOM 5857 C C . ARG B 1 341 ? 9.625 9.844 23.688 1 94.81 341 ARG B C 1
ATOM 5859 O O . ARG B 1 341 ? 10.391 10.617 24.281 1 94.81 341 ARG B O 1
ATOM 5866 N N . TYR B 1 342 ? 8.352 9.906 23.859 1 95.94 342 TYR B N 1
ATOM 5867 C CA . TYR B 1 342 ? 7.719 10.602 24.969 1 95.94 342 TYR B CA 1
ATOM 5868 C C . TYR B 1 342 ? 6.395 9.945 25.344 1 95.94 342 TYR B C 1
ATOM 5870 O O . TYR B 1 342 ? 5.828 9.18 24.562 1 95.94 342 TYR B O 1
ATOM 5878 N N . ASP B 1 343 ? 6.008 10.18 26.531 1 95.88 343 ASP B N 1
ATOM 5879 C CA . ASP B 1 343 ? 4.77 9.602 27.047 1 95.88 343 ASP B CA 1
ATOM 5880 C C . ASP B 1 343 ? 3.861 10.672 27.641 1 95.88 343 ASP B C 1
ATOM 5882 O O . ASP B 1 343 ? 3.883 10.906 28.859 1 95.88 343 ASP B O 1
ATOM 5886 N N . PHE B 1 344 ? 3.096 11.344 26.859 1 96.06 344 PHE B N 1
ATOM 5887 C CA . PHE B 1 344 ? 2.084 12.32 27.25 1 96.06 344 PHE B CA 1
ATOM 5888 C C . PHE B 1 344 ? 0.709 11.914 26.734 1 96.06 344 PHE B C 1
ATOM 5890 O O . PHE B 1 344 ? 0.598 11.289 25.672 1 96.06 344 PHE B O 1
ATOM 5897 N N . PRO B 1 345 ? -0.304 12.219 27.547 1 94.38 345 PRO B N 1
ATOM 5898 C CA . PRO B 1 345 ? -1.636 12.062 26.953 1 94.38 345 PRO B CA 1
ATOM 5899 C C . PRO B 1 345 ? -1.807 12.844 25.656 1 94.38 345 PRO B C 1
ATOM 5901 O O . PRO B 1 345 ? -1.146 13.867 25.469 1 94.38 345 PRO B O 1
ATOM 5904 N N . PHE B 1 346 ? -2.688 12.461 24.828 1 92.19 346 PHE B N 1
ATOM 5905 C CA . PHE B 1 346 ? -2.912 13.055 23.516 1 92.19 346 PHE B CA 1
ATOM 5906 C C . PHE B 1 346 ? -3.162 14.555 23.625 1 92.19 346 PHE B C 1
ATOM 5908 O O . PHE B 1 346 ? -2.578 15.344 22.891 1 92.19 346 PHE B O 1
ATOM 5915 N N . ALA B 1 347 ? -4.016 14.922 24.531 1 92.69 347 ALA B N 1
ATOM 5916 C CA . ALA B 1 347 ? -4.387 16.328 24.688 1 92.69 347 ALA B CA 1
ATOM 5917 C C . ALA B 1 347 ? -3.172 17.188 25.031 1 92.69 347 ALA B C 1
ATOM 5919 O O . ALA B 1 347 ? -3.041 18.312 24.547 1 92.69 347 ALA B O 1
ATOM 5920 N N . GLU B 1 348 ? -2.334 16.625 25.875 1 96.06 348 GLU B N 1
ATOM 5921 C CA . GLU B 1 348 ? -1.111 17.328 26.234 1 96.06 348 GLU B CA 1
ATOM 5922 C C . GLU B 1 348 ? -0.151 17.438 25.062 1 96.06 348 GLU B C 1
ATOM 5924 O O . GLU B 1 348 ? 0.437 18.484 24.812 1 96.06 348 GLU B O 1
ATOM 5929 N N . THR B 1 349 ? 0.03 16.344 24.328 1 96.75 349 THR B N 1
ATOM 5930 C CA . THR B 1 349 ? 0.874 16.344 23.141 1 96.75 349 THR B CA 1
ATOM 5931 C C . THR B 1 349 ? 0.379 17.375 22.125 1 96.75 349 THR B C 1
ATOM 5933 O O . THR B 1 349 ? 1.177 18.109 21.547 1 96.75 349 THR B O 1
ATOM 5936 N N . ASP B 1 350 ? -0.914 17.406 21.969 1 95.44 350 ASP B N 1
ATOM 5937 C CA . ASP B 1 350 ? -1.54 18.344 21.031 1 95.44 350 ASP B CA 1
ATOM 5938 C C . ASP B 1 350 ? -1.233 19.781 21.406 1 95.44 350 ASP B C 1
ATOM 5940 O O . ASP B 1 350 ? -0.81 20.578 20.562 1 95.44 350 ASP B O 1
ATOM 5944 N N . ARG B 1 351 ? -1.382 20.156 22.719 1 96.12 351 ARG B N 1
ATOM 5945 C CA . ARG B 1 351 ? -1.116 21.516 23.156 1 96.12 351 ARG B CA 1
ATOM 5946 C C . ARG B 1 351 ? 0.36 21.875 23 1 96.12 351 ARG B C 1
ATOM 5948 O O . ARG B 1 351 ? 0.701 23 22.641 1 96.12 351 ARG B O 1
ATOM 5955 N N . LYS B 1 352 ? 1.171 20.906 23.266 1 98.12 352 LYS B N 1
ATOM 5956 C CA . LYS B 1 352 ? 2.607 21.141 23.172 1 98.12 352 LYS B CA 1
ATOM 5957 C C . LYS B 1 352 ? 3.033 21.406 21.734 1 98.12 352 LYS B C 1
ATOM 5959 O O . LYS B 1 352 ? 3.863 22.281 21.469 1 98.12 352 LYS B O 1
ATOM 5964 N N . LEU B 1 353 ? 2.494 20.672 20.828 1 98 353 LEU B N 1
ATOM 5965 C CA . LEU B 1 353 ? 2.869 20.844 19.422 1 98 353 LEU B CA 1
ATOM 5966 C C . LEU B 1 353 ? 2.377 22.188 18.891 1 98 353 LEU B C 1
ATOM 5968 O O . LEU B 1 353 ? 3.064 22.828 18.109 1 98 353 LEU B O 1
ATOM 5972 N N . ILE B 1 354 ? 1.213 22.594 19.297 1 97.88 354 ILE B N 1
ATOM 5973 C CA . ILE B 1 354 ? 0.706 23.906 18.891 1 97.88 354 ILE B CA 1
ATOM 5974 C C . ILE B 1 354 ? 1.554 25 19.531 1 97.88 354 ILE B C 1
ATOM 5976 O O . ILE B 1 354 ? 1.821 26.031 18.906 1 97.88 354 ILE B O 1
ATOM 5980 N N . ALA B 1 355 ? 1.989 24.781 20.781 1 98.62 355 ALA B N 1
ATOM 5981 C CA . ALA B 1 355 ? 2.904 25.703 21.438 1 98.62 355 ALA B CA 1
ATOM 5982 C C . ALA B 1 355 ? 4.184 25.891 20.625 1 98.62 355 ALA B C 1
ATOM 5984 O O . ALA B 1 355 ? 4.68 27 20.469 1 98.62 355 ALA B O 1
ATOM 5985 N N . VAL B 1 356 ? 4.664 24.797 20.094 1 98.44 356 VAL B N 1
ATOM 5986 C CA . VAL B 1 356 ? 5.867 24.844 19.266 1 98.44 356 VAL B CA 1
ATOM 5987 C C . VAL B 1 356 ? 5.609 25.672 18.016 1 98.44 356 VAL B C 1
ATOM 5989 O O . VAL B 1 356 ? 6.492 26.422 17.562 1 98.44 356 VAL B O 1
ATOM 5992 N N . GLU B 1 357 ? 4.438 25.594 17.438 1 98.31 357 GLU B N 1
ATOM 5993 C CA . GLU B 1 357 ? 4.066 26.422 16.297 1 98.31 357 GLU B CA 1
ATOM 5994 C C . GLU B 1 357 ? 4.113 27.906 16.641 1 98.31 357 GLU B C 1
ATOM 5996 O O . GLU B 1 357 ? 4.645 28.703 15.867 1 98.31 357 GLU B O 1
ATOM 6001 N N . TYR B 1 358 ? 3.574 28.266 17.797 1 98.56 358 TYR B N 1
ATOM 6002 C CA . TYR B 1 358 ? 3.564 29.656 18.219 1 98.56 358 TYR B CA 1
ATOM 6003 C C . TYR B 1 358 ? 4.984 30.172 18.438 1 98.56 358 TYR B C 1
ATOM 6005 O O . TYR B 1 358 ? 5.301 31.297 18.078 1 98.56 358 TYR B O 1
ATOM 6013 N N . ASP B 1 359 ? 5.773 29.328 19.062 1 98.56 359 ASP B N 1
ATOM 6014 C CA . ASP B 1 359 ? 7.164 29.719 19.281 1 98.56 359 ASP B CA 1
ATOM 6015 C C . ASP B 1 359 ? 7.883 29.969 17.969 1 98.56 359 ASP B C 1
ATOM 6017 O O . ASP B 1 359 ? 8.617 30.953 17.828 1 98.56 359 ASP B O 1
ATOM 6021 N N . ASP B 1 360 ? 7.699 29.094 17.047 1 98.38 360 ASP B N 1
ATOM 6022 C CA . ASP B 1 360 ? 8.289 29.234 15.719 1 98.38 360 ASP B CA 1
ATOM 6023 C C . ASP B 1 360 ? 7.812 30.516 15.039 1 98.38 360 ASP B C 1
ATOM 6025 O O . ASP B 1 360 ? 8.609 31.25 14.445 1 98.38 360 ASP B O 1
ATOM 6029 N N . PHE B 1 361 ? 6.531 30.781 15.125 1 98.69 361 PHE B N 1
ATOM 6030 C CA . PHE B 1 361 ? 5.922 31.953 14.523 1 98.69 361 PHE B CA 1
ATOM 6031 C C . PHE B 1 361 ? 6.508 33.219 15.117 1 98.69 361 PHE B C 1
ATOM 6033 O O . PHE B 1 361 ? 6.922 34.125 14.383 1 98.69 361 PHE B O 1
ATOM 6040 N N . ALA B 1 362 ? 6.625 33.312 16.422 1 98.56 362 ALA B N 1
ATOM 6041 C CA . ALA B 1 362 ? 7.195 34.5 17.094 1 98.56 362 ALA B CA 1
ATOM 6042 C C . ALA B 1 362 ? 8.648 34.688 16.688 1 98.56 362 ALA B C 1
ATOM 6044 O O . ALA B 1 362 ? 9.055 35.812 16.375 1 98.56 362 ALA B O 1
ATOM 6045 N N . GLY B 1 363 ? 9.422 33.562 16.719 1 98.06 363 GLY B N 1
ATOM 6046 C CA . GLY B 1 363 ? 10.812 33.688 16.312 1 98.06 363 GLY B CA 1
ATOM 6047 C C . GLY B 1 363 ? 11 34.188 14.906 1 98.06 363 GLY B C 1
ATOM 6048 O O . GLY B 1 363 ? 11.914 34.969 14.641 1 98.06 363 GLY B O 1
ATOM 6049 N N . ALA B 1 364 ? 10.125 33.781 14.016 1 98.38 364 ALA B N 1
ATOM 6050 C CA . ALA B 1 364 ? 10.188 34.25 12.633 1 98.38 364 ALA B CA 1
ATOM 6051 C C . ALA B 1 364 ? 9.844 35.719 12.539 1 98.38 364 ALA B C 1
ATOM 6053 O O . ALA B 1 364 ? 10.5 36.5 11.82 1 98.38 364 ALA B O 1
ATOM 6054 N N . ILE B 1 365 ? 8.781 36.188 13.219 1 98.19 365 ILE B N 1
ATOM 6055 C CA . ILE B 1 365 ? 8.359 37.562 13.219 1 98.19 365 ILE B CA 1
ATOM 6056 C C . ILE B 1 365 ? 9.5 38.469 13.727 1 98.19 365 ILE B C 1
ATOM 6058 O O . ILE B 1 365 ? 9.734 39.531 13.195 1 98.19 365 ILE B O 1
ATOM 6062 N N . LEU B 1 366 ? 10.234 37.969 14.719 1 97.56 366 LEU B N 1
ATOM 6063 C CA . LEU B 1 366 ? 11.297 38.719 15.359 1 97.56 366 LEU B CA 1
ATOM 6064 C C . LEU B 1 366 ? 12.602 38.625 14.57 1 97.56 366 LEU B C 1
ATOM 6066 O O . LEU B 1 366 ? 13.625 39.156 14.984 1 97.56 366 LEU B O 1
ATOM 6070 N N . GLY B 1 367 ? 12.609 37.875 13.492 1 96.88 367 GLY B N 1
ATOM 6071 C CA . GLY B 1 367 ? 13.758 37.812 12.602 1 96.88 367 GLY B CA 1
ATOM 6072 C C . GLY B 1 367 ? 14.812 36.812 13.07 1 96.88 367 GLY B C 1
ATOM 6073 O O . GLY B 1 367 ? 15.961 36.875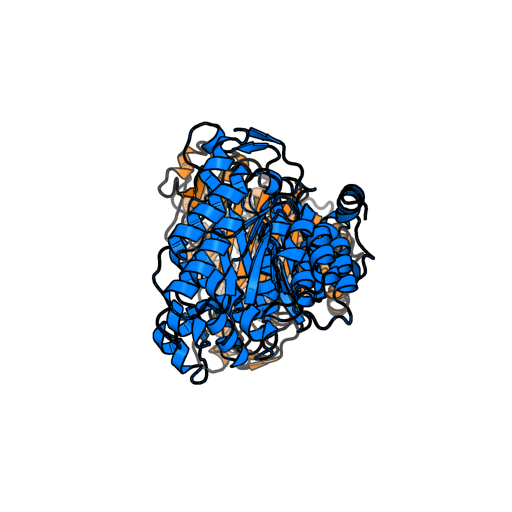 12.625 1 96.88 367 GLY B O 1
ATOM 6074 N N . GLU B 1 368 ? 14.422 35.906 13.945 1 97.12 368 GLU B N 1
ATOM 6075 C CA . GLU B 1 368 ? 15.391 34.969 14.516 1 97.12 368 GLU B CA 1
ATOM 6076 C C . GLU B 1 368 ? 15.703 33.844 13.539 1 97.12 368 GLU B C 1
ATOM 6078 O O . GLU B 1 368 ? 16.828 33.312 13.531 1 97.12 368 GLU B O 1
ATOM 6083 N N . HIS B 1 369 ? 14.805 33.312 12.82 1 96.75 369 HIS B N 1
ATOM 6084 C CA . HIS B 1 369 ? 14.922 32.219 11.859 1 96.75 369 HIS B CA 1
ATOM 6085 C C . HIS B 1 369 ? 13.781 32.25 10.852 1 96.75 369 HIS B C 1
ATOM 6087 O O . HIS B 1 369 ? 12.773 32.938 11.07 1 96.75 369 HIS B O 1
ATOM 6093 N N . PRO B 1 370 ? 13.969 31.641 9.719 1 97.06 370 PRO B N 1
ATOM 6094 C CA . PRO B 1 370 ? 12.828 31.453 8.82 1 97.06 370 PRO B CA 1
ATOM 6095 C C . PRO B 1 370 ? 11.727 30.594 9.414 1 97.06 370 PRO B C 1
ATOM 6097 O O . PRO B 1 370 ? 12.008 29.734 10.266 1 97.06 370 PRO B O 1
ATOM 6100 N N . ILE B 1 371 ? 10.516 30.859 9.031 1 97.88 371 ILE B N 1
ATOM 6101 C CA . ILE B 1 371 ? 9.383 30.078 9.523 1 97.88 371 ILE B CA 1
ATOM 6102 C C . ILE B 1 371 ? 9.5 28.625 9.023 1 97.88 371 ILE B C 1
ATOM 6104 O O . ILE B 1 371 ? 9.938 28.391 7.902 1 97.88 371 ILE B O 1
ATOM 6108 N N . ASP B 1 372 ? 9.125 27.656 9.812 1 97.44 372 ASP B N 1
ATOM 6109 C CA . ASP B 1 372 ? 9.305 26.234 9.539 1 97.44 372 ASP B CA 1
ATOM 6110 C C . ASP B 1 372 ? 8.406 25.766 8.398 1 97.44 372 ASP B C 1
ATOM 6112 O O . ASP B 1 372 ? 8.836 25.016 7.527 1 97.44 372 ASP B O 1
ATOM 6116 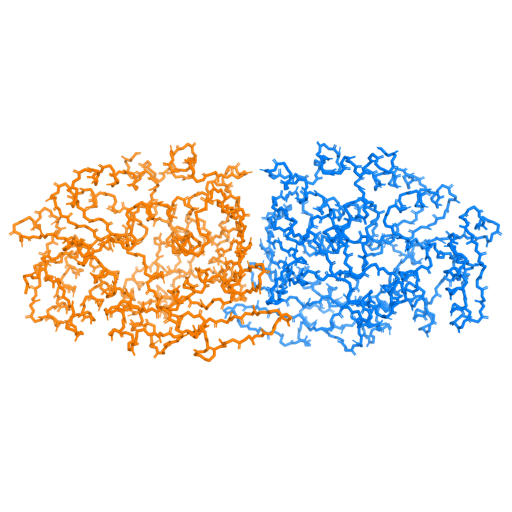N N . VAL B 1 373 ? 7.121 26.203 8.445 1 98.31 373 VAL B N 1
ATOM 6117 C CA . VAL B 1 373 ? 6.16 25.922 7.383 1 98.31 373 VAL B CA 1
ATOM 6118 C C . VAL B 1 373 ? 5.59 27.219 6.832 1 98.31 373 VAL B C 1
ATOM 6120 O O . VAL B 1 373 ? 4.703 27.828 7.445 1 98.31 373 VAL B O 1
ATOM 6123 N N . ASP B 1 374 ? 6.07 27.594 5.742 1 98.31 374 ASP B N 1
ATOM 6124 C CA . ASP B 1 374 ? 5.648 28.859 5.152 1 98.31 374 ASP B CA 1
ATOM 6125 C C . ASP B 1 374 ? 4.473 28.656 4.199 1 98.31 374 ASP B C 1
ATOM 6127 O O . ASP B 1 374 ? 3.934 27.562 4.098 1 98.31 374 ASP B O 1
ATOM 6131 N N . LEU B 1 375 ? 4.074 29.719 3.613 1 98.38 375 LEU B N 1
ATOM 6132 C CA . LEU B 1 375 ? 2.902 29.734 2.742 1 98.38 375 LEU B CA 1
ATOM 6133 C C . LEU B 1 375 ? 3.117 28.844 1.529 1 98.38 375 LEU B C 1
ATOM 6135 O O . LEU B 1 375 ? 2.195 28.141 1.098 1 98.38 375 LEU B O 1
ATOM 6139 N N . ASP B 1 376 ? 4.312 28.781 0.972 1 97.81 376 ASP B N 1
ATOM 6140 C CA . ASP B 1 376 ? 4.609 27.953 -0.188 1 97.81 376 ASP B CA 1
ATOM 6141 C C . ASP B 1 376 ? 4.492 26.469 0.16 1 97.81 376 ASP B C 1
ATOM 6143 O O . ASP B 1 376 ? 3.906 25.688 -0.597 1 97.81 376 ASP B O 1
ATOM 6147 N N . GLN B 1 377 ? 5.023 26.109 1.271 1 98.12 377 GLN B N 1
ATOM 6148 C CA . GLN B 1 377 ? 4.945 24.719 1.713 1 98.12 377 GLN B CA 1
ATOM 6149 C C . GLN B 1 377 ? 3.5 24.312 1.981 1 98.12 377 GLN B C 1
ATOM 6151 O O . GLN B 1 377 ? 3.084 23.203 1.616 1 98.12 377 GLN B O 1
ATOM 6156 N N . GLY B 1 378 ? 2.771 25.188 2.656 1 98.69 378 GLY B N 1
ATOM 6157 C CA . GLY B 1 378 ? 1.362 24.906 2.879 1 98.69 378 GLY B CA 1
ATOM 6158 C C . GLY B 1 378 ? 0.573 24.75 1.592 1 98.69 378 GLY B C 1
ATOM 6159 O O . GLY B 1 378 ? -0.291 23.891 1.48 1 98.69 378 GLY B O 1
ATOM 6160 N N . THR B 1 379 ? 0.875 25.641 0.632 1 98.69 379 THR B N 1
ATOM 6161 C CA . THR B 1 379 ? 0.216 25.578 -0.668 1 98.69 379 THR B CA 1
ATOM 6162 C C . THR B 1 379 ? 0.543 24.281 -1.391 1 98.69 379 THR B C 1
ATOM 6164 O O . THR B 1 379 ? -0.33 23.672 -2.014 1 98.69 379 THR B O 1
ATOM 6167 N N . ARG B 1 380 ? 1.771 23.844 -1.3 1 98.69 380 ARG B N 1
ATOM 6168 C CA . ARG B 1 380 ? 2.176 22.594 -1.924 1 98.69 380 ARG B CA 1
ATOM 6169 C C . ARG B 1 380 ? 1.409 21.422 -1.333 1 98.69 380 ARG B C 1
ATOM 6171 O O . ARG B 1 380 ? 1.011 20.5 -2.057 1 98.69 380 ARG B O 1
ATOM 6178 N N . SER B 1 381 ? 1.257 21.422 -0.018 1 98.75 381 SER B N 1
ATOM 6179 C CA . SER B 1 381 ? 0.491 20.359 0.615 1 98.75 381 SER B CA 1
ATOM 6180 C C . SER B 1 381 ? -0.934 20.297 0.074 1 98.75 381 SER B C 1
ATOM 6182 O O . SER B 1 381 ? -1.467 19.219 -0.179 1 98.75 381 SER B O 1
ATOM 6184 N N . VAL B 1 382 ? -1.555 21.469 -0.082 1 98.81 382 VAL B N 1
ATOM 6185 C CA . VAL B 1 382 ? -2.887 21.547 -0.673 1 98.81 382 VAL B CA 1
ATOM 6186 C C . VAL B 1 382 ? -2.852 21.016 -2.104 1 98.81 382 VAL B C 1
ATOM 6188 O O . VAL B 1 382 ? -3.703 20.203 -2.492 1 98.81 382 VAL B O 1
ATOM 6191 N N . ALA B 1 383 ? -1.828 21.391 -2.828 1 98.88 383 ALA B N 1
ATOM 6192 C CA . ALA B 1 383 ? -1.705 21 -4.227 1 98.88 383 ALA B CA 1
ATOM 6193 C C . ALA B 1 383 ? -1.527 19.484 -4.359 1 98.88 383 ALA B C 1
ATOM 6195 O O . ALA B 1 383 ? -2.066 18.875 -5.281 1 98.88 383 ALA B O 1
ATOM 6196 N N . VAL B 1 384 ? -0.765 18.875 -3.506 1 98.94 384 VAL B N 1
ATOM 6197 C CA . VAL B 1 384 ? -0.573 17.438 -3.539 1 98.94 384 VAL B CA 1
ATOM 6198 C C . VAL B 1 384 ? -1.909 16.734 -3.32 1 98.94 384 VAL B C 1
ATOM 6200 O O . VAL B 1 384 ? -2.252 15.789 -4.047 1 98.94 384 VAL B O 1
ATOM 6203 N N . SER B 1 385 ? -2.656 17.172 -2.303 1 98.81 385 SER B N 1
ATOM 6204 C CA . SER B 1 385 ? -3.969 16.594 -2.039 1 98.81 385 SER B CA 1
ATOM 6205 C C . SER B 1 385 ? -4.879 16.703 -3.258 1 98.81 385 SER B C 1
ATOM 6207 O O . SER B 1 385 ? -5.52 15.734 -3.658 1 98.81 385 SER B O 1
ATOM 6209 N N . TYR B 1 386 ? -4.859 17.891 -3.879 1 98.81 386 TYR B N 1
ATOM 6210 C CA . TYR B 1 386 ? -5.738 18.094 -5.023 1 98.81 386 TYR B CA 1
ATOM 6211 C C . TYR B 1 386 ? -5.203 17.375 -6.258 1 98.81 386 TYR B C 1
ATOM 6213 O O . TYR B 1 386 ? -5.973 16.969 -7.133 1 98.81 386 TYR B O 1
ATOM 6221 N N . ALA B 1 387 ? -3.865 17.25 -6.352 1 98.94 387 ALA B N 1
ATOM 6222 C CA . ALA B 1 387 ? -3.338 16.453 -7.461 1 98.94 387 ALA B CA 1
ATOM 6223 C C . ALA B 1 387 ? -3.934 15.047 -7.465 1 98.94 387 ALA B C 1
ATOM 6225 O O . ALA B 1 387 ? -4.25 14.508 -8.523 1 98.94 387 ALA B O 1
ATOM 6226 N N . MET B 1 388 ? -4.113 14.5 -6.336 1 98.81 388 MET B N 1
ATOM 6227 C CA . MET B 1 388 ? -4.703 13.164 -6.234 1 98.81 388 MET B CA 1
ATOM 6228 C C . MET B 1 388 ? -6.172 13.188 -6.652 1 98.81 388 MET B C 1
ATOM 6230 O O . MET B 1 388 ? -6.609 12.336 -7.43 1 98.81 388 MET B O 1
ATOM 6234 N N . LEU B 1 389 ? -6.922 14.188 -6.156 1 98.75 389 LEU B N 1
ATOM 6235 C CA . LEU B 1 389 ? -8.336 14.297 -6.5 1 98.75 389 LEU B CA 1
ATOM 6236 C C . LEU B 1 389 ? -8.508 14.555 -7.996 1 98.75 389 LEU B C 1
ATOM 6238 O O . LEU B 1 389 ? -9.359 13.93 -8.641 1 98.75 389 LEU B O 1
ATOM 6242 N N . GLU B 1 390 ? -7.652 15.445 -8.516 1 98.81 390 GLU B N 1
ATOM 6243 C CA . GLU B 1 390 ? -7.715 15.773 -9.938 1 98.81 390 GLU B CA 1
ATOM 6244 C C . GLU B 1 390 ? -7.328 14.57 -10.797 1 98.81 390 GLU B C 1
ATOM 6246 O O . GLU B 1 390 ? -7.906 14.352 -11.859 1 98.81 390 GLU B O 1
ATOM 6251 N N . SER B 1 391 ? -6.328 13.82 -10.375 1 98.81 391 SER B N 1
ATOM 6252 C CA . SER B 1 391 ? -5.953 12.602 -11.07 1 98.81 391 SER B CA 1
ATOM 6253 C C . SER B 1 391 ? -7.117 11.617 -11.133 1 98.81 391 SER B C 1
ATOM 6255 O O . SER B 1 391 ? -7.359 11 -12.172 1 98.81 391 SER B O 1
ATOM 6257 N N . GLY B 1 392 ? -7.836 11.469 -10.023 1 98.25 392 GLY B N 1
ATOM 6258 C CA . GLY B 1 392 ? -9.016 10.617 -9.992 1 98.25 392 GLY B CA 1
ATOM 6259 C C . GLY B 1 392 ? -10.062 11.016 -11.016 1 98.25 392 GLY B C 1
ATOM 6260 O O . GLY B 1 392 ? -10.688 10.156 -11.641 1 98.25 392 GLY B O 1
ATOM 6261 N N . VAL B 1 393 ? -10.227 12.281 -11.211 1 97.81 393 VAL B N 1
ATOM 6262 C CA . VAL B 1 393 ? -11.203 12.797 -12.172 1 97.81 393 VAL B CA 1
ATOM 6263 C C . VAL B 1 393 ? -10.672 12.625 -13.594 1 97.81 393 VAL B C 1
ATOM 6265 O O . VAL B 1 393 ? -11.406 12.188 -14.484 1 97.81 393 VAL B O 1
ATOM 6268 N N . ALA B 1 394 ? -9.383 12.922 -13.781 1 97.56 394 ALA B N 1
ATOM 6269 C CA . ALA B 1 394 ? -8.789 12.953 -15.117 1 97.56 394 ALA B CA 1
ATOM 6270 C C . ALA B 1 394 ? -8.484 11.547 -15.617 1 97.56 394 ALA B C 1
ATOM 6272 O O . ALA B 1 394 ? -8.383 11.312 -16.828 1 97.56 394 ALA B O 1
ATOM 6273 N N . GLY B 1 395 ? -8.258 10.609 -14.672 1 96.94 395 GLY B N 1
ATOM 6274 C CA . GLY B 1 395 ? -7.938 9.234 -15.047 1 96.94 395 GLY B CA 1
ATOM 6275 C C . GLY B 1 395 ? -6.52 9.078 -15.555 1 96.94 395 GLY B C 1
ATOM 6276 O O . GLY B 1 395 ? -6.23 8.164 -16.328 1 96.94 395 GLY B O 1
ATOM 6277 N N . ARG B 1 396 ? -5.672 9.969 -15.25 1 97.75 396 ARG B N 1
ATOM 6278 C CA . ARG B 1 396 ? -4.273 9.969 -15.664 1 97.75 396 ARG B CA 1
ATOM 6279 C C . ARG B 1 396 ? -3.381 10.57 -14.586 1 97.75 396 ARG B C 1
ATOM 6281 O O . ARG B 1 396 ? -3.869 11.242 -13.672 1 97.75 396 ARG B O 1
ATOM 6288 N N . PRO B 1 397 ? -2.057 10.328 -14.672 1 98.56 397 PRO B N 1
ATOM 6289 C CA . PRO B 1 397 ? -1.159 11.047 -13.773 1 98.56 397 PRO B CA 1
ATOM 6290 C C . PRO B 1 397 ? -1.243 12.562 -13.938 1 98.56 397 PRO B C 1
ATOM 6292 O O . PRO B 1 397 ? -1.402 13.055 -15.062 1 98.56 397 PRO B O 1
ATOM 6295 N N . VAL B 1 398 ? -1.187 13.242 -12.836 1 98.75 398 VAL B N 1
ATOM 6296 C CA . VAL B 1 398 ? -1.218 14.695 -12.789 1 98.75 398 VAL B CA 1
ATOM 6297 C C . VAL B 1 398 ? 0.056 15.219 -12.133 1 98.75 398 VAL B C 1
ATOM 6299 O O . VAL B 1 398 ? 0.49 14.695 -11.102 1 98.75 398 VAL B O 1
ATOM 6302 N N . THR B 1 399 ? 0.694 16.203 -12.766 1 98.81 399 THR B N 1
ATOM 6303 C CA . THR B 1 399 ? 1.879 16.812 -12.164 1 98.81 399 THR B CA 1
ATOM 6304 C C . THR B 1 399 ? 1.486 17.875 -11.156 1 98.81 399 THR B C 1
ATOM 6306 O O . THR B 1 399 ? 0.417 18.484 -11.266 1 98.81 399 THR B O 1
ATOM 6309 N N . LEU B 1 400 ? 2.318 18.047 -10.18 1 98.75 400 LEU B N 1
ATOM 6310 C CA . LEU B 1 400 ? 2.049 19.094 -9.203 1 98.75 400 LEU B CA 1
ATOM 6311 C C . LEU B 1 400 ? 2.025 20.469 -9.867 1 98.75 400 LEU B C 1
ATOM 6313 O O . LEU B 1 400 ? 1.23 21.328 -9.492 1 98.75 400 LEU B O 1
ATOM 6317 N N . ASP B 1 401 ? 2.828 20.703 -10.836 1 98.5 401 ASP B N 1
ATOM 6318 C CA . ASP B 1 401 ? 2.873 21.969 -11.57 1 98.5 401 ASP B CA 1
ATOM 6319 C C . ASP B 1 401 ? 1.542 22.25 -12.266 1 98.5 401 ASP B C 1
ATOM 6321 O O . ASP B 1 401 ? 1.074 23.391 -12.281 1 98.5 401 ASP B O 1
ATOM 6325 N N . GLU B 1 402 ? 0.958 21.188 -12.867 1 98.62 402 GLU B N 1
ATOM 6326 C CA . GLU B 1 402 ? -0.347 21.359 -13.5 1 98.62 402 GLU B CA 1
ATOM 6327 C C . GLU B 1 402 ? -1.38 21.891 -12.516 1 98.62 402 GLU B C 1
ATOM 6329 O O . GLU B 1 402 ? -2.24 22.688 -12.875 1 98.62 402 GLU B O 1
ATOM 6334 N N . VAL B 1 403 ? -1.276 21.438 -11.297 1 98.69 403 VAL B N 1
ATOM 6335 C CA . VAL B 1 403 ? -2.244 21.828 -10.273 1 98.69 403 VAL B CA 1
ATOM 6336 C C . VAL B 1 403 ? -1.904 23.219 -9.742 1 98.69 403 VAL B C 1
ATOM 6338 O O . VAL B 1 403 ? -2.779 24.078 -9.648 1 98.69 403 VAL B O 1
ATOM 6341 N N . LEU B 1 404 ? -0.639 23.438 -9.422 1 98.38 404 LEU B N 1
ATOM 6342 C CA . LEU B 1 404 ? -0.189 24.703 -8.867 1 98.38 404 LEU B CA 1
ATOM 6343 C C . LEU B 1 404 ? -0.466 25.859 -9.828 1 98.38 404 LEU B C 1
ATOM 6345 O O . LEU B 1 404 ? -0.776 26.969 -9.398 1 98.38 404 LEU B O 1
ATOM 6349 N N . ASN B 1 405 ? -0.4 25.547 -11.148 1 98 405 ASN B N 1
ATOM 6350 C CA . ASN B 1 405 ? -0.629 26.562 -12.172 1 98 405 ASN B CA 1
ATOM 6351 C C . ASN B 1 405 ? -2.076 26.547 -12.656 1 98 405 ASN B C 1
ATOM 6353 O O . ASN B 1 405 ? -2.408 27.203 -13.648 1 98 405 ASN B O 1
ATOM 6357 N N . GLU B 1 406 ? -2.893 25.734 -12.016 1 97.19 406 GLU B N 1
ATOM 6358 C CA . GLU B 1 406 ? -4.332 25.672 -12.234 1 97.19 406 GLU B CA 1
ATOM 6359 C C . GLU B 1 406 ? -4.656 25.219 -13.656 1 97.19 406 GLU B C 1
ATOM 6361 O O . GLU B 1 406 ? -5.656 25.641 -14.234 1 97.19 406 GLU B O 1
ATOM 6366 N N . GLN B 1 407 ? -3.727 24.438 -14.273 1 97.88 407 GLN B N 1
ATOM 6367 C CA . GLN B 1 407 ? -3.967 23.844 -15.586 1 97.88 407 GLN B CA 1
ATOM 6368 C C . GLN B 1 407 ? -4.922 22.672 -15.492 1 97.88 407 GLN B C 1
ATOM 6370 O O . GLN B 1 407 ? -5.586 22.312 -16.469 1 97.88 407 GLN B O 1
ATOM 6375 N N . VAL B 1 408 ? -4.941 22.016 -14.391 1 97.62 408 VAL B N 1
ATOM 6376 C CA . VAL B 1 408 ? -5.898 20.969 -14.047 1 97.62 408 VAL B CA 1
ATOM 6377 C C . VAL B 1 408 ? -6.684 21.375 -12.805 1 97.62 408 VAL B C 1
ATOM 6379 O O . VAL B 1 408 ? -6.109 21.531 -11.727 1 97.62 408 VAL B O 1
ATOM 6382 N N . ASP B 1 409 ? -7.988 21.562 -12.961 1 96.94 409 ASP B N 1
ATOM 6383 C CA . ASP B 1 409 ? -8.766 22.062 -11.828 1 96.94 409 ASP B CA 1
ATOM 6384 C C . ASP B 1 409 ? -10.219 21.594 -11.922 1 96.94 409 ASP B C 1
ATOM 6386 O O . ASP B 1 409 ? -11.125 22.266 -11.422 1 96.94 409 ASP B O 1
ATOM 6390 N N . ALA B 1 410 ? -10.477 20.5 -12.672 1 98.12 410 ALA B N 1
ATOM 6391 C CA . ALA B 1 410 ? -11.844 20.031 -12.867 1 98.12 410 ALA B CA 1
ATOM 6392 C C . ALA B 1 410 ? -12.539 19.797 -11.531 1 98.12 410 ALA B C 1
ATOM 6394 O O . ALA B 1 410 ? -13.703 20.156 -11.352 1 98.12 410 ALA B O 1
ATOM 6395 N N . TYR B 1 411 ? -11.883 19.203 -10.617 1 98 411 TYR B N 1
ATOM 6396 C CA . TYR B 1 411 ? -12.453 18.922 -9.297 1 98 411 TYR B CA 1
ATOM 6397 C C . TYR B 1 411 ? -12.672 20.203 -8.516 1 98 411 TYR B C 1
ATOM 6399 O O . TYR B 1 411 ? -13.695 20.375 -7.855 1 98 411 TYR B O 1
ATOM 6407 N N . GLN B 1 412 ? -11.727 21.141 -8.586 1 98 412 GLN B N 1
ATOM 6408 C CA . GLN B 1 412 ? -11.719 22.344 -7.766 1 98 412 GLN B CA 1
ATOM 6409 C C . GLN B 1 412 ? -12.648 23.406 -8.344 1 98 412 GLN B C 1
ATOM 6411 O O . GLN B 1 412 ? -12.984 24.391 -7.664 1 98 412 GLN B O 1
ATOM 6416 N N . ARG B 1 413 ? -13.07 23.234 -9.555 1 97.5 413 ARG B N 1
ATOM 6417 C CA . ARG B 1 413 ? -13.758 24.281 -10.297 1 97.5 413 ARG B CA 1
ATOM 6418 C C . ARG B 1 413 ? -15.016 24.734 -9.57 1 97.5 413 ARG B C 1
ATOM 6420 O O . ARG B 1 413 ? -15.219 25.938 -9.352 1 97.5 413 ARG B O 1
ATOM 6427 N N . GLU B 1 414 ? -15.82 23.781 -9.25 1 96.56 414 GLU B N 1
ATOM 6428 C CA . GLU B 1 414 ? -17.078 24.125 -8.578 1 96.56 414 GLU B CA 1
ATOM 6429 C C . GLU B 1 414 ? -16.812 24.766 -7.215 1 96.56 414 GLU B C 1
ATOM 6431 O O . GLU B 1 414 ? -17.562 25.641 -6.777 1 96.56 414 GLU B O 1
ATOM 6436 N N . ILE B 1 415 ? -15.82 24.312 -6.535 1 98 415 ILE B N 1
ATOM 6437 C CA . ILE B 1 415 ? -15.461 24.891 -5.242 1 98 415 ILE B CA 1
ATOM 6438 C C . ILE B 1 415 ? -15.039 26.344 -5.422 1 98 415 ILE B C 1
ATOM 6440 O O . ILE B 1 415 ? -15.484 27.219 -4.676 1 98 415 ILE B O 1
ATOM 6444 N N . ASN B 1 416 ? -14.188 26.609 -6.391 1 97.94 416 ASN B N 1
ATOM 6445 C CA . ASN B 1 416 ? -13.75 27.969 -6.695 1 97.94 416 ASN B CA 1
ATOM 6446 C C . ASN B 1 416 ? -14.938 28.891 -6.988 1 97.94 416 ASN B C 1
ATOM 6448 O O . ASN B 1 416 ? -14.984 30.016 -6.496 1 97.94 416 ASN B O 1
ATOM 6452 N N . GLU B 1 417 ? -15.859 28.375 -7.777 1 97.5 417 GLU B N 1
ATOM 6453 C CA . GLU B 1 417 ? -17.062 29.156 -8.086 1 97.5 417 GLU B CA 1
ATOM 6454 C C . GLU B 1 417 ? -17.828 29.5 -6.82 1 97.5 417 GLU B C 1
ATOM 6456 O O . GLU B 1 417 ? -18.281 30.641 -6.664 1 97.5 417 GLU B O 1
ATOM 6461 N N . GLY B 1 418 ? -17.922 28.547 -5.953 1 96.75 418 GLY B N 1
ATOM 6462 C CA . GLY B 1 418 ? -18.609 28.766 -4.691 1 96.75 418 GLY B CA 1
ATOM 6463 C C . GLY B 1 418 ? -17.922 29.797 -3.811 1 96.75 418 GLY B C 1
ATOM 6464 O O . GLY B 1 418 ? -18.562 30.438 -2.98 1 96.75 418 GLY B O 1
ATOM 6465 N N . LEU B 1 419 ? -16.609 29.984 -4.012 1 96.62 419 LEU B N 1
ATOM 6466 C CA . LEU B 1 419 ? -15.82 30.922 -3.223 1 96.62 419 LEU B CA 1
ATOM 6467 C C . LEU B 1 419 ? -15.773 32.281 -3.889 1 96.62 419 LEU B C 1
ATOM 6469 O O . LEU B 1 419 ? -15.211 33.219 -3.334 1 96.62 419 LEU B O 1
ATOM 6473 N N . GLY B 1 420 ? -16.344 32.406 -5.051 1 96.25 420 GLY B N 1
ATOM 6474 C CA . GLY B 1 420 ? -16.281 33.625 -5.809 1 96.25 420 GLY B CA 1
ATOM 6475 C C . GLY B 1 420 ? -14.914 33.875 -6.445 1 96.25 420 GLY B C 1
ATOM 6476 O O . GLY B 1 420 ? -14.5 35 -6.637 1 96.25 420 GLY B O 1
ATOM 6477 N N . LEU B 1 421 ? -14.219 32.844 -6.617 1 95.5 421 LEU B N 1
ATOM 6478 C CA . LEU B 1 421 ? -12.891 32.906 -7.215 1 95.5 421 LEU B CA 1
ATOM 6479 C C . LEU B 1 421 ? -12.93 32.5 -8.688 1 95.5 421 LEU B C 1
ATOM 6481 O O . LEU B 1 421 ? -13.727 31.656 -9.07 1 95.5 421 LEU B O 1
#

Solvent-accessible surface area (backbone atoms only — not comparable to full-atom values): 41933 Å² total; per-residue (Å²): 132,88,51,45,31,26,28,39,33,24,32,53,44,57,23,45,49,48,49,45,1,51,43,49,25,44,74,69,72,64,55,56,62,36,68,53,30,21,28,19,76,52,59,68,36,9,47,53,45,22,53,52,39,21,70,70,68,75,48,63,29,45,70,38,57,45,75,76,68,39,61,88,71,59,56,45,29,38,38,39,35,55,63,33,76,48,32,28,64,51,48,30,52,39,39,75,73,66,23,27,35,37,30,34,65,40,47,23,61,41,61,68,36,30,49,53,29,51,60,51,47,57,91,64,84,60,52,47,36,32,56,68,50,65,70,70,34,61,56,48,44,44,52,42,50,41,55,73,66,39,71,26,41,57,70,46,37,34,42,42,36,39,33,21,63,28,46,45,45,67,60,46,72,49,37,33,24,50,78,48,45,6,42,54,39,55,56,30,27,59,52,36,42,49,48,33,67,71,66,40,58,64,44,34,24,35,25,48,61,39,65,82,54,56,54,32,36,29,42,24,30,68,74,43,73,62,83,50,44,81,76,55,52,41,50,75,58,34,47,73,38,66,32,63,47,76,48,70,26,49,40,30,40,47,30,43,37,34,28,72,85,69,24,40,31,43,36,34,48,26,48,44,31,22,13,53,68,42,79,45,39,37,40,31,14,76,47,2,20,39,43,48,54,66,84,78,57,35,55,46,57,44,42,17,30,66,92,39,38,68,58,48,59,50,80,50,54,50,67,74,38,75,85,60,63,51,56,69,66,52,12,64,74,72,72,43,41,72,53,47,57,51,91,62,60,59,54,56,43,51,21,48,39,43,19,45,51,52,51,42,50,50,37,28,70,72,66,72,45,80,56,91,39,28,57,67,57,36,41,48,12,46,26,50,35,46,21,32,53,37,5,34,72,68,73,37,70,27,40,38,63,39,31,70,70,58,74,54,44,78,71,50,44,64,44,34,53,76,70,73,93,132,89,52,45,31,26,26,39,34,25,30,52,43,56,23,46,49,49,49,46,2,51,44,49,26,45,73,70,71,64,53,54,63,36,68,51,30,22,28,17,75,52,56,68,36,9,48,52,43,20,53,52,39,21,72,71,69,76,48,63,30,45,70,38,57,48,75,77,68,39,61,87,71,60,56,44,28,38,39,38,36,55,63,36,75,47,32,26,63,53,47,30,53,39,40,75,73,67,22,26,34,38,30,35,63,40,47,23,63,41,61,67,36,29,47,51,28,50,59,52,47,57,92,64,85,60,53,46,36,32,58,68,50,67,70,71,34,62,55,47,44,44,51,41,48,41,55,73,67,39,71,26,42,58,70,47,38,35,42,41,37,38,33,20,62,28,45,43,46,68,61,46,73,49,37,31,24,50,77,48,45,6,42,53,39,56,56,28,27,59,53,37,43,47,48,34,68,71,65,40,59,66,46,33,23,36,25,47,62,39,67,82,53,56,54,31,36,27,43,24,30,68,74,42,72,64,84,48,45,80,76,56,53,41,50,75,59,36,47,72,38,65,32,62,46,77,51,69,26,50,38,30,40,46,31,44,36,34,27,72,84,68,26,40,31,44,37,34,48,26,49,44,31,21,13,52,67,42,77,45,39,36,40,32,14,77,47,2,19,40,43,48,54,66,83,79,55,36,54,49,51,41,39,15,30,74,90,42,39,70,62,36,62,77,69,47,54,52,69,76,38,75,85,60,63,49,55,70,66,52,12,64,73,72,72,44,40,72,53,59,57,48,91,60,59,58,52,56,43,52,21,48,40,43,19,45,50,51,50,43,50,50,36,28,69,72,66,71,45,82,56,90,41,29,57,68,57,34,43,47,12,45,27,51,34,46,21,32,53,38,5,33,74,69,71,38,70,27,40,36,61,39,31,72,69,59,73,53,44,79,69,49,45,65,44,34,53,75,69,73,94

Organism: NCBI:txid1204385

Sequence (842 aa):
MERIPLAIVGCGGMGHRHLYGLAELHRAGLSRFDLVAACDPVADNANSLADQAAEFFGRRPAVVADMADLVPLGVAAVDITTTPRHHHTLGVTALEHGWHAMIEKPVGLTVRACNRIRQAAAHRGLVVSVAENYRRDPINRLARALLDAGIIGTPRFMVHNTVGGGNQMLISVWRHMKDQSGVLLDVGVHYADMMEYFMGPITSVYAQVRLHEPVRHNPAGAGEEPQASPAGVYTRWQKQMPADFEVTAEDAVYATVNFASGAVGQYIEDHAGHGKGLWSRLIYGSLGSLDLPHDRSGHPITLYREQGRQVVDDGRLLDLVPDFHLNRATATLFGGDRLWRYDFPFAETDRKLIAVEYDDFAGAILGEHPIDVDLDQGTRSVAVSYAMLESGVAGRPVTLDEVLNEQVDAYQREINEGLGLMERIPLAIVGCGGMGHRHLYGLAELHRAGLSRFDLVAACDPVADNANSLADQAAEFFGRRPAVVADMADLVPLGVAAVDITTTPRHHHTLGVTALEHGWHAMIEKPVGLTVRACNRIRQAAAHRGLVVSVAENYRRDPINRLARALLDAGIIGTPRFMVHNTVGGGNQMLISVWRHMKDQSGVLLDVGVHYADMMEYFMGPITSVYAQVRLHEPVRHNPAGAGEEPQASPAGVYTRWQKQMPADFEVTAEDAVYATVNFASGAVGQYIEDHAGHGKGLWSRLIYGSLGSLDLPHDRSGHPITLYREQGRQVVDDGRLLDLVPDFHLNRATATLFGGDRLWRYDFPFAETDRKLIAVEYDDFAGAILGEHPIDVDLDQGTRSVAVSYAMLESGVAGRPVTLDEVLNEQVDAYQREINEGLGL